Protein 2WVL (pdb70)

Sequence (767 aa):
MRLEIPNHTERFGVVRLHEVQRILELDSGRVRDESPAVGLRRLDDADLRDVLEQTAIVVPTRNERLKLLEGVLSGIPHEALILVASNSSPDRFQMERDLLEEFAHLTERPALIFHQKDPALAEALRAGGYPHPIGEDGLVRSGKAEGMILALVFAALSGRRYVGFIDADNYFPGAVWEYVRAYAAGFLMAKTPFAMVRILWRYKPGVVFRRYGRVSERNNRALNQLIGGVSGFETDVVKTANAGEHAMSLGLALRLPLASGYAVEPQELVSLLELYGGVFPLEDEEVLQHGVEIFQIETRNPHLHENKGDEHIRDMLLACLATVYHSKLATEEVRQSVLEELQAAGALAPGEEPPPPVLYPPLSSLDLQAVRKALRGHFSRFRVPMRLEIPNHTERFGVVRLHEVQRILELDSGRVRDESPAVGLRRLDDADLRDVLEQTAIVVPTRNERLKLLEGVLSGIPHEALILVASNSSPDRFQMERDLLEEFAHLTERPALIFHQKDPALAEALRAGGYPHPIGEDGLVRSGKAEGMILALVFAALSGRRYVGFIDADNYFPGAVWEYVRAYAAGFLMAKTPFAMVRILWRGVVFRRYGRVSERNNRALNQLIGGVSGFETDVVKTANAGEHAMSLGLALRLPLASGYAVEPQELVSLLELYGGVFPLEDEEVLQHGVEIFQIETRNPHLHENKGDEHIRDMLLACLATVYHSKLATEEVRQSVLEELQAAGALAPGEEPPPPVLYPPLSSLDLQAVRKALRGHFSRFRVP

Foldseek 3Di:
DKKFFQPDWDAFFLETFGFAIEHPDLAQEADDPDDDDDGMDRDGPVLLLVLQLLEEEEEEDEPDDLVLQLLQVVLADQNHEYEYLYAYDPVVLVVVLVSVQVVCVVSVGWYFYDHQFDLLVQVLCVLLVQNVQADPVSGGDDFVQSSVVVVLLVSVVVRRFKYWYDYSLFPHSNQSNSLNSQQSVQVVPAQFSWEKEFEDADDDDDDVNPPLNVLLVLLQLLLQVLVCLFVVDGDNGGSCLPGRGMMIGSVNQLQFWAFGHLLGSNLRSLRLNLARRPPPPHDDPRCSVRGYYYHYYHTPDDGDGDDDDDVVSLVNSLSSLLSSLPRPSRDPVSVVVSVCVDCVPDDAPPHDDRDNTDIRGGNNSRNSVSSCVSCVVPSVVRIRD/DKKAAQPDWDCFQLEIEGFAIEDPDLALEACVVNDDDDRIDDDGPVLLLVQQLLEEEEEEDEDDDLVLQLLQVVLAPQSHEYEYEYAYPPVVLVVNLVSVLVVCVVSVHWYFYDHQFDLLVLVLCVLQVFNPQADDVSGGDDAVQSSVLSVLLVSVVVRRFKYWYDYSLFDHSNQSNSLSSQQSVQVVPAPFSWEKEAEDEDVCFCVLVPVLLQLLQLLLQLLVCLFVVDGDNGRNPLDGNTMMTGSVLQLQAKAFGHLLGSNLRSLRLSVARRPPDDHDDVRCSVGPYYYHYYYYPDDRDGDDGDDPVSLVNNLSSLLSSLPRPSADVVSNVVSVVVNVVPDADDPPDRRDNTDIRHGNNSTDSVSSCVSCVVPSVSRISD

Structure (mmCIF, N/CA/C/O backbone):
data_2WVL
#
_entry.id   2WVL
#
_cell.length_a   113.456
_cell.length_b   113.456
_cell.length_c   195.982
_cell.angle_alpha   90.00
_cell.angle_beta   90.00
_cell.angle_gamma   90.00
#
_symmetry.space_group_name_H-M   'P 41 21 2'
#
loop_
_entity.id
_entity.type
_entity.pdbx_description
1 polymer 'MANNOSYL-3-PHOSPHOGLYCERATE SYNTHASE'
2 non-polymer "GUANOSINE-5'-DIPHOSPHATE-ALPHA-D-MANNOSE"
3 non-polymer 'MAGNESIUM ION'
4 non-polymer 'ZINC ION'
5 water water
#
loop_
_atom_site.group_PDB
_atom_site.id
_atom_site.type_symbol
_atom_site.label_atom_id
_atom_site.label_alt_id
_atom_site.label_comp_id
_atom_site.label_asym_id
_atom_site.label_entity_id
_atom_site.label_seq_id
_atom_site.pdbx_PDB_ins_code
_atom_site.Cartn_x
_atom_site.Cartn_y
_atom_site.Cartn_z
_atom_site.occupancy
_atom_site.B_iso_or_equiv
_atom_site.auth_seq_id
_atom_site.auth_comp_id
_atom_site.auth_asym_id
_atom_site.auth_atom_id
_atom_site.pdbx_PDB_model_num
ATOM 1 N N . MET A 1 1 ? 95.448 10.187 32.274 1.00 60.03 1 MET A N 1
ATOM 2 C CA . MET A 1 1 ? 96.729 10.473 32.939 1.00 58.82 1 MET A CA 1
ATOM 3 C C . MET A 1 1 ? 96.452 10.858 34.383 1.00 58.79 1 MET A C 1
ATOM 4 O O . MET A 1 1 ? 95.610 11.733 34.649 1.00 57.57 1 MET A O 1
ATOM 9 N N . ARG A 1 2 ? 97.151 10.198 35.306 1.00 58.90 2 ARG A N 1
ATOM 10 C CA . ARG A 1 2 ? 97.106 10.542 36.722 1.00 59.35 2 ARG A CA 1
ATOM 11 C C . ARG A 1 2 ? 98.432 11.132 37.168 1.00 60.85 2 ARG A C 1
ATOM 12 O O . ARG A 1 2 ? 99.446 10.432 37.156 1.00 61.44 2 ARG A O 1
ATOM 20 N N . LEU A 1 3 ? 98.457 12.393 37.576 1.00 62.28 3 LEU A N 1
ATOM 21 C CA . LEU A 1 3 ? 99.641 12.890 38.297 1.00 63.94 3 LEU A CA 1
ATOM 22 C C . LEU A 1 3 ? 99.469 13.085 39.820 1.00 64.35 3 LEU A C 1
ATOM 23 O O . LEU A 1 3 ? 98.351 13.116 40.283 1.00 63.91 3 LEU A O 1
ATOM 28 N N . GLU A 1 4 ? 100.590 13.211 40.564 1.00 65.05 4 GLU A N 1
ATOM 29 C CA . GLU A 1 4 ? 100.635 13.629 41.978 1.00 65.22 4 GLU A CA 1
ATOM 30 C C . GLU A 1 4 ? 100.257 15.068 41.961 1.00 65.36 4 GLU A C 1
ATOM 31 O O . GLU A 1 4 ? 100.545 15.738 40.973 1.00 65.22 4 GLU A O 1
ATOM 37 N N . ILE A 1 5 ? 99.675 15.583 43.039 1.00 66.00 5 ILE A N 1
ATOM 38 C CA . ILE A 1 5 ? 99.549 17.042 43.147 1.00 67.41 5 ILE A CA 1
ATOM 39 C C . ILE A 1 5 ? 100.876 17.541 43.688 1.00 67.67 5 ILE A C 1
ATOM 40 O O . ILE A 1 5 ? 101.500 16.835 44.460 1.00 69.01 5 ILE A O 1
ATOM 45 N N . PRO A 1 6 ? 101.334 18.740 43.300 1.00 67.20 6 PRO A N 1
ATOM 46 C CA . PRO A 1 6 ? 102.544 19.204 43.935 1.00 67.09 6 PRO A CA 1
ATOM 47 C C . PRO A 1 6 ? 102.350 19.543 45.409 1.00 67.38 6 PRO A C 1
ATOM 48 O O . PRO A 1 6 ? 101.549 20.423 45.773 1.00 68.41 6 PRO A O 1
ATOM 52 N N . ASN A 1 7 ? 103.121 18.876 46.249 1.00 66.46 7 ASN A N 1
ATOM 53 C CA . ASN A 1 7 ? 103.021 19.101 47.641 1.00 65.57 7 ASN A CA 1
ATOM 54 C C . ASN A 1 7 ? 103.243 20.563 48.065 1.00 64.84 7 ASN A C 1
ATOM 55 O O . ASN A 1 7 ? 102.466 21.064 48.858 1.00 64.91 7 ASN A O 1
ATOM 60 N N . HIS A 1 8 ? 104.288 21.223 47.553 1.00 63.89 8 HIS A N 1
ATOM 61 C CA . HIS A 1 8 ? 104.512 22.680 47.728 1.00 63.60 8 HIS A CA 1
ATOM 62 C C . HIS A 1 8 ? 104.605 23.356 46.388 1.00 63.09 8 HIS A C 1
ATOM 63 O O . HIS A 1 8 ? 104.688 22.670 45.382 1.00 63.09 8 HIS A O 1
ATOM 70 N N . THR A 1 9 ? 104.652 24.696 46.404 1.00 62.48 9 THR A N 1
ATOM 71 C CA . THR A 1 9 ? 104.496 25.568 45.230 1.00 62.44 9 THR A CA 1
ATOM 72 C C . THR A 1 9 ? 105.128 26.904 45.542 1.00 62.40 9 THR A C 1
ATOM 73 O O . THR A 1 9 ? 104.648 27.598 46.394 1.00 63.00 9 THR A O 1
ATOM 77 N N . GLU A 1 10 ? 106.185 27.298 44.865 1.00 62.72 10 GLU A N 1
ATOM 78 C CA . GLU A 1 10 ? 106.829 28.547 45.233 1.00 63.60 10 GLU A CA 1
ATOM 79 C C . GLU A 1 10 ? 106.068 29.805 44.770 1.00 63.57 10 GLU A C 1
ATOM 80 O O . GLU A 1 10 ? 105.735 29.924 43.591 1.00 64.18 10 GLU A O 1
ATOM 86 N N . ARG A 1 11 ? 105.791 30.734 45.682 1.00 63.21 11 ARG A N 1
ATOM 87 C CA . ARG A 1 11 ? 105.137 31.979 45.304 1.00 63.53 11 ARG A CA 1
ATOM 88 C C . ARG A 1 11 ? 106.134 33.104 45.172 1.00 63.13 11 ARG A C 1
ATOM 89 O O . ARG A 1 11 ? 107.097 33.215 45.908 1.00 63.71 11 ARG A O 1
ATOM 97 N N . PHE A 1 12 ? 105.902 33.943 44.194 1.00 63.06 12 PHE A N 1
ATOM 98 C CA . PHE A 1 12 ? 106.902 34.864 43.761 1.00 62.80 12 PHE A CA 1
ATOM 99 C C . PHE A 1 12 ? 106.088 35.774 42.896 1.00 62.01 12 PHE A C 1
ATOM 100 O O . PHE A 1 12 ? 105.659 35.380 41.809 1.00 62.12 12 PHE A O 1
ATOM 108 N N . GLY A 1 13 ? 105.817 36.968 43.413 1.00 61.12 13 GLY A N 1
ATOM 109 C CA . GLY A 1 13 ? 104.878 37.914 42.801 1.00 60.32 13 GLY A CA 1
ATOM 110 C C . GLY A 1 13 ? 103.534 37.279 42.520 1.00 59.88 13 GLY A C 1
ATOM 111 O O . GLY A 1 13 ? 102.887 36.743 43.425 1.00 59.82 13 GLY A O 1
ATOM 112 N N . VAL A 1 14 ? 103.108 37.312 41.262 1.00 59.51 14 VAL A N 1
ATOM 113 C CA . VAL A 1 14 ? 101.933 36.526 40.890 1.00 59.12 14 VAL A CA 1
ATOM 114 C C . VAL A 1 14 ? 102.290 35.212 40.200 1.00 58.92 14 VAL A C 1
ATOM 115 O O . VAL A 1 14 ? 101.396 34.514 39.717 1.00 58.71 14 VAL A O 1
ATOM 119 N N . VAL A 1 15 ? 103.581 34.885 40.163 1.00 58.87 15 VAL A N 1
ATOM 120 C CA . VAL A 1 15 ? 104.039 33.638 39.561 1.00 60.05 15 VAL A CA 1
ATOM 121 C C . VAL A 1 15 ? 103.866 32.532 40.574 1.00 61.00 15 VAL A C 1
ATOM 122 O O . VAL A 1 15 ? 104.155 32.734 41.759 1.00 61.94 15 VAL A O 1
ATOM 126 N N . ARG A 1 16 ? 103.362 31.383 40.137 1.00 61.28 16 ARG A N 1
ATOM 127 C CA . ARG A 1 16 ? 103.248 30.236 41.023 1.00 62.61 16 ARG A CA 1
ATOM 128 C C . ARG A 1 16 ? 103.954 29.033 40.425 1.00 61.99 16 ARG A C 1
ATOM 129 O O . ARG A 1 16 ? 103.425 28.321 39.545 1.00 61.85 16 ARG A O 1
ATOM 137 N N . LEU A 1 17 ? 105.132 28.775 40.966 1.00 61.20 17 LEU A N 1
ATOM 138 C CA . LEU A 1 17 ? 106.022 27.764 40.446 1.00 60.62 17 LEU A CA 1
ATOM 139 C C . LEU A 1 17 ? 105.854 26.392 41.168 1.00 59.88 17 LEU A C 1
ATOM 140 O O . LEU A 1 17 ? 106.394 26.212 42.236 1.00 60.98 17 LEU A O 1
ATOM 145 N N . HIS A 1 18 ? 105.108 25.441 40.610 1.00 58.36 18 HIS A N 1
ATOM 146 C CA . HIS A 1 18 ? 104.814 24.202 41.339 1.00 57.99 18 HIS A CA 1
ATOM 147 C C . HIS A 1 18 ? 105.967 23.206 41.475 1.00 57.58 18 HIS A C 1
ATOM 148 O O . HIS A 1 18 ? 106.725 23.037 40.550 1.00 57.91 18 HIS A O 1
ATOM 155 N N . GLU A 1 19 ? 106.091 22.525 42.611 1.00 57.37 19 GLU A N 1
ATOM 156 C CA . GLU A 1 19 ? 107.094 21.460 42.766 1.00 57.35 19 GLU A CA 1
ATOM 157 C C . GLU A 1 19 ? 106.849 20.359 41.701 1.00 56.39 19 GLU A C 1
ATOM 158 O O . GLU A 1 19 ? 105.731 20.203 41.193 1.00 55.97 19 GLU A O 1
ATOM 164 N N . VAL A 1 20 ? 107.893 19.599 41.369 1.00 55.40 20 VAL A N 1
ATOM 165 C CA . VAL A 1 20 ? 107.770 18.490 40.416 1.00 54.38 20 VAL A CA 1
ATOM 166 C C . VAL A 1 20 ? 106.599 17.588 40.711 1.00 54.23 20 VAL A C 1
ATOM 167 O O . VAL A 1 20 ? 106.447 17.168 41.814 1.00 54.34 20 VAL A O 1
ATOM 171 N N . GLN A 1 21 ? 105.817 17.247 39.702 1.00 55.46 21 GLN A N 1
ATOM 172 C CA . GLN A 1 21 ? 104.833 16.146 39.789 1.00 56.58 21 GLN A CA 1
ATOM 173 C C . GLN A 1 21 ? 105.173 14.899 38.955 1.00 56.83 21 GLN A C 1
ATOM 174 O O . GLN A 1 21 ? 105.280 14.970 37.743 1.00 57.23 21 GLN A O 1
ATOM 180 N N . ARG A 1 22 ? 105.297 13.750 39.602 1.00 57.54 22 ARG A N 1
ATOM 181 C CA . ARG A 1 22 ? 105.416 12.483 38.902 1.00 58.06 22 ARG A CA 1
ATOM 182 C C . ARG A 1 22 ? 104.103 12.083 38.193 1.00 57.42 22 ARG A C 1
ATOM 183 O O . ARG A 1 22 ? 103.018 12.277 38.738 1.00 57.51 22 ARG A O 1
ATOM 191 N N . ILE A 1 23 ? 104.187 11.501 36.998 1.00 56.47 23 ILE A N 1
ATOM 192 C CA . ILE A 1 23 ? 102.999 10.886 36.412 1.00 55.95 23 ILE A CA 1
ATOM 193 C C . ILE A 1 23 ? 102.850 9.456 36.985 1.00 56.46 23 ILE A C 1
ATOM 194 O O . ILE A 1 23 ? 103.766 8.642 36.854 1.00 56.01 23 ILE A O 1
ATOM 199 N N . LEU A 1 24 ? 101.722 9.142 37.620 1.00 56.87 24 LEU A N 1
ATOM 200 C CA . LEU A 1 24 ? 101.534 7.772 38.118 1.00 58.60 24 LEU A CA 1
ATOM 201 C C . LEU A 1 24 ? 100.954 6.856 37.078 1.00 58.12 24 LEU A C 1
ATOM 202 O O . LEU A 1 24 ? 101.241 5.669 37.092 1.00 57.95 24 LEU A O 1
ATOM 207 N N . GLU A 1 25 ? 100.127 7.395 36.191 1.00 58.03 25 GLU A N 1
ATOM 208 C CA . GLU A 1 25 ? 99.479 6.582 35.191 1.00 58.37 25 GLU A CA 1
ATOM 209 C C . GLU A 1 25 ? 99.517 7.332 33.894 1.00 59.15 25 GLU A C 1
ATOM 210 O O . GLU A 1 25 ? 99.122 8.491 33.822 1.00 59.68 25 GLU A O 1
ATOM 216 N N . LEU A 1 26 ? 99.996 6.672 32.855 1.00 60.58 26 LEU A N 1
ATOM 217 C CA . LEU A 1 26 ? 100.047 7.269 31.519 1.00 62.19 26 LEU A CA 1
ATOM 218 C C . LEU A 1 26 ? 98.671 7.608 31.004 1.00 62.90 26 LEU A C 1
ATOM 219 O O . LEU A 1 26 ? 98.469 8.689 30.435 1.00 63.79 26 LEU A O 1
ATOM 224 N N . ASP A 1 27 ? 97.737 6.690 31.243 1.00 63.32 27 ASP A N 1
ATOM 225 C CA . ASP A 1 27 ? 96.416 6.755 30.692 1.00 64.10 27 ASP A CA 1
ATOM 226 C C . ASP A 1 27 ? 95.355 6.271 31.673 1.00 64.45 27 ASP A C 1
ATOM 227 O O . ASP A 1 27 ? 95.167 5.072 31.849 1.00 64.43 27 ASP A O 1
ATOM 232 N N . SER A 1 28 ? 94.659 7.252 32.266 1.00 65.47 28 SER A N 1
ATOM 233 C CA . SER A 1 28 ? 93.645 7.136 33.330 1.00 65.41 28 SER A CA 1
ATOM 234 C C . SER A 1 28 ? 92.322 6.643 32.927 1.00 66.17 28 SER A C 1
ATOM 235 O O . SER A 1 28 ? 91.501 6.381 33.788 1.00 66.07 28 SER A O 1
ATOM 238 N N . GLY A 1 29 ? 92.074 6.608 3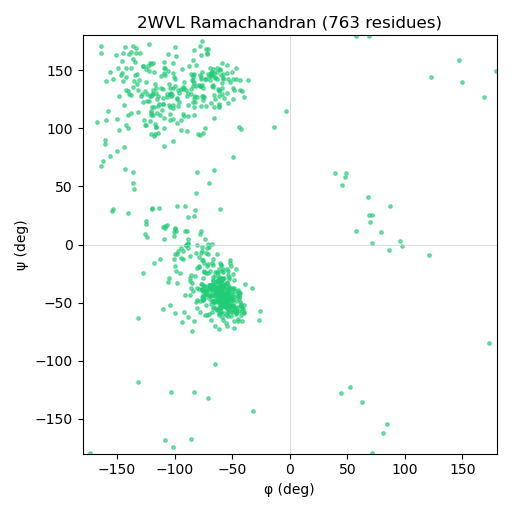1.630 1.00 67.14 29 GLY A N 1
ATOM 239 C CA . GLY A 1 29 ? 90.820 6.118 31.142 1.00 69.12 29 GLY A CA 1
ATOM 240 C C . GLY A 1 29 ? 89.778 7.200 31.156 1.00 70.40 29 GLY A C 1
ATOM 241 O O . GLY A 1 29 ? 90.117 8.388 31.102 1.00 70.11 29 GLY A O 1
ATOM 242 N N . ARG A 1 30 ? 88.525 6.756 31.247 1.00 72.33 30 ARG A N 1
ATOM 243 C CA . ARG A 1 30 ? 87.345 7.589 31.103 1.00 74.58 30 ARG A CA 1
ATOM 244 C C . ARG A 1 30 ? 86.523 7.739 32.386 1.00 76.94 30 ARG A C 1
ATOM 245 O O . ARG A 1 30 ? 85.989 6.768 32.974 1.00 76.30 30 ARG A O 1
ATOM 253 N N . VAL A 1 31 ? 86.399 9.000 32.782 1.00 80.45 31 VAL A N 1
ATOM 254 C CA . VAL A 1 31 ? 85.810 9.380 34.080 1.00 83.61 31 VAL A CA 1
ATOM 255 C C . VAL A 1 31 ? 84.358 8.913 34.174 1.00 85.41 31 VAL A C 1
ATOM 256 O O . VAL A 1 31 ? 83.558 9.169 33.259 1.00 86.00 31 VAL A O 1
ATOM 260 N N . ARG A 1 32 ? 84.034 8.195 35.246 1.00 87.25 32 ARG A N 1
ATOM 261 C CA . ARG A 1 32 ? 82.628 8.036 35.608 1.00 89.36 32 ARG A CA 1
ATOM 262 C C . ARG A 1 32 ? 82.484 8.336 37.110 1.00 89.84 32 ARG A C 1
ATOM 263 O O . ARG A 1 32 ? 82.776 9.456 37.573 1.00 90.02 32 ARG A O 1
ATOM 271 N N . ASP A 1 33 ? 82.046 7.327 37.859 1.00 90.51 33 ASP A N 1
ATOM 272 C CA . ASP A 1 33 ? 81.934 7.405 39.305 1.00 91.18 33 ASP A CA 1
ATOM 273 C C . ASP A 1 33 ? 83.293 7.178 39.988 1.00 91.04 33 ASP A C 1
ATOM 274 O O . ASP A 1 33 ? 83.443 6.204 40.728 1.00 91.67 33 ASP A O 1
ATOM 279 N N . GLU A 1 34 ? 84.292 8.037 39.762 1.00 90.45 34 GLU A N 1
ATOM 280 C CA . GLU A 1 34 ? 85.517 7.869 40.558 1.00 89.73 34 GLU A CA 1
ATOM 281 C C . GLU A 1 34 ? 85.574 8.673 41.858 1.00 89.04 34 GLU A C 1
ATOM 282 O O . GLU A 1 34 ? 85.213 9.869 41.910 1.00 88.65 34 GLU A O 1
ATOM 288 N N . SER A 1 35 ? 86.010 7.948 42.897 1.00 88.10 35 SER A N 1
ATOM 289 C CA . SER A 1 35 ? 86.300 8.419 44.269 1.00 86.84 35 SER A CA 1
ATOM 290 C C . SER A 1 35 ? 87.412 9.475 44.340 1.00 85.63 35 SER A C 1
ATOM 291 O O . SER A 1 35 ? 88.552 9.166 43.991 1.00 85.46 35 SER A O 1
ATOM 294 N N . PRO A 1 36 ? 87.100 10.708 44.825 1.00 84.68 36 PRO A N 1
ATOM 295 C CA . PRO A 1 36 ? 88.099 11.819 44.757 1.00 83.67 36 PRO A CA 1
ATOM 296 C C . PRO A 1 36 ? 89.296 11.581 45.669 1.00 82.09 36 PRO A C 1
ATOM 297 O O . PRO A 1 36 ? 89.149 11.142 46.826 1.00 82.79 36 PRO A O 1
ATOM 301 N N . ALA A 1 37 ? 90.474 11.845 45.148 1.00 79.58 37 ALA A N 1
ATOM 302 C CA . ALA A 1 37 ? 91.663 11.690 45.936 1.00 77.59 37 ALA A CA 1
ATOM 303 C C . ALA A 1 37 ? 92.112 13.092 46.194 1.00 75.76 37 ALA A C 1
ATOM 304 O O . ALA A 1 37 ? 91.821 13.952 45.385 1.00 75.59 37 ALA A O 1
ATOM 306 N N . VAL A 1 38 ? 92.798 13.341 47.305 1.00 73.38 38 VAL A N 1
ATOM 307 C CA . VAL A 1 38 ? 93.243 14.704 47.555 1.00 71.50 38 VAL A CA 1
ATOM 308 C C . VAL A 1 38 ? 94.700 14.907 47.154 1.00 70.16 38 VAL A C 1
ATOM 309 O O . VAL A 1 38 ? 95.112 16.024 46.858 1.00 69.91 38 VAL A O 1
ATOM 313 N N . GLY A 1 39 ? 95.445 13.812 47.099 1.00 68.85 39 GLY A N 1
ATOM 314 C CA . GLY A 1 39 ? 96.862 13.847 46.785 1.00 68.23 39 GLY A CA 1
ATOM 315 C C . GLY A 1 39 ? 97.255 13.633 45.331 1.00 68.03 39 GLY A C 1
ATOM 316 O O . GLY A 1 39 ? 98.418 13.705 44.960 1.00 68.79 39 GLY A O 1
ATOM 317 N N . LEU A 1 40 ? 96.297 13.381 44.472 1.00 67.71 40 LEU A N 1
ATOM 318 C CA . LEU A 1 40 ? 96.623 13.257 43.070 1.00 67.28 40 LEU A CA 1
ATOM 319 C C . LEU A 1 40 ? 95.468 13.672 42.136 1.00 66.57 40 LEU A C 1
ATOM 320 O O . LEU A 1 40 ? 94.353 13.787 42.592 1.00 66.61 40 LEU A O 1
ATOM 325 N N . ARG A 1 41 ? 95.743 13.933 40.856 1.00 66.18 41 ARG A N 1
ATOM 326 C CA . ARG A 1 41 ? 94.699 14.360 39.923 1.00 66.07 41 ARG A CA 1
ATOM 327 C C . ARG A 1 41 ? 94.515 13.413 38.739 1.00 64.28 41 ARG A C 1
ATOM 328 O O . ARG A 1 41 ? 95.489 13.037 38.104 1.00 64.90 41 ARG A O 1
ATOM 336 N N . ARG A 1 42 ? 93.282 12.997 38.468 1.00 62.28 42 ARG A N 1
ATOM 337 C CA . ARG A 1 42 ? 92.975 12.125 37.314 1.00 61.45 42 ARG A CA 1
ATOM 338 C C . ARG A 1 42 ? 92.515 13.055 36.216 1.00 60.94 42 ARG A C 1
ATOM 339 O O . ARG A 1 42 ? 91.742 13.947 36.503 1.00 61.69 42 ARG A O 1
ATOM 347 N N . LEU A 1 43 ? 93.003 12.938 34.982 1.00 60.08 43 LEU A N 1
ATOM 348 C CA . LEU A 1 43 ? 92.563 13.919 33.955 1.00 59.30 43 LEU A CA 1
ATOM 349 C C . LEU A 1 43 ? 91.931 13.149 32.871 1.00 59.73 43 LEU A C 1
ATOM 350 O O . LEU A 1 43 ? 92.534 12.212 32.352 1.00 60.96 43 LEU A O 1
ATOM 355 N N . ASP A 1 44 ? 90.721 13.542 32.525 1.00 59.48 44 ASP A N 1
ATOM 356 C CA . ASP A 1 44 ? 89.898 12.711 31.718 1.00 60.19 44 ASP A CA 1
ATOM 357 C C . ASP A 1 44 ? 90.295 12.721 30.221 1.00 59.77 44 ASP A C 1
ATOM 358 O O . ASP A 1 44 ? 90.596 13.792 29.637 1.00 59.41 44 ASP A O 1
ATOM 363 N N . ASP A 1 45 ? 90.324 11.535 29.604 1.00 58.73 45 ASP A N 1
ATOM 364 C CA . ASP A 1 45 ? 90.712 11.443 28.192 1.00 58.37 45 ASP A CA 1
ATOM 365 C C . ASP A 1 45 ? 90.122 12.570 27.333 1.00 57.61 45 ASP A C 1
ATOM 366 O O . ASP A 1 45 ? 90.875 13.414 26.821 1.00 55.88 45 ASP A O 1
ATOM 371 N N . ALA A 1 46 ? 88.781 12.551 27.211 1.00 57.56 46 ALA A N 1
ATOM 372 C CA . ALA A 1 46 ? 87.965 13.658 26.695 1.00 57.19 46 ALA A CA 1
ATOM 373 C C . ALA A 1 46 ? 88.573 15.027 26.879 1.00 58.08 46 ALA A C 1
ATOM 374 O O . ALA A 1 46 ? 88.889 15.699 25.905 1.00 58.18 46 ALA A O 1
ATOM 376 N N . ASP A 1 47 ? 88.741 15.459 28.122 1.00 58.76 47 ASP A N 1
ATOM 377 C CA . ASP A 1 47 ? 89.264 16.798 28.333 1.00 60.16 47 ASP A CA 1
ATOM 378 C C . ASP A 1 47 ? 90.684 16.924 27.830 1.00 60.10 47 ASP A C 1
ATOM 379 O O . ASP A 1 47 ? 91.102 18.032 27.471 1.00 61.26 47 ASP A O 1
ATOM 384 N N . LEU A 1 48 ? 91.450 15.835 27.803 1.00 58.80 48 LEU A N 1
ATOM 385 C CA . LEU A 1 48 ? 92.812 15.993 27.357 1.00 57.46 48 LEU A CA 1
ATOM 386 C C . LEU A 1 48 ? 92.778 16.306 25.882 1.00 57.58 48 LEU A C 1
ATOM 387 O O . LEU A 1 48 ? 93.427 17.251 25.433 1.00 58.31 48 LEU A O 1
ATOM 392 N N . ARG A 1 49 ? 91.992 15.536 25.133 1.00 56.86 49 ARG A N 1
ATOM 393 C CA . ARG A 1 49 ? 91.856 15.726 23.692 1.00 56.55 49 ARG A CA 1
ATOM 394 C C . ARG A 1 49 ? 91.327 17.142 23.381 1.00 57.36 49 ARG A C 1
ATOM 395 O O . ARG A 1 49 ? 91.963 17.867 22.629 1.00 57.49 49 ARG A O 1
ATOM 403 N N . ASP A 1 50 ? 90.205 17.553 23.987 1.00 57.81 50 ASP A N 1
ATOM 404 C CA . ASP A 1 50 ? 89.695 18.907 23.814 1.00 58.16 50 ASP A CA 1
ATOM 405 C C . ASP A 1 50 ? 90.782 19.945 24.011 1.00 58.30 50 ASP A C 1
ATOM 406 O O . ASP A 1 50 ? 90.838 20.933 23.317 1.00 59.14 50 ASP A O 1
ATOM 411 N N . VAL A 1 51 ? 91.686 19.729 24.935 1.00 59.08 51 VAL A N 1
ATOM 412 C CA . VAL A 1 51 ? 92.744 20.706 25.121 1.00 59.85 51 VAL A CA 1
ATOM 413 C C . VAL A 1 51 ? 93.680 20.589 23.933 1.00 60.57 51 VAL A C 1
ATOM 414 O O . VAL A 1 51 ? 94.102 21.590 23.383 1.00 61.33 51 VAL A O 1
ATOM 418 N N . LEU A 1 52 ? 93.986 19.368 23.517 1.00 60.83 52 LEU A N 1
ATOM 419 C CA . LEU A 1 52 ? 94.919 19.204 22.420 1.00 61.49 52 LEU A CA 1
ATOM 420 C C . LEU A 1 52 ? 94.360 19.739 21.093 1.00 62.33 52 LEU A C 1
ATOM 421 O O . LEU A 1 52 ? 95.107 20.179 20.237 1.00 62.73 52 LEU A O 1
ATOM 426 N N . GLU A 1 53 ? 93.043 19.723 20.942 1.00 62.71 53 GLU A N 1
ATOM 427 C CA . GLU A 1 53 ? 92.430 20.333 19.799 1.00 63.08 53 GLU A CA 1
ATOM 428 C C . GLU A 1 53 ? 92.752 21.795 19.721 1.00 62.76 53 GLU A C 1
ATOM 429 O O . GLU A 1 53 ? 92.598 22.377 18.663 1.00 62.40 53 GLU A O 1
ATOM 435 N N . GLN A 1 54 ? 93.198 22.396 20.815 1.00 62.59 54 GLN A N 1
ATOM 436 C CA . GLN A 1 54 ? 93.590 23.791 20.752 1.00 63.53 54 GLN A CA 1
ATOM 437 C C . GLN A 1 54 ? 95.095 23.950 20.807 1.00 63.42 54 GLN A C 1
ATOM 438 O O . GLN A 1 54 ? 95.598 25.043 21.090 1.00 63.45 54 GLN A O 1
ATOM 444 N N . THR A 1 55 ? 95.819 22.871 20.559 1.00 63.02 55 THR A N 1
ATOM 445 C CA . THR A 1 55 ? 97.229 22.924 20.805 1.00 63.80 55 THR A CA 1
ATOM 446 C C . THR A 1 55 ? 98.038 22.725 19.528 1.00 64.15 55 THR A C 1
ATOM 447 O O . THR A 1 55 ? 97.706 21.885 18.677 1.00 65.14 55 THR A O 1
ATOM 451 N N . ALA A 1 56 ? 99.097 23.524 19.399 1.00 63.16 56 ALA A N 1
ATOM 452 C CA . ALA A 1 56 ? 100.043 23.422 18.321 1.00 61.26 56 ALA A CA 1
ATOM 453 C C . ALA A 1 56 ? 101.293 22.766 18.851 1.00 60.55 56 ALA A C 1
ATOM 454 O O . ALA A 1 56 ? 101.826 23.195 19.868 1.00 60.33 56 ALA A O 1
ATOM 456 N N . ILE A 1 57 ? 101.778 21.742 18.164 1.00 59.64 57 ILE A N 1
ATOM 457 C CA . ILE A 1 57 ? 103.012 21.102 18.560 1.00 59.72 57 ILE A CA 1
ATOM 458 C C . ILE A 1 57 ? 104.092 21.423 17.579 1.00 59.70 57 ILE A C 1
ATOM 459 O O . ILE A 1 57 ? 104.045 20.952 16.457 1.00 60.78 57 ILE A O 1
ATOM 464 N N . VAL A 1 58 ? 105.053 22.247 17.979 1.00 59.23 58 VAL A N 1
ATOM 465 C CA . VAL A 1 58 ? 106.180 22.599 17.120 1.00 58.88 58 VAL A CA 1
ATOM 466 C C . VAL A 1 58 ? 107.243 21.498 17.147 1.00 59.98 58 VAL A C 1
ATOM 467 O O . VAL A 1 58 ? 107.709 21.113 18.224 1.00 60.50 58 VAL A O 1
ATOM 471 N N . VAL A 1 59 ? 107.645 20.995 15.984 1.00 60.18 59 VAL A N 1
ATOM 472 C CA . VAL A 1 59 ? 108.764 20.039 15.926 1.00 60.12 59 VAL A CA 1
ATOM 473 C C . VAL A 1 59 ? 109.890 20.676 15.180 1.00 60.28 59 VAL A C 1
ATOM 474 O O . VAL A 1 59 ? 109.884 20.666 13.951 1.00 60.10 59 VAL A O 1
ATOM 478 N N . PRO A 1 60 ? 110.843 21.265 15.913 1.00 60.69 60 PRO A N 1
ATOM 479 C CA . PRO A 1 60 ? 111.982 21.910 15.228 1.00 61.06 60 PRO A CA 1
ATOM 480 C C . PRO A 1 60 ? 112.983 20.870 14.751 1.00 61.62 60 PRO A C 1
ATOM 481 O O . PRO A 1 60 ? 113.213 19.874 15.440 1.00 62.15 60 PRO A O 1
ATOM 485 N N . THR A 1 61 ? 113.558 21.104 13.575 1.00 62.02 61 THR A N 1
ATOM 486 C CA . THR A 1 61 ? 114.556 20.212 12.982 1.00 62.09 61 THR A CA 1
ATOM 487 C C . THR A 1 61 ? 115.648 20.967 12.182 1.00 62.04 61 THR A C 1
ATOM 488 O O . THR A 1 61 ? 115.372 21.955 11.477 1.00 62.17 61 THR A O 1
ATOM 492 N N . ARG A 1 62 ? 116.881 20.481 12.310 1.00 61.57 62 ARG A N 1
ATOM 493 C CA . ARG A 1 62 ? 117.999 20.924 11.504 1.00 61.13 62 ARG A CA 1
ATOM 494 C C . ARG A 1 62 ? 118.806 19.678 11.191 1.00 60.77 62 ARG A C 1
ATOM 495 O O . ARG A 1 62 ? 119.554 19.181 12.039 1.00 60.17 62 ARG A O 1
ATOM 503 N N . ASN A 1 63 ? 118.607 19.170 9.974 1.00 61.09 63 ASN A N 1
ATOM 504 C CA . ASN A 1 63 ? 119.264 17.951 9.440 1.00 61.62 63 ASN A CA 1
ATOM 505 C C . ASN A 1 63 ? 119.201 16.759 10.384 1.00 62.09 63 ASN A C 1
ATOM 506 O O . ASN A 1 63 ? 120.237 16.245 10.827 1.00 62.63 63 ASN A O 1
ATOM 511 N N . GLU A 1 64 ? 117.989 16.321 10.688 1.00 62.08 64 GLU A N 1
ATOM 512 C CA . GLU A 1 64 ? 117.803 15.226 11.597 1.00 62.27 64 GLU A CA 1
ATOM 513 C C . GLU A 1 64 ? 117.428 14.068 10.713 1.00 62.10 64 GLU A C 1
ATOM 514 O O . GLU A 1 64 ? 116.846 14.303 9.670 1.00 62.68 64 GLU A O 1
ATOM 520 N N . ARG A 1 65 ? 117.773 12.833 11.074 1.00 61.99 65 ARG A N 1
ATOM 521 C CA . ARG A 1 65 ? 117.402 11.670 10.235 1.00 62.13 65 ARG A CA 1
ATOM 522 C C . ARG A 1 65 ? 115.904 11.699 9.928 1.00 61.99 65 ARG A C 1
ATOM 523 O O . ARG A 1 65 ? 115.097 12.013 10.813 1.00 61.53 65 ARG A O 1
ATOM 531 N N . LEU A 1 66 ? 115.516 11.361 8.698 1.00 62.05 66 LEU A N 1
ATOM 532 C CA . LEU A 1 66 ? 114.069 11.294 8.381 1.00 61.94 66 LEU A CA 1
ATOM 533 C C . LEU A 1 66 ? 113.331 10.230 9.187 1.00 61.61 66 LEU A C 1
ATOM 534 O O . LEU A 1 66 ? 112.311 10.539 9.757 1.00 62.10 66 LEU A O 1
ATOM 539 N N . LYS A 1 67 ? 113.845 9.000 9.264 1.00 61.59 67 LYS A N 1
ATOM 540 C CA . LYS A 1 67 ? 113.250 7.969 10.141 1.00 61.28 67 LYS A CA 1
ATOM 541 C C . LYS A 1 67 ? 112.788 8.539 11.484 1.00 60.77 67 LYS A C 1
ATOM 542 O O . LYS A 1 67 ? 111.620 8.370 11.876 1.00 60.66 67 LYS A O 1
ATOM 548 N N . LEU A 1 68 ? 113.696 9.254 12.151 1.00 59.91 68 LEU A N 1
ATOM 549 C CA . LEU A 1 68 ? 113.434 9.836 13.453 1.00 59.29 68 LEU A CA 1
ATOM 550 C C . LEU A 1 68 ? 112.232 10.746 13.424 1.00 59.60 68 LEU A C 1
ATOM 551 O O . LEU A 1 68 ? 111.249 10.554 14.167 1.00 60.41 68 LEU A O 1
ATOM 556 N N . LEU A 1 69 ? 112.324 11.748 12.571 1.00 59.33 69 LEU A N 1
ATOM 557 C CA . LEU A 1 69 ? 111.269 12.708 12.422 1.00 59.15 69 LEU A CA 1
ATOM 558 C C . LEU A 1 69 ? 109.932 12.026 12.136 1.00 59.04 69 LEU A C 1
ATOM 559 O O . LEU A 1 69 ? 108.903 12.455 12.657 1.00 59.23 69 LEU A O 1
ATOM 564 N N . GLU A 1 70 ? 109.926 10.968 11.332 1.00 58.82 70 GLU A N 1
ATOM 565 C CA . GLU A 1 70 ? 108.655 10.311 11.064 1.00 59.58 70 GLU A CA 1
ATOM 566 C C . GLU A 1 70 ? 108.160 9.699 12.354 1.00 58.86 70 GLU A C 1
ATOM 567 O O . GLU A 1 70 ? 107.011 9.887 12.732 1.00 58.81 70 GLU A O 1
ATOM 573 N N . GLY A 1 71 ? 109.052 8.957 13.013 1.00 58.38 71 GLY A N 1
ATOM 574 C CA . GLY A 1 71 ? 108.825 8.444 14.364 1.00 56.45 71 GLY A CA 1
ATOM 575 C C . GLY A 1 71 ? 108.143 9.461 15.253 1.00 54.90 71 GLY A C 1
ATOM 576 O O . GLY A 1 71 ? 107.095 9.175 15.815 1.00 54.43 71 GLY A O 1
ATOM 577 N N . VAL A 1 72 ? 108.730 10.650 15.368 1.00 53.99 72 VAL A N 1
ATOM 578 C CA . VAL A 1 72 ? 108.180 11.701 16.225 1.00 53.05 72 VAL A CA 1
ATOM 579 C C . VAL A 1 72 ? 106.754 12.064 15.811 1.00 53.16 72 VAL A C 1
ATOM 580 O O . VAL A 1 72 ? 105.840 12.217 16.647 1.00 52.44 72 VAL A O 1
ATOM 584 N N . LEU A 1 73 ? 106.555 12.165 14.512 1.00 53.61 73 LEU A N 1
ATOM 585 C CA . LEU A 1 73 ? 105.268 12.564 14.006 1.00 54.33 73 LEU A CA 1
ATOM 586 C C . LEU A 1 73 ? 104.195 11.546 14.372 1.00 54.84 73 LEU A C 1
ATOM 587 O O . LEU A 1 73 ? 103.125 11.932 14.852 1.00 57.13 73 LEU A O 1
ATOM 592 N N . SER A 1 74 ? 104.494 10.265 14.230 1.00 53.81 74 SER A N 1
ATOM 593 C CA . SER A 1 74 ? 103.524 9.231 14.445 1.00 53.62 74 SER A CA 1
ATOM 594 C C . SER A 1 74 ? 103.120 9.168 15.879 1.00 54.35 74 SER A C 1
ATOM 595 O O . SER A 1 74 ? 102.127 8.504 16.244 1.00 54.80 74 SER A O 1
ATOM 598 N N . GLY A 1 75 ? 103.891 9.865 16.700 1.00 55.07 75 GLY A N 1
ATOM 599 C CA . GLY A 1 75 ? 103.699 9.850 18.145 1.00 55.72 75 GLY A CA 1
ATOM 600 C C . GLY A 1 75 ? 102.900 11.011 18.679 1.00 56.21 75 GLY A C 1
ATOM 601 O O . GLY A 1 75 ? 102.604 11.044 19.864 1.00 57.09 75 GLY A O 1
ATOM 602 N N . ILE A 1 76 ? 102.549 11.976 17.840 1.00 56.16 76 ILE A N 1
ATOM 603 C CA . ILE A 1 76 ? 101.881 13.161 18.361 1.00 56.10 76 ILE A CA 1
ATOM 604 C C . ILE A 1 76 ? 100.389 12.879 18.374 1.00 56.93 76 ILE A C 1
ATOM 605 O O . ILE A 1 76 ? 99.851 12.416 17.392 1.00 56.43 76 ILE A O 1
ATOM 610 N N . PRO A 1 77 ? 99.709 13.130 19.507 1.00 58.50 77 PRO A N 1
ATOM 611 C CA . PRO A 1 77 ? 98.283 12.825 19.512 1.00 59.35 77 PRO A CA 1
ATOM 612 C C . PRO A 1 77 ? 97.557 13.478 18.368 1.00 60.30 77 PRO A C 1
ATOM 613 O O . PRO A 1 77 ? 97.871 14.643 17.984 1.00 61.16 77 PRO A O 1
ATOM 617 N N . HIS A 1 78 ? 96.596 12.726 17.833 1.00 59.83 78 HIS A N 1
ATOM 618 C CA . HIS A 1 78 ? 95.833 13.199 16.713 1.00 59.80 78 HIS A CA 1
ATOM 619 C C . HIS A 1 78 ? 95.426 14.669 16.785 1.00 59.42 78 HIS A C 1
ATOM 620 O O . HIS A 1 78 ? 95.729 15.408 15.875 1.00 61.19 78 HIS A O 1
ATOM 627 N N . GLU A 1 79 ? 94.775 15.097 17.852 1.00 57.81 79 GLU A N 1
ATOM 628 C CA . GLU A 1 79 ? 94.201 16.411 17.923 1.00 56.77 79 GLU A CA 1
ATOM 629 C C . GLU A 1 79 ? 95.171 17.586 17.736 1.00 56.89 79 GLU A C 1
ATOM 630 O O . GLU A 1 79 ? 94.728 18.703 17.426 1.00 57.62 79 GLU A O 1
ATOM 636 N N . ALA A 1 80 ? 96.476 17.405 17.934 1.00 55.86 80 ALA A N 1
ATOM 637 C CA . ALA A 1 80 ? 97.339 18.597 17.931 1.00 54.95 80 ALA A CA 1
ATOM 638 C C . ALA A 1 80 ? 97.739 18.982 16.517 1.00 54.85 80 ALA A C 1
ATOM 639 O O . ALA A 1 80 ? 97.889 18.103 15.687 1.00 55.28 80 ALA A O 1
ATOM 641 N N . LEU A 1 81 ? 97.892 20.275 16.221 1.00 54.44 81 LEU A N 1
ATOM 642 C CA . LEU A 1 81 ? 98.436 20.702 14.920 1.00 53.99 81 LEU A CA 1
ATOM 643 C C . LEU A 1 81 ? 99.935 20.502 14.927 1.00 54.84 81 LEU A C 1
ATOM 644 O O . LEU A 1 81 ? 100.588 20.692 15.945 1.00 54.80 81 LEU A O 1
ATOM 649 N N . ILE A 1 82 ? 100.502 20.116 13.794 1.00 55.56 82 ILE A N 1
ATOM 650 C CA . ILE A 1 82 ? 101.929 19.870 13.763 1.00 55.69 82 ILE A CA 1
ATOM 651 C C . ILE A 1 82 ? 102.559 21.013 13.025 1.00 55.78 82 ILE A C 1
ATOM 652 O O . ILE A 1 82 ? 102.091 21.343 11.958 1.00 56.48 82 ILE A O 1
ATOM 657 N N . LEU A 1 83 ? 103.588 21.641 13.584 1.00 55.96 83 LEU A N 1
ATOM 658 C CA . LEU A 1 83 ? 104.412 22.580 12.793 1.00 56.32 83 LEU A CA 1
ATOM 659 C C . LEU A 1 83 ? 105.837 22.102 12.770 1.00 56.24 83 LEU A C 1
ATOM 660 O O . LEU A 1 83 ? 106.518 22.090 13.818 1.00 56.83 83 LEU A O 1
ATOM 665 N N . VAL A 1 84 ? 106.304 21.698 11.604 1.00 55.26 84 VAL A N 1
ATOM 666 C CA . VAL A 1 84 ? 107.704 21.418 11.511 1.00 54.86 84 VAL A CA 1
ATOM 667 C C . VAL A 1 84 ? 108.423 22.748 11.279 1.00 55.96 84 VAL A C 1
ATOM 668 O O . VAL A 1 84 ? 108.188 23.454 10.287 1.00 56.19 84 VAL A O 1
ATOM 672 N N . ALA A 1 85 ? 109.277 23.113 12.216 1.00 56.30 85 ALA A N 1
ATOM 673 C CA . ALA A 1 85 ? 110.097 24.275 12.010 1.00 57.17 85 ALA A CA 1
ATOM 674 C C . ALA A 1 85 ? 111.453 23.783 11.532 1.00 57.83 85 ALA A C 1
ATOM 675 O O . ALA A 1 85 ? 112.234 23.270 12.327 1.00 58.32 85 ALA A O 1
ATOM 677 N N . SER A 1 86 ? 111.727 23.931 10.236 1.00 58.37 86 SER A N 1
ATOM 678 C CA . SER A 1 86 ? 112.959 23.411 9.653 1.00 58.71 86 SER A CA 1
ATOM 679 C C . SER A 1 86 ? 114.045 24.459 9.418 1.00 59.25 86 SER A C 1
ATOM 680 O O . SER A 1 86 ? 113.772 25.660 9.277 1.00 59.74 86 SER A O 1
ATOM 683 N N . ASN A 1 87 ? 115.280 23.980 9.363 1.00 58.90 87 ASN A N 1
ATOM 684 C CA . ASN A 1 87 ? 116.432 24.809 9.092 1.00 58.77 87 ASN A CA 1
ATOM 685 C C . ASN A 1 87 ? 117.455 23.859 8.482 1.00 59.13 87 ASN A C 1
ATOM 686 O O . ASN A 1 87 ? 118.683 24.045 8.601 1.00 59.55 87 ASN A O 1
ATOM 691 N N . SER A 1 88 ? 116.940 22.824 7.820 1.00 58.80 88 SER A N 1
ATOM 692 C CA . SER A 1 88 ? 117.793 21.774 7.274 1.00 58.32 88 SER A CA 1
ATOM 693 C C . SER A 1 88 ? 118.503 22.226 5.987 1.00 58.18 88 SER A C 1
ATOM 694 O O . SER A 1 88 ? 118.254 23.322 5.493 1.00 57.78 88 SER A O 1
ATOM 697 N N . SER A 1 89 ? 119.392 21.391 5.453 1.00 58.40 89 SER A N 1
ATOM 698 C CA . SER A 1 89 ? 120.004 21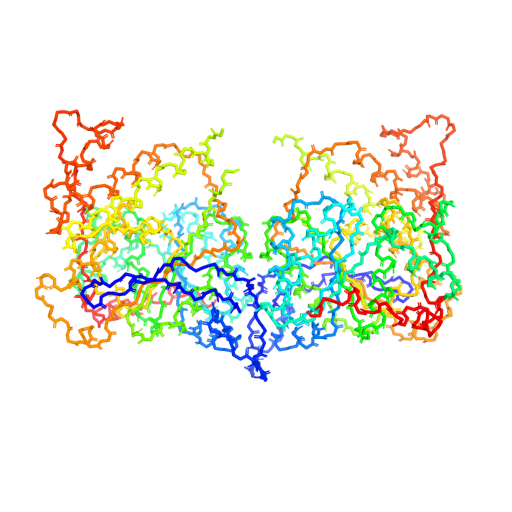.681 4.159 1.00 58.53 89 SER A CA 1
ATOM 699 C C . SER A 1 89 ? 118.895 21.615 3.106 1.00 58.60 89 SER A C 1
ATOM 700 O O . SER A 1 89 ? 117.963 20.818 3.250 1.00 58.06 89 SER A O 1
ATOM 703 N N . PRO A 1 90 ? 118.999 22.445 2.042 1.00 58.91 90 PRO A N 1
ATOM 704 C CA . PRO A 1 90 ? 117.889 22.622 1.098 1.00 59.11 90 PRO A CA 1
ATOM 705 C C . PRO A 1 90 ? 117.350 21.301 0.539 1.00 59.81 90 PRO A C 1
ATOM 706 O O . PRO A 1 90 ? 116.131 21.173 0.365 1.00 59.62 90 PRO A O 1
ATOM 710 N N . ASP A 1 91 ? 118.240 20.334 0.290 1.00 60.82 91 ASP A N 1
ATOM 711 C CA . ASP A 1 91 ? 117.859 18.994 -0.183 1.00 62.23 91 ASP A CA 1
ATOM 712 C C . ASP A 1 91 ? 116.945 18.347 0.841 1.00 62.66 91 ASP A C 1
ATOM 713 O O . ASP A 1 91 ? 115.795 17.984 0.548 1.00 62.93 91 ASP A O 1
ATOM 718 N N . ARG A 1 92 ? 117.481 18.229 2.056 1.00 62.89 92 ARG A N 1
ATOM 719 C CA . ARG A 1 92 ? 116.826 17.556 3.157 1.00 62.61 92 ARG A CA 1
ATOM 720 C C . ARG A 1 92 ? 115.474 18.183 3.438 1.00 62.54 92 ARG A C 1
ATOM 721 O O . ARG A 1 92 ? 114.474 17.480 3.561 1.00 62.77 92 ARG A O 1
ATOM 729 N N . PHE A 1 93 ? 115.443 19.510 3.504 1.00 62.29 93 PHE A N 1
ATOM 730 C CA . PHE A 1 93 ? 114.195 20.223 3.682 1.00 61.97 93 PHE A CA 1
ATOM 731 C C . PHE A 1 93 ? 113.121 19.719 2.716 1.00 62.52 93 PHE A C 1
ATOM 732 O O . PHE A 1 93 ? 111.965 19.573 3.094 1.00 62.29 93 PHE A O 1
ATOM 740 N N . GLN A 1 94 ? 113.495 19.443 1.470 1.00 63.31 94 GLN A N 1
ATOM 741 C CA . GLN A 1 94 ? 112.499 18.984 0.515 1.00 64.06 94 GLN A CA 1
ATOM 742 C C . GLN A 1 94 ? 112.005 17.616 0.925 1.00 64.21 94 GLN A C 1
ATOM 743 O O . GLN A 1 94 ? 110.806 17.346 0.907 1.00 64.23 94 GLN A O 1
ATOM 749 N N . MET A 1 95 ? 112.948 16.765 1.311 1.00 64.42 95 MET A N 1
ATOM 750 C CA . MET A 1 95 ? 112.631 15.439 1.784 1.00 64.47 95 MET A CA 1
ATOM 751 C C . MET A 1 95 ? 111.716 15.511 2.984 1.00 64.25 95 MET A C 1
ATOM 752 O O . MET A 1 95 ? 110.776 14.729 3.069 1.00 64.44 95 MET A O 1
ATOM 757 N N . GLU A 1 96 ? 111.978 16.453 3.892 1.00 64.07 96 GLU A N 1
ATOM 758 C CA . GLU A 1 96 ? 111.098 16.690 5.043 1.00 64.32 96 GLU A CA 1
ATOM 759 C C . GLU A 1 96 ? 109.704 17.112 4.609 1.00 64.30 96 GLU A C 1
ATOM 760 O O . GLU A 1 96 ? 108.730 16.603 5.119 1.00 64.63 96 GLU A O 1
ATOM 766 N N . ARG A 1 97 ? 109.600 18.025 3.656 1.00 64.72 97 ARG A N 1
ATOM 767 C CA . ARG A 1 97 ? 108.291 18.437 3.156 1.00 65.17 97 ARG A CA 1
ATOM 768 C C . ARG A 1 97 ? 107.485 17.253 2.619 1.00 64.70 97 ARG A C 1
ATOM 769 O O . ARG A 1 97 ? 106.315 17.110 2.922 1.00 64.41 97 ARG A O 1
ATOM 777 N N . ASP A 1 98 ? 108.114 16.403 1.813 1.00 64.60 98 ASP A N 1
ATOM 778 C CA . ASP A 1 98 ? 107.429 15.248 1.240 1.00 64.37 98 ASP A CA 1
ATOM 779 C C . ASP A 1 98 ? 106.998 14.271 2.326 1.00 63.55 98 ASP A C 1
ATOM 780 O O . ASP A 1 98 ? 105.910 13.708 2.268 1.00 63.34 98 ASP A O 1
ATOM 785 N N . LEU A 1 99 ? 107.868 14.081 3.311 1.00 62.65 99 LEU A N 1
ATOM 786 C CA . LEU A 1 99 ? 107.587 13.245 4.474 1.00 61.71 99 LEU A CA 1
ATOM 787 C C . LEU A 1 99 ? 106.376 13.725 5.210 1.00 60.74 99 LEU A C 1
ATOM 788 O O . LEU A 1 99 ? 105.495 12.946 5.490 1.00 60.24 99 LEU A O 1
ATOM 793 N N . LEU A 1 100 ? 106.338 15.012 5.532 1.00 60.27 100 LEU A N 1
ATOM 794 C CA . LEU A 1 100 ? 105.178 15.580 6.196 1.00 60.22 100 LEU A CA 1
ATOM 795 C C . LEU A 1 100 ? 103.896 15.382 5.397 1.00 60.83 100 LEU A C 1
ATOM 796 O O . LEU A 1 100 ? 102.859 15.053 5.955 1.00 60.84 100 LEU A O 1
ATOM 801 N N . GLU A 1 101 ? 103.984 15.564 4.088 1.00 61.90 101 GLU A N 1
ATOM 802 C CA . GLU A 1 101 ? 102.825 15.495 3.226 1.00 62.89 101 GLU A CA 1
ATOM 803 C C . GLU A 1 101 ? 102.225 14.095 3.204 1.00 62.30 101 GLU A C 1
ATOM 804 O O . GLU A 1 101 ? 101.007 13.944 3.350 1.00 61.39 101 GLU A O 1
ATOM 810 N N . GLU A 1 102 ? 103.078 13.084 3.027 1.00 62.47 102 GLU A N 1
ATOM 811 C CA . GLU A 1 102 ? 102.640 11.691 3.088 1.00 63.45 102 GLU A CA 1
ATOM 812 C C . GLU A 1 102 ? 101.867 11.517 4.363 1.00 63.19 102 GLU A C 1
ATOM 813 O O . GLU A 1 102 ? 100.716 11.064 4.326 1.00 63.61 102 GLU A O 1
ATOM 819 N N . PHE A 1 103 ? 102.509 11.916 5.478 1.00 62.40 103 PHE A N 1
ATOM 820 C CA . PHE A 1 103 ? 101.975 11.793 6.832 1.00 61.04 103 PHE A CA 1
ATOM 821 C C . PHE A 1 103 ? 100.655 12.516 7.019 1.00 60.50 103 PHE A C 1
ATOM 822 O O . PHE A 1 103 ? 99.652 11.897 7.311 1.00 60.51 103 PHE A O 1
ATOM 830 N N . ALA A 1 104 ? 100.648 13.825 6.857 1.00 60.13 104 ALA A N 1
ATOM 831 C CA . ALA A 1 104 ? 99.414 14.555 6.991 1.00 60.53 104 ALA A CA 1
ATOM 832 C C . ALA A 1 104 ? 98.329 13.960 6.086 1.00 61.49 104 ALA A C 1
ATOM 833 O O . ALA A 1 104 ? 97.160 13.852 6.491 1.00 61.99 104 ALA A O 1
ATOM 835 N N . HIS A 1 105 ? 98.714 13.551 4.878 1.00 61.76 105 HIS A N 1
ATOM 836 C CA . HIS A 1 105 ? 97.755 12.992 3.957 1.00 62.35 105 HIS A CA 1
ATOM 837 C C . HIS A 1 105 ? 97.154 11.730 4.556 1.00 62.00 105 HIS A C 1
ATOM 838 O O . HIS A 1 105 ? 95.964 11.691 4.806 1.00 61.96 105 HIS A O 1
ATOM 845 N N . LEU A 1 106 ? 97.988 10.735 4.829 1.00 62.00 106 LEU A N 1
ATOM 846 C CA . LEU A 1 106 ? 97.548 9.434 5.317 1.00 62.22 106 LEU A CA 1
ATOM 847 C C . LEU A 1 106 ? 96.774 9.488 6.608 1.00 62.70 106 LEU A C 1
ATOM 848 O O . LEU A 1 106 ? 95.958 8.606 6.876 1.00 63.64 106 LEU A O 1
ATOM 853 N N . THR A 1 107 ? 97.036 10.480 7.443 1.00 62.76 107 THR A N 1
ATOM 854 C CA . THR A 1 107 ? 96.385 10.496 8.728 1.00 62.96 107 THR A CA 1
ATOM 855 C C . THR A 1 107 ? 95.344 11.592 8.797 1.00 64.40 107 THR A C 1
ATOM 856 O O . THR A 1 107 ? 94.858 11.927 9.877 1.00 65.53 107 THR A O 1
ATOM 860 N N . GLU A 1 108 ? 94.992 12.149 7.647 1.00 65.09 108 GLU A N 1
ATOM 861 C CA . GLU A 1 108 ? 93.916 13.140 7.550 1.00 65.91 108 GLU A CA 1
ATOM 862 C C . GLU A 1 108 ? 94.021 14.185 8.651 1.00 65.05 108 GLU A C 1
ATOM 863 O O . GLU A 1 108 ? 93.061 14.414 9.363 1.00 65.70 108 GLU A O 1
ATOM 869 N N . ARG A 1 109 ? 95.189 14.794 8.810 1.00 64.28 109 ARG A N 1
ATOM 870 C CA . ARG A 1 109 ? 95.337 15.873 9.789 1.00 64.25 109 ARG A CA 1
ATOM 871 C C . ARG A 1 109 ? 96.119 17.064 9.234 1.00 64.09 109 ARG A C 1
ATOM 872 O O . ARG A 1 109 ? 97.094 16.884 8.515 1.00 65.00 109 ARG A O 1
ATOM 880 N N . PRO A 1 110 ? 95.707 18.290 9.571 1.00 63.49 110 PRO A N 1
ATOM 881 C CA . PRO A 1 110 ? 96.378 19.458 9.033 1.00 63.31 110 PRO A CA 1
ATOM 882 C C . PRO A 1 110 ? 97.783 19.564 9.580 1.00 63.24 110 PRO A C 1
ATOM 883 O O . PRO A 1 110 ? 98.002 19.214 10.724 1.00 63.80 110 PRO A O 1
ATOM 887 N N . ALA A 1 111 ? 98.727 20.053 8.791 1.00 63.12 111 ALA A N 1
ATOM 888 C CA . ALA A 1 111 ? 100.047 20.409 9.336 1.00 62.79 111 ALA A CA 1
ATOM 889 C C . ALA A 1 111 ? 100.603 21.657 8.676 1.00 62.98 111 ALA A C 1
ATOM 890 O O . ALA A 1 111 ? 100.082 22.128 7.659 1.00 63.71 111 ALA A O 1
ATOM 892 N N . LEU A 1 112 ? 101.679 22.184 9.226 1.00 62.67 112 LEU A N 1
ATOM 893 C CA . LEU A 1 112 ? 102.422 23.205 8.516 1.00 63.02 112 LEU A CA 1
ATOM 894 C C . LEU A 1 112 ? 103.923 22.979 8.640 1.00 62.95 112 LEU A C 1
ATOM 895 O O . LEU A 1 112 ? 104.417 22.443 9.642 1.00 63.94 112 LEU A O 1
ATOM 900 N N . ILE A 1 113 ? 104.664 23.424 7.641 1.00 61.90 113 ILE A N 1
ATOM 901 C CA . ILE A 1 113 ? 106.095 23.268 7.660 1.00 60.73 113 ILE A CA 1
ATOM 902 C C . ILE A 1 113 ? 106.645 24.522 7.053 1.00 60.59 113 ILE A C 1
ATOM 903 O O . ILE A 1 113 ? 105.982 25.155 6.255 1.00 60.91 113 ILE A O 1
ATOM 908 N N . PHE A 1 114 ? 107.850 24.897 7.445 1.00 60.23 114 PHE A N 1
ATOM 909 C CA . PHE A 1 114 ? 108.465 26.084 6.928 1.00 59.66 114 PHE A CA 1
ATOM 910 C C . PHE A 1 114 ? 109.942 26.038 7.236 1.00 59.69 114 PHE A C 1
ATOM 911 O O . PHE A 1 114 ? 110.398 25.239 8.079 1.00 59.23 114 PHE A O 1
ATOM 919 N N . HIS A 1 115 ? 110.693 26.901 6.548 1.00 59.86 115 HIS A N 1
ATOM 920 C CA . HIS A 1 115 ? 112.122 26.923 6.708 1.00 59.50 115 HIS A CA 1
ATOM 921 C C . HIS A 1 115 ? 112.607 28.226 7.275 1.00 59.56 115 HIS A C 1
ATOM 922 O O . HIS A 1 115 ? 112.184 29.283 6.838 1.00 59.79 115 HIS A O 1
ATOM 929 N N . GLN A 1 116 ? 113.498 28.134 8.258 1.00 59.80 116 GLN A N 1
ATOM 930 C CA . GLN A 1 116 ? 114.008 29.296 8.984 1.00 59.82 116 GLN A CA 1
ATOM 931 C C . GLN A 1 116 ? 114.509 30.377 8.038 1.00 60.09 116 GLN A C 1
ATOM 932 O O . GLN A 1 116 ? 114.199 31.556 8.218 1.00 61.20 116 GLN A O 1
ATOM 938 N N . LYS A 1 117 ? 115.264 29.974 7.017 1.00 59.82 117 LYS A N 1
ATOM 939 C CA . LYS A 1 117 ? 115.938 30.911 6.109 1.00 59.05 117 LYS A CA 1
ATOM 940 C C . LYS A 1 117 ? 115.072 31.270 4.888 1.00 59.22 117 LYS A C 1
ATOM 941 O O . LYS A 1 117 ? 115.598 31.499 3.813 1.00 59.47 117 LYS A O 1
ATOM 947 N N . ASP A 1 118 ? 113.748 31.319 5.052 1.00 59.28 118 ASP A N 1
ATOM 948 C CA . ASP A 1 118 ? 112.833 31.663 3.955 1.00 58.86 118 ASP A CA 1
ATOM 949 C C . ASP A 1 118 ? 112.618 33.177 3.881 1.00 58.74 118 ASP A C 1
ATOM 950 O O . ASP A 1 118 ? 111.992 33.765 4.762 1.00 59.02 118 ASP A O 1
ATOM 955 N N . PRO A 1 119 ? 113.140 33.817 2.820 1.00 58.76 119 PRO A N 1
ATOM 956 C CA . PRO A 1 119 ? 113.001 35.261 2.638 1.00 58.61 119 PRO A CA 1
ATOM 957 C C . PRO A 1 119 ? 111.576 35.789 2.829 1.00 58.84 119 PRO A C 1
ATOM 958 O O . PRO A 1 119 ? 111.400 36.943 3.239 1.00 58.93 119 PRO A O 1
ATOM 962 N N . ALA A 1 120 ? 110.574 34.967 2.522 1.00 58.85 120 ALA A N 1
ATOM 963 C CA . ALA A 1 120 ? 109.205 35.434 2.582 1.00 59.12 120 ALA A CA 1
ATOM 964 C C . ALA A 1 120 ? 108.944 35.802 4.021 1.00 59.63 120 ALA A C 1
ATOM 965 O O . ALA A 1 120 ? 108.458 36.899 4.316 1.00 59.73 120 ALA A O 1
ATOM 967 N N . LEU A 1 121 ? 109.335 34.884 4.908 1.00 60.07 121 LEU A N 1
ATOM 968 C CA . LEU A 1 121 ? 109.163 35.019 6.347 1.00 60.25 121 LEU A CA 1
ATOM 969 C C . LEU A 1 121 ? 109.940 36.190 6.903 1.00 60.75 121 LEU A C 1
ATOM 970 O O . LEU A 1 121 ? 109.459 36.883 7.818 1.00 60.79 121 LEU A O 1
ATOM 975 N N . ALA A 1 122 ? 111.136 36.407 6.360 1.00 61.03 122 ALA A N 1
ATOM 976 C CA . ALA A 1 122 ? 111.948 37.523 6.798 1.00 61.75 122 ALA A CA 1
ATOM 977 C C . ALA A 1 122 ? 111.226 38.846 6.588 1.00 62.37 122 ALA A C 1
ATOM 978 O O . ALA A 1 122 ? 111.150 39.639 7.527 1.00 62.47 122 ALA A O 1
ATOM 980 N N . GLU A 1 123 ? 110.674 39.077 5.391 1.00 63.48 123 GLU A N 1
ATOM 981 C CA . GLU A 1 123 ? 109.940 40.336 5.117 1.00 64.58 123 GLU A CA 1
ATOM 982 C C . GLU A 1 123 ? 108.670 40.431 5.942 1.00 65.00 123 GLU A C 1
ATOM 983 O O . GLU A 1 123 ? 108.336 41.510 6.451 1.00 64.73 123 GLU A O 1
ATOM 989 N N . ALA A 1 124 ? 107.993 39.282 6.074 1.00 65.63 124 ALA A N 1
ATOM 990 C CA . ALA A 1 124 ? 106.822 39.121 6.923 1.00 65.89 124 ALA A CA 1
ATOM 991 C C . ALA A 1 124 ? 107.128 39.710 8.293 1.00 66.40 124 ALA A C 1
ATOM 992 O O . ALA A 1 124 ? 106.539 40.728 8.666 1.00 66.59 124 ALA A O 1
ATOM 994 N N . LEU A 1 125 ? 108.072 39.101 9.016 1.00 66.83 125 LEU A N 1
ATOM 995 C CA . LEU A 1 125 ? 108.581 39.686 10.261 1.00 67.38 125 LEU A CA 1
ATOM 996 C C . LEU A 1 125 ? 108.746 41.204 10.174 1.00 68.14 125 LEU A C 1
ATOM 997 O O . LEU A 1 125 ? 108.125 41.937 10.943 1.00 68.76 125 LEU A O 1
ATOM 1002 N N . ARG A 1 126 ? 109.558 41.665 9.223 1.00 68.41 126 ARG A N 1
ATOM 1003 C CA . ARG A 1 126 ? 109.965 43.072 9.134 1.00 68.97 126 ARG A CA 1
ATOM 1004 C C . ARG A 1 126 ? 108.799 44.053 8.904 1.00 68.40 126 ARG A C 1
ATOM 1005 O O . ARG A 1 126 ? 108.777 45.143 9.483 1.00 68.25 126 ARG A O 1
ATOM 1013 N N . ALA A 1 127 ? 107.850 43.655 8.053 1.00 67.95 127 ALA A N 1
ATOM 1014 C CA . ALA A 1 127 ? 106.611 44.409 7.811 1.00 67.44 127 ALA A CA 1
ATOM 1015 C C . ALA A 1 127 ? 105.760 44.502 9.072 1.00 67.33 127 ALA A C 1
ATOM 1016 O O . ALA A 1 127 ? 105.137 45.532 9.339 1.00 67.22 127 ALA A O 1
ATOM 1018 N N . GLY A 1 128 ? 105.735 43.411 9.837 1.00 66.93 128 GLY A N 1
ATOM 1019 C CA . GLY A 1 128 ? 105.048 43.374 11.112 1.00 66.42 128 GLY A CA 1
ATOM 1020 C C . GLY A 1 128 ? 105.832 44.076 12.196 1.00 66.11 128 GLY A C 1
ATOM 1021 O O . GLY A 1 128 ? 105.505 43.949 13.359 1.00 66.41 128 GLY A O 1
ATOM 1022 N N . GLY A 1 129 ? 106.874 44.804 11.817 1.00 65.92 129 GLY A N 1
ATOM 1023 C CA . GLY A 1 129 ? 107.655 45.591 12.759 1.00 66.14 129 GLY A CA 1
ATOM 1024 C C . GLY A 1 129 ? 108.442 44.749 13.740 1.00 66.28 129 GLY A C 1
ATOM 1025 O O . GLY A 1 129 ? 108.520 45.074 14.920 1.00 66.38 129 GLY A O 1
ATOM 1026 N N . TYR A 1 130 ? 109.024 43.660 13.253 1.00 66.68 130 TYR A N 1
ATOM 1027 C CA . TYR A 1 130 ? 109.792 42.751 14.107 1.00 67.12 130 TYR A CA 1
ATOM 1028 C C . TYR A 1 130 ? 111.094 42.322 13.453 1.00 67.15 130 TYR A C 1
ATOM 1029 O O . TYR A 1 130 ? 111.301 41.122 13.208 1.00 66.75 130 TYR A O 1
ATOM 1038 N N . PRO A 1 131 ? 111.983 43.302 13.190 1.00 67.47 131 PRO A N 1
ATOM 1039 C CA . PRO A 1 131 ? 113.168 43.082 12.374 1.00 67.64 131 PRO A CA 1
ATOM 1040 C C . PRO A 1 131 ? 114.284 42.347 13.126 1.00 67.82 131 PRO A C 1
ATOM 1041 O O . PRO A 1 131 ? 115.280 41.938 12.525 1.00 67.86 131 PRO A O 1
ATOM 1045 N N . HIS A 1 132 ? 114.087 42.147 14.421 1.00 67.98 132 HIS A N 1
ATOM 1046 C CA . HIS A 1 132 ? 115.156 41.726 15.318 1.00 68.18 132 HIS A CA 1
ATOM 1047 C C . HIS A 1 132 ? 115.844 40.375 15.011 1.00 68.42 132 HIS A C 1
ATOM 1048 O O . HIS A 1 132 ? 117.060 40.272 15.205 1.00 68.20 132 HIS A O 1
ATOM 1055 N N . PRO A 1 133 ? 115.090 39.346 14.540 1.00 68.78 133 PRO A N 1
ATOM 1056 C CA . PRO A 1 133 ? 115.721 38.049 14.181 1.00 69.21 133 PRO A CA 1
ATOM 1057 C C . PRO A 1 133 ? 116.615 38.020 12.900 1.00 69.98 133 PRO A C 1
ATOM 1058 O O . PRO A 1 133 ? 117.422 37.085 12.724 1.00 70.31 133 PRO A O 1
ATOM 1062 N N . ILE A 1 134 ? 116.491 39.028 12.034 1.00 70.27 134 ILE A N 1
ATOM 1063 C CA . ILE A 1 134 ? 117.146 39.018 10.725 1.00 70.47 134 ILE A CA 1
ATOM 1064 C C . ILE A 1 134 ? 118.630 39.360 10.829 1.00 70.81 134 ILE A C 1
ATOM 1065 O O . ILE A 1 134 ? 119.013 40.144 11.685 1.00 70.92 134 ILE A O 1
ATOM 1070 N N . GLY A 1 135 ? 119.458 38.762 9.970 1.00 71.21 135 GLY A N 1
ATOM 1071 C CA . GLY A 1 135 ? 120.909 38.951 10.029 1.00 71.87 135 GLY A CA 1
ATOM 1072 C C . GLY A 1 135 ? 121.464 39.802 8.894 1.00 72.53 135 GLY A C 1
ATOM 1073 O O . GLY A 1 135 ? 120.709 40.437 8.155 1.00 72.77 135 GLY A O 1
ATOM 1074 N N . GLU A 1 136 ? 122.789 39.811 8.754 1.00 72.72 136 GLU A N 1
ATOM 1075 C CA . GLU A 1 136 ? 123.451 40.523 7.662 1.00 72.94 136 GLU A CA 1
ATOM 1076 C C . GLU A 1 136 ? 123.038 40.006 6.297 1.00 72.56 136 GLU A C 1
ATOM 1077 O O . GLU A 1 136 ? 122.908 40.791 5.360 1.00 72.49 136 GLU A O 1
ATOM 1083 N N . ASP A 1 137 ? 122.841 38.691 6.191 1.00 72.06 137 ASP A N 1
ATOM 1084 C CA . ASP A 1 137 ? 122.448 38.071 4.925 1.00 71.96 137 ASP A CA 1
ATOM 1085 C C . ASP A 1 137 ? 121.014 38.432 4.550 1.00 71.34 137 ASP A C 1
ATOM 1086 O O . ASP A 1 137 ? 120.522 38.037 3.495 1.00 71.04 137 ASP A O 1
ATOM 1091 N N . GLY A 1 138 ? 120.358 39.195 5.419 1.00 70.76 138 GLY A N 1
ATOM 1092 C CA . GLY A 1 138 ? 118.976 39.614 5.199 1.00 70.38 138 GLY A CA 1
ATOM 1093 C C . GLY A 1 138 ? 117.955 38.538 5.521 1.00 70.29 138 GLY A C 1
ATOM 1094 O O . GLY A 1 138 ? 116.768 38.679 5.216 1.00 70.31 138 GLY A O 1
ATOM 1095 N N . LEU A 1 139 ? 118.429 37.468 6.154 1.00 70.06 139 LEU A N 1
ATOM 1096 C CA . LEU A 1 139 ? 117.621 36.308 6.504 1.00 69.44 139 LEU A CA 1
ATOM 1097 C C . LEU A 1 139 ? 117.679 36.099 7.999 1.00 69.72 139 LEU A C 1
ATOM 1098 O O . LEU A 1 139 ? 118.640 36.540 8.641 1.00 69.84 139 LEU A O 1
ATOM 1103 N N . VAL A 1 140 ? 116.654 35.421 8.533 1.00 69.76 140 VAL A N 1
ATOM 1104 C CA . VAL A 1 140 ? 116.568 35.058 9.951 1.00 69.52 140 VAL A CA 1
ATOM 1105 C C . VAL A 1 140 ? 117.762 34.211 10.358 1.00 69.54 140 VAL A C 1
ATOM 1106 O O . VAL A 1 140 ? 118.146 33.296 9.642 1.00 69.44 140 VAL A O 1
ATOM 1110 N N . ARG A 1 141 ? 118.349 34.531 11.506 1.00 69.74 141 ARG A N 1
ATOM 1111 C CA . ARG A 1 141 ? 119.495 33.789 12.008 1.00 69.93 141 ARG A CA 1
ATOM 1112 C C . ARG A 1 141 ? 119.173 32.322 12.253 1.00 69.93 141 ARG A C 1
ATOM 1113 O O . ARG A 1 141 ? 118.024 31.959 12.507 1.00 69.44 141 ARG A O 1
ATOM 1121 N N . SER A 1 142 ? 120.198 31.490 12.108 1.00 70.29 142 SER A N 1
ATOM 1122 C CA . SER A 1 142 ? 120.138 30.100 12.509 1.00 70.55 142 SER A CA 1
ATOM 1123 C C . SER A 1 142 ? 120.172 30.055 14.012 1.00 70.98 142 SER A C 1
ATOM 1124 O O . SER A 1 142 ? 120.884 30.835 14.652 1.00 70.83 142 SER A O 1
ATOM 1127 N N . GLY A 1 143 ? 119.409 29.126 14.571 1.00 71.61 143 GLY A N 1
ATOM 1128 C CA . GLY A 1 143 ? 119.288 28.999 16.019 1.00 72.78 143 GLY A CA 1
ATOM 1129 C C . GLY A 1 143 ? 117.917 28.462 16.338 1.00 73.33 143 GLY A C 1
ATOM 1130 O O . GLY A 1 143 ? 116.932 28.854 15.681 1.00 73.58 143 GLY A O 1
ATOM 1131 N N . LYS A 1 144 ? 117.849 27.559 17.323 1.00 73.41 144 LYS A N 1
ATOM 1132 C CA . LYS A 1 144 ? 116.586 26.898 17.650 1.00 73.25 144 LYS A CA 1
ATOM 1133 C C . LYS A 1 144 ? 115.589 27.959 18.088 1.00 73.12 144 LYS A C 1
ATOM 1134 O O . LYS A 1 144 ? 114.400 27.901 17.739 1.00 73.20 144 LYS A O 1
ATOM 1140 N N . ALA A 1 145 ? 116.096 28.951 18.813 1.00 72.68 145 ALA A N 1
ATOM 1141 C CA . ALA A 1 145 ? 115.263 30.044 19.275 1.00 72.45 145 ALA A CA 1
ATOM 1142 C C . ALA A 1 145 ? 114.499 30.710 18.120 1.00 72.32 145 ALA A C 1
ATOM 1143 O O . ALA A 1 145 ? 113.254 30.744 18.121 1.00 72.72 145 ALA A O 1
ATOM 1145 N N . GLU A 1 146 ? 115.245 31.200 17.133 1.00 71.32 146 GLU A N 1
ATOM 1146 C CA . GLU A 1 146 ? 114.687 31.847 15.960 1.00 70.61 146 GLU A CA 1
ATOM 1147 C C . GLU A 1 146 ? 113.675 30.965 15.222 1.00 70.60 146 GLU A C 1
ATOM 1148 O O . GLU A 1 146 ? 112.692 31.461 14.655 1.00 70.51 146 GLU A O 1
ATOM 1154 N N . GLY A 1 147 ? 113.912 29.656 15.247 1.00 70.34 147 GLY A N 1
ATOM 1155 C CA . GLY A 1 147 ? 112.960 28.691 14.708 1.00 70.15 147 GLY A CA 1
ATOM 1156 C C . GLY A 1 147 ? 111.681 28.666 15.519 1.00 70.12 147 GLY A C 1
ATOM 1157 O O . GLY A 1 147 ? 110.587 28.729 14.976 1.00 69.96 147 GLY A O 1
ATOM 1158 N N . MET A 1 148 ? 111.828 28.569 16.832 1.00 70.19 148 MET A N 1
ATOM 1159 C CA . MET A 1 148 ? 110.705 28.665 17.741 1.00 70.31 148 MET A CA 1
ATOM 1160 C C . MET A 1 148 ? 109.946 29.987 17.557 1.00 69.58 148 MET A C 1
ATOM 1161 O O . MET A 1 148 ? 108.701 30.009 17.550 1.00 69.49 148 MET A O 1
ATOM 1166 N N . ILE A 1 149 ? 110.692 31.085 17.414 1.00 68.10 149 ILE A N 1
ATOM 1167 C CA . ILE A 1 149 ? 110.069 32.389 17.270 1.00 67.25 149 ILE A CA 1
ATOM 1168 C C . ILE A 1 149 ? 109.115 32.369 16.086 1.00 66.73 149 ILE A C 1
ATOM 1169 O O . ILE A 1 149 ? 107.953 32.738 16.217 1.00 66.78 149 ILE A O 1
ATOM 1174 N N . LEU A 1 150 ? 109.600 31.907 14.939 1.00 65.70 150 LEU A N 1
ATOM 1175 C CA . LEU A 1 150 ? 108.736 31.739 13.786 1.00 64.95 150 LEU A CA 1
ATOM 1176 C C . LEU A 1 150 ? 107.616 30.735 14.044 1.00 64.60 150 LEU A C 1
ATOM 1177 O O . LEU A 1 150 ? 106.499 30.920 13.548 1.00 65.52 150 LEU A O 1
ATOM 1182 N N . ALA A 1 151 ? 107.895 29.668 14.791 1.00 63.18 151 ALA A N 1
ATOM 1183 C CA . ALA A 1 151 ? 106.848 28.695 15.048 1.00 62.56 151 ALA A CA 1
ATOM 1184 C C . ALA A 1 151 ? 105.773 29.349 15.892 1.00 62.13 151 ALA A C 1
ATOM 1185 O O . ALA A 1 151 ? 104.585 29.057 15.735 1.00 61.54 151 ALA A O 1
ATOM 1187 N N . LEU A 1 152 ? 106.193 30.255 16.771 1.00 61.61 152 LEU A N 1
ATOM 1188 C CA . LEU A 1 152 ? 105.229 30.933 17.596 1.00 61.85 152 LEU A CA 1
ATOM 1189 C C . LEU A 1 152 ? 104.303 31.713 16.703 1.00 61.91 152 LEU A C 1
ATOM 1190 O O . LEU A 1 152 ? 103.082 31.710 16.894 1.00 62.47 152 LEU A O 1
ATOM 1195 N N . VAL A 1 153 ? 104.880 32.328 15.680 1.00 61.42 153 VAL A N 1
ATOM 1196 C CA . VAL A 1 153 ? 104.113 33.141 14.747 1.00 60.57 153 VAL A CA 1
ATOM 1197 C C . VAL A 1 153 ? 103.048 32.340 14.027 1.00 59.88 153 VAL A C 1
ATOM 1198 O O . VAL A 1 153 ? 101.900 32.768 13.926 1.00 59.47 153 VAL A O 1
ATOM 1202 N N . PHE A 1 154 ? 103.420 31.164 13.556 1.00 59.71 154 PHE A N 1
ATOM 1203 C CA . PHE A 1 154 ? 102.437 30.326 12.902 1.00 60.14 154 PHE A CA 1
ATOM 1204 C C . PHE A 1 154 ? 101.352 29.918 13.899 1.00 59.49 154 PHE A C 1
ATOM 1205 O O . PHE A 1 154 ? 100.149 29.993 13.599 1.00 58.87 154 PHE A O 1
ATOM 1213 N N . ALA A 1 155 ? 101.790 29.541 15.100 1.00 59.41 155 ALA A N 1
ATOM 1214 C CA . ALA A 1 155 ? 100.880 29.156 16.182 1.00 59.37 155 ALA A CA 1
ATOM 1215 C C . ALA A 1 155 ? 99.805 30.236 16.339 1.00 59.60 155 ALA A C 1
ATOM 1216 O O . ALA A 1 155 ? 98.598 29.963 16.215 1.00 58.83 155 ALA A O 1
ATOM 1218 N N . ALA A 1 156 ? 100.279 31.462 16.576 1.00 60.15 156 ALA A N 1
ATOM 1219 C CA . ALA A 1 156 ? 99.456 32.649 16.598 1.00 60.79 156 ALA A CA 1
ATOM 1220 C C . ALA A 1 156 ? 98.537 32.681 15.374 1.00 61.82 156 ALA A C 1
ATOM 1221 O O . ALA A 1 156 ? 97.318 32.763 15.528 1.00 62.39 156 ALA A O 1
ATOM 1223 N N . LEU A 1 157 ? 99.087 32.582 14.163 1.00 62.33 157 LEU A N 1
ATOM 1224 C CA . LEU A 1 157 ? 98.234 32.764 12.983 1.00 63.28 157 LEU A CA 1
ATOM 1225 C C . LEU A 1 157 ? 97.154 31.714 12.885 1.00 63.66 157 LEU A C 1
ATOM 1226 O O . LEU A 1 157 ? 96.080 31.987 12.379 1.00 64.04 157 LEU A O 1
ATOM 1231 N N . SER A 1 158 ? 97.440 30.517 13.372 1.00 64.29 158 SER A N 1
ATOM 1232 C CA . SER A 1 158 ? 96.561 29.382 13.145 1.00 65.23 158 SER A CA 1
ATOM 1233 C C . SER A 1 158 ? 95.503 29.307 14.223 1.00 65.25 158 SER A C 1
ATOM 1234 O O . SER A 1 158 ? 94.710 28.388 14.250 1.00 64.89 158 SER A O 1
ATOM 1237 N N . GLY A 1 159 ? 95.535 30.253 15.147 1.00 65.86 159 GLY A N 1
ATOM 1238 C CA . GLY A 1 159 ? 94.512 30.366 16.170 1.00 66.75 159 GLY A CA 1
ATOM 1239 C C . GLY A 1 159 ? 94.543 29.293 17.228 1.00 67.72 159 GLY A C 1
ATOM 1240 O O . GLY A 1 159 ? 93.530 29.013 17.829 1.00 68.24 159 GLY A O 1
ATOM 1241 N N . ARG A 1 160 ? 95.692 28.677 17.472 1.00 68.38 160 ARG A N 1
ATOM 1242 C CA . ARG A 1 160 ? 95.767 27.703 18.532 1.00 68.85 160 ARG A CA 1
ATOM 1243 C C . ARG A 1 160 ? 96.060 28.394 19.880 1.00 69.33 160 ARG A C 1
ATOM 1244 O O . ARG A 1 160 ? 96.761 29.406 19.927 1.00 69.43 160 ARG A O 1
ATOM 1252 N N . ARG A 1 161 ? 95.521 27.845 20.968 1.00 69.57 161 ARG A N 1
ATOM 1253 C CA . ARG A 1 161 ? 95.552 28.501 22.259 1.00 70.11 161 ARG A CA 1
ATOM 1254 C C . ARG A 1 161 ? 96.811 28.186 23.004 1.00 69.13 161 ARG A C 1
ATOM 1255 O O . ARG A 1 161 ? 97.259 28.980 23.801 1.00 69.60 161 ARG A O 1
ATOM 1263 N N . TYR A 1 162 ? 97.368 27.013 22.743 1.00 69.10 162 TYR A N 1
ATOM 1264 C CA . TYR A 1 162 ? 98.557 26.474 23.428 1.00 68.87 162 TYR A CA 1
ATOM 1265 C C . TYR A 1 162 ? 99.658 26.106 22.424 1.00 68.35 162 TYR A C 1
ATOM 1266 O O . TYR A 1 162 ? 99.361 25.544 21.363 1.00 68.31 162 TYR A O 1
ATOM 1275 N N . VAL A 1 163 ? 100.917 26.386 22.745 1.00 66.91 163 VAL A N 1
ATOM 1276 C CA . VAL A 1 163 ? 102.021 25.831 21.951 1.00 66.52 163 VAL A CA 1
ATOM 1277 C C . VAL A 1 163 ? 102.923 24.941 22.786 1.00 65.75 163 VAL A C 1
ATOM 1278 O O . VAL A 1 163 ? 103.344 25.347 23.860 1.00 66.30 163 VAL A O 1
ATOM 1282 N N . GLY A 1 164 ? 103.257 23.756 22.287 1.00 64.50 164 GLY A N 1
ATOM 1283 C CA . GLY A 1 164 ? 104.263 22.938 22.926 1.00 63.40 164 GLY A CA 1
ATOM 1284 C C . GLY A 1 164 ? 105.345 22.580 21.937 1.00 63.63 164 GLY A C 1
ATOM 1285 O O . GLY A 1 164 ? 105.090 22.454 20.745 1.00 64.66 164 GLY A O 1
ATOM 1286 N N . PHE A 1 165 ? 106.553 22.374 22.432 1.00 63.13 165 PHE A N 1
ATOM 1287 C CA . PHE A 1 165 ? 107.686 22.015 21.616 1.00 62.50 165 PHE A CA 1
ATOM 1288 C C . PHE A 1 165 ? 108.154 20.581 21.892 1.00 63.13 165 PHE A C 1
ATOM 1289 O O . PHE A 1 165 ? 108.280 20.185 23.038 1.00 64.39 165 PHE A O 1
ATOM 1297 N N . ILE A 1 166 ? 108.435 19.802 20.861 1.00 62.96 166 ILE A N 1
ATOM 1298 C CA . ILE A 1 166 ? 108.967 18.462 21.027 1.00 62.70 166 ILE A CA 1
ATOM 1299 C C . ILE A 1 166 ? 110.197 18.356 20.155 1.00 64.33 166 ILE A C 1
ATOM 1300 O O . ILE A 1 166 ? 110.154 18.662 18.976 1.00 64.88 166 ILE A O 1
ATOM 1305 N N . ASP A 1 167 ? 111.307 17.901 20.706 1.00 66.34 167 ASP A N 1
ATOM 1306 C CA . ASP A 1 167 ? 112.520 17.774 19.915 1.00 67.71 167 ASP A CA 1
ATOM 1307 C C . ASP A 1 167 ? 112.427 16.552 19.028 1.00 68.07 167 ASP A C 1
ATOM 1308 O O . ASP A 1 167 ? 111.815 15.558 19.426 1.00 68.69 167 ASP A O 1
ATOM 1313 N N . ALA A 1 168 ? 113.056 16.622 17.853 1.00 68.12 168 ALA A N 1
ATOM 1314 C CA . ALA A 1 168 ? 112.900 15.618 16.822 1.00 68.24 168 ALA A CA 1
ATOM 1315 C C . ALA A 1 168 ? 113.961 14.552 16.908 1.00 69.23 168 ALA A C 1
ATOM 1316 O O . ALA A 1 168 ? 113.850 13.518 16.244 1.00 69.88 168 ALA A O 1
ATOM 1318 N N . ASP A 1 169 ? 115.001 14.777 17.704 1.00 69.65 169 ASP A N 1
ATOM 1319 C CA . ASP A 1 169 ? 115.957 13.694 17.940 1.00 70.26 169 ASP A CA 1
ATOM 1320 C C . ASP A 1 169 ? 115.449 12.708 19.021 1.00 69.96 169 ASP A C 1
ATOM 1321 O O . ASP A 1 169 ? 116.203 12.281 19.879 1.00 71.38 169 ASP A O 1
ATOM 1326 N N . ASN A 1 170 ? 114.177 12.331 18.947 1.00 68.87 170 ASN A N 1
ATOM 1327 C CA . ASN A 1 170 ? 113.558 11.376 19.871 1.00 67.90 170 ASN A CA 1
ATOM 1328 C C . ASN A 1 170 ? 113.340 9.970 19.295 1.00 67.33 170 ASN A C 1
ATOM 1329 O O . ASN A 1 170 ? 112.451 9.756 18.466 1.00 67.29 170 ASN A O 1
ATOM 1334 N N . TYR A 1 171 ? 114.131 9.005 19.739 1.00 66.46 171 TYR A N 1
ATOM 1335 C CA . TYR A 1 171 ? 113.925 7.633 19.319 1.00 65.60 171 TYR A CA 1
ATOM 1336 C C . TYR A 1 171 ? 112.527 7.043 19.656 1.00 64.17 171 TYR A C 1
ATOM 1337 O O . TYR A 1 171 ? 112.110 6.085 19.022 1.00 64.60 171 TYR A O 1
ATOM 1346 N N . PHE A 1 172 ? 111.807 7.566 20.640 1.00 61.89 172 PHE A N 1
ATOM 1347 C CA . PHE A 1 172 ? 110.652 6.812 21.116 1.00 60.46 172 PHE A CA 1
ATOM 1348 C C . PHE A 1 172 ? 109.280 7.498 20.902 1.00 60.02 172 PHE A C 1
ATOM 1349 O O . PHE A 1 172 ? 108.914 8.411 21.634 1.00 60.08 172 PHE A O 1
ATOM 1357 N N . PRO A 1 173 ? 108.517 7.087 19.872 1.00 59.36 173 PRO A N 1
ATOM 1358 C CA . PRO A 1 173 ? 107.301 7.863 19.608 1.00 59.13 173 PRO A CA 1
ATOM 1359 C C . PRO A 1 173 ? 106.325 7.850 20.798 1.00 59.32 173 PRO A C 1
ATOM 1360 O O . PRO A 1 173 ? 105.628 8.849 21.056 1.00 59.55 173 PRO A O 1
ATOM 1364 N N . GLY A 1 174 ? 106.309 6.724 21.522 1.00 59.04 174 GLY A N 1
ATOM 1365 C CA . GLY A 1 174 ? 105.501 6.555 22.735 1.00 58.16 174 GLY A CA 1
ATOM 1366 C C . GLY A 1 174 ? 105.817 7.581 23.779 1.00 57.70 174 GLY A C 1
ATOM 1367 O O . GLY A 1 174 ? 104.942 8.019 24.490 1.00 58.72 174 GLY A O 1
ATOM 1368 N N . ALA A 1 175 ? 107.087 7.966 23.859 1.00 57.64 175 ALA A N 1
ATOM 1369 C CA . ALA A 1 175 ? 107.559 9.025 24.747 1.00 57.19 175 ALA A CA 1
ATOM 1370 C C . ALA A 1 175 ? 106.894 10.325 24.374 1.00 57.58 175 ALA A C 1
ATOM 1371 O O . ALA A 1 175 ? 106.354 11.045 25.224 1.00 57.82 175 ALA A O 1
ATOM 1373 N N . VAL A 1 176 ? 106.902 10.584 23.075 1.00 57.89 176 VAL A N 1
ATOM 1374 C CA . VAL A 1 176 ? 106.407 11.817 22.547 1.00 58.39 176 VAL A CA 1
ATOM 1375 C C . VAL A 1 176 ? 104.937 11.946 22.852 1.00 58.43 176 VAL A C 1
ATOM 1376 O O . VAL A 1 176 ? 104.485 13.028 23.198 1.00 57.82 176 VAL A O 1
ATOM 1380 N N . TRP A 1 177 ? 104.213 10.832 22.737 1.00 59.22 177 TRP A N 1
ATOM 1381 C CA . TRP A 1 177 ? 102.793 10.820 23.021 1.00 60.09 177 TRP A CA 1
ATOM 1382 C C . TRP A 1 177 ? 102.644 11.261 24.466 1.00 60.78 177 TRP A C 1
ATOM 1383 O O . TRP A 1 177 ? 101.934 12.246 24.730 1.00 61.39 177 TRP A O 1
ATOM 1394 N N . GLU A 1 178 ? 103.339 10.592 25.394 1.00 60.38 178 GLU A N 1
ATOM 1395 C CA . GLU A 1 178 ? 103.334 11.059 26.786 1.00 60.16 178 GLU A CA 1
ATOM 1396 C C . GLU A 1 178 ? 103.636 12.587 26.993 1.00 59.74 178 GLU A C 1
ATOM 1397 O O . GLU A 1 178 ? 102.865 13.288 27.650 1.00 58.52 178 GLU A O 1
ATOM 1403 N N . TYR A 1 179 ? 104.737 13.097 26.442 1.00 59.47 179 TYR A N 1
ATOM 1404 C CA . TYR A 1 179 ? 105.084 14.484 26.662 1.00 60.35 179 TYR A CA 1
ATOM 1405 C C . TYR A 1 179 ? 103.948 15.406 26.194 1.00 61.12 179 TYR A C 1
ATOM 1406 O O . TYR A 1 179 ? 103.694 16.497 26.741 1.00 61.05 179 TYR A O 1
ATOM 1415 N N . VAL A 1 180 ? 103.295 15.004 25.123 1.00 61.70 180 VAL A N 1
ATOM 1416 C CA . VAL A 1 180 ? 102.321 15.886 24.571 1.00 62.39 180 VAL A CA 1
ATOM 1417 C C . VAL A 1 180 ? 101.088 15.816 25.461 1.00 62.85 180 VAL A C 1
ATOM 1418 O O . VAL A 1 180 ? 100.578 16.867 25.824 1.00 63.82 180 VAL A O 1
ATOM 1422 N N . ARG A 1 181 ? 100.655 14.612 25.850 1.00 61.94 181 ARG A N 1
ATOM 1423 C CA . ARG A 1 181 ? 99.536 14.458 26.752 1.00 62.10 181 ARG A CA 1
ATOM 1424 C C . ARG A 1 181 ? 99.807 15.188 28.078 1.00 62.79 181 ARG A C 1
ATOM 1425 O O . ARG A 1 181 ? 98.920 15.922 28.594 1.00 63.23 181 ARG A O 1
ATOM 1433 N N . ALA A 1 182 ? 101.026 15.009 28.628 1.00 62.62 182 ALA A N 1
ATOM 1434 C CA . ALA A 1 182 ? 101.480 15.767 29.825 1.00 61.59 182 ALA A CA 1
ATOM 1435 C C . ALA A 1 182 ? 101.353 17.282 29.641 1.00 61.41 182 ALA A C 1
ATOM 1436 O O . ALA A 1 182 ? 100.960 17.971 30.570 1.00 62.09 182 ALA A O 1
ATOM 1438 N N . TYR A 1 183 ? 101.662 17.816 28.466 1.00 60.83 183 TYR A N 1
ATOM 1439 C CA . TYR A 1 183 ? 101.344 19.216 28.237 1.00 60.75 183 TYR A CA 1
ATOM 1440 C C . TYR A 1 183 ? 99.861 19.476 28.432 1.00 60.42 183 TYR A C 1
ATOM 1441 O O . TYR A 1 183 ? 99.474 20.470 29.059 1.00 59.98 183 TYR A O 1
ATOM 1450 N N . ALA A 1 184 ? 99.022 18.589 27.912 1.00 59.74 184 ALA A N 1
ATOM 1451 C CA . ALA A 1 184 ? 97.629 18.917 27.975 1.00 60.03 184 ALA A CA 1
ATOM 1452 C C . ALA A 1 184 ? 97.222 18.825 29.434 1.00 60.63 184 ALA A C 1
ATOM 1453 O O . ALA A 1 184 ? 96.416 19.664 29.922 1.00 61.39 184 ALA A O 1
ATOM 1455 N N . ALA A 1 185 ? 97.823 17.855 30.143 1.00 60.57 185 ALA A N 1
ATOM 1456 C CA . ALA A 1 185 ? 97.536 17.627 31.584 1.00 59.41 185 ALA A CA 1
ATOM 1457 C C . ALA A 1 185 ? 97.858 18.876 32.347 1.00 59.31 185 ALA A C 1
ATOM 1458 O O . ALA A 1 185 ? 97.033 19.327 33.140 1.00 59.09 185 ALA A O 1
ATOM 1460 N N . GLY A 1 186 ? 99.028 19.465 32.077 1.00 59.26 186 GLY A N 1
ATOM 1461 C CA . GLY A 1 186 ? 99.395 20.724 32.706 1.00 59.76 186 GLY A CA 1
ATOM 1462 C C . GLY A 1 186 ? 98.315 21.779 32.491 1.00 60.38 186 GLY A C 1
ATOM 1463 O O . GLY A 1 186 ? 97.744 22.347 33.418 1.00 60.05 186 GLY A O 1
ATOM 1464 N N . PHE A 1 187 ? 97.991 22.021 31.244 1.00 61.20 187 PHE A N 1
ATOM 1465 C CA . PHE A 1 187 ? 97.057 23.070 30.971 1.00 61.98 187 PHE A CA 1
ATOM 1466 C C . PHE A 1 187 ? 95.689 22.819 31.599 1.00 62.27 187 PHE A C 1
ATOM 1467 O O . PHE A 1 187 ? 94.980 23.772 31.940 1.00 62.68 187 PHE A O 1
ATOM 1475 N N . LEU A 1 188 ? 95.316 21.558 31.780 1.00 61.90 188 LEU A N 1
ATOM 1476 C CA . LEU A 1 188 ? 94.086 21.284 32.499 1.00 61.89 188 LEU A CA 1
ATOM 1477 C C . LEU A 1 188 ? 94.174 21.701 33.957 1.00 63.14 188 LEU A C 1
ATOM 1478 O O . LEU A 1 188 ? 93.347 22.469 34.412 1.00 64.66 188 LEU A O 1
ATOM 1483 N N . MET A 1 189 ? 95.183 21.232 34.685 1.00 63.55 189 MET A N 1
ATOM 1484 C CA . MET A 1 189 ? 95.359 21.598 36.086 1.00 63.42 189 MET A CA 1
ATOM 1485 C C . MET A 1 189 ? 95.510 23.086 36.249 1.00 64.26 189 MET A C 1
ATOM 1486 O O . MET A 1 189 ? 95.119 23.636 37.280 1.00 66.37 189 MET A O 1
ATOM 1491 N N . ALA A 1 190 ? 96.059 23.769 35.258 1.00 63.67 190 ALA A N 1
ATOM 1492 C CA . ALA A 1 190 ? 96.163 25.198 35.370 1.00 63.18 190 ALA A CA 1
ATOM 1493 C C . ALA A 1 190 ? 94.810 25.843 35.569 1.00 63.18 190 ALA A C 1
ATOM 1494 O O . ALA A 1 190 ? 93.814 25.406 35.013 1.00 62.97 190 ALA A O 1
ATOM 1496 N N . LYS A 1 191 ? 94.801 26.879 36.394 1.00 63.93 191 LYS A N 1
ATOM 1497 C CA . LYS A 1 191 ? 93.646 27.730 36.601 1.00 65.25 191 LYS A CA 1
ATOM 1498 C C . LYS A 1 191 ? 93.995 29.174 36.210 1.00 65.43 191 LYS A C 1
ATOM 1499 O O . LYS A 1 191 ? 93.461 30.141 36.791 1.00 65.97 191 LYS A O 1
ATOM 1505 N N . THR A 1 192 ? 94.890 29.312 35.219 1.00 64.74 192 THR A N 1
ATOM 1506 C CA . THR A 1 192 ? 95.213 30.603 34.654 1.00 63.94 192 THR A CA 1
ATOM 1507 C C . THR A 1 192 ? 95.432 30.571 33.139 1.00 64.66 192 THR A C 1
ATOM 1508 O O . THR A 1 192 ? 95.949 29.590 32.598 1.00 64.82 192 THR A O 1
ATOM 1512 N N . PRO A 1 193 ? 95.003 31.642 32.439 1.00 65.22 193 PRO A N 1
ATOM 1513 C CA . PRO A 1 193 ? 95.265 31.755 31.015 1.00 65.49 193 PRO A CA 1
ATOM 1514 C C . PRO A 1 193 ? 96.743 31.708 30.726 1.00 65.90 193 PRO A C 1
ATOM 1515 O O . PRO A 1 193 ? 97.105 31.370 29.608 1.00 66.97 193 PRO A O 1
ATOM 1519 N N . PHE A 1 194 ? 97.570 32.056 31.715 1.00 65.24 194 PHE A N 1
ATOM 1520 C CA . PHE A 1 194 ? 98.996 32.210 31.527 1.00 65.18 194 PHE A CA 1
ATOM 1521 C C . PHE A 1 194 ? 99.734 31.098 32.208 1.00 65.12 194 PHE A C 1
ATOM 1522 O O . PHE A 1 194 ? 100.172 31.243 33.346 1.00 66.52 194 PHE A O 1
ATOM 1530 N N . ALA A 1 195 ? 99.867 29.976 31.513 1.00 64.49 195 ALA A N 1
ATOM 1531 C CA . ALA A 1 195 ? 100.494 28.779 32.062 1.00 63.73 195 ALA A CA 1
ATOM 1532 C C . ALA A 1 195 ? 101.690 28.291 31.216 1.00 63.39 195 ALA A C 1
ATOM 1533 O O . ALA A 1 195 ? 101.751 28.556 30.014 1.00 63.16 195 ALA A O 1
ATOM 1535 N N . MET A 1 196 ? 102.634 27.600 31.863 1.00 62.58 196 MET A N 1
ATOM 1536 C CA . MET A 1 196 ? 103.788 26.985 31.211 1.00 61.76 196 MET A CA 1
ATOM 1537 C C . MET A 1 196 ? 103.905 25.561 31.738 1.00 61.67 196 MET A C 1
ATOM 1538 O O . MET A 1 196 ? 103.567 25.310 32.894 1.00 62.63 196 MET A O 1
ATOM 1543 N N . VAL A 1 197 ? 104.355 24.612 30.926 1.00 60.65 197 VAL A N 1
ATOM 1544 C CA . VAL A 1 197 ? 104.529 23.219 31.422 1.00 59.66 197 VAL A CA 1
ATOM 1545 C C . VAL A 1 197 ? 105.925 22.806 30.976 1.00 59.69 197 VAL A C 1
ATOM 1546 O O . VAL A 1 197 ? 106.250 23.087 29.834 1.00 60.67 197 VAL A O 1
ATOM 1550 N N . ARG A 1 198 ? 106.749 22.214 31.849 1.00 58.59 198 ARG A N 1
ATOM 1551 C CA . ARG A 1 198 ? 108.129 21.869 31.525 1.00 58.55 198 ARG A CA 1
ATOM 1552 C C . ARG A 1 198 ? 108.343 20.432 31.899 1.00 60.22 198 ARG A C 1
ATOM 1553 O O . ARG A 1 198 ? 108.020 20.034 33.011 1.00 60.82 198 ARG A O 1
ATOM 1561 N N . ILE A 1 199 ? 108.851 19.629 30.971 1.00 62.02 199 ILE A N 1
ATOM 1562 C CA . ILE A 1 199 ? 109.023 18.215 31.226 1.00 64.48 199 ILE A CA 1
ATOM 1563 C C . ILE A 1 199 ? 110.417 18.043 31.759 1.00 67.34 199 ILE A C 1
ATOM 1564 O O . ILE A 1 199 ? 111.326 18.700 31.267 1.00 68.52 199 ILE A O 1
ATOM 1569 N N . LEU A 1 200 ? 110.607 17.187 32.758 1.00 70.28 200 LEU A N 1
ATOM 1570 C CA . LEU A 1 200 ? 111.936 16.700 33.073 1.00 73.48 200 LEU A CA 1
ATOM 1571 C C . LEU A 1 200 ? 111.908 15.197 33.187 1.00 76.96 200 LEU A C 1
ATOM 1572 O O . LEU A 1 200 ? 110.846 14.581 33.301 1.00 76.19 200 LEU A O 1
ATOM 1577 N N . TRP A 1 201 ? 113.094 14.613 33.167 1.00 81.86 201 TRP A N 1
ATOM 1578 C CA . TRP A 1 201 ? 113.262 13.229 33.557 1.00 87.41 201 TRP A CA 1
ATOM 1579 C C . TRP A 1 201 ? 114.518 13.180 34.390 1.00 90.31 201 TRP A C 1
ATOM 1580 O O . TRP A 1 201 ? 115.613 13.423 33.874 1.00 90.90 201 TRP A O 1
ATOM 1591 N N . ARG A 1 202 ? 114.363 12.883 35.677 1.00 94.24 202 ARG A N 1
ATOM 1592 C CA . ARG A 1 202 ? 115.517 12.763 36.587 1.00 98.20 202 ARG A CA 1
ATOM 1593 C C . ARG A 1 202 ? 116.147 11.347 36.492 1.00 100.25 202 ARG A C 1
ATOM 1594 O O . ARG A 1 202 ? 115.423 10.350 36.286 1.00 100.79 202 ARG A O 1
ATOM 1602 N N . TYR A 1 203 ? 117.479 11.265 36.609 1.00 102.34 203 TYR A N 1
ATOM 1603 C CA . TYR A 1 203 ? 118.167 9.971 36.733 1.00 104.30 203 TYR A CA 1
ATOM 1604 C C . TYR A 1 203 ? 118.740 9.824 38.158 1.00 105.29 203 TYR A C 1
ATOM 1605 O O . TYR A 1 203 ? 119.477 10.696 38.650 1.00 105.69 203 TYR A O 1
ATOM 1614 N N . LYS A 1 204 ? 118.383 8.728 38.822 1.00 106.20 204 LYS A N 1
ATOM 1615 C CA . LYS A 1 204 ? 118.837 8.489 40.188 1.00 106.94 204 LYS A CA 1
ATOM 1616 C C . LYS A 1 204 ? 119.856 7.334 40.271 1.00 107.24 204 LYS A C 1
ATOM 1617 O O . LYS A 1 204 ? 119.543 6.211 39.850 1.00 107.25 204 LYS A O 1
ATOM 1623 N N . PRO A 1 205 ? 121.087 7.619 40.786 1.00 107.57 205 PRO A N 1
ATOM 1624 C CA . PRO A 1 205 ? 122.165 6.641 41.070 1.00 107.56 205 PRO A CA 1
ATOM 1625 C C . PRO A 1 205 ? 121.678 5.279 41.582 1.00 107.55 205 PRO A C 1
ATOM 1626 O O . PRO A 1 205 ? 121.959 4.247 40.969 1.00 107.44 205 PRO A O 1
ATOM 1630 N N . GLY A 1 212 ? 130.631 6.243 34.277 1.00 123.23 212 GLY A N 1
ATOM 1631 C CA . GLY A 1 212 ? 129.689 6.907 33.375 1.00 123.59 212 GLY A CA 1
ATOM 1632 C C . GLY A 1 212 ? 130.330 7.984 32.516 1.00 123.60 212 GLY A C 1
ATOM 1633 O O . GLY A 1 212 ? 131.402 8.492 32.859 1.00 123.74 212 GLY A O 1
ATOM 1634 N N . VAL A 1 213 ? 129.689 8.327 31.394 1.00 123.33 213 VAL A N 1
ATOM 1635 C CA . VAL A 1 213 ? 130.216 9.367 30.497 1.00 122.96 213 VAL A CA 1
ATOM 1636 C C . VAL A 1 213 ? 129.120 10.376 30.118 1.00 122.87 213 VAL A C 1
ATOM 1637 O O . VAL A 1 213 ? 129.226 11.550 30.459 1.00 122.59 213 VAL A O 1
ATOM 1641 N N . VAL A 1 214 ? 128.074 9.922 29.429 1.00 122.85 214 VAL A N 1
ATOM 1642 C CA . VAL A 1 214 ? 126.920 10.797 29.123 1.00 123.03 214 VAL A CA 1
ATOM 1643 C C . VAL A 1 214 ? 125.961 10.916 30.328 1.00 123.00 214 VAL A C 1
ATOM 1644 O O . VAL A 1 214 ? 125.664 12.033 30.786 1.00 123.02 214 VAL A O 1
ATOM 1648 N N . PHE A 1 215 ? 125.505 9.762 30.835 1.00 122.66 215 PHE A N 1
ATOM 1649 C CA . PHE A 1 215 ? 124.542 9.696 31.952 1.00 121.94 215 PHE A CA 1
ATOM 1650 C C . PHE A 1 215 ? 125.040 10.284 33.291 1.00 121.02 215 PHE A C 1
ATOM 1651 O O . PHE A 1 215 ? 124.223 10.693 34.131 1.00 121.02 215 PHE A O 1
ATOM 1659 N N . ARG A 1 216 ? 126.364 10.340 33.467 1.00 119.50 216 ARG A N 1
ATOM 1660 C CA . ARG A 1 216 ? 126.978 10.832 34.705 1.00 117.85 216 ARG A CA 1
ATOM 1661 C C . ARG A 1 216 ? 127.215 12.338 34.727 1.00 116.42 216 ARG A C 1
ATOM 1662 O O . ARG A 1 216 ? 126.645 13.049 35.557 1.00 116.31 216 ARG A O 1
ATOM 1670 N N . ARG A 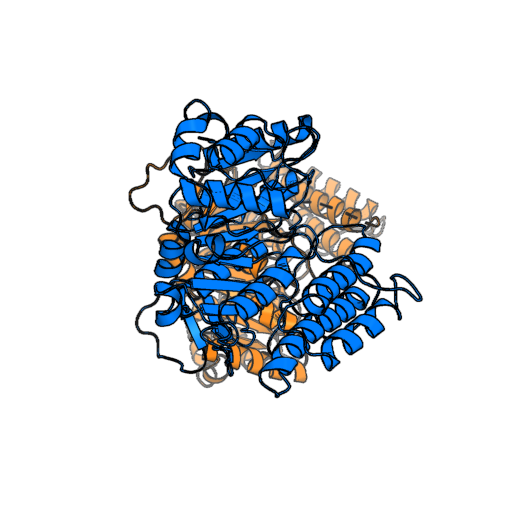1 217 ? 128.042 12.831 33.813 1.00 114.53 217 ARG A N 1
ATOM 1671 C CA . ARG A 1 217 ? 128.555 14.193 33.939 1.00 112.52 217 ARG A CA 1
ATOM 1672 C C . ARG A 1 217 ? 127.688 15.289 33.311 1.00 110.68 217 ARG A C 1
ATOM 1673 O O . ARG A 1 217 ? 128.017 16.466 33.422 1.00 110.32 217 ARG A O 1
ATOM 1681 N N . TYR A 1 218 ? 126.586 14.899 32.669 1.00 108.44 218 TYR A N 1
ATOM 1682 C CA . TYR A 1 218 ? 125.537 15.850 32.268 1.00 106.28 218 TYR A CA 1
ATOM 1683 C C . TYR A 1 218 ? 124.585 16.078 33.441 1.00 104.04 218 TYR A C 1
ATOM 1684 O O . TYR A 1 218 ? 124.022 17.170 33.614 1.00 103.51 218 TYR A O 1
ATOM 1693 N N . GLY A 1 219 ? 124.403 15.015 34.223 1.00 101.49 219 GLY A N 1
ATOM 1694 C CA . GLY A 1 219 ? 123.720 15.075 35.501 1.00 98.07 219 GLY A CA 1
ATOM 1695 C C . GLY A 1 219 ? 124.197 16.261 36.310 1.00 95.81 219 GLY A C 1
ATOM 1696 O O . GLY A 1 219 ? 123.432 17.198 36.517 1.00 95.87 219 GLY A O 1
ATOM 1697 N N . ARG A 1 220 ? 125.465 16.254 36.727 1.00 93.12 220 ARG A N 1
ATOM 1698 C CA . ARG A 1 220 ? 125.960 17.314 37.609 1.00 90.63 220 ARG A CA 1
ATOM 1699 C C . ARG A 1 220 ? 125.888 18.740 37.030 1.00 88.50 220 ARG A C 1
ATOM 1700 O O . ARG A 1 220 ? 125.960 19.710 37.777 1.00 88.18 220 ARG A O 1
ATOM 1708 N N . VAL A 1 221 ? 125.706 18.874 35.719 1.00 86.26 221 VAL A N 1
ATOM 1709 C CA . VAL A 1 221 ? 125.540 20.212 35.116 1.00 84.23 221 VAL A CA 1
ATOM 1710 C C . VAL A 1 221 ? 124.106 20.751 35.182 1.00 82.80 221 VAL A C 1
ATOM 1711 O O . VAL A 1 221 ? 123.902 21.942 35.416 1.00 82.63 221 VAL A O 1
ATOM 1715 N N . SER A 1 222 ? 123.112 19.896 34.959 1.00 81.11 222 SER A N 1
ATOM 1716 C CA . SER A 1 222 ? 121.724 20.335 35.130 1.00 79.53 222 SER A CA 1
ATOM 1717 C C . SER A 1 222 ? 121.484 20.634 36.601 1.00 78.38 222 SER A C 1
ATOM 1718 O O . SER A 1 222 ? 120.696 21.508 36.946 1.00 78.12 222 SER A O 1
ATOM 1721 N N . GLU A 1 223 ? 122.183 19.906 37.460 1.00 77.08 223 GLU A N 1
ATOM 1722 C CA . GLU A 1 223 ? 122.082 20.132 38.871 1.00 76.32 223 GLU A CA 1
ATOM 1723 C C . GLU A 1 223 ? 122.585 21.505 39.180 1.00 74.51 223 GLU A C 1
ATOM 1724 O O . GLU A 1 223 ? 121.907 22.278 39.844 1.00 74.67 223 GLU A O 1
ATOM 1730 N N . ARG A 1 224 ? 123.761 21.831 38.674 1.00 72.52 224 ARG A N 1
ATOM 1731 C CA . ARG A 1 224 ? 124.281 23.172 38.871 1.00 70.66 224 ARG A CA 1
ATOM 1732 C C . ARG A 1 224 ? 123.341 24.209 38.258 1.00 68.85 224 ARG A C 1
ATOM 1733 O O . ARG A 1 224 ? 123.015 25.202 38.902 1.00 68.67 224 ARG A O 1
ATOM 1741 N N . ASN A 1 225 ? 122.887 23.963 37.034 1.00 66.85 225 ASN A N 1
ATOM 1742 C CA . ASN A 1 225 ? 122.017 24.909 36.357 1.00 65.50 225 ASN A CA 1
ATOM 1743 C C . ASN A 1 225 ? 120.768 25.201 37.144 1.00 64.34 225 ASN A C 1
ATOM 1744 O O . ASN A 1 225 ? 120.452 26.363 37.378 1.00 64.31 225 ASN A O 1
ATOM 1749 N N . ASN A 1 226 ? 120.077 24.136 37.551 1.00 62.97 226 ASN A N 1
ATOM 1750 C CA . ASN A 1 226 ? 118.939 24.222 38.449 1.00 61.55 226 ASN A CA 1
ATOM 1751 C C . ASN A 1 226 ? 119.254 25.036 39.695 1.00 61.61 226 ASN A C 1
ATOM 1752 O O . ASN A 1 226 ? 118.495 25.933 40.042 1.00 61.84 226 ASN A O 1
ATOM 1757 N N . ARG A 1 227 ? 120.378 24.760 40.355 1.00 61.44 227 ARG A N 1
ATOM 1758 C CA . ARG A 1 227 ? 120.725 25.533 41.546 1.00 61.55 227 ARG A CA 1
ATOM 1759 C C . ARG A 1 227 ? 120.702 27.018 41.272 1.00 61.25 227 ARG A C 1
ATOM 1760 O O . ARG A 1 227 ? 120.018 27.760 41.978 1.00 61.60 227 ARG A O 1
ATOM 1768 N N . ALA A 1 228 ? 121.434 27.444 40.242 1.00 60.85 228 ALA A N 1
ATOM 1769 C CA . ALA A 1 228 ? 121.592 28.871 39.930 1.00 59.99 228 ALA A CA 1
ATOM 1770 C C . ALA A 1 228 ? 120.242 29.592 39.769 1.00 59.12 228 ALA A C 1
ATOM 1771 O O . ALA A 1 228 ? 120.102 30.768 40.140 1.00 58.96 228 ALA A O 1
ATOM 1773 N N . LEU A 1 229 ? 119.237 28.883 39.265 1.00 57.89 229 LEU A N 1
ATOM 1774 C CA . LEU A 1 229 ? 117.884 29.453 39.270 1.00 56.84 229 LEU A CA 1
ATOM 1775 C C . LEU A 1 229 ? 117.260 29.578 40.669 1.00 56.56 229 LEU A C 1
ATOM 1776 O O . LEU A 1 229 ? 116.694 30.620 41.028 1.00 56.24 229 LEU A O 1
ATOM 1781 N N . ASN A 1 230 ? 117.410 28.531 41.466 1.00 55.97 230 ASN A N 1
ATOM 1782 C CA . ASN A 1 230 ? 116.912 28.551 42.799 1.00 55.56 230 ASN A CA 1
ATOM 1783 C C . ASN A 1 230 ? 117.627 29.622 43.593 1.00 56.21 230 ASN A C 1
ATOM 1784 O O . ASN A 1 230 ? 117.003 30.309 44.408 1.00 57.07 230 ASN A O 1
ATOM 1789 N N . GLN A 1 231 ? 118.926 29.794 43.349 1.00 56.10 231 GLN A N 1
ATOM 1790 C CA . GLN A 1 231 ? 119.683 30.818 44.048 1.00 56.06 231 GLN A CA 1
ATOM 1791 C C . GLN A 1 231 ? 119.189 32.190 43.645 1.00 56.10 231 GLN A C 1
ATOM 1792 O O . GLN A 1 231 ? 119.099 33.095 44.479 1.00 56.28 231 GLN A O 1
ATOM 1798 N N . LEU A 1 232 ? 118.858 32.342 42.368 1.00 56.09 232 LEU A N 1
ATOM 1799 C CA . LEU A 1 232 ? 118.324 33.606 41.903 1.00 56.53 232 LEU A CA 1
ATOM 1800 C C . LEU A 1 232 ? 117.025 33.935 42.635 1.00 56.84 232 LEU A C 1
ATOM 1801 O O . LEU A 1 232 ? 116.878 35.026 43.178 1.00 57.61 232 LEU A O 1
ATOM 1806 N N . ILE A 1 233 ? 116.095 32.995 42.666 1.00 56.60 233 ILE A N 1
ATOM 1807 C CA . ILE A 1 233 ? 114.894 33.176 43.444 1.00 56.68 233 ILE A CA 1
ATOM 1808 C C . ILE A 1 233 ? 115.249 33.526 44.893 1.00 57.72 233 ILE A C 1
ATOM 1809 O O . ILE A 1 233 ? 114.773 34.538 45.439 1.00 58.32 233 ILE A O 1
ATOM 1814 N N . GLY A 1 234 ? 116.095 32.704 45.508 1.00 57.91 234 GLY A N 1
ATOM 1815 C CA . GLY A 1 234 ? 116.500 32.922 46.893 1.00 58.41 234 GLY A CA 1
ATOM 1816 C C . GLY A 1 234 ? 116.966 34.342 47.156 1.00 58.77 234 GLY A C 1
ATOM 1817 O O . GLY A 1 234 ? 116.581 34.958 48.150 1.00 58.64 234 GLY A O 1
ATOM 1818 N N . GLY A 1 235 ? 117.781 34.864 46.247 1.00 59.05 235 GLY A N 1
ATOM 1819 C CA . GLY A 1 235 ? 118.299 36.215 46.369 1.00 60.49 235 GLY A CA 1
ATOM 1820 C C . GLY A 1 235 ? 117.253 37.291 46.615 1.00 61.36 235 GLY A C 1
ATOM 1821 O O . GLY A 1 235 ? 117.580 38.388 47.078 1.00 61.64 235 GLY A O 1
ATOM 1822 N N . VAL A 1 236 ? 115.993 36.977 46.323 1.00 62.08 236 VAL A N 1
ATOM 1823 C CA . VAL A 1 236 ? 114.927 37.978 46.322 1.00 62.75 236 VAL A CA 1
ATOM 1824 C C . VAL A 1 236 ? 113.966 37.750 47.478 1.00 63.19 236 VAL A C 1
ATOM 1825 O O . VAL A 1 236 ? 113.725 38.651 48.275 1.00 63.32 236 VAL A O 1
ATOM 1829 N N . SER A 1 237 ? 113.415 36.540 47.548 1.00 63.53 237 SER A N 1
ATOM 1830 C CA . SER A 1 237 ? 112.561 36.123 48.648 1.00 63.58 237 SER A CA 1
ATOM 1831 C C . SER A 1 237 ? 113.254 36.137 50.006 1.00 63.85 237 SER A C 1
ATOM 1832 O O . SER A 1 237 ? 112.567 36.149 51.028 1.00 64.03 237 SER A O 1
ATOM 1835 N N . GLY A 1 238 ? 114.595 36.083 50.012 1.00 63.96 238 GLY A N 1
ATOM 1836 C CA . GLY A 1 238 ? 115.396 35.930 51.241 1.00 64.20 238 GLY A CA 1
ATOM 1837 C C . GLY A 1 238 ? 115.304 34.565 51.931 1.00 64.55 238 GLY A C 1
ATOM 1838 O O . GLY A 1 238 ? 115.615 34.427 53.130 1.00 64.09 238 GLY A O 1
ATOM 1839 N N . PHE A 1 239 ? 114.859 33.562 51.171 1.00 65.10 239 PHE A N 1
ATOM 1840 C CA . PHE A 1 239 ? 114.788 32.165 51.625 1.00 65.77 239 PHE A CA 1
ATOM 1841 C C . PHE A 1 239 ? 115.392 31.277 50.564 1.00 65.57 239 PHE A C 1
ATOM 1842 O O . PHE A 1 239 ? 115.104 31.474 49.370 1.00 66.25 239 PHE A O 1
ATOM 1850 N N . GLU A 1 240 ? 116.187 30.288 50.984 1.00 64.67 240 GLU A N 1
ATOM 1851 C CA . GLU A 1 240 ? 116.568 29.195 50.098 1.00 63.81 240 GLU A CA 1
ATOM 1852 C C . GLU A 1 240 ? 115.367 28.423 49.599 1.00 63.06 240 GLU A C 1
ATOM 1853 O O . GLU A 1 240 ? 114.345 28.336 50.272 1.00 63.13 240 GLU A O 1
ATOM 1859 N N . THR A 1 241 ? 115.498 27.857 48.408 1.00 62.30 241 THR A N 1
ATOM 1860 C CA . THR A 1 241 ? 114.437 27.069 47.812 1.00 61.20 241 THR A CA 1
ATOM 1861 C C . THR A 1 241 ? 115.045 26.004 46.948 1.00 61.22 241 THR A C 1
ATOM 1862 O O . THR A 1 241 ? 116.150 26.180 46.448 1.00 61.52 241 THR A O 1
ATOM 1866 N N . ASP A 1 242 ? 114.353 24.888 46.779 1.00 61.51 242 ASP A N 1
ATOM 1867 C CA . ASP A 1 242 ? 114.835 23.889 45.835 1.00 62.36 242 ASP A CA 1
ATOM 1868 C C . ASP A 1 242 ? 113.844 23.615 44.712 1.00 61.86 242 ASP A C 1
ATOM 1869 O O . ASP A 1 242 ? 113.801 22.508 44.195 1.00 62.76 242 ASP A O 1
ATOM 1874 N N . VAL A 1 243 ? 113.061 24.615 44.323 1.00 61.07 243 VAL A N 1
ATOM 1875 C CA . VAL A 1 243 ? 111.835 24.384 43.556 1.00 60.53 243 VAL A CA 1
ATOM 1876 C C . VAL A 1 243 ? 112.071 24.033 42.079 1.00 60.87 243 VAL A C 1
ATOM 1877 O O . VAL A 1 243 ? 111.481 23.055 41.544 1.00 60.93 243 VAL A O 1
ATOM 1881 N N . VAL A 1 244 ? 112.931 24.831 41.449 1.00 60.60 244 VAL A N 1
ATOM 1882 C CA . VAL A 1 244 ? 113.216 24.730 40.036 1.00 61.10 244 VAL A CA 1
ATOM 1883 C C . VAL A 1 244 ? 114.060 23.481 39.737 1.00 61.54 244 VAL A C 1
ATOM 1884 O O . VAL A 1 244 ? 115.198 23.331 40.248 1.00 62.06 244 VAL A O 1
ATOM 1888 N N . LYS A 1 245 ? 113.504 22.594 38.912 1.00 60.68 245 LYS A N 1
ATOM 1889 C CA . LYS A 1 245 ? 114.206 21.410 38.520 1.00 60.18 245 LYS A CA 1
ATOM 1890 C C . LYS A 1 245 ? 114.268 21.291 37.009 1.00 60.47 245 LYS A C 1
ATOM 1891 O O . LYS A 1 245 ? 114.690 20.266 36.474 1.00 60.53 245 LYS A O 1
ATOM 1897 N N . THR A 1 246 ? 113.859 22.344 36.313 1.00 60.40 246 THR A N 1
ATOM 1898 C CA . THR A 1 246 ? 113.719 22.274 34.875 1.00 60.86 246 THR A CA 1
ATOM 1899 C C . THR A 1 246 ? 114.313 23.498 34.213 1.00 61.52 246 THR A C 1
ATOM 1900 O O . THR A 1 246 ? 113.678 24.113 33.337 1.00 60.94 246 THR A O 1
ATOM 1904 N N . ALA A 1 247 ? 115.533 23.863 34.626 1.00 62.46 247 ALA A N 1
ATOM 1905 C CA . ALA A 1 247 ? 116.163 25.063 34.096 1.00 62.88 247 ALA A CA 1
ATOM 1906 C C . ALA A 1 247 ? 116.349 24.929 32.575 1.00 63.85 247 ALA A C 1
ATOM 1907 O O . ALA A 1 247 ? 115.978 25.832 31.822 1.00 64.25 247 ALA A O 1
ATOM 1909 N N . ASN A 1 248 ? 116.890 23.798 32.126 1.00 64.44 248 ASN A N 1
ATOM 1910 C CA . ASN A 1 248 ? 116.829 23.429 30.719 1.00 65.62 248 ASN A CA 1
ATOM 1911 C C . ASN A 1 248 ? 115.721 22.393 30.550 1.00 66.24 248 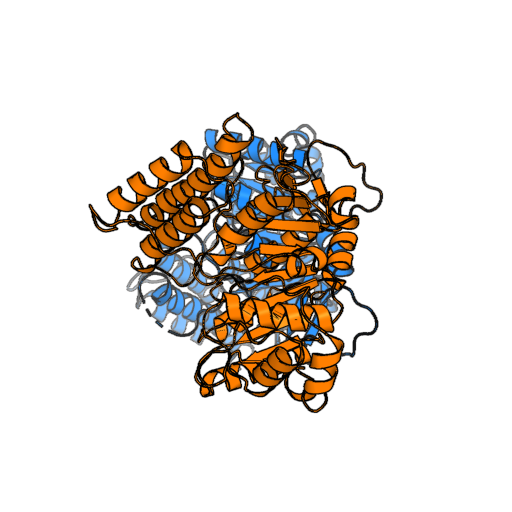ASN A C 1
ATOM 1912 O O . ASN A 1 248 ? 115.759 21.325 31.131 1.00 67.03 248 ASN A O 1
ATOM 1917 N N . ALA A 1 249 ? 114.722 22.685 29.751 1.00 66.91 249 ALA A N 1
ATOM 1918 C CA . ALA A 1 249 ? 113.707 21.692 29.512 1.00 67.57 249 ALA A CA 1
ATOM 1919 C C . ALA A 1 249 ? 113.296 21.851 28.074 1.00 68.74 249 ALA A C 1
ATOM 1920 O O . ALA A 1 249 ? 112.319 22.563 27.770 1.00 69.49 249 ALA A O 1
ATOM 1922 N N . GLY A 1 250 ? 114.071 21.216 27.190 1.00 69.00 250 GLY A N 1
ATOM 1923 C CA . GLY A 1 250 ? 113.802 21.208 25.758 1.00 69.21 250 GLY A CA 1
ATOM 1924 C C . GLY A 1 250 ? 112.329 21.012 25.432 1.00 69.27 250 GLY A C 1
ATOM 1925 O O . GLY A 1 250 ? 111.715 21.855 24.801 1.00 70.25 250 GLY A O 1
ATOM 1926 N N . GLU A 1 251 ? 111.774 19.890 25.859 1.00 68.73 251 GLU A N 1
ATOM 1927 C CA . GLU A 1 251 ? 110.374 19.608 25.735 1.00 68.36 251 GLU A CA 1
ATOM 1928 C C . GLU A 1 251 ? 109.659 20.485 26.784 1.00 68.00 251 GLU A C 1
ATOM 1929 O O . GLU A 1 251 ? 109.653 20.163 27.961 1.00 68.02 251 GLU A O 1
ATOM 1935 N N . HIS A 1 252 ? 109.087 21.613 26.373 1.00 68.12 252 HIS A N 1
ATOM 1936 C CA . HIS A 1 252 ? 108.222 22.401 27.252 1.00 67.69 252 HIS A CA 1
ATOM 1937 C C . HIS A 1 252 ? 107.120 23.018 26.469 1.00 67.59 252 HIS A C 1
ATOM 1938 O O . HIS A 1 252 ? 107.213 23.067 25.277 1.00 68.51 252 HIS A O 1
ATOM 1945 N N . ALA A 1 253 ? 106.085 23.494 27.133 1.00 67.17 253 ALA A N 1
ATOM 1946 C CA . ALA A 1 253 ? 104.918 24.051 26.452 1.00 67.63 253 ALA A CA 1
ATOM 1947 C C . ALA A 1 253 ? 104.482 25.339 27.140 1.00 67.82 253 ALA A C 1
ATOM 1948 O O . ALA A 1 253 ? 104.866 25.578 28.291 1.00 70.01 253 ALA A O 1
ATOM 1950 N N . MET A 1 254 ? 103.727 26.189 26.456 1.00 66.32 254 MET A N 1
ATOM 1951 C CA . MET A 1 254 ? 103.069 27.297 27.131 1.00 65.47 254 MET A CA 1
ATOM 1952 C C . MET A 1 254 ? 101.871 27.750 26.373 1.00 64.94 254 MET A C 1
ATOM 1953 O O . MET A 1 254 ? 101.810 27.622 25.163 1.00 65.43 254 MET A O 1
ATOM 1958 N N . SER A 1 255 ? 100.878 28.224 27.103 1.00 64.46 255 SER A N 1
ATOM 1959 C CA . SER A 1 255 ? 99.757 28.870 26.487 1.00 64.04 255 SER A CA 1
ATOM 1960 C C . SER A 1 255 ? 100.312 30.047 25.684 1.00 64.00 255 SER A C 1
ATOM 1961 O O . SER A 1 255 ? 101.286 30.712 26.074 1.00 63.61 255 SER A O 1
ATOM 1964 N N . LEU A 1 256 ? 99.696 30.288 24.541 1.00 64.10 256 LEU A N 1
ATOM 1965 C CA . LEU A 1 256 ? 100.207 31.272 23.634 1.00 64.26 256 LEU A CA 1
ATOM 1966 C C . LEU A 1 256 ? 100.153 32.670 24.264 1.00 64.18 256 LEU A C 1
ATOM 1967 O O . LEU A 1 256 ? 101.069 33.468 24.071 1.00 63.85 256 LEU A O 1
ATOM 1972 N N . GLY A 1 257 ? 99.104 32.943 25.043 1.00 63.81 257 GLY A N 1
ATOM 1973 C CA . GLY A 1 257 ? 98.976 34.229 25.728 1.00 63.64 257 GLY A CA 1
ATOM 1974 C C . GLY A 1 257 ? 100.204 34.619 26.557 1.00 64.15 257 GLY A C 1
ATOM 1975 O O . GLY A 1 257 ? 100.501 35.833 26.758 1.00 64.23 257 GLY A O 1
ATOM 1976 N N . LEU A 1 258 ? 100.912 33.606 27.064 1.00 63.20 258 LEU A N 1
ATOM 1977 C CA . LEU A 1 258 ? 102.104 33.860 27.882 1.00 62.52 258 LEU A CA 1
ATOM 1978 C C . LEU A 1 258 ? 103.337 33.893 26.992 1.00 62.58 258 LEU A C 1
ATOM 1979 O O . LEU A 1 258 ? 104.193 34.771 27.140 1.00 62.39 258 LEU A O 1
ATOM 1984 N N . ALA A 1 259 ? 103.396 32.932 26.061 1.00 62.39 259 ALA A N 1
ATOM 1985 C CA . ALA A 1 259 ? 104.426 32.863 25.015 1.00 61.65 259 ALA A CA 1
ATOM 1986 C C . ALA A 1 259 ? 104.712 34.230 24.336 1.00 61.42 259 ALA A C 1
ATOM 1987 O O . ALA A 1 259 ? 105.878 34.615 24.179 1.00 61.08 259 ALA A O 1
ATOM 1989 N N . LEU A 1 260 ? 103.658 34.971 23.981 1.00 61.11 260 LEU A N 1
ATOM 1990 C CA . LEU A 1 260 ? 103.828 36.244 23.285 1.00 61.54 260 LEU A CA 1
ATOM 1991 C C . LEU A 1 260 ? 104.281 37.363 24.208 1.00 62.20 260 LEU A C 1
ATOM 1992 O O . LEU A 1 260 ? 104.567 38.492 23.753 1.00 61.72 260 LEU A O 1
ATOM 1997 N N . ARG A 1 261 ? 104.333 37.049 25.502 1.00 62.90 261 ARG A N 1
ATOM 1998 C CA . ARG A 1 261 ? 104.596 38.056 26.520 1.00 63.68 261 ARG A CA 1
ATOM 1999 C C . ARG A 1 261 ? 106.040 38.034 26.964 1.00 64.16 261 ARG A C 1
ATOM 2000 O O . ARG A 1 261 ? 106.556 39.014 27.474 1.00 64.60 261 ARG A O 1
ATOM 2008 N N . LEU A 1 262 ? 106.699 36.929 26.684 1.00 65.01 262 LEU A N 1
ATOM 2009 C CA . LEU A 1 262 ? 108.009 36.636 27.187 1.00 66.09 262 LEU A CA 1
ATOM 2010 C C . LEU A 1 262 ? 109.068 36.979 26.164 1.00 66.95 262 LEU A C 1
ATOM 2011 O O . LEU A 1 262 ? 108.998 36.474 25.040 1.00 67.98 262 LEU A O 1
ATOM 2016 N N . PRO A 1 263 ? 110.081 37.796 26.523 1.00 67.45 263 PRO A N 1
ATOM 2017 C CA . PRO A 1 263 ? 111.182 37.890 25.544 1.00 67.76 263 PRO A CA 1
ATOM 2018 C C . PRO A 1 263 ? 111.915 36.546 25.453 1.00 68.56 263 PRO A C 1
ATOM 2019 O O . PRO A 1 263 ? 111.957 35.800 26.454 1.00 69.41 263 PRO A O 1
ATOM 2023 N N . LEU A 1 264 ? 112.451 36.216 24.280 1.00 68.90 264 LEU A N 1
ATOM 2024 C CA . LEU A 1 264 ? 113.265 35.000 24.141 1.00 69.60 264 LEU A CA 1
ATOM 2025 C C . LEU A 1 264 ? 114.760 35.236 23.929 1.00 69.86 264 LEU A C 1
ATOM 2026 O O . LEU A 1 264 ? 115.169 36.223 23.314 1.00 70.03 264 LEU A O 1
ATOM 2031 N N . ALA A 1 265 ? 115.578 34.326 24.443 1.00 70.00 265 ALA A N 1
ATOM 2032 C CA . ALA A 1 265 ? 117.018 34.442 24.276 1.00 70.26 265 ALA A CA 1
ATOM 2033 C C . ALA A 1 265 ? 117.495 33.545 23.152 1.00 70.63 265 ALA A C 1
ATOM 2034 O O . ALA A 1 265 ? 116.743 32.695 22.673 1.00 70.49 265 ALA A O 1
ATOM 2036 N N . SER A 1 266 ? 118.757 33.716 22.766 1.00 71.32 266 SER A N 1
ATOM 2037 C CA . SER A 1 266 ? 119.269 33.177 21.520 1.00 72.33 266 SER A CA 1
ATOM 2038 C C . SER A 1 266 ? 119.801 31.746 21.521 1.00 72.76 266 SER A C 1
ATOM 2039 O O . SER A 1 266 ? 119.550 31.008 20.569 1.00 73.61 266 SER A O 1
ATOM 2042 N N . GLY A 1 267 ? 120.567 31.357 22.534 1.00 73.21 267 GLY A N 1
ATOM 2043 C CA . GLY A 1 267 ? 121.300 30.098 22.449 1.00 73.92 267 GLY A CA 1
ATOM 2044 C C . GLY A 1 267 ? 120.699 28.952 23.230 1.00 74.75 267 GLY A C 1
ATOM 2045 O O . GLY A 1 267 ? 119.528 28.601 23.077 1.00 75.05 267 GLY A O 1
ATOM 2046 N N . TYR A 1 268 ? 121.540 28.353 24.062 1.00 75.42 268 TYR A N 1
ATOM 2047 C CA . TYR A 1 268 ? 121.119 27.394 25.055 1.00 75.58 268 TYR A CA 1
ATOM 2048 C C . TYR A 1 268 ? 120.400 28.148 26.148 1.00 75.01 268 TYR A C 1
ATOM 2049 O O . TYR A 1 268 ? 119.535 27.589 26.854 1.00 76.24 268 TYR A O 1
ATOM 2058 N N . ALA A 1 269 ? 120.739 29.426 26.256 1.00 73.37 269 ALA A N 1
ATOM 2059 C CA . ALA A 1 269 ? 120.061 30.350 27.147 1.00 72.65 269 ALA A CA 1
ATOM 2060 C C . ALA A 1 269 ? 118.517 30.414 27.043 1.00 71.91 269 ALA A C 1
ATOM 2061 O O . ALA A 1 269 ? 117.870 30.959 27.928 1.00 71.94 269 ALA A O 1
ATOM 2063 N N . VAL A 1 270 ? 117.920 29.854 26.000 1.00 71.12 270 VAL A N 1
ATOM 2064 C CA . VAL A 1 270 ? 116.478 30.059 25.802 1.00 70.68 270 VAL A CA 1
ATOM 2065 C C . VAL A 1 270 ? 115.602 29.569 26.963 1.00 70.89 270 VAL A C 1
ATOM 2066 O O . VAL A 1 270 ? 114.811 30.356 27.508 1.00 70.75 270 VAL A O 1
ATOM 2070 N N . GLU A 1 271 ? 115.759 28.301 27.355 1.00 70.64 271 GLU A N 1
ATOM 2071 C CA . GLU A 1 271 ? 114.908 27.746 28.410 1.00 70.52 271 GLU A CA 1
ATOM 2072 C C . GLU A 1 271 ? 115.062 28.503 29.714 1.00 69.20 271 GLU A C 1
ATOM 2073 O O . GLU A 1 271 ? 114.071 29.002 30.229 1.00 69.32 271 GLU A O 1
ATOM 2079 N N . PRO A 1 272 ? 116.302 28.606 30.239 1.00 67.75 272 PRO A N 1
ATOM 2080 C CA . PRO A 1 272 ? 116.552 29.306 31.481 1.00 66.70 272 PRO A CA 1
ATOM 2081 C C . PRO A 1 272 ? 116.035 30.741 31.480 1.00 66.03 272 PRO A C 1
ATOM 2082 O O . PRO A 1 272 ? 115.376 31.169 32.439 1.00 66.04 272 PRO A O 1
ATOM 2086 N N . GLN A 1 273 ? 116.315 31.479 30.418 1.00 65.36 273 GLN A N 1
ATOM 2087 C CA . GLN A 1 273 ? 115.824 32.846 30.312 1.00 65.03 273 GLN A CA 1
ATOM 2088 C C . GLN A 1 273 ? 114.313 32.927 30.616 1.00 64.85 273 GLN A C 1
ATOM 2089 O O . GLN A 1 273 ? 113.928 33.700 31.475 1.00 64.87 273 GLN A O 1
ATOM 2095 N N . GLU A 1 274 ? 113.486 32.107 29.948 1.00 64.48 274 GLU A N 1
ATOM 2096 C CA . GLU A 1 274 ? 112.036 32.113 30.124 1.00 64.22 274 GLU A CA 1
ATOM 2097 C C . GLU A 1 274 ? 111.687 32.212 31.584 1.00 64.09 274 GLU A C 1
ATOM 2098 O O . GLU A 1 274 ? 110.864 33.040 31.953 1.00 64.43 274 GLU A O 1
ATOM 2104 N N . LEU A 1 275 ? 112.305 31.371 32.424 1.00 63.83 275 LEU A N 1
ATOM 2105 C CA . LEU A 1 275 ? 112.057 31.419 33.866 1.00 63.37 275 LEU A CA 1
ATOM 2106 C C . LEU A 1 275 ? 112.524 32.728 34.418 1.00 63.49 275 LEU A C 1
ATOM 2107 O O . LEU A 1 275 ? 111.772 33.385 35.143 1.00 63.94 275 LEU A O 1
ATOM 2112 N N . VAL A 1 276 ? 113.752 33.127 34.080 1.00 63.29 276 VAL A N 1
ATOM 2113 C CA . VAL A 1 276 ? 114.261 34.381 34.615 1.00 63.08 276 VAL A CA 1
ATOM 2114 C C . VAL A 1 276 ? 113.272 35.493 34.234 1.00 64.24 276 VAL A C 1
ATOM 2115 O O . VAL A 1 276 ? 112.770 36.186 35.107 1.00 64.85 276 VAL A O 1
ATOM 2119 N N . SER A 1 277 ? 112.952 35.607 32.946 1.00 64.95 277 SER A N 1
ATOM 2120 C CA . SER A 1 277 ? 111.972 36.569 32.437 1.00 65.66 277 SER A CA 1
ATOM 2121 C C . SER A 1 277 ? 110.701 36.586 33.268 1.00 65.67 277 SER A C 1
ATOM 2122 O O . SER A 1 277 ? 110.278 37.642 33.735 1.00 65.70 277 SER A O 1
ATOM 2125 N N . LEU A 1 278 ? 110.098 35.414 33.452 1.00 65.70 278 LEU A N 1
ATOM 2126 C CA . LEU A 1 278 ? 108.856 35.306 34.208 1.00 65.91 278 LEU A CA 1
ATOM 2127 C C . LEU A 1 278 ? 108.970 35.986 35.559 1.00 66.09 278 LEU A C 1
ATOM 2128 O O . LEU A 1 278 ? 108.091 36.731 35.965 1.00 66.09 278 LEU A O 1
ATOM 2133 N N . LEU A 1 279 ? 110.072 35.725 36.239 1.00 66.34 279 LEU A N 1
ATOM 2134 C CA . LEU A 1 279 ? 110.295 36.279 37.544 1.00 67.13 279 LEU A CA 1
ATOM 2135 C C . LEU A 1 279 ? 110.479 37.788 37.491 1.00 66.90 279 LEU A C 1
ATOM 2136 O O . LEU A 1 279 ? 109.862 38.503 38.279 1.00 67.46 279 LEU A O 1
ATOM 2141 N N . GLU A 1 280 ? 111.340 38.259 36.585 1.00 66.17 280 GLU A N 1
ATOM 2142 C CA . GLU A 1 280 ? 111.649 39.674 36.434 1.00 65.28 280 GLU A CA 1
ATOM 2143 C C . GLU A 1 280 ? 110.391 40.428 36.138 1.00 64.96 280 GLU A C 1
ATOM 2144 O O . GLU A 1 280 ? 110.136 41.468 36.742 1.00 65.10 280 GLU A O 1
ATOM 2150 N N . 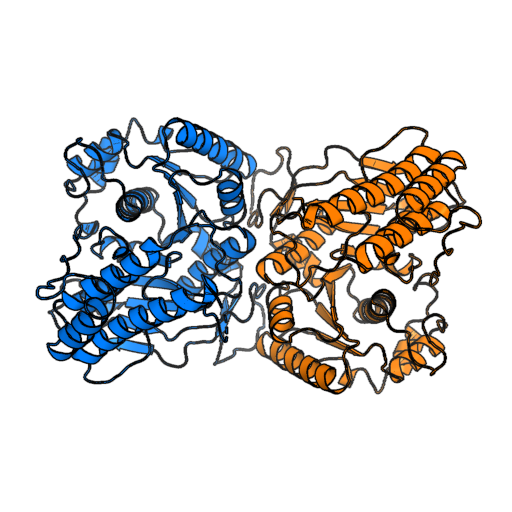LEU A 1 281 ? 109.595 39.877 35.228 1.00 64.73 281 LEU A N 1
ATOM 2151 C CA . LEU A 1 281 ? 108.330 40.476 34.812 1.00 64.60 281 LEU A CA 1
ATOM 2152 C C . LEU A 1 281 ? 107.208 40.388 35.840 1.00 64.70 281 LEU A C 1
ATOM 2153 O O . LEU A 1 281 ? 106.472 41.337 36.019 1.00 65.28 281 LEU A O 1
ATOM 2158 N N . TYR A 1 282 ? 107.053 39.252 36.501 1.00 64.98 282 TYR A N 1
ATOM 2159 C CA . TYR A 1 282 ? 105.852 39.029 37.315 1.00 65.33 282 TYR A CA 1
ATOM 2160 C C . TYR A 1 282 ? 106.107 38.667 38.779 1.00 66.00 282 TYR A C 1
ATOM 2161 O O . TYR A 1 282 ? 105.192 38.173 39.463 1.00 66.11 282 TYR A O 1
ATOM 2170 N N . GLY A 1 283 ? 107.327 38.933 39.256 1.00 66.42 283 GLY A N 1
ATOM 2171 C CA . GLY A 1 283 ? 107.729 38.602 40.617 1.00 66.84 283 GLY A CA 1
ATOM 2172 C C . GLY A 1 283 ? 107.435 39.697 41.618 1.00 67.60 283 GLY A C 1
ATOM 2173 O O . GLY A 1 283 ? 107.921 39.648 42.735 1.00 68.42 283 GLY A O 1
ATOM 2174 N N . GLY A 1 284 ? 106.653 40.701 41.237 1.00 67.94 284 GLY A N 1
ATOM 2175 C CA . GLY A 1 284 ? 106.286 41.765 42.168 1.00 67.96 284 GLY A CA 1
ATOM 2176 C C . GLY A 1 284 ? 107.378 42.746 42.571 1.00 68.20 284 GLY A C 1
ATOM 2177 O O . GLY A 1 284 ? 107.113 43.642 43.357 1.00 68.30 284 GLY A O 1
ATOM 2178 N N . VAL A 1 285 ? 108.594 42.608 42.041 1.00 68.51 285 VAL A N 1
ATOM 2179 C CA . VAL A 1 285 ? 109.690 43.536 42.406 1.00 69.05 285 VAL A CA 1
ATOM 2180 C C . VAL A 1 285 ? 109.648 44.828 41.595 1.00 70.06 285 VAL A C 1
ATOM 2181 O O . VAL A 1 285 ? 109.448 45.897 42.148 1.00 70.22 285 VAL A O 1
ATOM 2185 N N . PHE A 1 286 ? 109.864 44.717 40.287 1.00 71.42 286 PHE A N 1
ATOM 2186 C CA . PHE A 1 286 ? 109.497 45.757 39.336 1.00 72.72 286 PHE A CA 1
ATOM 2187 C C . PHE A 1 286 ? 107.979 45.873 39.231 1.00 73.76 286 PHE A C 1
ATOM 2188 O O . PHE A 1 286 ? 107.265 44.844 39.300 1.00 73.43 286 PHE A O 1
ATOM 2196 N N . PRO A 1 287 ? 107.469 47.119 39.042 1.00 74.84 287 PRO A N 1
ATOM 2197 C CA . PRO A 1 287 ? 106.005 47.256 39.102 1.00 75.30 287 PRO A CA 1
ATOM 2198 C C . PRO A 1 287 ? 105.406 46.544 37.877 1.00 75.63 287 PRO A C 1
ATOM 2199 O O . PRO A 1 287 ? 106.056 46.494 36.823 1.00 75.96 287 PRO A O 1
ATOM 2203 N N . LEU A 1 288 ? 104.214 45.972 38.002 1.00 75.74 288 LEU A N 1
ATOM 2204 C CA . LEU A 1 288 ? 103.681 45.176 36.900 1.00 76.05 288 LEU A CA 1
ATOM 2205 C C . LEU A 1 288 ? 102.590 45.890 36.102 1.00 76.52 288 LEU A C 1
ATOM 2206 O O . LEU A 1 288 ? 101.525 46.204 36.635 1.00 76.38 288 LEU A O 1
ATOM 2211 N N . GLU A 1 289 ? 102.870 46.100 34.812 1.00 77.12 289 GLU A N 1
ATOM 2212 C CA . GLU A 1 289 ? 101.966 46.798 33.887 1.00 77.50 289 GLU A CA 1
ATOM 2213 C C . GLU A 1 289 ? 100.753 45.923 33.501 1.00 76.83 289 GLU A C 1
ATOM 2214 O O . GLU A 1 289 ? 99.608 46.274 33.779 1.00 76.77 289 GLU A O 1
ATOM 2220 N N . ASP A 1 290 ? 101.026 44.783 32.878 1.00 75.95 290 ASP A N 1
ATOM 2221 C CA . ASP A 1 290 ? 100.001 43.854 32.372 1.00 75.53 290 ASP A CA 1
ATOM 2222 C C . ASP A 1 290 ? 98.767 43.571 33.268 1.00 75.06 290 ASP A C 1
ATOM 2223 O O . ASP A 1 290 ? 98.811 42.735 34.159 1.00 74.91 290 ASP A O 1
ATOM 2228 N N . GLU A 1 291 ? 97.650 44.225 32.996 1.00 74.44 291 GLU A N 1
ATOM 2229 C CA . GLU A 1 291 ? 96.467 44.089 33.854 1.00 74.13 291 GLU A CA 1
ATOM 2230 C C . GLU A 1 291 ? 95.831 42.698 33.877 1.00 72.92 291 GLU A C 1
ATOM 2231 O O . GLU A 1 291 ? 95.306 42.265 34.888 1.00 73.21 291 GLU A O 1
ATOM 2237 N N . GLU A 1 292 ? 95.866 41.982 32.775 1.00 71.58 292 GLU A N 1
ATOM 2238 C CA . GLU A 1 292 ? 95.243 40.659 32.781 1.00 70.36 292 GLU A CA 1
ATOM 2239 C C . GLU A 1 292 ? 96.088 39.551 33.433 1.00 70.04 292 GLU A C 1
ATOM 2240 O O . GLU A 1 292 ? 95.574 38.507 33.796 1.00 71.90 292 GLU A O 1
ATOM 2246 N N . VAL A 1 293 ? 97.382 39.776 33.571 1.00 68.70 293 VAL A N 1
ATOM 2247 C CA . VAL A 1 293 ? 98.268 38.816 34.213 1.00 58.35 293 VAL A CA 1
ATOM 2248 C C . VAL A 1 293 ? 98.227 39.085 35.719 1.00 52.24 293 VAL A C 1
ATOM 2249 O O . VAL A 1 293 ? 98.239 38.166 36.533 1.00 59.97 293 VAL A O 1
ATOM 2253 N N . LEU A 1 294 ? 98.154 40.361 36.076 1.00 67.98 294 LEU A N 1
ATOM 2254 C CA . LEU A 1 294 ? 98.102 40.760 37.469 1.00 55.23 294 LEU A CA 1
ATOM 2255 C C . LEU A 1 294 ? 96.873 40.176 38.149 1.00 60.04 294 LEU A C 1
ATOM 2256 O O . LEU A 1 294 ? 96.936 39.861 39.329 1.00 77.05 294 LEU A O 1
ATOM 2261 N N . GLN A 1 295 ? 95.766 39.991 37.435 1.00 47.29 295 GLN A N 1
ATOM 2262 C CA . GLN A 1 295 ? 94.690 39.279 38.105 1.00 81.46 295 GLN A CA 1
ATOM 2263 C C . GLN A 1 295 ? 94.554 37.774 37.919 1.00 35.67 295 GLN A C 1
ATOM 2264 O O . GLN A 1 295 ? 93.835 37.139 38.683 1.00 73.10 295 GLN A O 1
ATOM 2270 N N . HIS A 1 296 ? 95.268 37.193 36.970 1.00 49.15 296 HIS A N 1
ATOM 2271 C CA . HIS A 1 296 ? 95.147 35.760 36.713 1.00 58.70 296 HIS A CA 1
ATOM 2272 C C . HIS A 1 296 ? 96.366 35.049 37.241 1.00 57.88 296 HIS A C 1
ATOM 2273 O O . HIS A 1 296 ? 96.277 33.899 37.669 1.00 50.97 296 HIS A O 1
ATOM 2280 N N . GLY A 1 297 ? 97.499 35.749 37.196 1.00 50.57 297 GLY A N 1
ATOM 2281 C CA . GLY A 1 297 ? 98.789 35.207 37.610 1.00 53.43 297 GLY A CA 1
ATOM 2282 C C . GLY A 1 297 ? 99.365 34.176 36.665 1.00 47.68 297 GLY A C 1
ATOM 2283 O O . GLY A 1 297 ? 98.773 33.850 35.634 1.00 60.24 297 GLY A O 1
ATOM 2284 N N . VAL A 1 298 ? 100.534 33.657 37.016 1.00 58.18 298 VAL A N 1
ATOM 2285 C CA . VAL A 1 298 ? 101.162 32.650 36.181 1.00 41.59 298 VAL A CA 1
ATOM 2286 C C . VAL A 1 298 ? 101.435 31.412 36.968 1.00 62.24 298 VAL A C 1
ATOM 2287 O O . VAL A 1 298 ? 102.025 31.472 38.053 1.00 48.49 298 VAL A O 1
ATOM 2291 N N . GLU A 1 299 ? 101.005 30.291 36.409 1.00 52.12 299 GLU A N 1
ATOM 2292 C CA . GLU A 1 299 ? 101.384 28.996 36.917 1.00 56.35 299 GLU A CA 1
ATOM 2293 C C . GLU A 1 299 ? 102.506 28.358 36.071 1.00 67.11 299 GLU A C 1
ATOM 2294 O O . GLU A 1 299 ? 102.453 28.351 34.852 1.00 69.02 299 GLU A O 1
ATOM 2300 N N . ILE A 1 300 ? 103.508 27.810 36.744 1.00 58.63 300 ILE A N 1
ATOM 2301 C CA . ILE A 1 300 ? 104.530 27.018 36.088 1.00 68.16 300 ILE A CA 1
ATOM 2302 C C . ILE A 1 300 ? 104.537 25.574 36.594 1.00 56.99 300 ILE A C 1
ATOM 2303 O O . ILE A 1 300 ? 104.764 25.340 37.774 1.00 59.87 300 ILE A O 1
ATOM 2308 N N . PHE A 1 301 ? 104.287 24.619 35.701 1.00 62.06 301 PHE A N 1
ATOM 2309 C CA . PHE A 1 301 ? 104.270 23.196 36.039 1.00 66.06 301 PHE A CA 1
ATOM 2310 C C . PHE A 1 301 ? 105.561 22.491 35.645 1.00 49.75 301 PHE A C 1
ATOM 2311 O O . PHE A 1 301 ? 106.130 22.775 34.621 1.00 69.19 301 PHE A O 1
ATOM 2319 N N . GLN A 1 302 ? 105.990 21.537 36.443 1.00 54.63 302 GLN A N 1
ATOM 2320 C CA . GLN A 1 302 ? 107.159 20.753 36.115 1.00 42.81 302 GLN A CA 1
ATOM 2321 C C . GLN A 1 302 ? 106.729 19.306 36.193 1.00 72.66 302 GLN A C 1
ATOM 2322 O O . GLN A 1 302 ? 106.460 18.772 37.276 1.00 66.58 302 GLN A O 1
ATOM 2328 N N . ILE A 1 303 ? 106.597 18.666 35.046 1.00 47.19 303 ILE A N 1
ATOM 2329 C CA . ILE A 1 303 ? 106.106 17.283 35.075 1.00 57.43 303 ILE A CA 1
ATOM 2330 C C . ILE A 1 303 ? 107.222 16.284 34.778 1.00 38.23 303 ILE A C 1
ATOM 2331 O O . ILE A 1 303 ? 107.932 16.446 33.794 1.00 66.43 303 ILE A O 1
ATOM 2336 N N . GLU A 1 304 ? 107.380 15.299 35.670 1.00 49.49 304 GLU A N 1
ATOM 2337 C CA . GLU A 1 304 ? 108.354 14.206 35.553 1.00 34.38 304 GLU A CA 1
ATOM 2338 C C . GLU A 1 304 ? 107.755 13.032 34.786 1.00 69.15 304 GLU A C 1
ATOM 2339 O O . GLU A 1 304 ? 106.781 12.389 35.207 1.00 59.80 304 GLU A O 1
ATOM 2345 N N . THR A 1 305 ? 108.409 12.728 33.684 1.00 63.99 305 THR A N 1
ATOM 2346 C CA . THR A 1 305 ? 107.859 11.851 32.700 1.00 76.25 305 THR A CA 1
ATOM 2347 C C . THR A 1 305 ? 108.234 10.435 33.099 1.00 70.31 305 THR A C 1
ATOM 2348 O O . THR A 1 305 ? 109.214 10.230 33.817 1.00 68.68 305 THR A O 1
ATOM 2352 N N . ARG A 1 306 ? 107.422 9.472 32.679 1.00 58.92 306 ARG A N 1
ATOM 2353 C CA . ARG A 1 306 ? 107.702 8.061 32.934 1.00 37.57 306 ARG A CA 1
ATOM 2354 C C . ARG A 1 306 ? 108.673 7.495 31.928 1.00 74.01 306 ARG A C 1
ATOM 2355 O O . ARG A 1 306 ? 109.349 6.517 32.231 1.00 44.00 306 ARG A O 1
ATOM 2363 N N . ASN A 1 307 ? 108.701 8.078 30.728 1.00 60.48 307 ASN A N 1
ATOM 2364 C CA . ASN A 1 307 ? 109.625 7.644 29.674 1.00 76.36 307 ASN A CA 1
ATOM 2365 C C . ASN A 1 307 ? 110.889 8.475 29.623 1.00 83.55 307 ASN A C 1
ATOM 2366 O O . ASN A 1 307 ? 110.810 9.684 29.396 1.00 105.16 307 ASN A O 1
ATOM 2371 N N . PRO A 1 308 ? 112.059 7.823 29.751 1.00 83.54 308 PRO A N 1
ATOM 2372 C CA . PRO A 1 308 ? 113.400 8.451 29.626 1.00 39.15 308 PRO A CA 1
ATOM 2373 C C . PRO A 1 308 ? 113.561 9.364 28.405 1.00 131.60 308 PRO A C 1
ATOM 2374 O O . PRO A 1 308 ? 112.883 9.172 27.392 1.00 87.28 308 PRO A O 1
ATOM 2378 N N . HIS A 1 309 ? 114.442 10.357 28.534 1.00 90.47 309 HIS A N 1
ATOM 2379 C CA . HIS A 1 309 ? 114.849 11.233 27.430 1.00 100.57 309 HIS A CA 1
ATOM 2380 C C . HIS A 1 309 ? 116.040 10.573 26.747 1.00 128.87 309 HIS A C 1
ATOM 2381 O O . HIS A 1 309 ? 117.169 10.696 27.222 1.00 161.14 309 HIS A O 1
ATOM 2388 N N . LEU A 1 310 ? 115.815 9.855 25.657 1.00 110.86 310 LEU A N 1
ATOM 2389 C CA . LEU A 1 310 ? 116.943 9.288 24.919 1.00 70.68 310 LEU A CA 1
ATOM 2390 C C . LEU A 1 310 ? 117.106 10.012 23.595 1.00 186.69 310 LEU A C 1
ATOM 2391 O O . LEU A 1 310 ? 116.372 9.761 22.633 1.00 83.97 310 LEU A O 1
ATOM 2396 N N . HIS A 1 311 ? 118.065 10.930 23.570 1.00 96.19 311 HIS A N 1
ATOM 2397 C CA . HIS A 1 311 ? 118.302 11.773 22.408 1.00 122.93 311 HIS A CA 1
ATOM 2398 C C . HIS A 1 311 ? 119.684 11.452 21.848 1.00 160.64 311 HIS A C 1
ATOM 2399 O O . HIS A 1 311 ? 120.672 11.481 22.586 1.00 164.27 311 HIS A O 1
ATOM 2406 N N . GLU A 1 312 ? 119.756 11.113 20.559 1.00 119.19 312 GLU A N 1
ATOM 2407 C CA . GLU A 1 312 ? 121.056 10.819 19.932 1.00 186.82 312 GLU A CA 1
ATOM 2408 C C . GLU A 1 312 ? 121.922 12.072 19.879 1.00 181.08 312 GLU A C 1
ATOM 2409 O O . GLU A 1 312 ? 121.394 13.190 19.834 1.00 99.84 312 GLU A O 1
ATOM 2415 N N . ASN A 1 313 ? 123.240 11.871 19.909 1.00 103.32 313 ASN A N 1
ATOM 2416 C CA . ASN A 1 313 ? 124.218 12.956 19.817 1.00 114.80 313 ASN A CA 1
ATOM 2417 C C . ASN A 1 313 ? 125.625 12.404 19.727 1.00 117.54 313 ASN A C 1
ATOM 2418 O O . ASN A 1 313 ? 125.819 11.192 19.704 1.00 93.15 313 ASN A O 1
ATOM 2423 N N . LYS A 1 314 ? 126.596 13.309 19.654 1.00 171.13 314 LYS A N 1
ATOM 2424 C CA . LYS A 1 314 ? 128.011 12.990 19.811 1.00 167.49 314 LYS A CA 1
ATOM 2425 C C . LYS A 1 314 ? 128.729 14.233 20.330 1.00 194.79 314 LYS A C 1
ATOM 2426 O O . LYS A 1 314 ? 129.912 14.448 20.048 1.00 146.46 314 LYS A O 1
ATOM 2432 N N . GLY A 1 315 ? 128.002 15.040 21.101 1.00 132.19 315 GLY A N 1
ATOM 2433 C CA . GLY A 1 315 ? 128.487 16.345 21.535 1.00 86.69 315 GLY A CA 1
ATOM 2434 C C . GLY A 1 315 ? 128.992 16.412 22.964 1.00 113.31 315 GLY A C 1
ATOM 2435 O O . GLY A 1 315 ? 128.310 15.999 23.899 1.00 84.41 315 GLY A O 1
ATOM 2436 N N . ASP A 1 316 ? 130.201 16.942 23.121 1.00 146.55 316 ASP A N 1
ATOM 2437 C CA . ASP A 1 316 ? 130.795 17.169 24.434 1.00 91.09 316 ASP A CA 1
ATOM 2438 C C . ASP A 1 316 ? 130.732 18.645 24.778 1.00 200.58 316 ASP A C 1
ATOM 2439 O O . ASP A 1 316 ? 130.252 19.015 25.847 1.00 108.79 316 ASP A O 1
ATOM 2444 N N . GLU A 1 317 ? 131.223 19.478 23.865 1.00 242.37 317 GLU A N 1
ATOM 2445 C CA . GLU A 1 317 ? 131.316 20.910 24.106 1.00 190.47 317 GLU A CA 1
ATOM 2446 C C . GLU A 1 317 ? 129.951 21.605 24.111 1.00 146.35 317 GLU A C 1
ATOM 2447 O O . GLU A 1 317 ? 129.879 22.822 24.292 1.00 76.31 317 GLU A O 1
ATOM 2453 N N . HIS A 1 318 ? 128.879 20.833 23.906 1.00 101.05 318 HIS A N 1
ATOM 2454 C CA . HIS A 1 318 ? 127.513 21.311 24.156 1.00 112.11 318 HIS A CA 1
ATOM 2455 C C . HIS A 1 318 ? 127.291 21.372 25.666 1.00 78.16 318 HIS A C 1
ATOM 2456 O O . HIS A 1 318 ? 126.612 22.265 26.170 1.00 104.79 318 HIS A O 1
ATOM 2463 N N . ILE A 1 319 ? 127.888 20.418 26.378 1.00 101.92 319 ILE A N 1
ATOM 2464 C CA . ILE A 1 319 ? 127.794 20.345 27.833 1.00 67.20 319 ILE A CA 1
ATOM 2465 C C . ILE A 1 319 ? 128.314 21.622 28.490 1.00 62.18 319 ILE A C 1
ATOM 2466 O O . ILE A 1 319 ? 127.529 22.340 29.111 1.00 60.90 319 ILE A O 1
ATOM 2471 N N . ARG A 1 320 ? 129.614 21.910 28.339 1.00 65.77 320 ARG A N 1
ATOM 2472 C CA . ARG A 1 320 ? 130.209 23.171 28.821 1.00 71.35 320 ARG A CA 1
ATOM 2473 C C . ARG A 1 320 ? 129.258 24.348 28.569 1.00 81.13 320 ARG A C 1
ATOM 2474 O O . ARG A 1 320 ? 128.828 25.039 29.503 1.00 45.46 320 ARG A O 1
ATOM 2482 N N . ASP A 1 321 ? 128.912 24.532 27.296 1.00 41.83 321 ASP A N 1
ATOM 2483 C CA . ASP A 1 321 ? 128.135 25.676 26.826 1.00 47.09 321 ASP A CA 1
ATOM 2484 C C . ASP A 1 321 ? 126.847 25.800 27.598 1.00 37.94 321 ASP A C 1
ATOM 2485 O O . ASP A 1 321 ? 126.557 26.852 28.171 1.00 72.09 321 ASP A O 1
ATOM 2490 N N . MET A 1 322 ? 126.101 24.701 27.633 1.00 24.17 322 MET A N 1
ATOM 2491 C CA . MET A 1 322 ? 124.820 24.645 28.315 1.00 81.84 322 MET A CA 1
ATOM 2492 C C . MET A 1 322 ? 124.927 25.316 29.678 1.00 51.67 322 MET A C 1
ATOM 2493 O O . MET A 1 322 ? 124.196 26.270 29.966 1.00 66.19 322 MET A O 1
ATOM 2498 N N . LEU A 1 323 ? 125.851 24.818 30.498 1.00 35.13 323 LEU A N 1
ATOM 2499 C CA . LEU A 1 323 ? 126.143 25.418 31.794 1.00 59.51 323 LEU A CA 1
ATOM 2500 C C . LEU A 1 323 ? 126.386 26.919 31.634 1.00 90.91 323 LEU A C 1
ATOM 2501 O O . LEU A 1 323 ? 125.627 27.729 32.177 1.00 56.49 323 LEU A O 1
ATOM 2506 N N . LEU A 1 324 ? 127.420 27.271 30.862 1.00 48.16 324 LEU A N 1
ATOM 2507 C CA . LEU A 1 324 ? 127.817 28.662 30.639 1.00 51.14 324 LEU A CA 1
ATOM 2508 C C . LEU A 1 324 ? 126.622 29.596 30.381 1.00 64.32 324 LEU A C 1
ATOM 2509 O O . LEU A 1 324 ? 126.464 30.620 31.048 1.00 67.57 324 LEU A O 1
ATOM 2514 N N . ALA A 1 325 ? 125.783 29.218 29.420 1.00 49.68 325 ALA A N 1
ATOM 2515 C CA . ALA A 1 325 ? 124.589 29.981 29.038 1.00 48.39 325 ALA A CA 1
ATOM 2516 C C . ALA A 1 325 ? 123.591 30.201 30.179 1.00 51.73 325 ALA A C 1
ATOM 2517 O O . ALA A 1 325 ? 123.044 31.293 30.343 1.00 60.85 325 ALA A O 1
ATOM 2519 N N . CYS A 1 326 ? 123.342 29.147 30.950 1.00 86.60 326 CYS A N 1
ATOM 2520 C CA . CYS A 1 326 ? 122.408 29.217 32.058 1.00 75.13 326 CYS A CA 1
ATOM 2521 C C . CYS A 1 326 ? 122.893 30.186 33.114 1.00 55.55 326 CYS A C 1
ATOM 2522 O O . CYS A 1 326 ? 122.109 30.950 33.675 1.00 65.02 326 CYS A O 1
ATOM 2525 N N . LEU A 1 327 ? 124.195 30.154 33.377 1.00 51.39 327 LEU A N 1
ATOM 2526 C CA . LEU A 1 327 ? 124.751 30.960 34.441 1.00 27.00 327 LEU A CA 1
ATOM 2527 C C . LEU A 1 327 ? 124.834 32.411 34.015 1.00 62.31 327 LEU A C 1
ATOM 2528 O O . LEU A 1 327 ? 124.705 33.323 34.841 1.00 73.51 327 LEU A O 1
ATOM 2533 N N . ALA A 1 328 ? 124.984 32.606 32.708 1.00 69.34 328 ALA A N 1
ATOM 2534 C CA . ALA A 1 328 ? 124.979 33.928 32.092 1.00 48.12 328 ALA A CA 1
ATOM 2535 C C . ALA A 1 328 ? 123.656 34.668 32.330 1.00 76.83 328 ALA A C 1
ATOM 2536 O O . ALA A 1 328 ? 123.661 35.823 32.780 1.00 64.22 328 ALA A O 1
ATOM 2538 N N . THR A 1 329 ? 122.538 33.988 32.048 1.00 34.40 329 THR A N 1
ATOM 2539 C CA . THR A 1 329 ? 121.196 34.575 32.150 1.00 72.93 329 THR A CA 1
ATOM 2540 C C . THR A 1 329 ? 120.866 34.980 33.574 1.00 71.53 329 THR A C 1
ATOM 2541 O O . THR A 1 329 ? 120.111 35.931 33.807 1.00 80.58 329 THR A O 1
ATOM 2545 N N . VAL A 1 330 ? 121.426 34.225 34.515 1.00 62.40 330 VAL A N 1
ATOM 2546 C CA . VAL A 1 330 ? 121.268 34.498 35.932 1.00 65.06 330 VAL A CA 1
ATOM 2547 C C . VAL A 1 330 ? 122.201 35.640 36.319 1.00 61.35 330 VAL A C 1
ATOM 2548 O O . VAL A 1 330 ? 121.778 36.606 36.953 1.00 62.61 330 VAL A O 1
ATOM 2552 N N . TYR A 1 331 ? 123.465 35.550 35.923 1.00 54.58 331 TYR A N 1
ATOM 2553 C CA . TYR A 1 331 ? 124.413 36.594 36.287 1.00 56.23 331 TYR A CA 1
ATOM 2554 C C . TYR A 1 331 ? 123.906 37.973 35.887 1.00 44.29 331 TYR A C 1
ATOM 2555 O O . TYR A 1 331 ? 124.080 38.942 36.630 1.00 83.55 331 TYR A O 1
ATOM 2564 N N . HIS A 1 332 ? 123.255 38.039 34.728 1.00 78.66 332 HIS A N 1
ATOM 2565 C CA . HIS A 1 332 ? 122.798 39.299 34.156 1.00 50.31 332 HIS A CA 1
ATOM 2566 C C . HIS A 1 332 ? 121.334 39.635 34.388 1.00 33.66 332 HIS A C 1
ATOM 2567 O O . HIS A 1 332 ? 120.795 40.539 33.751 1.00 91.75 332 HIS A O 1
ATOM 2574 N N . SER A 1 333 ? 120.684 38.894 35.274 1.00 66.39 333 SER A N 1
ATOM 2575 C CA . SER A 1 333 ? 119.311 39.191 35.640 1.00 41.09 333 SER A CA 1
ATOM 2576 C C . SER A 1 333 ? 119.304 40.463 36.450 1.00 30.39 333 SER A C 1
ATOM 2577 O O . SER A 1 333 ? 120.229 40.722 37.218 1.00 60.16 333 SER A O 1
ATOM 2580 N N . LYS A 1 334 ? 118.255 41.257 36.271 1.00 66.17 334 LYS A N 1
ATOM 2581 C CA . LYS A 1 334 ? 118.041 42.462 37.072 1.00 54.11 334 LYS A CA 1
ATOM 2582 C C . LYS A 1 334 ? 117.646 42.092 38.518 1.00 50.58 334 LYS A C 1
ATOM 2583 O O . LYS A 1 334 ? 117.573 42.948 39.380 1.00 60.83 334 LYS A O 1
ATOM 2589 N N . LEU A 1 335 ? 117.403 40.811 38.779 1.00 59.44 335 LEU A N 1
ATOM 2590 C CA . LEU A 1 335 ? 117.033 40.350 40.119 1.00 67.72 335 LEU A CA 1
ATOM 2591 C C . LEU A 1 335 ? 118.196 39.736 40.906 1.00 36.26 335 LEU A C 1
ATOM 2592 O O . LEU A 1 335 ? 118.061 39.404 42.098 1.00 52.02 335 LEU A O 1
ATOM 2597 N N . ALA A 1 336 ? 119.321 39.555 40.222 1.00 84.40 336 ALA A N 1
ATOM 2598 C CA . ALA A 1 336 ? 120.491 38.919 40.799 1.00 56.54 336 ALA A CA 1
ATOM 2599 C C . ALA A 1 336 ? 121.059 39.776 41.912 1.00 53.36 336 ALA A C 1
ATOM 2600 O O . ALA A 1 336 ? 121.445 40.917 41.676 1.00 87.39 336 ALA A O 1
ATOM 2602 N N . THR A 1 337 ? 121.080 39.244 43.131 1.00 62.78 337 THR A N 1
ATOM 2603 C CA . THR A 1 337 ? 121.769 39.938 44.212 1.00 21.74 337 THR A CA 1
ATOM 2604 C C . THR A 1 337 ? 123.266 39.728 44.051 1.00 73.20 337 THR A C 1
ATOM 2605 O O . THR A 1 337 ? 123.721 38.844 43.315 1.00 65.21 337 THR A O 1
ATOM 2609 N N . GLU A 1 338 ? 124.028 40.565 44.732 1.00 14.71 338 GLU A N 1
ATOM 2610 C CA . GLU A 1 338 ? 125.471 40.544 44.613 1.00 102.14 338 GLU A CA 1
ATOM 2611 C C . GLU A 1 338 ? 126.042 39.162 44.954 1.00 82.05 338 GLU A C 1
ATOM 2612 O O . GLU A 1 338 ? 126.979 38.686 44.309 1.00 52.34 338 GLU A O 1
ATOM 2618 N N . GLU A 1 339 ? 125.445 38.534 45.964 1.00 85.13 339 GLU A N 1
ATOM 2619 C CA . GLU A 1 339 ? 125.802 37.196 46.444 1.00 74.90 339 GLU A CA 1
ATOM 2620 C C . GLU A 1 339 ? 125.738 36.152 45.330 1.00 64.46 339 GLU A C 1
ATOM 2621 O O . GLU A 1 339 ? 126.696 35.421 45.089 1.00 72.97 339 GLU A O 1
ATOM 2627 N N . VAL A 1 340 ? 124.592 36.101 44.661 1.00 28.89 340 VAL A N 1
ATOM 2628 C CA . VAL A 1 340 ? 124.341 35.156 43.576 1.00 69.17 340 VAL A CA 1
ATOM 2629 C C . VAL A 1 340 ? 125.334 35.352 42.438 1.00 60.60 340 VAL A C 1
ATOM 2630 O O . VAL A 1 340 ? 126.016 34.405 42.027 1.00 60.07 340 VAL A O 1
ATOM 2634 N N . ARG A 1 341 ? 125.406 36.587 41.940 1.00 74.82 341 ARG A N 1
ATOM 2635 C CA . ARG A 1 341 ? 126.293 36.937 40.840 1.00 84.22 341 ARG A CA 1
ATOM 2636 C C . ARG A 1 341 ? 127.691 36.321 41.028 1.00 62.53 341 ARG A C 1
ATOM 2637 O O . ARG A 1 341 ? 128.262 35.747 40.094 1.00 64.51 341 ARG A O 1
ATOM 2645 N N . GLN A 1 342 ? 128.221 36.411 42.245 1.00 34.34 342 GLN A N 1
ATOM 2646 C CA . GLN A 1 342 ? 129.543 35.848 42.541 1.00 70.01 342 GLN A CA 1
ATOM 2647 C C . GLN A 1 342 ? 129.594 34.314 42.685 1.00 61.20 342 GLN A C 1
ATOM 2648 O O . GLN A 1 342 ? 130.526 33.694 42.159 1.00 49.17 342 GLN A O 1
ATOM 2654 N N . SER A 1 343 ? 128.619 33.712 43.385 1.00 56.25 343 SER A N 1
ATOM 2655 C CA . SER A 1 343 ? 128.468 32.236 43.426 1.00 11.11 343 SER A CA 1
ATOM 2656 C C . SER A 1 343 ? 128.688 31.726 42.007 1.00 71.90 343 SER A C 1
ATOM 2657 O O . SER A 1 343 ? 129.550 30.860 41.762 1.00 45.68 343 SER A O 1
ATOM 2660 N N . VAL A 1 344 ? 127.945 32.350 41.087 1.00 39.36 344 VAL A N 1
ATOM 2661 C CA . VAL A 1 344 ? 127.818 31.953 39.685 1.00 72.47 344 VAL A CA 1
ATOM 2662 C C . VAL A 1 344 ? 129.114 32.094 38.889 1.00 70.76 344 VAL A C 1
ATOM 2663 O O . VAL A 1 344 ? 129.532 31.181 38.160 1.00 43.73 344 VAL A O 1
ATOM 2667 N N . LEU A 1 345 ? 129.740 33.251 39.042 1.00 48.27 345 LEU A N 1
ATOM 2668 C CA . LEU A 1 345 ? 130.996 33.559 38.391 1.00 6.03 345 LEU A CA 1
ATOM 2669 C C . LEU A 1 345 ? 132.112 32.585 38.785 1.00 50.80 345 LEU A C 1
ATOM 2670 O O . LEU A 1 345 ? 133.023 32.320 37.997 1.00 91.26 345 LEU A O 1
ATOM 2675 N N . GLU A 1 346 ? 132.041 32.073 40.013 1.00 56.76 346 GLU A N 1
ATOM 2676 C CA . GLU A 1 346 ? 133.015 31.107 40.523 1.00 49.66 346 GLU A CA 1
ATOM 2677 C C . GLU A 1 346 ? 132.829 29.709 39.931 1.00 60.86 346 GLU A C 1
ATOM 2678 O O . GLU A 1 346 ? 133.812 29.022 39.638 1.00 49.41 346 GLU A O 1
ATOM 2684 N N . GLU A 1 347 ? 131.577 29.279 39.766 1.00 65.08 347 GLU A N 1
ATOM 2685 C CA . GLU A 1 347 ? 131.310 28.042 39.033 1.00 28.82 347 GLU A CA 1
ATOM 2686 C C . GLU A 1 347 ? 131.896 28.097 37.624 1.00 75.07 347 GLU A C 1
ATOM 2687 O O . GLU A 1 347 ? 132.627 27.191 37.209 1.00 75.96 347 GLU A O 1
ATOM 2693 N N . LEU A 1 348 ? 131.600 29.183 36.916 1.00 61.03 348 LEU A N 1
ATOM 2694 C CA . LEU A 1 348 ? 132.116 29.403 35.557 1.00 53.06 348 LEU A CA 1
ATOM 2695 C C . LEU A 1 348 ? 133.650 29.340 35.439 1.00 25.25 348 LEU A C 1
ATOM 2696 O O . LEU A 1 348 ? 134.185 28.422 34.802 1.00 94.23 348 LEU A O 1
ATOM 2701 N N . GLN A 1 349 ? 134.345 30.315 36.031 1.00 25.09 349 GLN A N 1
ATOM 2702 C CA . GLN A 1 349 ? 135.805 30.305 36.016 1.00 48.79 349 GLN A CA 1
ATOM 2703 C C . GLN A 1 349 ? 136.293 28.913 36.390 1.00 97.53 349 GLN A C 1
ATOM 2704 O O . GLN A 1 349 ? 136.944 28.266 35.570 1.00 70.11 349 GLN A O 1
ATOM 2710 N N . ALA A 1 350 ? 135.929 28.435 37.597 1.00 74.57 350 ALA A N 1
ATOM 2711 C CA . ALA A 1 350 ? 136.263 27.074 38.034 1.00 55.52 350 ALA A CA 1
ATOM 2712 C C . ALA A 1 350 ? 135.543 26.016 37.194 1.00 74.14 350 ALA A C 1
ATOM 2713 O O . ALA A 1 350 ? 134.689 25.268 37.686 1.00 63.12 350 ALA A O 1
ATOM 2715 N N . ALA A 1 351 ? 135.898 26.003 35.911 1.00 58.57 351 ALA A N 1
ATOM 2716 C CA . ALA A 1 351 ? 135.472 25.006 34.928 1.00 62.48 351 ALA A CA 1
ATOM 2717 C C . ALA A 1 351 ? 135.970 25.457 33.550 1.00 55.65 351 ALA A C 1
ATOM 2718 O O . ALA A 1 351 ? 137.053 25.040 33.115 1.00 70.30 351 ALA A O 1
ATOM 2720 N N . GLY A 1 352 ? 135.203 26.329 32.875 1.00 112.44 352 GLY A N 1
ATOM 2721 C CA . GLY A 1 352 ? 135.581 26.760 31.533 1.00 70.40 352 GLY A CA 1
ATOM 2722 C C . GLY A 1 352 ? 134.943 28.053 31.060 1.00 138.69 352 GLY A C 1
ATOM 2723 O O . GLY A 1 352 ? 133.879 28.044 30.422 1.00 49.59 352 GLY A O 1
ATOM 2724 N N . ALA A 1 353 ? 135.593 29.168 31.398 1.00 57.30 353 ALA A N 1
ATOM 2725 C CA . ALA A 1 353 ? 135.341 30.469 30.764 1.00 81.10 353 ALA A CA 1
ATOM 2726 C C . ALA A 1 353 ? 136.218 31.587 31.360 1.00 51.84 353 ALA A C 1
ATOM 2727 O O . ALA A 1 353 ? 136.581 31.538 32.541 1.00 68.80 353 ALA A O 1
ATOM 2729 N N . LEU A 1 354 ? 136.553 32.566 30.508 1.00 83.05 354 LEU A N 1
ATOM 2730 C CA . LEU A 1 354 ? 137.493 33.689 30.773 1.00 103.49 354 LEU A CA 1
ATOM 2731 C C . LEU A 1 354 ? 138.103 33.814 32.187 1.00 71.92 354 LEU A C 1
ATOM 2732 O O . LEU A 1 354 ? 137.403 34.075 33.170 1.00 75.06 354 LEU A O 1
ATOM 2737 N N . ALA A 1 355 ? 139.421 33.643 32.258 1.00 61.58 355 ALA A N 1
ATOM 2738 C CA . ALA A 1 355 ? 140.152 33.581 33.531 1.00 72.97 355 ALA A CA 1
ATOM 2739 C C . ALA A 1 355 ? 139.938 34.779 34.473 1.00 68.43 355 ALA A C 1
ATOM 2740 O O . ALA A 1 355 ? 139.274 34.610 35.501 1.00 85.90 355 ALA A O 1
ATOM 2742 N N . PRO A 1 356 ? 140.461 35.984 34.120 1.00 197.27 356 PRO A N 1
ATOM 2743 C CA . PRO A 1 356 ? 140.493 37.090 35.119 1.00 162.26 356 PRO A CA 1
ATOM 2744 C C . PRO A 1 356 ? 139.118 37.581 35.667 1.00 141.19 356 PRO A C 1
ATOM 2745 O O . PRO A 1 356 ? 138.849 37.271 36.849 1.00 62.40 356 PRO A O 1
ATOM 2749 N N . GLY A 1 357 ? 138.310 38.312 34.866 1.00 19.77 357 GLY A N 1
ATOM 2750 C CA . GLY A 1 357 ? 138.549 38.583 33.388 1.00 141.31 357 GLY A CA 1
ATOM 2751 C C . GLY A 1 357 ? 137.311 38.005 32.724 1.00 51.13 357 GLY A C 1
ATOM 2752 O O . GLY A 1 357 ? 137.055 38.180 31.526 1.00 92.18 357 GLY A O 1
ATOM 2753 N N . GLU A 1 358 ? 136.547 37.300 33.549 1.00 38.81 358 GLU A N 1
ATOM 2754 C CA . GLU A 1 358 ? 135.233 36.852 33.185 1.00 67.10 358 GLU A CA 1
ATOM 2755 C C . GLU A 1 358 ? 134.253 38.009 33.313 1.00 94.62 358 GLU A C 1
ATOM 2756 O O . GLU A 1 358 ? 134.315 38.784 34.271 1.00 200.74 358 GLU A O 1
ATOM 2762 N N . GLU A 1 359 ? 133.375 38.123 32.317 1.00 117.39 359 GLU A N 1
ATOM 2763 C CA . GLU A 1 359 ? 132.168 38.947 32.376 1.00 16.50 359 GLU A CA 1
ATOM 2764 C C . GLU A 1 359 ? 131.231 38.331 31.350 1.00 66.47 359 GLU A C 1
ATOM 2765 O O . GLU A 1 359 ? 131.058 38.876 30.251 1.00 99.78 359 GLU A O 1
ATOM 2771 N N . PRO A 1 360 ? 130.625 37.183 31.713 1.00 33.88 360 PRO A N 1
ATOM 2772 C CA . PRO A 1 360 ? 130.068 36.244 30.744 1.00 69.25 360 PRO A CA 1
ATOM 2773 C C . PRO A 1 360 ? 129.086 36.951 29.834 1.00 91.29 360 PRO A C 1
ATOM 2774 O O . PRO A 1 360 ? 128.225 37.678 30.329 1.00 93.38 360 PRO A O 1
ATOM 2778 N N . PRO A 1 361 ? 129.235 36.773 28.510 1.00 62.57 361 PRO A N 1
ATOM 2779 C CA . PRO A 1 361 ? 128.419 37.509 27.551 1.00 42.60 361 PRO A CA 1
ATOM 2780 C C . PRO A 1 361 ? 126.967 37.635 28.007 1.00 110.88 361 PRO A C 1
ATOM 2781 O O . PRO A 1 361 ? 126.363 36.628 28.378 1.00 49.01 361 PRO A O 1
ATOM 2785 N N . PRO A 1 362 ? 126.425 38.871 28.042 1.00 95.51 362 PRO A N 1
ATOM 2786 C CA . PRO A 1 362 ? 124.984 38.951 28.272 1.00 49.32 362 PRO A CA 1
ATOM 2787 C C . PRO A 1 362 ? 124.295 38.243 27.121 1.00 62.64 362 PRO A C 1
ATOM 2788 O O . PRO A 1 362 ? 124.651 38.457 25.960 1.00 81.74 362 PRO A O 1
ATOM 2792 N N . PRO A 1 363 ? 123.336 37.374 27.437 1.00 48.82 363 PRO A N 1
ATOM 2793 C CA . PRO A 1 363 ? 122.649 36.667 26.366 1.00 106.35 363 PRO A CA 1
ATOM 2794 C C . PRO A 1 363 ? 121.823 37.683 25.596 1.00 105.35 363 PRO A C 1
ATOM 2795 O O . PRO A 1 363 ? 121.375 38.665 26.187 1.00 94.46 363 PRO A O 1
ATOM 2799 N N . VAL A 1 364 ? 121.649 37.488 24.294 1.00 57.70 364 VAL A N 1
ATOM 2800 C CA . VAL A 1 364 ? 120.937 38.496 23.502 1.00 61.52 364 VAL A CA 1
ATOM 2801 C C . VAL A 1 364 ? 119.449 38.151 23.375 1.00 125.74 364 VAL A C 1
ATOM 2802 O O . VAL A 1 364 ? 119.087 36.996 23.102 1.00 70.22 364 VAL A O 1
ATOM 2806 N N . LEU A 1 365 ? 118.602 39.159 23.598 1.00 46.23 365 LEU A N 1
ATOM 2807 C CA . LEU A 1 365 ? 117.155 38.953 23.766 1.00 63.98 365 LEU A CA 1
ATOM 2808 C C . LEU A 1 365 ? 116.238 39.636 22.749 1.00 46.99 365 LEU A C 1
ATOM 2809 O O . LEU A 1 365 ? 116.083 40.856 22.747 1.00 88.92 365 LEU A O 1
ATOM 2814 N N . TYR A 1 366 ? 115.599 38.829 21.916 1.00 88.01 366 TYR A N 1
ATOM 2815 C CA . TYR A 1 366 ? 114.435 39.259 21.162 1.00 58.10 366 TYR A CA 1
ATOM 2816 C C . TYR A 1 366 ? 113.348 39.649 22.156 1.00 50.71 366 TYR A C 1
ATOM 2817 O O . TYR A 1 366 ? 113.124 38.940 23.122 1.00 78.19 366 TYR A O 1
ATOM 2826 N N . PRO A 1 367 ? 112.713 40.813 21.957 1.00 66.57 367 PRO A N 1
ATOM 2827 C CA . PRO A 1 367 ? 111.675 41.299 22.857 1.00 71.70 367 PRO A CA 1
ATOM 2828 C C . PRO A 1 367 ? 110.384 40.554 22.549 1.00 59.52 367 PRO A C 1
ATOM 2829 O O . PRO A 1 367 ? 110.341 39.853 21.548 1.00 64.04 367 PRO A O 1
ATOM 2833 N N . PRO A 1 368 ? 109.336 40.702 23.392 1.00 104.51 368 PRO A N 1
ATOM 2834 C CA . PRO A 1 368 ? 108.190 39.803 23.224 1.00 61.37 368 PRO A CA 1
ATOM 2835 C C . PRO A 1 368 ? 107.523 39.997 21.875 1.00 76.04 368 PRO A C 1
ATOM 2836 O O . PRO A 1 368 ? 107.531 41.118 21.330 1.00 71.93 368 PRO A O 1
ATOM 2840 N N . LEU A 1 369 ? 106.962 38.907 21.352 1.00 53.51 369 LEU A N 1
ATOM 2841 C CA . LEU A 1 369 ? 106.213 38.928 20.096 1.00 76.54 369 LEU A CA 1
ATOM 2842 C C . LEU A 1 369 ? 104.903 39.727 20.161 1.00 56.89 369 LEU A C 1
ATOM 2843 O O . LEU A 1 369 ? 104.340 40.101 19.134 1.00 74.68 369 LEU A O 1
ATOM 2848 N N . SER A 1 370 ? 104.426 39.988 21.371 1.00 54.13 370 SER A N 1
ATOM 2849 C CA . SER A 1 370 ? 103.270 40.842 21.559 1.00 83.87 370 SER A CA 1
ATOM 2850 C C . SER A 1 370 ? 103.384 42.117 20.723 1.00 47.30 370 SER A C 1
ATOM 2851 O O . SER A 1 370 ? 102.373 42.762 20.434 1.00 99.96 370 SER A O 1
ATOM 2854 N N . SER A 1 371 ? 104.613 42.470 20.339 1.00 80.42 371 SER A N 1
ATOM 2855 C CA . SER A 1 371 ? 104.887 43.674 19.539 1.00 55.99 371 SER A CA 1
ATOM 2856 C C . SER A 1 371 ? 104.782 43.471 18.018 1.00 46.25 371 SER A C 1
ATOM 2857 O O . SER A 1 371 ? 104.807 44.438 17.259 1.00 78.03 371 SER A O 1
ATOM 2860 N N . LEU A 1 372 ? 104.657 42.221 17.575 1.00 89.07 372 LEU A N 1
ATOM 2861 C CA . LEU A 1 372 ? 104.565 41.918 16.141 1.00 45.86 372 LEU A CA 1
ATOM 2862 C C . LEU A 1 372 ? 103.147 42.081 15.599 1.00 71.48 372 LEU A C 1
ATOM 2863 O O . LEU A 1 372 ? 102.242 41.307 15.931 1.00 81.55 372 LEU A O 1
ATOM 2868 N N . ASP A 1 373 ? 102.952 43.086 14.756 1.00 52.71 373 ASP A N 1
ATOM 2869 C CA . ASP A 1 373 ? 101.631 43.306 14.198 1.00 108.23 373 ASP A CA 1
ATOM 2870 C C . ASP A 1 373 ? 101.293 42.117 13.309 1.00 91.61 373 ASP A C 1
ATOM 2871 O O . ASP A 1 373 ? 101.885 41.915 12.245 1.00 53.77 373 ASP A O 1
ATOM 2876 N N . LEU A 1 374 ? 100.350 41.325 13.806 1.00 65.27 374 LEU A N 1
ATOM 2877 C CA . LEU A 1 374 ? 99.886 40.106 13.167 1.00 53.70 374 LEU A CA 1
ATOM 2878 C C . LEU A 1 374 ? 99.086 40.356 11.875 1.00 55.91 374 LEU A C 1
ATOM 2879 O O . LEU A 1 374 ? 98.974 39.473 11.024 1.00 61.76 374 LEU A O 1
ATOM 2884 N N . GLN A 1 375 ? 98.516 41.552 11.745 1.00 48.23 375 GLN A N 1
ATOM 2885 C CA . GLN A 1 375 ? 97.746 41.922 10.563 1.00 68.70 375 GLN A CA 1
ATOM 2886 C C . GLN A 1 375 ? 98.668 42.049 9.375 1.00 41.77 375 GLN A C 1
ATOM 2887 O O . GLN A 1 375 ? 98.429 41.464 8.319 1.00 109.98 375 GLN A O 1
ATOM 2893 N N . ALA A 1 376 ? 99.727 42.821 9.568 1.00 61.75 376 ALA A N 1
ATOM 2894 C CA . ALA A 1 376 ? 100.792 42.944 8.598 1.00 99.71 376 ALA A CA 1
ATOM 2895 C C . ALA A 1 376 ? 101.289 41.569 8.110 1.00 78.87 376 ALA A C 1
ATOM 2896 O O . ALA A 1 376 ? 101.390 41.344 6.912 1.00 55.91 376 ALA A O 1
ATOM 2898 N N . VAL A 1 377 ? 101.558 40.644 9.032 1.00 35.36 377 VAL A N 1
ATOM 2899 C CA . VAL A 1 377 ? 102.056 39.312 8.665 1.00 57.81 377 VAL A CA 1
ATOM 2900 C C . VAL A 1 377 ? 101.050 38.589 7.766 1.00 65.87 377 VAL A C 1
ATOM 2901 O O . VAL A 1 377 ? 101.422 38.008 6.743 1.00 66.39 377 VAL A O 1
ATOM 2905 N N . ARG A 1 378 ? 99.778 38.642 8.159 1.00 78.42 378 ARG A N 1
ATOM 2906 C CA . ARG A 1 378 ? 98.677 38.061 7.387 1.00 81.54 378 ARG A CA 1
ATOM 2907 C C . ARG A 1 378 ? 98.615 38.713 5.999 1.00 99.40 378 ARG A C 1
ATOM 2908 O O . ARG A 1 378 ? 98.557 38.022 4.976 1.00 82.31 378 ARG A O 1
ATOM 2916 N N . LYS A 1 379 ? 98.641 40.045 5.978 1.00 58.28 379 LYS A N 1
ATOM 2917 C CA . LYS A 1 379 ? 98.740 40.804 4.743 1.00 51.36 379 LYS A CA 1
ATOM 2918 C C . LYS A 1 379 ? 99.918 40.312 3.895 1.00 72.09 379 LYS A C 1
ATOM 2919 O O . LYS A 1 379 ? 99.758 40.084 2.698 1.00 100.76 379 LYS A O 1
ATOM 2925 N N . ALA A 1 380 ? 101.074 40.103 4.531 1.00 81.93 380 ALA A N 1
ATOM 2926 C CA . ALA A 1 380 ? 102.345 39.852 3.822 1.00 32.40 380 ALA A CA 1
ATOM 2927 C C . ALA A 1 380 ? 102.604 38.430 3.299 1.00 74.11 380 ALA A C 1
ATOM 2928 O O . ALA A 1 380 ? 103.445 38.236 2.415 1.00 52.14 380 ALA A O 1
ATOM 2930 N N . LEU A 1 381 ? 101.910 37.432 3.829 1.00 46.65 381 LEU A N 1
ATOM 2931 C CA . LEU A 1 381 ? 102.132 36.079 3.319 1.00 83.89 381 LEU A CA 1
ATOM 2932 C C . LEU A 1 381 ? 100.962 35.519 2.533 1.00 77.57 381 LEU A C 1
ATOM 2933 O O . LEU A 1 381 ? 100.916 34.319 2.269 1.00 92.85 381 LEU A O 1
ATOM 2938 N N . ARG A 1 382 ? 100.034 36.387 2.141 1.00 84.61 382 ARG A N 1
ATOM 2939 C CA . ARG A 1 382 ? 98.787 35.952 1.527 1.00 84.64 382 ARG A CA 1
ATOM 2940 C C . ARG A 1 382 ? 99.043 35.010 0.347 1.00 139.30 382 ARG A C 1
ATOM 2941 O O . ARG A 1 382 ? 98.455 33.928 0.269 1.00 86.25 382 ARG A O 1
ATOM 2949 N N . GLY A 1 383 ? 99.957 35.395 -0.539 1.00 39.55 383 GLY A N 1
ATOM 2950 C CA . GLY A 1 383 ? 100.244 34.587 -1.725 1.00 88.72 383 GLY A CA 1
ATOM 2951 C C . GLY A 1 383 ? 101.121 33.373 -1.480 1.00 122.57 383 GLY A C 1
ATOM 2952 O O . GLY A 1 383 ? 101.552 32.712 -2.421 1.00 90.25 383 GLY A O 1
ATOM 2953 N N . HIS A 1 384 ? 101.378 33.069 -0.214 1.00 85.34 384 HIS A N 1
ATOM 2954 C CA . HIS A 1 384 ? 102.350 32.040 0.142 1.00 101.47 384 HIS A CA 1
ATOM 2955 C C . HIS A 1 384 ? 101.811 30.982 1.100 1.00 81.18 384 HIS A C 1
ATOM 2956 O O . HIS A 1 384 ? 102.342 29.873 1.125 1.00 80.72 384 HIS A O 1
ATOM 2963 N N . PHE A 1 385 ? 100.784 31.322 1.892 1.00 64.17 385 PHE A N 1
ATOM 2964 C CA . PHE A 1 385 ? 100.356 30.475 3.030 1.00 102.09 385 PHE A CA 1
ATOM 2965 C C . PHE A 1 385 ? 100.091 29.031 2.552 1.00 97.37 385 PHE A C 1
ATOM 2966 O O . PHE A 1 385 ? 100.259 28.088 3.322 1.00 87.78 385 PHE A O 1
ATOM 2974 N N . SER A 1 386 ? 99.744 28.855 1.273 1.00 63.48 386 SER A N 1
ATOM 2975 C CA . SER A 1 386 ? 99.513 27.510 0.725 1.00 72.41 386 SER A CA 1
ATOM 2976 C C . SER A 1 386 ? 100.789 26.666 0.543 1.00 73.52 386 SER A C 1
ATOM 2977 O O . SER A 1 386 ? 100.706 25.435 0.437 1.00 89.51 386 SER A O 1
ATOM 2980 N N . ARG A 1 387 ? 101.951 27.327 0.528 1.00 60.84 387 ARG A N 1
ATOM 2981 C CA . ARG A 1 387 ? 103.269 26.657 0.527 1.00 52.40 387 ARG A CA 1
ATOM 2982 C C . ARG A 1 387 ? 103.593 26.009 1.875 1.00 74.40 387 ARG A C 1
ATOM 2983 O O . ARG A 1 387 ? 103.786 24.793 1.956 1.00 70.35 387 ARG A O 1
ATOM 2991 N N . PHE A 1 388 ? 103.661 26.827 2.925 1.00 56.33 388 PHE A N 1
ATOM 2992 C CA . PHE A 1 388 ? 103.823 26.319 4.291 1.00 82.76 388 PHE A CA 1
ATOM 2993 C C . PHE A 1 388 ? 102.773 25.272 4.632 1.00 43.54 388 PHE A C 1
ATOM 2994 O O . PHE A 1 388 ? 102.998 24.422 5.495 1.00 105.90 388 PHE A O 1
ATOM 3002 N N . ARG A 1 389 ? 101.610 25.360 3.994 1.00 85.82 389 ARG A N 1
ATOM 3003 C CA . ARG A 1 389 ? 100.533 24.459 4.354 1.00 73.71 389 ARG A CA 1
ATOM 3004 C C . ARG A 1 389 ? 100.711 23.157 3.618 1.00 86.75 389 ARG A C 1
ATOM 3005 O O . ARG A 1 389 ? 101.067 23.118 2.432 1.00 110.29 389 ARG A O 1
ATOM 3013 N N . VAL A 1 390 ? 100.516 22.086 4.365 1.00 82.64 390 VAL A N 1
ATOM 3014 C CA . VAL A 1 390 ? 100.562 20.779 3.788 1.00 144.84 390 VAL A CA 1
ATOM 3015 C C . VAL A 1 390 ? 99.181 20.222 3.972 1.00 120.44 390 VAL A C 1
ATOM 3016 O O . VAL A 1 390 ? 98.780 19.881 5.096 1.00 60.81 390 VAL A O 1
ATOM 3020 N N . PRO A 1 391 ? 98.419 20.224 2.867 1.00 216.12 391 PRO A N 1
ATOM 3021 C CA . PRO A 1 391 ? 97.199 19.462 2.767 1.00 136.37 391 PRO A CA 1
ATOM 3022 C C . PRO A 1 391 ? 97.578 18.007 3.035 1.00 198.95 391 PRO A C 1
ATOM 3023 O O . PRO A 1 391 ? 98.378 17.407 2.307 1.00 96.77 391 PRO A O 1
ATOM 3028 N N . MET B 1 1 ? 94.291 4.978 16.750 1.00 67.35 1 MET B N 1
ATOM 3029 C CA . MET B 1 1 ? 95.093 4.392 16.248 1.00 37.24 1 MET B CA 1
ATOM 3030 C C . MET B 1 1 ? 95.039 3.974 14.751 1.00 90.75 1 MET B C 1
ATOM 3031 O O . MET B 1 1 ? 94.211 3.138 14.400 1.00 58.65 1 MET B O 1
ATOM 3036 N N . ARG B 1 2 ? 95.933 4.504 13.898 1.00 58.21 2 ARG B N 1
ATOM 3037 C CA . ARG B 1 2 ? 96.028 4.068 12.489 1.00 60.29 2 ARG B CA 1
ATOM 3038 C C . ARG B 1 2 ? 97.084 3.019 12.154 1.00 61.52 2 ARG B C 1
ATOM 3039 O O . ARG B 1 2 ? 98.259 3.207 12.451 1.00 67.93 2 ARG B O 1
ATOM 3047 N N . LEU B 1 3 ? 96.654 1.975 11.443 1.00 55.48 3 LEU B N 1
ATOM 3048 C CA . LEU B 1 3 ? 97.532 0.951 10.869 1.00 58.53 3 LEU B CA 1
ATOM 3049 C C . LEU B 1 3 ? 97.475 0.768 9.316 1.00 61.58 3 LEU B C 1
ATOM 3050 O O . LEU B 1 3 ? 96.458 1.044 8.695 1.00 64.92 3 LEU B O 1
ATOM 3055 N N . GLU B 1 4 ? 98.553 0.260 8.706 1.00 66.94 4 GLU B N 1
ATOM 3056 C CA . GLU B 1 4 ? 98.539 -0.226 7.301 1.00 46.34 4 GLU B CA 1
ATOM 3057 C C . GLU B 1 4 ? 97.610 -1.402 7.168 1.00 62.04 4 GLU B C 1
ATOM 3058 O O . GLU B 1 4 ? 97.445 -2.175 8.131 1.00 64.94 4 GLU B O 1
ATOM 3064 N N . ILE B 1 5 ? 97.043 -1.578 5.975 1.00 59.45 5 ILE B N 1
ATOM 3065 C CA . ILE B 1 5 ? 96.253 -2.788 5.734 1.00 69.51 5 ILE B CA 1
ATOM 3066 C C . ILE B 1 5 ? 97.158 -3.909 5.299 1.00 60.99 5 ILE B C 1
ATOM 3067 O O . ILE B 1 5 ? 97.991 -3.731 4.420 1.00 75.93 5 ILE B O 1
ATOM 3072 N N . PRO B 1 6 ? 96.977 -5.091 5.879 1.00 53.44 6 PRO B N 1
ATOM 3073 C CA . PRO B 1 6 ? 97.929 -6.115 5.475 1.00 87.45 6 PRO B CA 1
ATOM 3074 C C . PRO B 1 6 ? 97.896 -6.323 3.946 1.00 65.62 6 PRO B C 1
ATOM 3075 O O . PRO B 1 6 ? 96.832 -6.518 3.367 1.00 78.31 6 PRO B O 1
ATOM 3079 N N . ASN B 1 7 ? 99.045 -6.224 3.290 1.00 60.36 7 ASN B N 1
ATOM 3080 C CA . ASN B 1 7 ? 99.037 -6.349 1.830 1.00 65.56 7 ASN B CA 1
ATOM 3081 C C . ASN B 1 7 ? 98.893 -7.806 1.317 1.00 40.10 7 ASN B C 1
ATOM 3082 O O . ASN B 1 7 ? 98.771 -8.046 0.117 1.00 69.08 7 ASN B O 1
ATOM 3087 N N . HIS B 1 8 ? 98.840 -8.768 2.233 1.00 64.39 8 HIS B N 1
ATOM 3088 C CA . HIS B 1 8 ? 98.304 -10.084 1.885 1.00 34.62 8 HIS B CA 1
ATOM 3089 C C . HIS B 1 8 ? 97.956 -10.915 3.093 1.00 62.57 8 HIS B C 1
ATOM 3090 O O . HIS B 1 8 ? 98.253 -10.524 4.233 1.00 50.77 8 HIS B O 1
ATOM 3097 N N . THR B 1 9 ? 97.298 -12.045 2.843 1.00 52.36 9 THR B N 1
ATOM 3098 C CA . THR B 1 9 ? 96.678 -12.824 3.922 1.00 54.11 9 THR B CA 1
ATOM 3099 C C . THR B 1 9 ? 96.674 -14.302 3.538 1.00 42.60 9 THR B C 1
ATOM 3100 O O . THR B 1 9 ? 95.926 -14.689 2.633 1.00 73.08 9 THR B O 1
ATOM 3104 N N . GLU B 1 10 ? 97.517 -15.108 4.194 1.00 54.04 10 GLU B N 1
ATOM 3105 C CA . GLU B 1 10 ? 97.611 -16.550 3.902 1.00 70.42 10 GLU B CA 1
ATOM 3106 C C . GLU B 1 10 ? 96.420 -17.213 4.484 1.00 46.24 10 GLU B C 1
ATOM 3107 O O . GLU B 1 10 ? 96.115 -17.006 5.660 1.00 65.80 10 GLU B O 1
ATOM 3113 N N . ARG B 1 11 ? 95.730 -17.990 3.660 1.00 56.58 11 ARG B N 1
ATOM 3114 C CA . ARG B 1 11 ? 94.638 -18.795 4.167 1.00 71.07 11 ARG B CA 1
ATOM 3115 C C . ARG B 1 11 ? 95.167 -20.193 4.262 1.00 45.71 11 ARG B C 1
ATOM 3116 O O . ARG B 1 11 ? 95.758 -20.717 3.321 1.00 92.22 11 ARG B O 1
ATOM 3124 N N . PHE B 1 12 ? 94.998 -20.756 5.447 1.00 66.13 12 PHE B N 1
ATOM 3125 C CA . PHE B 1 12 ? 95.437 -22.091 5.753 1.00 49.57 12 PHE B CA 1
ATOM 3126 C C . PHE B 1 12 ? 94.363 -22.739 6.623 1.00 67.47 12 PHE B C 1
ATOM 3127 O O . PHE B 1 12 ? 94.155 -22.338 7.777 1.00 54.55 12 PHE B O 1
ATOM 3135 N N . GLY B 1 13 ? 93.678 -23.731 6.049 1.00 52.22 13 GLY B N 1
ATOM 3136 C CA . GLY B 1 13 ? 92.361 -24.185 6.531 1.00 45.64 13 GLY B CA 1
ATOM 3137 C C . GLY B 1 13 ? 91.487 -22.982 6.844 1.00 57.33 13 GLY B C 1
ATOM 3138 O O . GLY B 1 13 ? 91.378 -22.067 6.042 1.00 59.43 13 GLY B O 1
ATOM 3139 N N . VAL B 1 14 ? 90.916 -22.938 8.040 1.00 83.20 14 VAL B N 1
ATOM 3140 C CA . VAL B 1 14 ? 90.253 -21.706 8.462 1.00 78.85 14 VAL B CA 1
ATOM 3141 C C . VAL B 1 14 ? 91.169 -20.702 9.158 1.00 74.03 14 VAL B C 1
ATOM 3142 O O . VAL B 1 14 ? 90.682 -19.675 9.639 1.00 86.84 14 VAL B O 1
ATOM 3146 N N . VAL B 1 15 ? 92.475 -20.972 9.227 1.00 49.47 15 VAL B N 1
ATOM 3147 C CA . VAL B 1 15 ? 93.381 -19.967 9.799 1.00 61.92 15 VAL B CA 1
ATOM 3148 C C . VAL B 1 15 ? 93.633 -18.886 8.743 1.00 55.04 15 VAL B C 1
ATOM 3149 O O . VAL B 1 15 ? 93.818 -19.205 7.574 1.00 60.70 15 VAL B O 1
ATOM 3153 N N . ARG B 1 16 ? 93.606 -17.619 9.143 1.00 55.58 16 ARG B N 1
ATOM 3154 C CA . ARG B 1 16 ? 94.103 -16.550 8.283 1.00 52.22 16 ARG B CA 1
ATOM 3155 C C . ARG B 1 16 ? 95.220 -15.788 8.957 1.00 63.35 16 ARG B C 1
ATOM 3156 O O . ARG B 1 16 ? 94.959 -15.012 9.876 1.00 88.27 16 ARG B O 1
ATOM 3164 N N . LEU B 1 17 ? 96.461 -16.009 8.514 1.00 42.04 17 LEU B N 1
ATOM 3165 C CA . LEU B 1 17 ? 97.580 -15.151 8.948 1.00 65.10 17 LEU B CA 1
ATOM 3166 C C . LEU B 1 17 ? 97.652 -13.876 8.130 1.00 49.47 17 LEU B C 1
ATOM 3167 O O . LEU B 1 17 ? 97.776 -13.931 6.906 1.00 67.68 17 LEU B O 1
ATOM 3172 N N . HIS B 1 18 ? 97.593 -12.725 8.782 1.00 45.53 18 HIS B N 1
ATOM 3173 C CA . HIS B 1 18 ? 97.877 -11.487 8.065 1.00 56.88 18 HIS B CA 1
ATOM 3174 C C . HIS B 1 18 ? 99.370 -11.148 7.946 1.00 52.93 18 HIS B C 1
ATOM 3175 O O . HIS B 1 18 ? 100.138 -11.345 8.871 1.00 70.46 18 HIS B O 1
ATOM 3182 N N . GLU B 1 19 ? 99.784 -10.667 6.785 1.00 55.80 19 GLU B N 1
ATOM 3183 C CA . GLU B 1 19 ? 101.086 -10.014 6.674 1.00 84.56 19 GLU B CA 1
ATOM 3184 C C . GLU B 1 19 ? 101.200 -8.868 7.702 1.00 65.38 19 GLU B C 1
ATOM 3185 O O . GLU B 1 19 ? 100.182 -8.302 8.140 1.00 65.09 19 GLU B O 1
ATOM 3191 N N . VAL B 1 20 ? 102.436 -8.548 8.085 1.00 53.95 20 VAL B N 1
ATOM 3192 C CA . VAL B 1 20 ? 102.755 -7.445 8.999 1.00 57.29 20 VAL B CA 1
ATOM 3193 C C . VAL B 1 20 ? 102.029 -6.160 8.636 1.00 44.92 20 VAL B C 1
ATOM 3194 O O . VAL B 1 20 ? 101.892 -5.863 7.464 1.00 72.32 20 VAL B O 1
ATOM 3198 N N . GLN B 1 21 ? 101.601 -5.409 9.655 1.00 84.87 21 GLN B N 1
ATOM 3199 C CA . GLN B 1 21 ? 101.004 -4.079 9.509 1.00 51.90 21 GLN B CA 1
ATOM 3200 C C . GLN B 1 21 ? 101.771 -3.090 10.338 1.00 63.46 21 GLN B C 1
ATOM 3201 O O . GLN B 1 21 ? 101.894 -3.276 11.545 1.00 62.78 21 GLN B O 1
ATOM 3207 N N . ARG B 1 22 ? 102.278 -2.032 9.716 1.00 44.67 22 ARG B N 1
ATOM 3208 C CA . ARG B 1 22 ? 102.832 -0.939 10.498 1.00 37.62 22 ARG B CA 1
ATOM 3209 C C . ARG B 1 22 ? 101.749 -0.048 11.149 1.00 52.87 22 ARG B C 1
ATOM 3210 O O . ARG B 1 22 ? 100.773 0.355 10.524 1.00 56.73 22 ARG B O 1
ATOM 3218 N N . ILE B 1 23 ? 101.939 0.268 12.415 1.00 49.80 23 ILE B N 1
ATOM 3219 C CA . ILE B 1 23 ? 101.263 1.400 12.994 1.00 45.78 23 ILE B CA 1
ATOM 3220 C C . ILE B 1 23 ? 101.740 2.698 12.322 1.00 64.35 23 ILE B C 1
ATOM 3221 O O . ILE B 1 23 ? 102.945 2.968 12.264 1.00 53.81 23 ILE B O 1
ATOM 3226 N N . LEU B 1 24 ? 100.809 3.493 11.800 1.00 53.28 24 LEU B N 1
ATOM 3227 C CA . LEU B 1 24 ? 101.226 4.720 11.118 1.00 78.23 24 LEU B CA 1
ATOM 3228 C C . LEU B 1 24 ? 101.093 5.845 12.064 1.00 49.99 24 LEU B C 1
ATOM 3229 O O . LEU B 1 24 ? 101.879 6.771 11.980 1.00 70.34 24 LEU B O 1
ATOM 3234 N N . GLU B 1 25 ? 100.092 5.764 12.949 1.00 57.22 25 GLU B N 1
ATOM 3235 C CA . GLU B 1 25 ? 99.807 6.806 13.963 1.00 35.14 25 GLU B CA 1
ATOM 3236 C C . GLU B 1 25 ? 99.427 6.156 15.283 1.00 39.37 25 GLU B C 1
ATOM 3237 O O . GLU B 1 25 ? 98.573 5.257 15.323 1.00 59.58 25 GLU B O 1
ATOM 3243 N N . LEU B 1 26 ? 100.066 6.585 16.366 1.00 50.51 26 LEU B N 1
ATOM 3244 C CA . LEU B 1 26 ? 99.867 5.887 17.647 1.00 65.87 26 LEU B CA 1
ATOM 3245 C C . LEU B 1 26 ? 98.460 6.050 18.165 1.00 37.86 26 LEU B C 1
ATOM 3246 O O . LEU B 1 26 ? 97.921 5.140 18.795 1.00 75.70 26 LEU B O 1
ATOM 3251 N N . ASP B 1 27 ? 97.875 7.197 17.828 1.00 61.41 27 ASP B N 1
ATOM 3252 C CA . ASP B 1 27 ? 96.638 7.694 18.382 1.00 54.02 27 ASP B CA 1
ATOM 3253 C C . ASP B 1 27 ? 95.884 8.508 17.347 1.00 67.49 27 ASP B C 1
ATOM 3254 O O . ASP B 1 27 ? 96.166 9.702 17.153 1.00 54.18 27 ASP B O 1
ATOM 3259 N N . SER B 1 28 ? 94.910 7.849 16.721 1.00 62.75 28 SER B N 1
ATOM 3260 C CA . SER B 1 28 ? 94.143 8.387 15.589 1.00 50.39 28 SER B CA 1
ATOM 3261 C C . SER B 1 28 ? 93.032 9.326 16.016 1.00 68.08 28 SER B C 1
ATOM 3262 O O . SER B 1 28 ? 92.276 9.837 15.188 1.00 62.03 28 SER B O 1
ATOM 3265 N N . GLY B 1 29 ? 92.909 9.524 17.315 1.00 59.66 29 GLY B N 1
ATOM 3266 C CA . GLY B 1 29 ? 91.853 10.356 17.833 1.00 57.32 29 GLY B CA 1
ATOM 3267 C C . GLY B 1 29 ? 90.500 9.683 17.946 1.00 63.24 29 GLY B C 1
ATOM 3268 O O . GLY B 1 29 ? 90.369 8.412 17.970 1.00 57.24 29 GLY B O 1
ATOM 3269 N N . ARG B 1 30 ? 89.518 10.584 18.048 1.00 57.84 30 ARG B N 1
ATOM 3270 C CA . ARG B 1 30 ? 88.085 10.307 18.066 1.00 45.77 30 ARG B CA 1
ATOM 3271 C C . ARG B 1 30 ? 87.462 10.477 16.681 1.00 51.43 30 ARG B C 1
ATOM 3272 O O . ARG B 1 30 ? 87.473 11.585 16.125 1.00 85.05 30 ARG B O 1
ATOM 3280 N N . VAL B 1 31 ? 86.895 9.385 16.153 1.00 59.60 31 VAL B N 1
ATOM 3281 C CA . VAL B 1 31 ? 86.308 9.357 14.809 1.00 77.80 31 VAL B CA 1
ATOM 3282 C C . VAL B 1 31 ? 84.983 10.134 14.654 1.00 60.64 31 VAL B C 1
ATOM 3283 O O . VAL B 1 31 ? 84.457 10.211 13.561 1.00 80.48 31 VAL B O 1
ATOM 3287 N N . ARG B 1 32 ? 84.461 10.696 15.744 1.00 86.32 32 ARG B N 1
ATOM 3288 C CA . ARG B 1 32 ? 83.315 11.628 15.713 1.00 104.98 32 ARG B CA 1
ATOM 3289 C C . ARG B 1 32 ? 82.927 12.194 14.316 1.00 83.43 32 ARG B C 1
ATOM 3290 O O . ARG B 1 32 ? 83.575 13.121 13.819 1.00 141.70 32 ARG B O 1
ATOM 3298 N N . ASP B 1 33 ? 81.877 11.630 13.701 1.00 85.79 33 ASP B N 1
ATOM 3299 C CA . ASP B 1 33 ? 81.343 12.041 12.359 1.00 117.11 33 ASP B CA 1
ATOM 3300 C C . ASP B 1 33 ? 82.314 11.999 11.145 1.00 115.05 33 ASP B C 1
ATOM 3301 O O . ASP B 1 33 ? 81.989 12.513 10.065 1.00 106.79 33 ASP B O 1
ATOM 3306 N N . GLU B 1 34 ? 83.485 11.385 11.313 1.00 140.83 34 GLU B N 1
ATOM 3307 C CA . GLU B 1 34 ? 84.568 11.538 10.332 1.00 78.42 34 GLU B CA 1
ATOM 3308 C C . GLU B 1 34 ? 84.444 10.624 9.119 1.00 120.63 34 GLU B C 1
ATOM 3309 O O . GLU B 1 34 ? 84.246 9.402 9.246 1.00 100.77 34 GLU B O 1
ATOM 3315 N N . SER B 1 35 ? 84.527 11.279 7.957 1.00 139.69 35 SER B N 1
ATOM 3316 C CA . SER B 1 35 ? 84.724 10.693 6.633 1.00 100.43 35 SER B CA 1
ATOM 3317 C C . SER B 1 35 ? 85.813 9.600 6.693 1.00 114.17 35 SER B C 1
ATOM 3318 O O . SER B 1 35 ? 87.007 9.932 6.737 1.00 106.77 35 SER B O 1
ATOM 3321 N N . PRO B 1 36 ? 85.403 8.298 6.727 1.00 146.02 36 PRO B N 1
ATOM 3322 C CA . PRO B 1 36 ? 86.287 7.094 6.915 1.00 140.76 36 PRO B CA 1
ATOM 3323 C C . PRO B 1 36 ? 87.225 6.699 5.734 1.00 127.69 36 PRO B C 1
ATOM 3324 O O . PRO B 1 36 ? 87.948 7.557 5.195 1.00 117.74 36 PRO B O 1
ATOM 3328 N N . ALA B 1 37 ? 87.226 5.406 5.375 1.00 101.67 37 ALA B N 1
ATOM 3329 C CA . ALA B 1 37 ? 87.881 4.875 4.138 1.00 135.43 37 ALA B CA 1
ATOM 3330 C C . ALA B 1 37 ? 89.400 5.051 4.056 1.00 113.58 37 ALA B C 1
ATOM 3331 O O . ALA B 1 37 ? 90.091 4.814 5.043 1.00 101.55 37 ALA B O 1
ATOM 3333 N N . VAL B 1 38 ? 89.900 5.480 2.888 1.00 124.72 38 VAL B N 1
ATOM 3334 C CA . VAL B 1 38 ? 91.348 5.495 2.564 1.00 113.01 38 VAL B CA 1
ATOM 3335 C C . VAL B 1 38 ? 91.940 4.051 2.691 1.00 80.23 38 VAL B C 1
ATOM 3336 O O . VAL B 1 38 ? 91.196 3.102 2.991 1.00 81.55 38 VAL B O 1
ATOM 3340 N N . GLY B 1 39 ? 93.237 3.866 2.415 1.00 123.11 39 GLY B N 1
ATOM 3341 C CA . GLY B 1 39 ? 93.857 2.508 2.357 1.00 60.86 39 GLY B CA 1
ATOM 3342 C C . GLY B 1 39 ? 94.578 2.105 3.631 1.00 95.40 39 GLY B C 1
ATOM 3343 O O . GLY B 1 39 ? 95.596 1.389 3.592 1.00 86.63 39 GLY B O 1
ATOM 3344 N N . LEU B 1 40 ? 94.043 2.584 4.758 1.00 53.20 40 LEU B N 1
ATOM 3345 C CA . LEU B 1 40 ? 94.529 2.257 6.082 1.00 70.64 40 LEU B CA 1
ATOM 3346 C C . LEU B 1 40 ? 93.389 1.914 6.997 1.00 76.90 40 LEU B C 1
ATOM 3347 O O . LEU B 1 40 ? 92.235 2.114 6.621 1.00 48.27 40 LEU B O 1
ATOM 3352 N N . ARG B 1 41 ? 93.726 1.373 8.173 1.00 65.30 41 ARG B N 1
ATOM 3353 C CA . ARG B 1 41 ? 92.763 1.034 9.228 1.00 56.14 41 ARG B CA 1
ATOM 3354 C C . ARG B 1 41 ? 92.790 2.103 10.304 1.00 50.70 41 ARG B C 1
ATOM 3355 O O . ARG B 1 41 ? 93.828 2.315 10.920 1.00 74.59 41 ARG B O 1
ATOM 3363 N N . ARG B 1 42 ? 91.675 2.795 10.517 1.00 62.40 42 ARG B N 1
ATOM 3364 C CA . ARG B 1 42 ? 91.596 3.762 11.619 1.00 55.07 42 ARG B CA 1
ATOM 3365 C C . ARG B 1 42 ? 90.788 3.159 12.777 1.00 47.59 42 ARG B C 1
ATOM 3366 O O . ARG B 1 42 ? 89.693 2.647 12.568 1.00 81.22 42 ARG B O 1
ATOM 3374 N N . LEU B 1 43 ? 91.321 3.212 13.995 1.00 70.22 43 LEU B N 1
ATOM 3375 C CA . LEU B 1 43 ? 90.565 2.708 15.144 1.00 57.31 43 LEU B CA 1
ATOM 3376 C C . LEU B 1 43 ? 90.282 3.742 16.189 1.00 53.38 43 LEU B C 1
ATOM 3377 O O . LEU B 1 43 ? 91.203 4.330 16.760 1.00 87.86 43 LEU B O 1
ATOM 3382 N N . ASP B 1 44 ? 88.975 3.977 16.388 1.00 57.33 44 ASP B N 1
ATOM 3383 C CA . ASP B 1 44 ? 88.426 4.956 17.346 1.00 39.59 44 ASP B CA 1
ATOM 3384 C C . ASP B 1 44 ? 88.843 4.717 18.827 1.00 75.71 44 ASP B C 1
ATOM 3385 O O . ASP B 1 44 ? 88.743 3.593 19.378 1.00 52.24 44 ASP B O 1
ATOM 3390 N N . ASP B 1 45 ? 89.333 5.771 19.470 1.00 52.42 45 ASP B N 1
ATOM 3391 C CA . ASP B 1 45 ? 89.616 5.664 20.897 1.00 51.43 45 ASP B CA 1
ATOM 3392 C C . ASP B 1 45 ? 88.533 4.934 21.698 1.00 46.38 45 ASP B C 1
ATOM 3393 O O . ASP B 1 45 ? 88.841 3.968 22.408 1.00 47.77 45 ASP B O 1
ATOM 3398 N N . ALA B 1 46 ? 87.271 5.365 21.567 1.00 77.52 46 ALA B N 1
ATOM 3399 C CA . ALA B 1 46 ? 86.163 4.716 22.299 1.00 34.63 46 ALA B CA 1
ATOM 3400 C C . ALA B 1 46 ? 86.110 3.194 22.081 1.00 58.89 46 ALA B C 1
ATOM 3401 O O . ALA B 1 46 ? 86.094 2.439 23.044 1.00 64.02 46 ALA B O 1
ATOM 3403 N N . ASP B 1 47 ? 86.127 2.738 20.829 1.00 57.74 47 ASP B N 1
ATOM 3404 C CA . ASP B 1 47 ? 86.160 1.289 20.551 1.00 57.30 47 ASP B CA 1
ATOM 3405 C C . ASP B 1 47 ? 87.354 0.577 21.151 1.00 58.78 47 ASP B C 1
ATOM 3406 O O . ASP B 1 47 ? 87.251 -0.579 21.587 1.00 74.68 47 ASP B O 1
ATOM 3411 N N . LEU B 1 48 ? 88.490 1.255 21.156 1.00 54.66 48 LEU B N 1
ATOM 3412 C CA . LEU B 1 48 ? 89.714 0.644 21.663 1.00 56.59 48 LEU B CA 1
ATOM 3413 C C . LEU B 1 48 ? 89.595 0.356 23.147 1.00 79.99 48 LEU B C 1
ATOM 3414 O O . LEU B 1 48 ? 89.965 -0.735 23.623 1.00 68.82 48 LEU B O 1
ATOM 3419 N N . ARG B 1 49 ? 89.042 1.332 23.863 1.00 56.86 49 ARG B N 1
ATOM 3420 C CA . ARG B 1 49 ? 88.885 1.224 25.307 1.00 57.83 49 ARG B CA 1
ATOM 3421 C C . ARG B 1 49 ? 87.799 0.236 25.659 1.00 58.82 49 ARG B C 1
ATOM 3422 O O . ARG B 1 49 ? 87.976 -0.532 26.602 1.00 67.53 49 ARG B O 1
ATOM 3430 N N . ASP B 1 50 ? 86.701 0.214 24.890 1.00 51.30 50 ASP B N 1
ATOM 3431 C CA . ASP B 1 50 ? 85.633 -0.761 25.149 1.00 62.49 50 ASP B CA 1
ATOM 3432 C C . ASP B 1 50 ? 86.185 -2.181 25.017 1.00 60.29 50 ASP B C 1
ATOM 3433 O O . ASP B 1 50 ? 85.708 -3.119 25.663 1.00 80.32 50 ASP B O 1
ATOM 3438 N N . VAL B 1 51 ? 87.202 -2.335 24.184 1.00 53.61 51 VAL B N 1
ATOM 3439 C CA . VAL B 1 51 ? 87.828 -3.635 24.055 1.00 79.90 51 VAL B CA 1
ATOM 3440 C C . VAL B 1 51 ? 88.730 -3.927 25.237 1.00 58.47 51 VAL B C 1
ATOM 3441 O O . VAL B 1 51 ? 88.784 -5.057 25.716 1.00 64.64 51 VAL B O 1
ATOM 3445 N N . LEU B 1 52 ? 89.448 -2.914 25.696 1.00 63.80 52 LEU B N 1
ATOM 3446 C CA . LEU B 1 52 ? 90.349 -3.115 26.803 1.00 52.86 52 LEU B CA 1
ATOM 3447 C C . LEU B 1 52 ? 89.556 -3.400 28.086 1.00 76.45 52 LEU B C 1
ATOM 3448 O O . LEU B 1 52 ? 89.969 -4.207 28.919 1.00 67.26 52 LEU B O 1
ATOM 3453 N N . GLU B 1 53 ? 88.388 -2.780 28.231 1.00 61.17 53 GLU B N 1
ATOM 3454 C CA . GLU B 1 53 ? 87.534 -3.120 29.354 1.00 65.10 53 GLU B CA 1
ATOM 3455 C C . GLU B 1 53 ? 87.248 -4.620 29.418 1.00 66.57 53 GLU B C 1
ATOM 3456 O O . GLU B 1 53 ? 86.902 -5.127 30.463 1.00 58.42 53 GLU B O 1
ATOM 3462 N N . GLN B 1 54 ? 87.404 -5.332 28.307 1.00 57.03 54 GLN B N 1
ATOM 3463 C CA . GLN B 1 54 ? 87.306 -6.785 28.314 1.00 35.90 54 GLN B CA 1
ATOM 3464 C C . GLN B 1 54 ? 88.649 -7.558 28.330 1.00 61.60 54 GLN B C 1
ATOM 3465 O O . GLN B 1 54 ? 88.675 -8.781 28.109 1.00 57.92 54 GLN B O 1
ATOM 3471 N N . THR B 1 55 ? 89.748 -6.861 28.615 1.00 64.42 55 THR B N 1
ATOM 3472 C CA . THR B 1 55 ? 91.091 -7.422 28.408 1.00 41.46 55 THR B CA 1
ATOM 3473 C C . THR B 1 55 ? 91.868 -7.571 29.714 1.00 58.70 55 THR B C 1
ATOM 3474 O O . THR B 1 55 ? 91.946 -6.635 30.524 1.00 72.30 55 THR B O 1
ATOM 3478 N N . ALA B 1 56 ? 92.417 -8.765 29.908 1.00 54.08 56 ALA B N 1
ATOM 3479 C CA . ALA B 1 56 ? 93.419 -9.050 30.936 1.00 51.83 56 ALA B CA 1
ATOM 3480 C C . ALA B 1 56 ? 94.837 -8.900 30.364 1.00 55.81 56 ALA B C 1
ATOM 3481 O O . ALA B 1 56 ? 95.128 -9.355 29.265 1.00 75.65 56 ALA B O 1
ATOM 3483 N N . ILE B 1 57 ? 95.711 -8.245 31.112 1.00 63.82 57 ILE B N 1
ATOM 3484 C CA . ILE B 1 57 ? 97.087 -8.055 30.689 1.00 60.56 57 ILE B CA 1
ATOM 3485 C C . ILE B 1 57 ? 98.000 -8.690 31.738 1.00 40.78 57 ILE B C 1
ATOM 3486 O O . ILE B 1 57 ? 98.089 -8.259 32.885 1.00 55.35 57 ILE B O 1
ATOM 3491 N N . VAL B 1 58 ? 98.640 -9.766 31.334 1.00 67.70 58 VAL B N 1
ATOM 3492 C CA . VAL B 1 58 ? 99.482 -10.533 32.206 1.00 42.97 58 VAL B CA 1
ATOM 3493 C C . VAL B 1 58 ? 100.920 -10.000 32.179 1.00 58.14 58 VAL B C 1
ATOM 3494 O O . VAL B 1 58 ? 101.510 -9.846 31.122 1.00 51.09 58 VAL B O 1
ATOM 3498 N N . VAL B 1 59 ? 101.483 -9.727 33.346 1.00 44.65 59 VAL B N 1
ATOM 3499 C CA . VAL B 1 59 ? 102.859 -9.279 33.440 1.00 47.21 59 VAL B CA 1
ATOM 3500 C C . VAL B 1 59 ? 103.685 -10.297 34.227 1.00 58.54 59 VAL B C 1
ATOM 3501 O O . VAL B 1 59 ? 103.684 -10.283 35.446 1.00 63.97 59 VAL B O 1
ATOM 3505 N N . PRO B 1 60 ? 104.363 -11.214 33.525 1.00 90.41 60 PRO B N 1
ATOM 3506 C CA . PRO B 1 60 ? 105.197 -12.237 34.166 1.00 70.40 60 PRO B CA 1
ATOM 3507 C C . PRO B 1 60 ? 106.498 -11.666 34.642 1.00 55.75 60 PRO B C 1
ATOM 3508 O O . PRO B 1 60 ? 107.121 -10.883 33.919 1.00 81.75 60 PRO B O 1
ATOM 3512 N N . THR B 1 61 ? 106.904 -12.062 35.844 1.00 78.67 61 THR B N 1
ATOM 3513 C CA . THR B 1 61 ? 108.192 -11.646 36.388 1.00 62.32 61 THR B CA 1
ATOM 3514 C C . THR B 1 61 ? 108.849 -12.657 37.310 1.00 72.99 61 THR B C 1
ATOM 3515 O O . THR B 1 61 ? 108.250 -13.155 38.267 1.00 80.09 61 THR B O 1
ATOM 3519 N N . ARG B 1 62 ? 110.096 -12.947 36.979 1.00 52.24 62 ARG B N 1
ATOM 3520 C CA . ARG B 1 62 ? 110.998 -13.636 37.846 1.00 36.33 62 ARG B CA 1
ATOM 3521 C C . ARG B 1 62 ? 112.103 -12.638 38.241 1.00 47.13 62 ARG B C 1
ATOM 3522 O O . ARG B 1 62 ? 112.901 -12.224 37.406 1.00 50.38 62 ARG B O 1
ATOM 3530 N N . ASN B 1 63 ? 112.132 -12.228 39.502 1.00 54.31 63 ASN B N 1
ATOM 3531 C CA . ASN B 1 63 ? 113.248 -11.431 40.033 1.00 59.69 63 ASN B CA 1
ATOM 3532 C C . ASN B 1 63 ? 113.680 -10.233 39.166 1.00 43.41 63 ASN B C 1
ATOM 3533 O O . ASN B 1 63 ? 114.839 -10.142 38.762 1.00 70.78 63 ASN B O 1
ATOM 3538 N N . GLU B 1 64 ? 112.756 -9.310 38.898 1.00 90.91 64 GLU B N 1
ATOM 3539 C CA . GLU B 1 64 ? 113.053 -8.138 38.061 1.00 36.70 64 GLU B CA 1
ATOM 3540 C C . GLU B 1 64 ? 113.044 -6.846 38.863 1.00 51.17 64 GLU B C 1
ATOM 3541 O O . GLU B 1 64 ? 112.255 -6.713 39.796 1.00 82.03 64 GLU B O 1
ATOM 3547 N N . ARG B 1 65 ? 113.914 -5.896 38.512 1.00 49.38 65 ARG B N 1
ATOM 3548 C CA . ARG B 1 65 ? 113.945 -4.599 39.214 1.00 45.96 65 ARG B CA 1
ATOM 3549 C C . ARG B 1 65 ? 112.523 -4.093 39.447 1.00 70.26 65 ARG B C 1
ATOM 3550 O O . ARG B 1 65 ? 111.686 -4.094 38.536 1.00 57.36 65 ARG B O 1
ATOM 3558 N N . LEU B 1 66 ? 112.240 -3.659 40.665 1.00 71.11 66 LEU B N 1
ATOM 3559 C CA . LEU B 1 66 ? 110.893 -3.189 40.977 1.00 43.14 66 LEU B CA 1
ATOM 3560 C C . LEU B 1 66 ? 110.550 -1.962 40.145 1.00 56.48 66 LEU B C 1
ATOM 3561 O O . LEU B 1 66 ? 109.426 -1.833 39.643 1.00 54.53 66 LEU B O 1
ATOM 3566 N N . LYS B 1 67 ? 111.549 -1.094 39.979 1.00 57.94 67 LYS B N 1
ATOM 3567 C CA . LYS B 1 67 ? 111.434 0.146 39.218 1.00 34.20 67 LYS B CA 1
ATOM 3568 C C . LYS B 1 67 ? 111.017 -0.135 37.773 1.00 61.54 67 LYS B C 1
ATOM 3569 O O . LYS B 1 67 ? 110.197 0.601 37.199 1.00 58.25 67 LYS B O 1
ATOM 3575 N N . LEU B 1 68 ? 111.527 -1.226 37.205 1.00 36.78 68 LEU B N 1
ATOM 3576 C CA . LEU B 1 68 ? 111.040 -1.677 35.887 1.00 47.50 68 LEU B CA 1
ATOM 3577 C C . LEU B 1 68 ? 109.574 -2.007 35.878 1.00 53.45 68 LEU B C 1
ATOM 3578 O O . LEU B 1 68 ? 108.871 -1.694 34.914 1.00 71.45 68 LEU B O 1
ATOM 3583 N N . LEU B 1 69 ? 109.134 -2.666 36.947 1.00 53.16 69 LEU B N 1
ATOM 3584 C CA . LEU B 1 69 ? 107.785 -3.205 37.022 1.00 59.54 69 LEU B CA 1
ATOM 3585 C C . LEU B 1 69 ? 106.778 -2.102 37.293 1.00 74.05 69 LEU B C 1
ATOM 3586 O O . LEU B 1 69 ? 105.677 -2.106 36.714 1.00 54.59 69 LEU B O 1
ATOM 3591 N N . GLU B 1 70 ? 107.158 -1.148 38.144 1.00 50.44 70 GLU B N 1
ATOM 3592 C CA . GLU B 1 70 ? 106.319 0.014 38.324 1.00 63.23 70 GLU B CA 1
ATOM 3593 C C . GLU B 1 70 ? 106.120 0.630 36.960 1.00 55.84 70 GLU B C 1
ATOM 3594 O O . GLU B 1 70 ? 104.985 0.862 36.553 1.00 79.27 70 GLU B O 1
ATOM 3600 N N . GLY B 1 71 ? 107.218 0.857 36.244 1.00 52.92 71 GLY B N 1
ATOM 3601 C CA . GLY B 1 71 ? 107.144 1.395 34.875 1.00 69.19 71 GLY B CA 1
ATOM 3602 C C . GLY B 1 71 ? 106.101 0.712 34.005 1.00 43.75 71 GLY B C 1
ATOM 3603 O O . GLY B 1 71 ? 105.179 1.352 33.475 1.00 52.40 71 GLY B O 1
ATOM 3604 N N . VAL B 1 72 ? 106.239 -0.605 33.875 1.00 71.11 72 VAL B N 1
ATOM 3605 C CA . VAL B 1 72 ? 105.360 -1.387 33.029 1.00 36.45 72 VAL B CA 1
ATOM 3606 C C . VAL B 1 72 ? 103.917 -1.182 33.443 1.00 57.54 72 VAL B C 1
ATOM 3607 O O . VAL B 1 72 ? 103.059 -0.903 32.598 1.00 65.08 72 VAL B O 1
ATOM 3611 N N . LEU B 1 73 ? 103.653 -1.319 34.740 1.00 55.91 73 LEU B N 1
ATOM 3612 C CA . LEU B 1 73 ? 102.305 -1.098 35.256 1.00 59.54 73 LEU B CA 1
ATOM 3613 C C . LEU B 1 73 ? 101.758 0.276 34.846 1.00 47.48 73 LEU B C 1
ATOM 3614 O O . LEU B 1 73 ? 100.652 0.370 34.330 1.00 59.33 73 LEU B O 1
ATOM 3619 N N . SER B 1 74 ? 102.569 1.318 35.026 1.00 45.57 74 SER B N 1
ATOM 3620 C CA . SER B 1 74 ? 102.183 2.685 34.703 1.00 34.19 74 SER B CA 1
ATOM 3621 C C . SER B 1 74 ? 101.832 2.890 33.240 1.00 40.62 74 SER B C 1
ATOM 3622 O O . SER B 1 74 ? 101.181 3.866 32.904 1.00 75.30 74 SER B O 1
ATOM 3625 N N . GLY B 1 75 ? 102.231 1.975 32.370 1.00 60.32 75 GLY B N 1
ATOM 3626 C CA . GLY B 1 75 ? 101.921 2.137 30.942 1.00 51.85 75 GLY B CA 1
ATOM 3627 C C . GLY B 1 75 ? 100.703 1.354 30.501 1.00 60.17 75 GLY B C 1
ATOM 3628 O O . GLY B 1 75 ? 100.244 1.493 29.374 1.00 67.68 75 GLY B O 1
ATOM 3629 N N . ILE B 1 76 ? 100.172 0.507 31.367 1.00 46.37 76 ILE B N 1
ATOM 3630 C CA . ILE B 1 76 ? 99.037 -0.263 30.945 1.00 54.02 76 ILE B CA 1
ATOM 3631 C C . ILE B 1 76 ? 97.784 0.614 30.917 1.00 59.04 76 ILE B C 1
ATOM 3632 O O . ILE B 1 76 ? 97.438 1.263 31.914 1.00 51.51 76 ILE B O 1
ATOM 3637 N N . PRO B 1 77 ? 97.115 0.664 29.758 1.00 52.98 77 PRO B N 1
ATOM 3638 C CA . PRO B 1 77 ? 95.873 1.422 29.673 1.00 80.38 77 PRO B CA 1
ATOM 3639 C C . PRO B 1 77 ? 94.946 1.065 30.822 1.00 76.75 77 PRO B C 1
ATOM 3640 O O . PRO B 1 77 ? 94.781 -0.126 31.181 1.00 48.65 77 PRO B O 1
ATOM 3644 N N . HIS B 1 78 ? 94.384 2.112 31.412 1.00 62.12 78 HIS B N 1
ATOM 3645 C CA . HIS B 1 78 ? 93.506 1.987 32.578 1.00 72.61 78 HIS B CA 1
ATOM 3646 C C . HIS B 1 78 ? 92.486 0.866 32.522 1.00 59.32 78 HIS B C 1
ATOM 3647 O O . HIS B 1 78 ? 92.250 0.222 33.533 1.00 61.84 78 HIS B O 1
ATOM 3654 N N . GLU B 1 79 ? 91.854 0.661 31.365 1.00 37.09 79 GLU B N 1
ATOM 3655 C CA . GLU B 1 79 ? 90.704 -0.228 31.307 1.00 37.80 79 GLU B CA 1
ATOM 3656 C C . GLU B 1 79 ? 91.097 -1.678 31.562 1.00 49.97 79 GLU B C 1
ATOM 3657 O O . GLU B 1 79 ? 90.242 -2.521 31.792 1.00 65.47 79 GLU B O 1
ATOM 3663 N N . ALA B 1 80 ? 92.381 -1.983 31.476 1.00 52.60 80 ALA B N 1
ATOM 3664 C CA . ALA B 1 80 ? 92.775 -3.368 31.413 1.00 50.32 80 ALA B CA 1
ATOM 3665 C C . ALA B 1 80 ? 93.059 -3.878 32.785 1.00 80.73 80 ALA B C 1
ATOM 3666 O O . ALA B 1 80 ? 93.761 -3.196 33.554 1.00 46.73 80 ALA B O 1
ATOM 3668 N N . LEU B 1 81 ? 92.514 -5.070 33.070 1.00 46.48 81 LEU B N 1
ATOM 3669 C CA . LEU B 1 81 ? 92.823 -5.816 34.292 1.00 51.31 81 LEU B CA 1
ATOM 3670 C C . LEU B 1 81 ? 94.281 -6.281 34.347 1.00 62.77 81 LEU B C 1
ATOM 3671 O O . LEU B 1 81 ? 94.767 -6.925 33.416 1.00 57.17 81 LEU B O 1
ATOM 3676 N N . ILE B 1 82 ? 94.964 -5.983 35.446 1.00 53.37 82 ILE B N 1
ATOM 3677 C CA . ILE B 1 82 ? 96.378 -6.321 35.548 1.00 61.41 82 ILE B CA 1
ATOM 3678 C C . ILE B 1 82 ? 96.594 -7.619 36.307 1.00 56.44 82 ILE B C 1
ATOM 3679 O O . ILE B 1 82 ? 96.142 -7.761 37.442 1.00 56.11 82 ILE B O 1
ATOM 3684 N N . LEU B 1 83 ? 97.290 -8.565 35.690 1.00 47.41 83 LEU B N 1
ATOM 3685 C CA . LEU B 1 83 ? 97.654 -9.800 36.402 1.00 73.54 83 LEU B CA 1
ATOM 3686 C C . LEU B 1 83 ? 99.126 -9.902 36.410 1.00 56.69 83 LEU B C 1
ATOM 3687 O O . LEU B 1 83 ? 99.734 -10.044 35.342 1.00 61.12 83 LEU B O 1
ATOM 3692 N N . VAL B 1 84 ? 99.704 -9.827 37.601 1.00 40.00 84 VAL B N 1
ATOM 3693 C CA . VAL B 1 84 ? 101.123 -10.108 37.748 1.00 57.20 84 VAL B CA 1
ATOM 3694 C C . VAL B 1 84 ? 101.322 -11.557 38.103 1.00 64.65 84 VAL B C 1
ATOM 3695 O O . VAL B 1 84 ? 100.937 -11.983 39.190 1.00 60.96 84 VAL B O 1
ATOM 3699 N N . ALA B 1 85 ? 101.908 -12.308 37.175 1.00 55.41 85 ALA B N 1
ATOM 3700 C CA . ALA B 1 85 ? 102.296 -13.677 37.446 1.00 67.05 85 ALA B CA 1
ATOM 3701 C C . ALA B 1 85 ? 103.761 -13.688 37.890 1.00 61.29 85 ALA B C 1
ATOM 3702 O O . ALA B 1 85 ? 104.668 -13.467 37.085 1.00 63.80 85 ALA B O 1
ATOM 3704 N N . SER B 1 86 ? 103.988 -13.924 39.179 1.00 65.34 86 SER B N 1
ATOM 3705 C CA . SER B 1 86 ? 105.352 -13.949 39.739 1.00 47.42 86 SER B CA 1
ATOM 3706 C C . SER B 1 86 ? 105.960 -15.327 39.979 1.00 66.82 86 SER B C 1
ATOM 3707 O O . SER B 1 86 ? 105.290 -16.296 40.336 1.00 56.94 86 SER B O 1
ATOM 3710 N N . ASN B 1 87 ? 107.267 -15.389 39.818 1.00 55.45 87 ASN B N 1
ATOM 3711 C CA . ASN B 1 87 ? 107.996 -16.566 40.220 1.00 67.17 87 ASN B CA 1
ATOM 3712 C C . ASN B 1 87 ? 109.309 -16.147 40.852 1.00 56.92 87 ASN B C 1
ATOM 3713 O O . ASN B 1 87 ? 110.296 -16.890 40.842 1.00 70.42 87 ASN B O 1
ATOM 3718 N N . SER B 1 88 ? 109.290 -14.940 41.413 1.00 45.62 88 SER B N 1
ATOM 3719 C CA . SER B 1 88 ? 110.451 -14.340 42.045 1.00 51.56 88 SER B CA 1
ATOM 3720 C C . SER B 1 88 ? 110.757 -15.020 43.383 1.00 42.66 88 SER B C 1
ATOM 3721 O O . SER B 1 88 ? 109.960 -15.805 43.892 1.00 47.16 88 SER B O 1
ATOM 3724 N N . SER B 1 89 ? 111.924 -14.726 43.941 1.00 49.13 89 SER B N 1
ATOM 3725 C CA . SER B 1 89 ? 112.274 -15.245 45.243 1.00 45.39 89 SER B CA 1
ATOM 3726 C C . SER B 1 89 ? 111.327 -14.676 46.292 1.00 62.76 89 SER B C 1
ATOM 3727 O O . SER B 1 89 ? 110.894 -13.525 46.186 1.00 48.59 89 SER B O 1
ATOM 3730 N N . PRO B 1 90 ? 110.969 -15.507 47.281 1.00 52.38 90 PRO B N 1
ATOM 3731 C CA . PRO B 1 90 ? 110.146 -15.229 48.421 1.00 37.72 90 PRO B CA 1
ATOM 3732 C C . PRO B 1 90 ? 110.134 -13.773 48.833 1.00 53.21 90 PRO B C 1
ATOM 3733 O O . PRO B 1 90 ? 109.067 -13.158 48.896 1.00 41.10 90 PRO B O 1
ATOM 3737 N N . ASP B 1 91 ? 111.322 -13.248 49.118 1.00 54.34 91 ASP B N 1
ATOM 3738 C CA . ASP B 1 91 ? 111.511 -11.862 49.518 1.00 58.37 91 ASP B CA 1
ATOM 3739 C C . ASP B 1 91 ? 110.895 -10.871 48.519 1.00 59.52 91 ASP B C 1
ATOM 3740 O O . ASP B 1 91 ? 109.980 -10.112 48.854 1.00 55.84 91 ASP B O 1
ATOM 3745 N N . ARG B 1 92 ? 111.403 -10.906 47.291 1.00 66.27 92 ARG B N 1
ATOM 3746 C CA . ARG B 1 92 ? 110.956 -10.044 46.202 1.00 54.78 92 ARG B CA 1
ATOM 3747 C C . ARG B 1 92 ? 109.452 -10.119 45.985 1.00 63.56 92 ARG B C 1
ATOM 3748 O O . ARG B 1 92 ? 108.789 -9.090 45.855 1.00 66.21 92 ARG B O 1
ATOM 3756 N N . PHE B 1 93 ? 108.910 -11.334 45.958 1.00 57.17 93 PHE B N 1
ATOM 3757 C CA . PHE B 1 93 ? 107.482 -11.500 45.733 1.00 53.10 93 PHE B CA 1
ATOM 3758 C C . PHE B 1 93 ? 106.702 -10.590 46.655 1.00 58.13 93 PHE B C 1
ATOM 3759 O O . PHE B 1 93 ? 105.735 -9.961 46.239 1.00 61.13 93 PHE B O 1
ATOM 3767 N N . GLN B 1 94 ? 107.136 -10.531 47.913 1.00 68.75 94 GLN B N 1
ATOM 3768 C CA . GLN B 1 94 ? 106.526 -9.650 48.887 1.00 51.51 94 GLN B CA 1
ATOM 3769 C C . GLN B 1 94 ? 106.562 -8.228 48.325 1.00 69.30 94 GLN B C 1
ATOM 3770 O O . GLN B 1 94 ? 105.512 -7.635 48.066 1.00 66.35 94 GLN B O 1
ATOM 3776 N N . MET B 1 95 ? 107.759 -7.715 48.058 1.00 45.47 95 MET B N 1
ATOM 3777 C CA . MET B 1 95 ? 107.889 -6.375 47.498 1.00 50.64 95 MET B CA 1
ATOM 3778 C C . MET B 1 95 ? 106.996 -6.110 46.281 1.00 50.89 95 MET B C 1
ATOM 3779 O O . MET B 1 95 ? 106.437 -5.016 46.139 1.00 53.27 95 MET B O 1
ATOM 3784 N N . GLU B 1 96 ? 106.852 -7.119 45.422 1.00 36.97 96 GLU B N 1
ATOM 3785 C CA . GLU B 1 96 ? 106.017 -7.012 44.225 1.00 51.81 96 GLU B CA 1
ATOM 3786 C C . GLU B 1 96 ? 104.562 -6.849 44.634 1.00 45.48 96 GLU B C 1
ATOM 3787 O O . GLU B 1 96 ? 103.862 -5.994 44.090 1.00 63.35 96 GLU B O 1
ATOM 3793 N N . ARG B 1 97 ? 104.126 -7.637 45.624 1.00 55.72 97 ARG B N 1
ATOM 3794 C CA . ARG B 1 97 ? 102.733 -7.599 46.111 1.00 53.28 97 ARG B CA 1
ATOM 3795 C C . ARG B 1 97 ? 102.400 -6.212 46.624 1.00 51.19 97 ARG B C 1
ATOM 3796 O O . ARG B 1 97 ? 101.362 -5.657 46.282 1.00 50.56 97 ARG B O 1
ATOM 3804 N N . ASP B 1 98 ? 103.305 -5.664 47.436 1.00 37.73 98 ASP B N 1
ATOM 3805 C CA . ASP B 1 98 ? 103.212 -4.303 47.936 1.00 61.06 98 ASP B CA 1
ATOM 3806 C C . ASP B 1 98 ? 103.152 -3.254 46.831 1.00 84.81 98 ASP B C 1
ATOM 3807 O O . ASP B 1 98 ? 102.241 -2.400 46.818 1.00 56.06 98 ASP B O 1
ATOM 3812 N N . LEU B 1 99 ? 104.123 -3.328 45.919 1.00 54.46 99 LEU B N 1
ATOM 3813 C CA . LEU B 1 99 ? 104.202 -2.430 44.760 1.00 65.93 99 LEU B CA 1
ATOM 3814 C C . LEU B 1 99 ? 102.872 -2.309 44.056 1.00 56.33 99 LEU B C 1
ATOM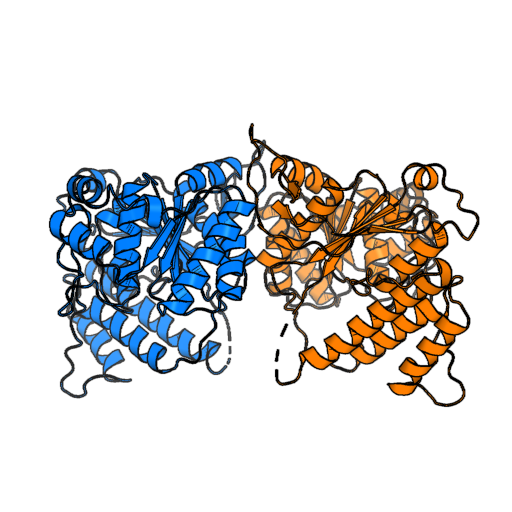 3815 O O . LEU B 1 99 ? 102.360 -1.198 43.858 1.00 39.63 99 LEU B O 1
ATOM 3820 N N . LEU B 1 100 ? 102.337 -3.468 43.674 1.00 52.31 100 LEU B N 1
ATOM 3821 C CA . LEU B 1 100 ? 101.064 -3.568 42.966 1.00 48.79 100 LEU B CA 1
ATOM 3822 C C . LEU B 1 100 ? 99.905 -3.038 43.797 1.00 57.72 100 LEU B C 1
ATOM 3823 O O . LEU B 1 100 ? 99.059 -2.291 43.290 1.00 59.68 100 LEU B O 1
ATOM 3828 N N . GLU B 1 101 ? 99.873 -3.422 45.071 1.00 62.76 101 GLU B N 1
ATOM 3829 C CA . GLU B 1 101 ? 98.800 -3.000 45.955 1.00 57.22 101 GLU B CA 1
ATOM 3830 C C . GLU B 1 101 ? 98.707 -1.469 45.953 1.00 61.08 101 GLU B C 1
ATOM 3831 O O . GLU B 1 101 ? 97.637 -0.912 45.674 1.00 54.45 101 GLU B O 1
ATOM 3837 N N . GLU B 1 102 ? 99.836 -0.820 46.245 1.00 49.09 102 GLU B N 1
ATOM 3838 C CA . GLU B 1 102 ? 100.014 0.633 46.120 1.00 35.42 102 GLU B CA 1
ATOM 3839 C C . GLU B 1 102 ? 99.497 1.193 44.773 1.00 68.27 102 GLU B C 1
ATOM 3840 O O . GLU B 1 102 ? 98.653 2.099 44.715 1.00 52.43 102 GLU B O 1
ATOM 3846 N N . PHE B 1 103 ? 100.016 0.647 43.683 1.00 64.50 103 PHE B N 1
ATOM 3847 C CA . PHE B 1 103 ? 99.647 1.114 42.363 1.00 54.96 103 PHE B CA 1
ATOM 3848 C C . PHE B 1 103 ? 98.127 1.010 42.138 1.00 55.51 103 PHE B C 1
ATOM 3849 O O . PHE B 1 103 ? 97.473 1.990 41.766 1.00 49.04 103 PHE B O 1
ATOM 3857 N N . ALA B 1 104 ? 97.556 -0.161 42.394 1.00 51.79 104 ALA B N 1
ATOM 3858 C CA . ALA B 1 104 ? 96.136 -0.334 42.122 1.00 40.88 104 ALA B CA 1
ATOM 3859 C C . ALA B 1 104 ? 95.212 0.522 42.971 1.00 63.62 104 ALA B C 1
ATOM 3860 O O . ALA B 1 104 ? 94.187 1.010 42.468 1.00 60.97 104 ALA B O 1
ATOM 3862 N N . HIS B 1 105 ? 95.576 0.690 44.244 1.00 48.25 105 HIS B N 1
ATOM 3863 C CA . HIS B 1 105 ? 94.846 1.571 45.149 1.00 86.93 105 HIS B CA 1
ATOM 3864 C C . HIS B 1 105 ? 94.896 2.977 44.610 1.00 65.38 105 HIS B C 1
ATOM 3865 O O . HIS B 1 105 ? 93.867 3.558 44.318 1.00 67.26 105 HIS B O 1
ATOM 3872 N N . LEU B 1 106 ? 96.109 3.494 44.453 1.00 57.73 106 LEU B N 1
ATOM 3873 C CA . LEU B 1 106 ? 96.332 4.855 44.003 1.00 53.51 106 LEU B CA 1
ATOM 3874 C C . LEU B 1 106 ? 95.619 5.247 42.716 1.00 59.85 106 LEU B C 1
ATOM 3875 O O . LEU B 1 106 ? 95.187 6.400 42.583 1.00 74.72 106 LEU B O 1
ATOM 3880 N N . THR B 1 107 ? 95.507 4.288 41.795 1.00 50.33 107 THR B N 1
ATOM 3881 C CA . THR B 1 107 ? 94.966 4.493 40.441 1.00 54.84 107 THR B CA 1
ATOM 3882 C C . THR B 1 107 ? 93.587 3.832 40.295 1.00 67.93 107 THR B C 1
ATOM 3883 O O . THR B 1 107 ? 93.107 3.608 39.193 1.00 59.71 107 THR B O 1
ATOM 3887 N N . GLU B 1 108 ? 92.979 3.492 41.421 1.00 39.51 108 GLU B N 1
ATOM 3888 C CA . GLU B 1 108 ? 91.642 2.875 41.480 1.00 57.02 108 GLU B CA 1
ATOM 3889 C C . GLU B 1 108 ? 91.288 1.842 40.437 1.00 44.10 108 GLU B C 1
ATOM 3890 O O . GLU B 1 108 ? 90.334 2.026 39.680 1.00 83.28 108 GLU B O 1
ATOM 3896 N N . ARG B 1 109 ? 92.037 0.745 40.400 1.00 62.09 109 ARG B N 1
ATOM 3897 C CA . ARG B 1 109 ? 91.789 -0.298 39.382 1.00 65.03 109 ARG B CA 1
ATOM 3898 C C . ARG B 1 109 ? 92.072 -1.716 39.888 1.00 54.31 109 ARG B C 1
ATOM 3899 O O . ARG B 1 109 ? 92.994 -1.936 40.691 1.00 80.24 109 ARG B O 1
ATOM 3907 N N . PRO B 1 110 ? 91.288 -2.689 39.422 1.00 49.91 110 PRO B N 1
ATOM 3908 C CA . PRO B 1 110 ? 91.522 -4.064 39.888 1.00 78.10 110 PRO B CA 1
ATOM 3909 C C . PRO B 1 110 ? 92.863 -4.637 39.417 1.00 53.93 110 PRO B C 1
ATOM 3910 O O . PRO B 1 110 ? 93.234 -4.458 38.265 1.00 77.38 110 PRO B O 1
ATOM 3914 N N . ALA B 1 111 ? 93.575 -5.319 40.302 1.00 69.37 111 ALA B N 1
ATOM 3915 C CA . ALA B 1 111 ? 94.710 -6.147 39.892 1.00 60.01 111 ALA B CA 1
ATOM 3916 C C . ALA B 1 111 ? 94.639 -7.504 40.578 1.00 44.71 111 ALA B C 1
ATOM 3917 O O . ALA B 1 111 ? 93.870 -7.693 41.532 1.00 71.05 111 ALA B O 1
ATOM 3919 N N . LEU B 1 112 ? 95.419 -8.451 40.063 1.00 53.39 112 LEU B N 1
ATOM 3920 C CA . LEU B 1 112 ? 95.607 -9.758 40.692 1.00 56.48 112 LEU B CA 1
ATOM 3921 C C . LEU B 1 112 ? 97.081 -10.072 40.669 1.00 48.52 112 LEU B C 1
ATOM 3922 O O . LEU B 1 112 ? 97.827 -9.545 39.841 1.00 66.90 112 LEU B O 1
ATOM 3927 N N . ILE B 1 113 ? 97.501 -10.939 41.575 1.00 62.66 113 ILE B N 1
ATOM 3928 C CA . ILE B 1 113 ? 98.886 -11.383 41.601 1.00 75.32 113 ILE B CA 1
ATOM 3929 C C . ILE B 1 113 ? 98.968 -12.755 42.230 1.00 39.64 113 ILE B C 1
ATOM 3930 O O . ILE B 1 113 ? 98.243 -13.074 43.173 1.00 66.28 113 ILE B O 1
ATOM 3935 N N . PHE B 1 114 ? 99.846 -13.573 41.693 1.00 48.23 114 PHE B N 1
ATOM 3936 C CA . PHE B 1 114 ? 100.071 -14.882 42.249 1.00 53.23 114 PHE B CA 1
ATOM 3937 C C . PHE B 1 114 ? 101.519 -15.274 42.101 1.00 50.46 114 PHE B C 1
ATOM 3938 O O . PHE B 1 114 ? 102.230 -14.730 41.254 1.00 54.44 114 PHE B O 1
ATOM 3946 N N . HIS B 1 115 ? 101.959 -16.212 42.931 1.00 79.27 115 HIS B N 1
ATOM 3947 C CA . HIS B 1 115 ? 103.265 -16.802 42.731 1.00 48.85 115 HIS B CA 1
ATOM 3948 C C . HIS B 1 115 ? 103.137 -18.197 42.138 1.00 46.68 115 HIS B C 1
ATOM 3949 O O . HIS B 1 115 ? 102.330 -19.017 42.570 1.00 50.31 115 HIS B O 1
ATOM 3956 N N . GLN B 1 116 ? 103.958 -18.444 41.132 1.00 80.57 116 GLN B N 1
ATOM 3957 C CA . GLN B 1 116 ? 103.950 -19.683 40.370 1.00 71.78 116 GLN B CA 1
ATOM 3958 C C . GLN B 1 116 ? 104.148 -20.908 41.245 1.00 44.16 116 GLN B C 1
ATOM 3959 O O . GLN B 1 116 ? 103.676 -21.994 40.914 1.00 88.32 116 GLN B O 1
ATOM 3965 N N . LYS B 1 117 ? 104.857 -20.726 42.358 1.00 67.72 117 LYS B N 1
ATOM 3966 C CA . LYS B 1 117 ? 105.186 -21.830 43.250 1.00 64.97 117 LYS B CA 1
ATOM 3967 C C . LYS B 1 117 ? 104.258 -21.866 44.468 1.00 71.56 117 LYS B C 1
ATOM 3968 O O . LYS B 1 117 ? 104.527 -22.592 45.424 1.00 77.18 117 LYS B O 1
ATOM 3974 N N . ASP B 1 118 ? 103.181 -21.075 44.432 1.00 80.16 118 ASP B N 1
ATOM 3975 C CA . ASP B 1 118 ? 102.113 -21.112 45.454 1.00 65.94 118 ASP B CA 1
ATOM 3976 C C . ASP B 1 118 ? 101.445 -22.495 45.496 1.00 40.61 118 ASP B C 1
ATOM 3977 O O . ASP B 1 118 ? 100.862 -22.924 44.487 1.00 71.83 118 ASP B O 1
ATOM 3982 N N . PRO B 1 119 ? 101.521 -23.194 46.656 1.00 68.21 119 PRO B N 1
ATOM 3983 C CA . PRO B 1 119 ? 100.911 -24.533 46.806 1.00 41.47 119 PRO B CA 1
ATOM 3984 C C . PRO B 1 119 ? 99.392 -24.578 46.571 1.00 70.53 119 PRO B C 1
ATOM 3985 O O . PRO B 1 119 ? 98.894 -25.561 46.014 1.00 43.11 119 PRO B O 1
ATOM 3989 N N . ALA B 1 120 ? 98.679 -23.519 46.967 1.00 49.59 120 ALA B N 1
ATOM 3990 C CA . ALA B 1 120 ? 97.213 -23.438 46.820 1.00 51.51 120 ALA B CA 1
ATOM 3991 C C . ALA B 1 120 ? 96.708 -23.605 45.384 1.00 73.85 120 ALA B C 1
ATOM 3992 O O . ALA B 1 120 ? 95.641 -24.195 45.168 1.00 58.04 120 ALA B O 1
ATOM 3994 N N . LEU B 1 121 ? 97.474 -23.068 44.428 1.00 67.26 121 LEU B N 1
ATOM 3995 C CA . LEU B 1 121 ? 97.180 -23.186 42.995 1.00 51.65 121 LEU B CA 1
ATOM 3996 C C . LEU B 1 121 ? 97.444 -24.603 42.478 1.00 83.86 121 LEU B C 1
ATOM 3997 O O . LEU B 1 121 ? 96.630 -25.172 41.746 1.00 71.67 121 LEU B O 1
ATOM 4002 N N . ALA B 1 122 ? 98.580 -25.176 42.861 1.00 65.58 122 ALA B N 1
ATOM 4003 C CA . ALA B 1 122 ? 98.875 -26.559 42.517 1.00 51.27 122 ALA B CA 1
ATOM 4004 C C . ALA B 1 122 ? 97.734 -27.500 42.953 1.00 79.29 122 ALA B C 1
ATOM 4005 O O . ALA B 1 122 ? 97.346 -28.405 42.208 1.00 77.68 122 ALA B O 1
ATOM 4007 N N . GLU B 1 123 ? 97.185 -27.275 44.148 1.00 81.34 123 GLU B N 1
ATOM 4008 C CA . GLU B 1 123 ? 96.019 -28.034 44.599 1.00 63.55 123 GLU B CA 1
ATOM 4009 C C . GLU B 1 123 ? 94.830 -27.775 43.682 1.00 68.47 123 GLU B C 1
ATOM 4010 O O . GLU B 1 123 ? 94.149 -28.707 43.254 1.00 62.64 123 GLU B O 1
ATOM 4016 N N . ALA B 1 124 ? 94.612 -26.508 43.349 1.00 38.86 124 ALA B N 1
ATOM 4017 C CA . ALA B 1 124 ? 93.493 -26.134 42.501 1.00 57.25 124 ALA B CA 1
ATOM 4018 C C . ALA B 1 124 ? 93.577 -26.794 41.125 1.00 55.61 124 ALA B C 1
ATOM 4019 O O . ALA B 1 124 ? 92.610 -27.402 40.664 1.00 70.30 124 ALA B O 1
ATOM 4021 N N . LEU B 1 125 ? 94.732 -26.675 40.477 1.00 74.37 125 LEU B N 1
ATOM 4022 C CA . LEU B 1 125 ? 94.935 -27.294 39.176 1.00 50.22 125 LEU B CA 1
ATOM 4023 C C . LEU B 1 125 ? 94.670 -28.800 39.263 1.00 90.45 125 LEU B C 1
ATOM 4024 O O . LEU B 1 125 ? 93.994 -29.364 38.394 1.00 94.19 125 LEU B O 1
ATOM 4029 N N . ARG B 1 126 ? 95.173 -29.444 40.319 1.00 59.80 126 ARG B N 1
ATOM 4030 C CA . ARG B 1 126 ? 95.014 -30.887 40.434 1.00 73.37 126 ARG B CA 1
ATOM 4031 C C . ARG B 1 126 ? 93.534 -31.246 40.542 1.00 58.53 126 ARG B C 1
ATOM 4032 O O . ARG B 1 126 ? 93.096 -32.234 39.953 1.00 70.35 126 ARG B O 1
ATOM 4040 N N . ALA B 1 127 ? 92.775 -30.412 41.254 1.00 46.11 127 ALA B N 1
ATOM 4041 C CA . ALA B 1 127 ? 91.321 -30.553 41.365 1.00 56.49 127 ALA B CA 1
ATOM 4042 C C . ALA B 1 127 ? 90.636 -30.348 40.017 1.00 80.30 127 ALA B C 1
ATOM 4043 O O . ALA B 1 127 ? 89.718 -31.098 39.648 1.00 55.73 127 ALA B O 1
ATOM 4045 N N . GLY B 1 128 ? 91.101 -29.332 39.289 1.00 41.33 128 GLY B N 1
ATOM 4046 C CA . GLY B 1 128 ? 90.539 -28.964 37.989 1.00 87.29 128 GLY B CA 1
ATOM 4047 C C . GLY B 1 128 ? 90.669 -30.028 36.917 1.00 81.51 128 GLY B C 1
ATOM 4048 O O . GLY B 1 128 ? 90.100 -29.900 35.833 1.00 96.97 128 GLY B O 1
ATOM 4049 N N . GLY B 1 129 ? 91.411 -31.086 37.227 1.00 48.69 129 GLY B N 1
ATOM 4050 C CA . GLY B 1 129 ? 91.643 -32.161 36.280 1.00 48.89 129 GLY B CA 1
ATOM 4051 C C . GLY B 1 129 ? 92.839 -31.866 35.405 1.00 65.63 129 GLY B C 1
ATOM 4052 O O . GLY B 1 129 ? 92.873 -32.275 34.241 1.00 59.26 129 GLY B O 1
ATOM 4053 N N . TYR B 1 130 ? 93.827 -31.170 35.976 1.00 73.15 130 TYR B N 1
ATOM 4054 C CA . TYR B 1 130 ? 94.964 -30.649 35.208 1.00 82.15 130 TYR B CA 1
ATOM 4055 C C . TYR B 1 130 ? 96.298 -30.715 35.969 1.00 52.48 130 TYR B C 1
ATOM 4056 O O . TYR B 1 130 ? 96.898 -29.679 36.268 1.00 94.23 130 TYR B O 1
ATOM 4065 N N . PRO B 1 131 ? 96.784 -31.935 36.265 1.00 82.64 131 PRO B N 1
ATOM 4066 C CA . PRO B 1 131 ? 97.977 -32.027 37.097 1.00 59.58 131 PRO B CA 1
ATOM 4067 C C . PRO B 1 131 ? 99.233 -31.654 36.327 1.00 71.13 131 PRO B C 1
ATOM 4068 O O . PRO B 1 131 ? 100.259 -31.351 36.929 1.00 56.20 131 PRO B O 1
ATOM 4072 N N . HIS B 1 132 ? 99.109 -31.642 35.002 1.00 59.92 132 HIS B N 1
ATOM 4073 C CA . HIS B 1 132 ? 100.226 -31.619 34.060 1.00 52.72 132 HIS B CA 1
ATOM 4074 C C . HIS B 1 132 ? 101.391 -30.642 34.329 1.00 66.33 132 HIS B C 1
ATOM 4075 O O . HIS B 1 132 ? 102.544 -31.011 34.108 1.00 60.16 132 HIS B O 1
ATOM 4082 N N . PRO B 1 133 ? 101.110 -29.406 34.804 1.00 72.54 133 PRO B N 1
ATOM 4083 C CA . PRO B 1 133 ? 102.227 -28.475 35.027 1.00 55.90 133 PRO B CA 1
ATOM 4084 C C . PRO B 1 133 ? 102.839 -28.518 36.436 1.00 70.44 133 PRO B C 1
ATOM 4085 O O . PRO B 1 133 ? 103.639 -27.648 36.796 1.00 76.96 133 PRO B O 1
ATOM 4089 N N . ILE B 1 134 ? 102.477 -29.534 37.210 1.00 72.94 134 ILE B N 1
ATOM 4090 C CA . ILE B 1 134 ? 103.017 -29.729 38.555 1.00 86.37 134 ILE B CA 1
ATOM 4091 C C . ILE B 1 134 ? 104.279 -30.595 38.500 1.00 84.16 134 ILE B C 1
ATOM 4092 O O . ILE B 1 134 ? 104.300 -31.630 37.831 1.00 80.27 134 ILE B O 1
ATOM 4097 N N . GLY B 1 135 ? 105.328 -30.165 39.200 1.00 101.58 135 GLY B N 1
ATOM 4098 C CA . GLY B 1 135 ? 106.568 -30.943 39.298 1.00 77.22 135 GLY B CA 1
ATOM 4099 C C . GLY B 1 135 ? 106.560 -31.979 40.411 1.00 81.21 135 GLY B C 1
ATOM 4100 O O . GLY B 1 135 ? 105.516 -32.272 40.999 1.00 100.16 135 GLY B O 1
ATOM 4101 N N . GLU B 1 136 ? 107.736 -32.528 40.705 1.00 68.88 136 GLU B N 1
ATOM 4102 C CA . GLU B 1 136 ? 107.887 -33.535 41.750 1.00 76.10 136 GLU B CA 1
ATOM 4103 C C . GLU B 1 136 ? 107.616 -33.023 43.156 1.00 76.82 136 GLU B C 1
ATOM 4104 O O . GLU B 1 136 ? 106.873 -33.651 43.920 1.00 73.18 136 GLU B O 1
ATOM 4110 N N . ASP B 1 137 ? 108.236 -31.893 43.493 1.00 70.39 137 ASP B N 1
ATOM 4111 C CA . ASP B 1 137 ? 108.062 -31.256 44.799 1.00 92.25 137 ASP B CA 1
ATOM 4112 C C . ASP B 1 137 ? 106.577 -31.046 45.139 1.00 91.75 137 ASP B C 1
ATOM 4113 O O . ASP B 1 137 ? 106.226 -30.810 46.300 1.00 47.11 137 ASP B O 1
ATOM 4118 N N . GLY B 1 138 ? 105.723 -31.154 44.117 1.00 55.88 138 GLY B N 1
ATOM 4119 C CA . GLY B 1 138 ? 104.283 -30.976 44.267 1.00 34.66 138 GLY B CA 1
ATOM 4120 C C . GLY B 1 138 ? 103.859 -29.559 43.929 1.00 74.60 138 GLY B C 1
ATOM 4121 O O . GLY B 1 138 ? 102.685 -29.213 44.042 1.00 56.69 138 GLY B O 1
ATOM 4122 N N . LEU B 1 139 ? 104.825 -28.742 43.508 1.00 61.86 139 LEU B N 1
ATOM 4123 C CA . LEU B 1 139 ? 104.573 -27.368 43.071 1.00 81.05 139 LEU B CA 1
ATOM 4124 C C . LEU B 1 139 ? 104.746 -27.189 41.547 1.00 98.71 139 LEU B C 1
ATOM 4125 O O . LEU B 1 139 ? 105.439 -27.959 40.877 1.00 45.16 139 LEU B O 1
ATOM 4130 N N . VAL B 1 140 ? 104.114 -26.156 41.006 1.00 94.14 140 VAL B N 1
ATOM 4131 C CA . VAL B 1 140 ? 104.161 -25.917 39.576 1.00 71.72 140 VAL B CA 1
ATOM 4132 C C . VAL B 1 140 ? 105.596 -25.664 39.148 1.00 61.28 140 VAL B C 1
ATOM 4133 O O . VAL B 1 140 ? 106.317 -24.915 39.799 1.00 76.25 140 VAL B O 1
ATOM 4137 N N . ARG B 1 141 ? 106.006 -26.310 38.064 1.00 62.39 141 ARG B N 1
ATOM 4138 C CA . ARG B 1 141 ? 107.320 -26.084 37.467 1.00 56.37 141 ARG B CA 1
ATOM 4139 C C . ARG B 1 141 ? 107.564 -24.617 37.157 1.00 77.96 141 ARG B C 1
ATOM 4140 O O . ARG B 1 141 ? 106.625 -23.896 36.811 1.00 53.84 141 ARG B O 1
ATOM 4148 N N . SER B 1 142 ? 108.828 -24.196 37.264 1.00 90.96 142 SER B N 1
ATOM 4149 C CA . SER B 1 142 ? 109.288 -22.880 36.790 1.00 49.89 142 SER B CA 1
ATOM 4150 C C . SER B 1 142 ? 109.335 -22.846 35.260 1.00 48.99 142 SER B C 1
ATOM 4151 O O . SER B 1 142 ? 109.311 -23.896 34.613 1.00 81.27 142 SER B O 1
ATOM 4154 N N . GLY B 1 143 ? 109.435 -21.641 34.697 1.00 46.34 143 GLY B N 1
ATOM 4155 C CA . GLY B 1 143 ? 109.380 -21.425 33.246 1.00 88.88 143 GLY B CA 1
ATOM 4156 C C . GLY B 1 143 ? 108.241 -20.469 32.957 1.00 86.57 143 GLY B C 1
ATOM 4157 O O . GLY B 1 143 ? 107.209 -20.512 33.632 1.00 65.92 143 GLY B O 1
ATOM 4158 N N . LYS B 1 144 ? 108.416 -19.598 31.969 1.00 104.48 144 LYS B N 1
ATOM 4159 C CA . LYS B 1 144 ? 107.408 -18.565 31.688 1.00 67.71 144 LYS B CA 1
ATOM 4160 C C . LYS B 1 144 ? 106.069 -19.185 31.288 1.00 72.32 144 LYS B C 1
ATOM 4161 O O . LYS B 1 144 ? 105.013 -18.717 31.723 1.00 71.85 144 LYS B O 1
ATOM 4167 N N . ALA B 1 145 ? 106.127 -20.248 30.482 1.00 80.62 145 ALA B N 1
ATOM 4168 C CA . ALA B 1 145 ? 104.925 -20.877 29.922 1.00 69.46 145 ALA B CA 1
ATOM 4169 C C . ALA B 1 145 ? 103.939 -21.266 30.999 1.00 94.54 145 ALA B C 1
ATOM 4170 O O . ALA B 1 145 ? 102.730 -20.961 30.905 1.00 48.94 145 ALA B O 1
ATOM 4172 N N . GLU B 1 146 ? 104.491 -21.952 32.003 1.00 55.49 146 GLU B N 1
ATOM 4173 C CA . GLU B 1 146 ? 103.781 -22.404 33.186 1.00 59.63 146 GLU B CA 1
ATOM 4174 C C . GLU B 1 146 ? 103.121 -21.242 33.917 1.00 74.60 146 GLU B C 1
ATOM 4175 O O . GLU B 1 146 ? 101.981 -21.359 34.365 1.00 77.62 146 GLU B O 1
ATOM 4181 N N . GLY B 1 147 ? 103.832 -20.121 34.019 1.00 60.12 147 GLY B N 1
ATOM 4182 C CA . GLY B 1 147 ? 103.241 -18.894 34.544 1.00 44.16 147 GLY B CA 1
ATOM 4183 C C . GLY B 1 147 ? 102.032 -18.440 33.733 1.00 67.01 147 GLY B C 1
ATOM 4184 O O . GLY B 1 147 ? 100.962 -18.121 34.286 1.00 53.99 147 GLY B O 1
ATOM 4185 N N . MET B 1 148 ? 102.188 -18.414 32.412 1.00 59.22 148 MET B N 1
ATOM 4186 C CA . MET B 1 148 ? 101.071 -18.012 31.570 1.00 36.68 148 MET B CA 1
ATOM 4187 C C . MET B 1 148 ? 99.865 -18.955 31.772 1.00 61.13 148 MET B C 1
ATOM 4188 O O . MET B 1 148 ? 98.723 -18.512 31.915 1.00 58.36 148 MET B O 1
ATOM 4193 N N . ILE B 1 149 ? 100.115 -20.257 31.813 1.00 61.98 149 ILE B N 1
ATOM 4194 C CA . ILE B 1 149 ? 99.017 -21.184 32.017 1.00 57.19 149 ILE B CA 1
ATOM 4195 C C . ILE B 1 149 ? 98.173 -20.732 33.207 1.00 68.43 149 ILE B C 1
ATOM 4196 O O . ILE B 1 149 ? 96.965 -20.497 33.072 1.00 74.35 149 ILE B O 1
ATOM 4201 N N . LEU B 1 150 ? 98.826 -20.569 34.353 1.00 55.11 150 LEU B N 1
ATOM 4202 C CA . LEU B 1 150 ? 98.163 -20.085 35.558 1.00 69.98 150 LEU B CA 1
ATOM 4203 C C . LEU B 1 150 ? 97.439 -18.764 35.334 1.00 61.71 150 LEU B C 1
ATOM 4204 O O . LEU B 1 150 ? 96.300 -18.603 35.780 1.00 62.75 150 LEU B O 1
ATOM 4209 N N . ALA B 1 151 ? 98.087 -17.834 34.629 1.00 49.27 151 ALA B N 1
ATOM 4210 C CA . ALA B 1 151 ? 97.484 -16.520 34.383 1.00 59.62 151 ALA B CA 1
ATOM 4211 C C . ALA B 1 151 ? 96.221 -16.634 33.542 1.00 59.83 151 ALA B C 1
ATOM 4212 O O . ALA B 1 151 ? 95.267 -15.895 33.757 1.00 78.48 151 ALA B O 1
ATOM 4214 N N . LEU B 1 152 ? 96.222 -17.570 32.594 1.00 49.13 152 LEU B N 1
ATOM 4215 C CA . LEU B 1 152 ? 95.030 -17.872 31.800 1.00 50.99 152 LEU B CA 1
ATOM 4216 C C . LEU B 1 152 ? 93.888 -18.362 32.707 1.00 80.85 152 LEU B C 1
ATOM 4217 O O . LEU B 1 152 ? 92.724 -17.957 32.551 1.00 63.40 152 LEU B O 1
ATOM 4222 N N . VAL B 1 153 ? 94.212 -19.209 33.679 1.00 42.35 153 VAL B N 1
ATOM 4223 C CA . VAL B 1 153 ? 93.177 -19.615 34.618 1.00 78.41 153 VAL B CA 1
ATOM 4224 C C . VAL B 1 153 ? 92.578 -18.381 35.297 1.00 51.19 153 VAL B C 1
ATOM 4225 O O . VAL B 1 153 ? 91.360 -18.223 35.369 1.00 60.38 153 VAL B O 1
ATOM 4229 N N . PHE B 1 154 ? 93.428 -17.473 35.745 1.00 57.11 154 PHE B N 1
ATOM 4230 C CA . PHE B 1 154 ? 92.897 -16.286 36.378 1.00 76.45 154 PHE B CA 1
ATOM 4231 C C . PHE B 1 154 ? 92.075 -15.464 35.423 1.00 60.77 154 PHE B C 1
ATOM 4232 O O . PHE B 1 154 ? 91.117 -14.807 35.840 1.00 52.75 154 PHE B O 1
ATOM 4240 N N . ALA B 1 155 ? 92.459 -15.521 34.147 1.00 72.10 155 ALA B N 1
ATOM 4241 C CA . ALA B 1 155 ? 91.858 -14.712 33.099 1.00 56.19 155 ALA B CA 1
ATOM 4242 C C . ALA B 1 155 ? 90.441 -15.197 32.926 1.00 57.64 155 ALA B C 1
ATOM 4243 O O . ALA B 1 155 ? 89.490 -14.428 33.101 1.00 57.42 155 ALA B O 1
ATOM 4245 N N . ALA B 1 156 ? 90.314 -16.491 32.623 1.00 57.22 156 ALA B N 1
ATOM 4246 C CA . ALA B 1 156 ? 89.025 -17.163 32.531 1.00 29.30 156 ALA B CA 1
ATOM 4247 C C . ALA B 1 156 ? 88.114 -16.809 33.719 1.00 63.96 156 ALA B C 1
ATOM 4248 O O . ALA B 1 156 ? 86.934 -16.516 33.529 1.00 82.16 156 ALA B O 1
ATOM 4250 N N . LEU B 1 157 ? 88.682 -16.810 34.929 1.00 29.87 157 LEU B N 1
ATOM 4251 C CA . LEU B 1 157 ? 87.922 -16.633 36.173 1.00 48.66 157 LEU B CA 1
ATOM 4252 C C . LEU B 1 157 ? 87.383 -15.242 36.337 1.00 56.51 157 LEU B C 1
ATOM 4253 O O . LEU B 1 157 ? 86.287 -15.036 36.871 1.00 69.29 157 LEU B O 1
ATOM 4258 N N . SER B 1 158 ? 88.165 -14.288 35.858 1.00 52.18 158 SER B N 1
ATOM 4259 C CA . SER B 1 158 ? 87.857 -12.892 36.022 1.00 52.96 158 SER B CA 1
ATOM 4260 C C . SER B 1 158 ? 86.847 -12.485 34.967 1.00 64.65 158 SER B C 1
ATOM 4261 O O . SER B 1 158 ? 86.347 -11.354 34.971 1.00 75.18 158 SER B O 1
ATOM 4264 N N . GLY B 1 159 ? 86.588 -13.411 34.045 1.00 47.06 159 GLY B N 1
ATOM 4265 C CA . GLY B 1 159 ? 85.553 -13.251 33.023 1.00 95.13 159 GLY B CA 1
ATOM 4266 C C . GLY B 1 159 ? 85.856 -12.196 31.978 1.00 65.46 159 GLY B C 1
ATOM 4267 O O . GLY B 1 159 ? 84.957 -11.621 31.380 1.00 59.85 159 GLY B O 1
ATOM 4268 N N . ARG B 1 160 ? 87.135 -11.933 31.772 1.00 61.73 160 ARG B N 1
ATOM 4269 C CA . ARG B 1 160 ? 87.575 -11.106 30.675 1.00 51.16 160 ARG B CA 1
ATOM 4270 C C . ARG B 1 160 ? 87.630 -11.962 29.400 1.00 89.52 160 ARG B C 1
ATOM 4271 O O . ARG B 1 160 ? 87.786 -13.193 29.471 1.00 65.30 160 ARG B O 1
ATOM 4279 N N . ARG B 1 161 ? 87.501 -11.303 28.246 1.00 79.31 161 ARG B N 1
ATOM 4280 C CA . ARG B 1 161 ? 87.345 -11.973 26.944 1.00 70.17 161 ARG B CA 1
ATOM 4281 C C . ARG B 1 161 ? 88.669 -12.148 26.197 1.00 61.36 161 ARG B C 1
ATOM 4282 O O . ARG B 1 161 ? 88.798 -13.047 25.378 1.00 72.39 161 ARG B O 1
ATOM 4290 N N . TYR B 1 162 ? 89.634 -11.287 26.517 1.00 57.94 162 TYR B N 1
ATOM 4291 C CA . TYR B 1 162 ? 90.878 -11.125 25.790 1.00 58.20 162 TYR B CA 1
ATOM 4292 C C . TYR B 1 162 ? 92.024 -11.014 26.762 1.00 90.75 162 TYR B C 1
ATOM 4293 O O . TYR B 1 162 ? 91.946 -10.255 27.728 1.00 68.17 162 TYR B O 1
ATOM 4302 N N . VAL B 1 163 ? 93.099 -11.731 26.457 1.00 53.27 163 VAL B N 1
ATOM 4303 C CA . VAL B 1 163 ? 94.276 -11.822 27.301 1.00 59.92 163 VAL B CA 1
ATOM 4304 C C . VAL B 1 163 ? 95.511 -11.372 26.537 1.00 59.35 163 VAL B C 1
ATOM 4305 O O . VAL B 1 163 ? 95.840 -11.928 25.498 1.00 62.56 163 VAL B O 1
ATOM 4309 N N . GLY B 1 164 ? 96.218 -10.393 27.068 1.00 78.26 164 GLY B N 1
ATOM 4310 C CA . GLY B 1 164 ? 97.483 -9.978 26.478 1.00 53.62 164 GLY B CA 1
ATOM 4311 C C . GLY B 1 164 ? 98.629 -10.190 27.429 1.00 46.03 164 GLY B C 1
ATOM 4312 O O . GLY B 1 164 ? 98.465 -10.090 28.640 1.00 75.38 164 GLY B O 1
ATOM 4313 N N . PHE B 1 165 ? 99.795 -10.475 26.870 1.00 62.74 165 PHE B N 1
ATOM 4314 C CA . PHE B 1 165 ? 101.013 -10.567 27.647 1.00 47.62 165 PHE B CA 1
ATOM 4315 C C . PHE B 1 165 ? 101.961 -9.397 27.392 1.00 62.14 165 PHE B C 1
ATOM 4316 O O . PHE B 1 165 ? 102.038 -8.866 26.285 1.00 66.45 165 PHE B O 1
ATOM 4324 N N . ILE B 1 166 ? 102.676 -9.000 28.431 1.00 56.06 166 ILE B N 1
ATOM 4325 C CA . ILE B 1 166 ? 103.657 -7.931 28.349 1.00 63.43 166 ILE B CA 1
ATOM 4326 C C . ILE B 1 166 ? 104.805 -8.304 29.263 1.00 44.32 166 ILE B C 1
ATOM 4327 O O . ILE B 1 166 ? 104.599 -8.480 30.456 1.00 58.94 166 ILE B O 1
ATOM 4332 N N . ASP B 1 167 ? 106.008 -8.432 28.723 1.00 67.37 167 ASP B N 1
ATOM 4333 C CA . ASP B 1 167 ? 107.182 -8.697 29.564 1.00 52.70 167 ASP B CA 1
ATOM 4334 C C . ASP B 1 167 ? 107.557 -7.466 30.407 1.00 81.27 167 ASP B C 1
ATOM 4335 O O . ASP B 1 167 ? 107.396 -6.320 29.970 1.00 66.14 167 ASP B O 1
ATOM 4340 N N . ALA B 1 168 ? 108.067 -7.717 31.608 1.00 70.26 168 ALA B N 1
ATOM 4341 C CA . ALA B 1 168 ? 108.404 -6.647 32.537 1.00 52.58 168 ALA B CA 1
ATOM 4342 C C . ALA B 1 168 ? 109.841 -6.141 32.382 1.00 69.45 168 ALA B C 1
ATOM 4343 O O . ALA B 1 168 ? 110.257 -5.232 33.117 1.00 68.60 168 ALA B O 1
ATOM 4345 N N . ASP B 1 169 ? 110.618 -6.706 31.454 1.00 57.78 169 ASP B N 1
ATOM 4346 C CA . ASP B 1 169 ? 112.008 -6.209 31.308 1.00 89.89 169 ASP B CA 1
ATOM 4347 C C . ASP B 1 169 ? 112.085 -4.941 30.455 1.00 83.20 169 ASP B C 1
ATOM 4348 O O . ASP B 1 169 ? 113.120 -4.640 29.852 1.00 91.59 169 ASP B O 1
ATOM 4353 N N . ASN B 1 170 ? 110.995 -4.172 30.508 1.00 49.28 170 ASN B N 1
ATOM 4354 C CA . ASN B 1 170 ? 110.658 -3.128 29.538 1.00 62.91 170 ASN B CA 1
ATOM 4355 C C . ASN B 1 170 ? 110.898 -1.702 29.989 1.00 63.17 170 ASN B C 1
ATOM 4356 O O . ASN B 1 170 ? 110.204 -1.205 30.876 1.00 76.57 170 ASN B O 1
ATOM 4361 N N . TYR B 1 171 ? 111.857 -1.031 29.368 1.00 51.35 171 TYR B N 1
ATOM 4362 C CA . TYR B 1 171 ? 112.285 0.261 29.889 1.00 56.64 171 TYR B CA 1
ATOM 4363 C C . TYR B 1 171 ? 111.359 1.460 29.625 1.00 63.07 171 TYR B C 1
ATOM 4364 O O . TYR B 1 171 ? 111.543 2.516 30.224 1.00 63.36 171 TYR B O 1
ATOM 4373 N N . PHE B 1 172 ? 110.391 1.308 28.726 1.00 67.18 172 PHE B N 1
ATOM 4374 C CA . PHE B 1 172 ? 109.556 2.433 28.286 1.00 56.27 172 PHE B CA 1
ATOM 4375 C C . PHE B 1 172 ? 108.072 2.132 28.465 1.00 63.34 172 PHE B C 1
ATOM 4376 O O . PHE B 1 172 ? 107.472 1.396 27.685 1.00 75.31 172 PHE B O 1
ATOM 4384 N N . PRO B 1 173 ? 107.465 2.697 29.500 1.00 73.64 173 PRO B N 1
ATOM 4385 C CA . PRO B 1 173 ? 106.009 2.528 29.679 1.00 53.69 173 PRO B CA 1
ATOM 4386 C C . PRO B 1 173 ? 105.245 2.937 28.420 1.00 49.14 173 PRO B C 1
ATOM 4387 O O . PRO B 1 173 ? 104.243 2.298 28.064 1.00 62.68 173 PRO B O 1
ATOM 4391 N N . GLY B 1 174 ? 105.722 3.997 27.756 1.00 53.77 174 GLY B N 1
ATOM 4392 C CA . GLY B 1 174 ? 105.163 4.456 26.474 1.00 54.30 174 GLY B CA 1
ATOM 4393 C C . GLY B 1 174 ? 105.037 3.310 25.467 1.00 57.64 174 GLY B C 1
ATOM 4394 O O . GLY B 1 174 ? 103.996 3.138 24.812 1.00 68.55 174 GLY B O 1
ATOM 4395 N N . ALA B 1 175 ? 106.111 2.530 25.344 1.00 56.53 175 ALA B N 1
ATOM 4396 C CA . ALA B 1 175 ? 106.109 1.333 24.514 1.00 42.04 175 ALA B CA 1
ATOM 4397 C C . ALA B 1 175 ? 105.014 0.370 24.962 1.00 40.77 175 ALA B C 1
ATOM 4398 O O . ALA B 1 175 ? 104.218 -0.126 24.151 1.00 61.88 175 ALA B O 1
ATOM 4400 N N . VAL B 1 176 ? 104.956 0.145 26.268 1.00 54.00 176 VAL B N 1
ATOM 4401 C CA . VAL B 1 176 ? 103.973 -0.745 26.842 1.00 69.94 176 VAL B CA 1
ATOM 4402 C C . VAL B 1 176 ? 102.563 -0.346 26.439 1.00 58.28 176 VAL B C 1
ATOM 4403 O O . VAL B 1 176 ? 101.789 -1.177 25.960 1.00 58.99 176 VAL B O 1
ATOM 4407 N N . TRP B 1 177 ? 102.257 0.939 26.582 1.00 65.52 177 TRP B N 1
ATOM 4408 C CA . TRP B 1 177 ? 100.959 1.453 26.184 1.00 62.43 177 TRP B CA 1
ATOM 4409 C C . TRP B 1 177 ? 100.632 1.136 24.732 1.00 77.83 177 TRP B C 1
ATOM 4410 O O . TRP B 1 177 ? 99.562 0.590 24.433 1.00 60.04 177 TRP B O 1
ATOM 4421 N N . GLU B 1 178 ? 101.565 1.470 23.842 1.00 76.29 178 GLU B N 1
ATOM 4422 C CA . GLU B 1 178 ? 101.417 1.139 22.437 1.00 58.83 178 GLU B CA 1
ATOM 4423 C C . GLU B 1 178 ? 101.101 -0.329 22.217 1.00 63.65 178 GLU B C 1
ATOM 4424 O O . GLU B 1 178 ? 100.117 -0.612 21.574 1.00 56.97 178 GLU B O 1
ATOM 4430 N N . TYR B 1 179 ? 101.895 -1.249 22.781 1.00 43.76 179 TYR B N 1
ATOM 4431 C CA . TYR B 1 179 ? 101.560 -2.701 22.763 1.00 56.69 179 TYR B CA 1
ATOM 4432 C C . TYR B 1 179 ? 100.102 -3.042 23.155 1.00 67.06 179 TYR B C 1
ATOM 4433 O O . TYR B 1 179 ? 99.405 -3.801 22.487 1.00 62.37 179 TYR B O 1
ATOM 4442 N N . VAL B 1 180 ? 99.637 -2.488 24.256 1.00 48.58 180 VAL B N 1
ATOM 4443 C CA . VAL B 1 180 ? 98.331 -2.869 24.708 1.00 58.50 180 VAL B CA 1
ATOM 4444 C C . VAL B 1 180 ? 97.249 -2.268 23.815 1.00 83.07 180 VAL B C 1
ATOM 4445 O O . VAL B 1 180 ? 96.266 -2.949 23.521 1.00 68.36 180 VAL B O 1
ATOM 4449 N N . ARG B 1 181 ? 97.431 -1.018 23.370 1.00 50.38 181 ARG B N 1
ATOM 4450 C CA . ARG B 1 181 ? 96.541 -0.432 22.335 1.00 56.61 181 ARG B CA 1
ATOM 4451 C C . ARG B 1 181 ? 96.541 -1.248 21.026 1.00 68.36 181 ARG B C 1
ATOM 4452 O O . ARG B 1 181 ? 95.527 -1.362 20.358 1.00 70.20 181 ARG B O 1
ATOM 4460 N N . ALA B 1 182 ? 97.679 -1.853 20.708 1.00 72.39 182 ALA B N 1
ATOM 4461 C CA . ALA B 1 182 ? 97.822 -2.718 19.542 1.00 62.49 182 ALA B CA 1
ATOM 4462 C C . ALA B 1 182 ? 97.053 -4.011 19.670 1.00 57.53 182 ALA B C 1
ATOM 4463 O O . ALA B 1 182 ? 96.515 -4.520 18.703 1.00 73.24 182 ALA B O 1
ATOM 4465 N N . TYR B 1 183 ? 97.075 -4.583 20.857 1.00 69.22 183 TYR B N 1
ATOM 4466 C CA . TYR B 1 183 ? 96.325 -5.788 21.101 1.00 62.28 183 TYR B CA 1
ATOM 4467 C C . TYR B 1 183 ? 94.872 -5.461 20.834 1.00 71.99 183 TYR B C 1
ATOM 4468 O O . TYR B 1 183 ? 94.191 -6.220 20.158 1.00 66.18 183 TYR B O 1
ATOM 4477 N N . ALA B 1 184 ? 94.397 -4.315 21.320 1.00 75.27 184 ALA B N 1
ATOM 4478 C CA . ALA B 1 184 ? 92.993 -3.995 21.117 1.00 74.04 184 ALA B CA 1
ATOM 4479 C C . ALA B 1 184 ? 92.764 -3.716 19.643 1.00 66.42 184 ALA B C 1
ATOM 4480 O O . ALA B 1 184 ? 91.796 -4.188 19.040 1.00 68.28 184 ALA B O 1
ATOM 4482 N N . ALA B 1 185 ? 93.682 -2.968 19.062 1.00 69.10 185 ALA B N 1
ATOM 4483 C CA . ALA B 1 185 ? 93.654 -2.701 17.634 1.00 74.69 185 ALA B CA 1
ATOM 4484 C C . ALA B 1 185 ? 93.433 -4.014 16.852 1.00 59.04 185 ALA B C 1
ATOM 4485 O O . ALA B 1 185 ? 92.496 -4.122 16.058 1.00 58.30 185 ALA B O 1
ATOM 4487 N N . GLY B 1 186 ? 94.279 -5.012 17.097 1.00 67.38 186 GLY B N 1
ATOM 4488 C CA . GLY B 1 186 ? 94.053 -6.353 16.574 1.00 57.26 186 GLY B CA 1
ATOM 4489 C C . GLY B 1 186 ? 92.608 -6.860 16.727 1.00 58.22 186 GLY B C 1
ATOM 4490 O O . GLY B 1 186 ? 91.910 -7.072 15.737 1.00 69.14 186 GLY B O 1
ATOM 4491 N N . PHE B 1 187 ? 92.149 -7.033 17.962 1.00 60.11 187 PHE B N 1
ATOM 4492 C CA . PHE B 1 187 ? 90.808 -7.589 18.222 1.00 71.94 187 PHE B CA 1
ATOM 4493 C C . PHE B 1 187 ? 89.695 -6.798 17.583 1.00 57.36 187 PHE B C 1
ATOM 4494 O O . PHE B 1 187 ? 88.663 -7.362 17.258 1.00 68.01 187 PHE B O 1
ATOM 4502 N N . LEU B 1 188 ? 89.905 -5.493 17.418 1.00 49.33 188 LEU B N 1
ATOM 4503 C CA . LEU B 1 188 ? 88.924 -4.660 16.751 1.00 63.15 188 LEU B CA 1
ATOM 4504 C C . LEU B 1 188 ? 88.826 -4.956 15.272 1.00 72.31 188 LEU B C 1
ATOM 4505 O O . LEU B 1 188 ? 87.737 -4.904 14.717 1.00 74.46 188 LEU B O 1
ATOM 4510 N N . MET B 1 189 ? 89.958 -5.245 14.632 1.00 62.75 189 MET B N 1
ATOM 4511 C CA . MET B 1 189 ? 89.959 -5.528 13.193 1.00 54.90 189 MET B CA 1
ATOM 4512 C C . MET B 1 189 ? 89.483 -6.957 12.903 1.00 53.62 189 MET B C 1
ATOM 4513 O O . MET B 1 189 ? 89.055 -7.270 11.791 1.00 73.70 189 MET B O 1
ATOM 4518 N N . ALA B 1 190 ? 89.533 -7.822 13.908 1.00 59.00 190 ALA B N 1
ATOM 4519 C CA . ALA B 1 190 ? 89.083 -9.182 13.705 1.00 58.66 190 ALA B CA 1
ATOM 4520 C C . ALA B 1 190 ? 87.603 -9.197 13.420 1.00 57.55 190 ALA B C 1
ATOM 4521 O O . ALA B 1 190 ? 86.833 -8.398 13.959 1.00 81.09 190 ALA B O 1
ATOM 4523 N N . LYS B 1 191 ? 87.224 -10.111 12.547 1.00 74.97 191 LYS B N 1
ATOM 4524 C CA . LYS B 1 191 ? 85.826 -10.400 12.290 1.00 72.46 191 LYS B CA 1
ATOM 4525 C C . LYS B 1 191 ? 85.566 -11.829 12.795 1.00 73.58 191 LYS B C 1
ATOM 4526 O O . LYS B 1 191 ? 84.743 -12.558 12.253 1.00 85.67 191 LYS B O 1
ATOM 4532 N N . THR B 1 192 ? 86.289 -12.226 13.843 1.00 66.14 192 THR B N 1
ATOM 4533 C CA . THR B 1 192 ? 86.057 -13.513 14.487 1.00 61.69 192 THR B CA 1
ATOM 4534 C C . THR B 1 192 ? 86.301 -13.449 15.999 1.00 69.27 192 THR B C 1
ATOM 4535 O O . THR B 1 192 ? 87.146 -12.678 16.461 1.00 74.16 192 THR B O 1
ATOM 4539 N N . PRO B 1 193 ? 85.547 -14.253 16.775 1.00 65.75 193 PRO B N 1
ATOM 4540 C CA . PRO B 1 193 ? 85.863 -14.490 18.169 1.00 60.26 193 PRO B CA 1
ATOM 4541 C C . PRO B 1 193 ? 87.290 -14.987 18.394 1.00 90.10 193 PRO B C 1
ATOM 4542 O O . PRO B 1 193 ? 87.893 -14.612 19.409 1.00 86.87 193 PRO B O 1
ATOM 4546 N N . PHE B 1 194 ? 87.828 -15.769 17.447 1.00 59.10 194 PHE B N 1
ATOM 4547 C CA . PHE B 1 194 ? 89.161 -16.397 17.609 1.00 98.82 194 PHE B CA 1
ATOM 4548 C C . PHE B 1 194 ? 90.318 -15.717 16.876 1.00 44.19 194 PHE B C 1
ATOM 4549 O O . PHE B 1 194 ? 90.666 -16.062 15.756 1.00 86.33 194 PHE B O 1
ATOM 4557 N N . ALA B 1 195 ? 90.930 -14.778 17.577 1.00 66.00 195 ALA B N 1
ATOM 4558 C CA . ALA B 1 195 ? 91.898 -13.864 17.028 1.00 64.76 195 ALA B CA 1
ATOM 4559 C C . ALA B 1 195 ? 93.171 -13.885 17.857 1.00 60.62 195 ALA B C 1
ATOM 4560 O O . ALA B 1 195 ? 93.135 -14.186 19.048 1.00 75.82 195 ALA B O 1
ATOM 4562 N N . MET B 1 196 ? 94.287 -13.547 17.224 1.00 51.25 196 MET B N 1
ATOM 4563 C CA . MET B 1 196 ? 95.588 -13.536 17.879 1.00 57.65 196 MET B CA 1
ATOM 4564 C C . MET B 1 196 ? 96.383 -12.363 17.368 1.00 56.52 196 MET B C 1
ATOM 4565 O O . MET B 1 196 ? 96.466 -12.155 16.160 1.00 70.43 196 MET B O 1
ATOM 4570 N N . VAL B 1 197 ? 96.998 -11.606 18.264 1.00 41.82 197 VAL B N 1
ATOM 4571 C CA . VAL B 1 197 ? 97.788 -10.465 17.805 1.00 63.57 197 VAL B CA 1
ATOM 4572 C C . VAL B 1 197 ? 99.218 -10.648 18.219 1.00 55.62 197 VAL B C 1
ATOM 4573 O O . VAL B 1 197 ? 99.476 -10.931 19.385 1.00 57.28 197 VAL B O 1
ATOM 4577 N N . ARG B 1 198 ? 100.148 -10.497 17.280 1.00 42.34 198 ARG B N 1
ATOM 4578 C CA . ARG B 1 198 ? 101.577 -10.616 17.629 1.00 58.57 198 ARG B CA 1
ATOM 4579 C C . ARG B 1 198 ? 102.389 -9.436 17.175 1.00 50.73 198 ARG B C 1
ATOM 4580 O O . ARG B 1 198 ? 102.396 -9.057 16.009 1.00 77.60 198 ARG B O 1
ATOM 4588 N N . ILE B 1 199 ? 103.030 -8.831 18.148 1.00 63.72 199 ILE B N 1
ATOM 4589 C CA . ILE B 1 199 ? 103.864 -7.664 17.972 1.00 55.73 199 ILE B CA 1
ATOM 4590 C C . ILE B 1 199 ? 105.270 -8.081 17.569 1.00 72.09 199 ILE B C 1
ATOM 4591 O O . ILE B 1 199 ? 105.774 -9.099 18.063 1.00 77.23 199 ILE B O 1
ATOM 4596 N N . LEU B 1 200 ? 105.886 -7.310 16.662 1.00 57.19 200 LEU B N 1
ATOM 4597 C CA . LEU B 1 200 ? 107.341 -7.401 16.387 1.00 76.99 200 LEU B CA 1
ATOM 4598 C C . LEU B 1 200 ? 107.991 -6.028 16.188 1.00 95.65 200 LEU B C 1
ATOM 4599 O O . LEU B 1 200 ? 107.273 -5.020 15.955 1.00 57.84 200 LEU B O 1
ATOM 4604 N N . TRP B 1 201 ? 109.334 -6.005 16.279 1.00 93.69 201 TRP B N 1
ATOM 4605 C CA . TRP B 1 201 ? 110.174 -4.829 15.909 1.00 104.22 201 TRP B CA 1
ATOM 4606 C C . TRP B 1 201 ? 111.178 -5.102 14.766 1.00 102.54 201 TRP B C 1
ATOM 4607 O O . TRP B 1 201 ? 111.555 -6.247 14.528 1.00 122.31 201 TRP B O 1
ATOM 4618 N N . ARG B 1 202 ? 111.597 -4.044 14.064 1.00 106.74 202 ARG B N 1
ATOM 4619 C CA . ARG B 1 202 ? 112.654 -4.131 13.045 1.00 96.91 202 ARG B CA 1
ATOM 4620 C C . ARG B 1 202 ? 113.853 -3.229 13.349 1.00 119.98 202 ARG B C 1
ATOM 4621 O O . ARG B 1 202 ? 114.880 -3.274 12.660 1.00 120.05 202 ARG B O 1
ATOM 4629 N N . GLY B 1 212 ? 127.601 -2.440 19.508 1.00 94.52 212 GLY B N 1
ATOM 4630 C CA . GLY B 1 212 ? 128.501 -2.922 18.456 1.00 138.33 212 GLY B CA 1
ATOM 4631 C C . GLY B 1 212 ? 127.830 -3.964 17.575 1.00 155.04 212 GLY B C 1
ATOM 4632 O O . GLY B 1 212 ? 126.627 -3.871 17.290 1.00 137.20 212 GLY B O 1
ATOM 4633 N N . VAL B 1 213 ? 128.605 -4.960 17.145 1.00 140.73 213 VAL B N 1
ATOM 4634 C CA . VAL B 1 213 ? 128.072 -6.085 16.361 1.00 130.28 213 VAL B CA 1
ATOM 4635 C C . VAL B 1 213 ? 127.169 -7.028 17.206 1.00 133.69 213 VAL B C 1
ATOM 4636 O O . VAL B 1 213 ? 127.354 -8.251 17.228 1.00 86.50 213 VAL B O 1
ATOM 4640 N N . VAL B 1 214 ? 126.173 -6.444 17.879 1.00 122.41 214 VAL B N 1
ATOM 4641 C CA . VAL B 1 214 ? 125.360 -7.169 18.873 1.00 138.89 214 VAL B CA 1
ATOM 4642 C C . VAL B 1 214 ? 124.061 -7.787 18.325 1.00 146.66 214 VAL B C 1
ATOM 4643 O O . VAL B 1 214 ? 123.946 -9.018 18.276 1.00 138.24 214 VAL B O 1
ATOM 4647 N N . PHE B 1 215 ? 123.103 -6.949 17.912 1.00 166.72 215 PHE B N 1
ATOM 4648 C CA . PHE B 1 215 ? 121.772 -7.433 17.479 1.00 160.39 215 PHE B CA 1
ATOM 4649 C C . PHE B 1 215 ? 121.751 -8.134 16.096 1.00 161.39 215 PHE B C 1
ATOM 4650 O O . PHE B 1 215 ? 120.678 -8.523 15.612 1.00 132.74 215 PHE B O 1
ATOM 4658 N N . ARG B 1 216 ? 122.937 -8.308 15.493 1.00 126.50 216 ARG B N 1
ATOM 4659 C CA . ARG B 1 216 ? 123.100 -9.091 14.257 1.00 111.17 216 ARG B CA 1
ATOM 4660 C C . ARG B 1 216 ? 122.840 -10.566 14.554 1.00 139.14 216 ARG B C 1
ATOM 4661 O O . ARG B 1 216 ? 122.273 -11.287 13.728 1.00 137.30 216 ARG B O 1
ATOM 4669 N N . ARG B 1 217 ? 123.273 -10.994 15.742 1.00 132.84 217 ARG B N 1
ATOM 4670 C CA . ARG B 1 217 ? 123.092 -12.364 16.219 1.00 112.16 217 ARG B CA 1
ATOM 4671 C C . ARG B 1 217 ? 121.608 -12.709 16.366 1.00 113.97 217 ARG B C 1
ATOM 4672 O O . ARG B 1 217 ? 121.135 -13.676 15.765 1.00 90.36 217 ARG B O 1
ATOM 4680 N N . TYR B 1 218 ? 120.883 -11.899 17.142 1.00 107.82 218 TYR B N 1
ATOM 4681 C CA . TYR B 1 218 ? 119.441 -12.086 17.374 1.00 131.51 218 TYR B CA 1
ATOM 4682 C C . TYR B 1 218 ? 118.612 -12.003 16.086 1.00 113.59 218 TYR B C 1
ATOM 4683 O O . TYR B 1 218 ? 117.571 -12.651 15.974 1.00 100.30 218 TYR B O 1
ATOM 4692 N N . GLY B 1 219 ? 119.075 -11.206 15.126 1.00 99.66 219 GLY B N 1
ATOM 4693 C CA . GLY B 1 219 ? 118.397 -11.068 13.841 1.00 93.29 219 GLY B CA 1
ATOM 4694 C C . GLY B 1 219 ? 118.389 -12.348 13.021 1.00 118.75 219 GLY B C 1
ATOM 4695 O O . GLY B 1 219 ? 117.335 -12.983 12.870 1.00 101.05 219 GLY B O 1
ATOM 4696 N N . ARG B 1 220 ? 119.560 -12.740 12.508 1.00 73.09 220 ARG B N 1
ATOM 4697 C CA . ARG B 1 220 ? 119.660 -13.911 11.626 1.00 107.95 220 ARG B CA 1
ATOM 4698 C C . ARG B 1 220 ? 118.951 -15.147 12.188 1.00 73.44 220 ARG B C 1
ATOM 4699 O O . ARG B 1 220 ? 118.523 -16.015 11.422 1.00 109.27 220 ARG B O 1
ATOM 4707 N N . VAL B 1 221 ? 118.814 -15.220 13.513 1.00 77.75 221 VAL B N 1
ATOM 4708 C CA . VAL B 1 221 ? 118.176 -16.385 14.142 1.00 106.70 221 VAL B CA 1
ATOM 4709 C C . VAL B 1 221 ? 116.648 -16.334 14.091 1.00 48.99 221 VAL B C 1
ATOM 4710 O O . VAL B 1 221 ? 116.000 -17.362 13.897 1.00 72.08 221 VAL B O 1
ATOM 4714 N N . SER B 1 222 ? 116.072 -15.146 14.245 1.00 69.26 222 SER B N 1
ATOM 4715 C CA . SER B 1 222 ? 114.616 -15.024 14.205 1.00 89.19 222 SER B CA 1
ATOM 4716 C C . SER B 1 222 ? 114.120 -15.110 12.759 1.00 84.55 222 SER B C 1
ATOM 4717 O O . SER B 1 222 ? 113.091 -15.728 12.476 1.00 71.24 222 SER B O 1
ATOM 4720 N N . GLU B 1 223 ? 114.871 -14.514 11.842 1.00 57.76 223 GLU B N 1
ATOM 4721 C CA . GLU B 1 223 ? 114.626 -14.720 10.421 1.00 90.96 223 GLU B CA 1
ATOM 4722 C C . GLU B 1 223 ? 114.737 -16.204 10.043 1.00 72.86 223 GLU B C 1
ATOM 4723 O O . GLU B 1 223 ? 114.067 -16.673 9.117 1.00 63.28 223 GLU B O 1
ATOM 4729 N N . ARG B 1 224 ? 115.572 -16.938 10.773 1.00 40.34 224 ARG B N 1
ATOM 4730 C CA . ARG B 1 224 ? 115.672 -18.374 10.594 1.00 52.27 224 ARG B CA 1
ATOM 4731 C C . ARG B 1 224 ? 114.459 -19.076 11.227 1.00 51.40 224 ARG B C 1
ATOM 4732 O O . ARG B 1 224 ? 113.840 -19.954 10.614 1.00 65.78 224 ARG B O 1
ATOM 4740 N N . ASN B 1 225 ? 114.103 -18.668 12.438 1.00 42.11 225 ASN B N 1
ATOM 4741 C CA . ASN B 1 225 ? 112.878 -19.156 13.069 1.00 57.09 225 ASN B CA 1
ATOM 4742 C C . ASN B 1 225 ? 111.618 -18.891 12.249 1.00 60.29 225 ASN B C 1
ATOM 4743 O O . ASN B 1 225 ? 110.826 -19.805 12.027 1.00 57.95 225 ASN B O 1
ATOM 4748 N N . ASN B 1 226 ? 111.446 -17.650 11.795 1.00 64.61 226 ASN B N 1
ATOM 4749 C CA . ASN B 1 226 ? 110.395 -17.324 10.827 1.00 71.27 226 ASN B CA 1
ATOM 4750 C C . ASN B 1 226 ? 110.453 -18.223 9.574 1.00 42.31 226 ASN B C 1
ATOM 4751 O O . ASN B 1 226 ? 109.464 -18.871 9.231 1.00 66.58 226 ASN B O 1
ATOM 4756 N N . ARG B 1 227 ? 111.612 -18.298 8.920 1.00 56.01 227 ARG B N 1
ATOM 4757 C CA . ARG B 1 227 ? 111.739 -19.125 7.722 1.00 54.29 227 ARG B CA 1
ATOM 4758 C C . ARG B 1 227 ? 111.278 -20.546 7.969 1.00 50.99 227 ARG B C 1
ATOM 4759 O O . ARG B 1 227 ? 110.628 -21.152 7.123 1.00 62.08 227 ARG B O 1
ATOM 4767 N N . ALA B 1 228 ? 111.622 -21.079 9.132 1.00 59.65 228 ALA B N 1
ATOM 4768 C CA . ALA B 1 228 ? 111.224 -22.425 9.468 1.00 64.11 228 ALA B CA 1
ATOM 4769 C C . ALA B 1 228 ? 109.690 -22.560 9.416 1.00 53.70 228 ALA B C 1
ATOM 4770 O O . ALA B 1 228 ? 109.145 -23.484 8.798 1.00 47.18 228 ALA B O 1
ATOM 4772 N N . LEU B 1 229 ? 108.999 -21.619 10.038 1.00 24.40 229 LEU B N 1
ATOM 4773 C CA . LEU B 1 229 ? 107.534 -21.657 10.070 1.00 73.98 229 LEU B CA 1
ATOM 4774 C C . LEU B 1 229 ? 106.890 -21.512 8.699 1.00 70.76 229 LEU B C 1
ATOM 4775 O O . LEU B 1 229 ? 105.889 -22.162 8.383 1.00 55.60 229 LEU B O 1
ATOM 4780 N N . ASN B 1 230 ? 107.484 -20.667 7.879 1.00 51.05 230 ASN B N 1
ATOM 4781 C CA . ASN B 1 230 ? 107.010 -20.500 6.539 1.00 43.75 230 ASN B CA 1
ATOM 4782 C C . ASN B 1 230 ? 107.222 -21.775 5.719 1.00 33.97 230 ASN B C 1
ATOM 4783 O O . ASN B 1 230 ? 106.414 -22.129 4.842 1.00 48.88 230 ASN B O 1
ATOM 4788 N N . GLN B 1 231 ? 108.315 -22.468 6.004 1.00 41.54 231 GLN B N 1
ATOM 4789 C CA . GLN B 1 231 ? 108.574 -23.698 5.288 1.00 20.93 231 GLN B CA 1
ATOM 4790 C C . GLN B 1 231 ? 107.535 -24.707 5.735 1.00 56.86 231 GLN B C 1
ATOM 4791 O O . GLN B 1 231 ? 107.067 -25.524 4.940 1.00 44.48 231 GLN B O 1
ATOM 4797 N N . LEU B 1 232 ? 107.161 -24.644 7.011 1.00 40.20 232 LEU B N 1
ATOM 4798 C CA . LEU B 1 232 ? 106.146 -25.557 7.504 1.00 72.15 232 LEU B CA 1
ATOM 4799 C C . LEU B 1 232 ? 104.920 -25.345 6.649 1.00 77.76 232 LEU B C 1
ATOM 4800 O O . LEU B 1 232 ? 104.377 -26.301 6.080 1.00 63.87 232 LEU B O 1
ATOM 4805 N N . ILE B 1 233 ? 104.523 -24.081 6.513 1.00 33.28 233 ILE B N 1
ATOM 4806 C CA . ILE B 1 233 ? 103.325 -23.810 5.773 1.00 58.13 233 ILE B CA 1
ATOM 4807 C C . ILE B 1 233 ? 103.437 -24.280 4.323 1.00 76.12 233 ILE B C 1
ATOM 4808 O O . ILE B 1 233 ? 102.654 -25.123 3.898 1.00 60.43 233 ILE B O 1
ATOM 4813 N N . GLY B 1 234 ? 104.415 -23.766 3.579 1.00 48.16 234 GLY B N 1
ATOM 4814 C CA . GLY B 1 234 ? 104.558 -24.127 2.157 1.00 41.21 234 GLY B CA 1
ATOM 4815 C C . GLY B 1 234 ? 104.568 -25.633 1.869 1.00 69.10 234 GLY B C 1
ATOM 4816 O O . GLY B 1 234 ? 103.960 -26.106 0.910 1.00 65.63 234 GLY B O 1
ATOM 4817 N N . GLY B 1 235 ? 105.252 -26.397 2.708 1.00 35.34 235 GLY B N 1
ATOM 4818 C CA . GLY B 1 235 ? 105.312 -27.845 2.550 1.00 87.97 235 GLY B CA 1
ATOM 4819 C C . GLY B 1 235 ? 103.932 -28.457 2.457 1.00 63.38 235 GLY B C 1
ATOM 4820 O O . GLY B 1 235 ? 103.765 -29.541 1.914 1.00 61.16 235 GLY B O 1
ATOM 4821 N N . VAL B 1 236 ? 102.946 -27.743 2.985 1.00 53.12 236 VAL B N 1
ATOM 4822 C CA . VAL B 1 236 ? 101.562 -28.210 3.016 1.00 31.48 236 VAL B CA 1
ATOM 4823 C C . VAL B 1 236 ? 100.759 -27.578 1.881 1.00 81.56 236 VAL B C 1
ATOM 4824 O O . VAL B 1 236 ? 100.220 -28.298 1.045 1.00 63.19 236 VAL B O 1
ATOM 4828 N N . SER B 1 237 ? 100.685 -26.243 1.858 1.00 82.16 237 SER B N 1
ATOM 4829 C CA . SER B 1 237 ? 99.928 -25.506 0.841 1.00 35.29 237 SER B CA 1
ATOM 4830 C C . SER B 1 237 ? 100.374 -25.843 -0.590 1.00 56.07 237 SER B C 1
ATOM 4831 O O . SER B 1 237 ? 99.547 -25.890 -1.508 1.00 61.93 237 SER B O 1
ATOM 4834 N N . GLY B 1 238 ? 101.675 -26.090 -0.762 1.00 45.28 238 GLY B N 1
ATOM 4835 C CA . GLY B 1 238 ? 102.293 -26.325 -2.088 1.00 29.07 238 GLY B CA 1
ATOM 4836 C C . GLY B 1 238 ? 102.966 -25.123 -2.747 1.00 45.61 238 GLY B C 1
ATOM 4837 O O . GLY B 1 238 ? 103.522 -25.242 -3.838 1.00 58.37 238 GLY B O 1
ATOM 4838 N N . PHE B 1 239 ? 102.907 -23.974 -2.070 1.00 61.15 239 PHE B N 1
ATOM 4839 C CA . PHE B 1 239 ? 103.447 -22.712 -2.551 1.00 47.85 239 PHE B CA 1
ATOM 4840 C C . PHE B 1 239 ? 104.123 -21.917 -1.428 1.00 60.82 239 PHE B C 1
ATOM 4841 O O . PHE B 1 239 ? 103.544 -21.714 -0.362 1.00 67.84 239 PHE B O 1
ATOM 4849 N N . GLU B 1 240 ? 105.330 -21.431 -1.697 1.00 58.10 240 GLU B N 1
ATOM 4850 C CA . GLU B 1 240 ? 106.149 -20.774 -0.678 1.00 62.92 240 GLU B CA 1
ATOM 4851 C C . GLU B 1 240 ? 105.469 -19.514 -0.168 1.00 32.75 240 GLU B C 1
ATOM 4852 O O . GLU B 1 240 ? 104.805 -18.808 -0.925 1.00 77.29 240 GLU B O 1
ATOM 4858 N N . THR B 1 241 ? 105.608 -19.260 1.131 1.00 56.60 241 THR B N 1
ATOM 4859 C CA . THR B 1 241 ? 105.084 -18.025 1.733 1.00 42.12 241 THR B CA 1
ATOM 4860 C C . THR B 1 241 ? 106.130 -17.241 2.551 1.00 31.52 241 THR B C 1
ATOM 4861 O O . THR B 1 241 ? 107.087 -17.829 3.062 1.00 84.18 241 THR B O 1
ATOM 4865 N N . ASP B 1 242 ? 105.925 -15.922 2.658 1.00 59.08 242 ASP B N 1
ATOM 4866 C CA . ASP B 1 242 ? 106.821 -15.032 3.385 1.00 36.42 242 ASP B CA 1
ATOM 4867 C C . ASP B 1 242 ? 106.190 -14.518 4.705 1.00 57.94 242 ASP B C 1
ATOM 4868 O O . ASP B 1 242 ? 106.795 -13.743 5.435 1.00 93.18 242 ASP B O 1
ATOM 4873 N N . VAL B 1 243 ? 105.009 -15.025 5.028 1.00 42.61 243 VAL B N 1
ATOM 4874 C CA . VAL B 1 243 ? 104.087 -14.365 5.924 1.00 47.49 243 VAL B CA 1
ATOM 4875 C C . VAL B 1 243 ? 104.392 -14.364 7.415 1.00 50.07 243 VAL B C 1
ATOM 4876 O O . VAL B 1 243 ? 104.082 -13.389 8.102 1.00 63.75 243 VAL B O 1
ATOM 4880 N N . VAL B 1 244 ? 104.964 -15.438 7.937 1.00 71.32 244 VAL B N 1
ATOM 4881 C CA . VAL B 1 244 ? 105.205 -15.473 9.376 1.00 67.69 244 VAL B CA 1
ATOM 4882 C C . VAL B 1 244 ? 106.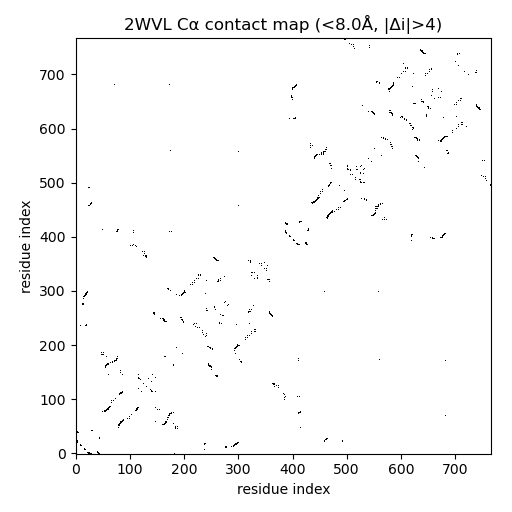411 -14.617 9.675 1.00 60.30 244 VAL B C 1
ATOM 4883 O O . VAL B 1 244 ? 107.494 -14.872 9.174 1.00 51.27 244 VAL B O 1
ATOM 4887 N N . LYS B 1 245 ? 106.224 -13.583 10.478 1.00 59.01 245 LYS B N 1
ATOM 4888 C CA . LYS B 1 245 ? 107.356 -12.757 10.850 1.00 75.79 245 LYS B CA 1
ATOM 4889 C C . LYS B 1 245 ? 107.502 -12.688 12.357 1.00 93.36 245 LYS B C 1
ATOM 4890 O O . LYS B 1 245 ? 108.353 -11.957 12.888 1.00 45.38 245 LYS B O 1
ATOM 4896 N N . THR B 1 246 ? 106.681 -13.489 13.036 1.00 54.83 246 THR B N 1
ATOM 4897 C CA . THR B 1 246 ? 106.571 -13.432 14.475 1.00 34.09 246 THR B CA 1
ATOM 4898 C C . THR B 1 246 ? 106.542 -14.821 15.096 1.00 56.13 246 THR B C 1
ATOM 4899 O O . THR B 1 246 ? 105.661 -15.161 15.896 1.00 63.98 246 THR B O 1
ATOM 4903 N N . ALA B 1 247 ? 107.549 -15.609 14.732 1.00 60.49 247 ALA B N 1
ATOM 4904 C CA . ALA B 1 247 ? 107.744 -16.936 15.279 1.00 44.11 247 ALA B CA 1
ATOM 4905 C C . ALA B 1 247 ? 107.919 -16.802 16.786 1.00 83.91 247 ALA B C 1
ATOM 4906 O O . ALA B 1 247 ? 107.348 -17.572 17.576 1.00 73.58 247 ALA B O 1
ATOM 4908 N N . ASN B 1 248 ? 108.723 -15.811 17.163 1.00 63.91 248 ASN B N 1
ATOM 4909 C CA . ASN B 1 248 ? 108.858 -15.373 18.546 1.00 52.96 248 ASN B CA 1
ATOM 4910 C C . ASN B 1 248 ? 108.110 -14.057 18.688 1.00 69.61 248 ASN B C 1
ATOM 4911 O O . ASN B 1 248 ? 108.174 -13.165 17.821 1.00 120.65 248 ASN B O 1
ATOM 4916 N N . ALA B 1 249 ? 107.395 -13.953 19.792 1.00 65.08 249 ALA B N 1
ATOM 4917 C CA . ALA B 1 249 ? 106.429 -12.900 20.000 1.00 40.81 249 ALA B CA 1
ATOM 4918 C C . ALA B 1 249 ? 106.169 -12.853 21.484 1.00 92.76 249 ALA B C 1
ATOM 4919 O O . ALA B 1 249 ? 105.111 -13.305 21.937 1.00 62.21 249 ALA B O 1
ATOM 4921 N N . GLY B 1 250 ? 107.155 -12.356 22.237 1.00 64.17 250 GLY B N 1
ATOM 4922 C CA . GLY B 1 250 ? 107.024 -12.185 23.679 1.00 72.43 250 GLY B CA 1
ATOM 4923 C C . GLY B 1 250 ? 105.738 -11.441 23.987 1.00 73.66 250 GLY B C 1
ATOM 4924 O O . GLY B 1 250 ? 104.870 -11.937 24.701 1.00 71.96 250 GLY B O 1
ATOM 4925 N N . GLU B 1 251 ? 105.634 -10.246 23.421 1.00 57.99 251 GLU B N 1
ATOM 4926 C CA . GLU B 1 251 ? 104.437 -9.451 23.451 1.00 52.24 251 GLU B CA 1
ATOM 4927 C C . GLU B 1 251 ? 103.450 -9.984 22.434 1.00 49.14 251 GLU B C 1
ATOM 4928 O O . GLU B 1 251 ? 103.513 -9.635 21.262 1.00 84.70 251 GLU B O 1
ATOM 4934 N N . HIS B 1 252 ? 102.549 -10.846 22.881 1.00 76.24 252 HIS B N 1
ATOM 4935 C CA . HIS B 1 252 ? 101.366 -11.177 22.099 1.00 56.48 252 HIS B CA 1
ATOM 4936 C C . HIS B 1 252 ? 100.084 -11.231 22.915 1.00 77.22 252 HIS B C 1
ATOM 4937 O O . HIS B 1 252 ? 100.072 -11.209 24.150 1.00 77.56 252 HIS B O 1
ATOM 4944 N N . ALA B 1 253 ? 98.993 -11.336 22.193 1.00 51.95 253 ALA B N 1
ATOM 4945 C CA . ALA B 1 253 ? 97.701 -11.400 22.813 1.00 90.14 253 ALA B CA 1
ATOM 4946 C C . ALA B 1 253 ? 96.872 -12.447 22.095 1.00 61.82 253 ALA B C 1
ATOM 4947 O O . ALA B 1 253 ? 97.222 -12.908 21.012 1.00 87.47 253 ALA B O 1
ATOM 4949 N N . MET B 1 254 ? 95.779 -12.830 22.726 1.00 42.30 254 MET B N 1
ATOM 4950 C CA . MET B 1 254 ? 94.743 -13.665 22.102 1.00 87.42 254 MET B CA 1
ATOM 4951 C C . MET B 1 254 ? 93.441 -13.534 22.836 1.00 53.49 254 MET B C 1
ATOM 4952 O O . MET B 1 254 ? 93.419 -13.452 24.060 1.00 76.65 254 MET B O 1
ATOM 4957 N N . SER B 1 255 ? 92.352 -13.496 22.082 1.00 69.45 255 SER B N 1
ATOM 4958 C CA . SER B 1 255 ? 91.058 -13.754 22.661 1.00 69.67 255 SER B CA 1
ATOM 4959 C C . SER B 1 255 ? 91.181 -15.069 23.457 1.00 80.18 255 SER B C 1
ATOM 4960 O O . SER B 1 255 ? 91.977 -15.954 23.090 1.00 56.34 255 SER B O 1
ATOM 4963 N N . LEU B 1 256 ? 90.408 -15.166 24.545 1.00 51.46 256 LEU B N 1
ATOM 4964 C CA . LEU B 1 256 ? 90.578 -16.199 25.540 1.00 59.23 256 LEU B CA 1
ATOM 4965 C C . LEU B 1 256 ? 90.033 -17.517 25.006 1.00 98.22 256 LEU B C 1
ATOM 4966 O O . LEU B 1 256 ? 90.646 -18.581 25.201 1.00 59.52 256 LEU B O 1
ATOM 4971 N N . GLY B 1 257 ? 88.894 -17.436 24.314 1.00 69.67 257 GLY B N 1
ATOM 4972 C CA . GLY B 1 257 ? 88.351 -18.592 23.604 1.00 53.49 257 GLY B CA 1
ATOM 4973 C C . GLY B 1 257 ? 89.426 -19.359 22.844 1.00 96.13 257 GLY B C 1
ATOM 4974 O O . GLY B 1 257 ? 89.436 -20.611 22.830 1.00 54.48 257 GLY B O 1
ATOM 4975 N N . LEU B 1 258 ? 90.338 -18.609 22.217 1.00 39.88 258 LEU B N 1
ATOM 4976 C CA . LEU B 1 258 ? 91.421 -19.221 21.453 1.00 64.96 258 LEU B CA 1
ATOM 4977 C C . LEU B 1 258 ? 92.417 -19.900 22.406 1.00 78.79 258 LEU B C 1
ATOM 4978 O O . LEU B 1 258 ? 92.606 -21.127 22.362 1.00 56.13 258 LEU B O 1
ATOM 4983 N N . ALA B 1 259 ? 92.996 -19.112 23.306 1.00 57.01 259 ALA B N 1
ATOM 4984 C CA . ALA B 1 259 ? 93.970 -19.616 24.277 1.00 79.11 259 ALA B CA 1
ATOM 4985 C C . ALA B 1 259 ? 93.651 -20.957 24.988 1.00 65.98 259 ALA B C 1
ATOM 4986 O O . ALA B 1 259 ? 94.538 -21.790 25.185 1.00 48.63 259 ALA B O 1
ATOM 4988 N N . LEU B 1 260 ? 92.402 -21.141 25.398 1.00 47.67 260 LEU B N 1
ATOM 4989 C CA . LEU B 1 260 ? 91.993 -22.368 26.071 1.00 71.73 260 LEU B CA 1
ATOM 4990 C C . LEU B 1 260 ? 91.878 -23.552 25.094 1.00 78.95 260 LEU B C 1
ATOM 4991 O O . LEU B 1 260 ? 91.965 -24.708 25.505 1.00 59.18 260 LEU B O 1
ATOM 4996 N N . ARG B 1 261 ? 91.697 -23.274 23.805 1.00 60.13 261 ARG B N 1
ATOM 4997 C CA . ARG B 1 261 ? 91.686 -24.348 22.809 1.00 66.64 261 ARG B CA 1
ATOM 4998 C C . ARG B 1 261 ? 93.101 -24.797 22.468 1.00 51.99 261 ARG B C 1
ATOM 4999 O O . ARG B 1 261 ? 93.288 -25.839 21.843 1.00 86.15 261 ARG B O 1
ATOM 5007 N N . LEU B 1 262 ? 94.086 -24.033 22.926 1.00 55.23 262 LEU B N 1
ATOM 5008 C CA . LEU B 1 262 ? 95.444 -24.161 22.431 1.00 74.95 262 LEU B CA 1
ATOM 5009 C C . LEU B 1 262 ? 96.390 -24.870 23.388 1.00 58.98 262 LEU B C 1
ATOM 5010 O O . LEU B 1 262 ? 96.600 -24.408 24.499 1.00 84.16 262 LEU B O 1
ATOM 5015 N N . PRO B 1 263 ? 96.974 -25.994 22.948 1.00 77.58 263 PRO B N 1
ATOM 5016 C CA . PRO B 1 263 ? 98.021 -26.678 23.712 1.00 47.10 263 PRO B CA 1
ATOM 5017 C C . PRO B 1 263 ? 99.282 -25.822 23.775 1.00 100.84 263 PRO B C 1
ATOM 5018 O O . PRO B 1 263 ? 99.701 -25.256 22.753 1.00 103.34 263 PRO B O 1
ATOM 5022 N N . LEU B 1 264 ? 99.878 -25.731 24.961 1.00 66.21 264 LEU B N 1
ATOM 5023 C CA . LEU B 1 264 ? 101.051 -24.888 25.147 1.00 58.08 264 LEU B CA 1
ATOM 5024 C C . LEU B 1 264 ? 102.353 -25.654 25.372 1.00 106.20 264 LEU B C 1
ATOM 5025 O O . LEU B 1 264 ? 102.414 -26.619 26.146 1.00 57.59 264 LEU B O 1
ATOM 5030 N N . ALA B 1 265 ? 103.382 -25.209 24.656 1.00 80.48 265 ALA B N 1
ATOM 5031 C CA . ALA B 1 265 ? 104.714 -25.775 24.737 1.00 68.37 265 ALA B CA 1
ATOM 5032 C C . ALA B 1 265 ? 105.448 -25.162 25.912 1.00 44.56 265 ALA B C 1
ATOM 5033 O O . ALA B 1 265 ? 105.025 -24.132 26.433 1.00 68.14 265 ALA B O 1
ATOM 5035 N N . SER B 1 266 ? 106.575 -25.764 26.278 1.00 82.03 266 SER B N 1
ATOM 5036 C CA . SER B 1 266 ? 107.275 -25.440 27.515 1.00 75.98 266 SER B CA 1
ATOM 5037 C C . SER B 1 266 ? 108.364 -24.350 27.436 1.00 32.71 266 SER B C 1
ATOM 5038 O O . SER B 1 266 ? 108.292 -23.376 28.180 1.00 134.47 266 SER B O 1
ATOM 5041 N N . GLY B 1 267 ? 109.380 -24.528 26.589 1.00 90.44 267 GLY B N 1
ATOM 5042 C CA . GLY B 1 267 ? 110.631 -23.748 26.697 1.00 65.31 267 GLY B CA 1
ATOM 5043 C C . GLY B 1 267 ? 110.566 -22.391 26.032 1.00 87.26 267 GLY B C 1
ATOM 5044 O O . GLY B 1 267 ? 109.680 -21.582 26.317 1.00 67.82 267 GLY B O 1
ATOM 5045 N N . TYR B 1 268 ? 111.522 -22.126 25.150 1.00 100.05 268 TYR B N 1
ATOM 5046 C CA . TYR B 1 268 ? 111.353 -21.039 24.191 1.00 86.33 268 TYR B CA 1
ATOM 5047 C C . TYR B 1 268 ? 110.535 -21.571 23.007 1.00 82.67 268 TYR B C 1
ATOM 5048 O O . TYR B 1 268 ? 110.643 -21.080 21.886 1.00 117.06 268 TYR B O 1
ATOM 5057 N N . ALA B 1 269 ? 109.745 -22.606 23.273 1.00 52.01 269 ALA B N 1
ATOM 5058 C CA . ALA B 1 269 ? 108.852 -23.205 22.305 1.00 50.18 269 ALA B CA 1
ATOM 5059 C C . ALA B 1 269 ? 107.440 -22.594 22.356 1.00 72.36 269 ALA B C 1
ATOM 5060 O O . ALA B 1 269 ? 106.587 -22.906 21.526 1.00 63.32 269 ALA B O 1
ATOM 5062 N N . VAL B 1 270 ? 107.203 -21.711 23.319 1.00 50.93 270 VAL B N 1
ATOM 5063 C CA . VAL B 1 270 ? 105.849 -21.272 23.607 1.00 61.34 270 VAL B CA 1
ATOM 5064 C C . VAL B 1 270 ? 105.298 -20.529 22.408 1.00 101.06 270 VAL B C 1
ATOM 5065 O O . VAL B 1 270 ? 104.241 -20.885 21.856 1.00 53.36 270 VAL B O 1
ATOM 5069 N N . GLU B 1 271 ? 106.026 -19.500 21.997 1.00 58.33 271 GLU B N 1
ATOM 5070 C CA . GLU B 1 271 ? 105.535 -18.698 20.906 1.00 66.64 271 GLU B CA 1
ATOM 5071 C C . GLU B 1 271 ? 105.407 -19.493 19.585 1.00 77.72 271 GLU B C 1
ATOM 5072 O O . GLU B 1 271 ? 104.306 -19.584 19.039 1.00 60.89 271 GLU B O 1
ATOM 5078 N N . PRO B 1 272 ? 106.505 -20.119 19.106 1.00 52.40 272 PRO B N 1
ATOM 5079 C CA . PRO B 1 272 ? 106.435 -20.858 17.852 1.00 58.91 272 PRO B CA 1
ATOM 5080 C C . PRO B 1 272 ? 105.328 -21.896 17.869 1.00 67.93 272 PRO B C 1
ATOM 5081 O O . PRO B 1 272 ? 104.544 -21.988 16.927 1.00 58.63 272 PRO B O 1
ATOM 5085 N N . GLN B 1 273 ? 105.249 -22.661 18.947 1.00 61.45 273 GLN B N 1
ATOM 5086 C CA . GLN B 1 273 ? 104.278 -23.741 19.014 1.00 52.65 273 GLN B CA 1
ATOM 5087 C C . GLN B 1 273 ? 102.822 -23.268 18.926 1.00 54.45 273 GLN B C 1
ATOM 5088 O O . GLN B 1 273 ? 101.951 -24.011 18.474 1.00 70.18 273 GLN B O 1
ATOM 5094 N N . GLU B 1 274 ? 102.563 -22.039 19.363 1.00 55.18 274 GLU B N 1
ATOM 5095 C CA . GLU B 1 274 ? 101.215 -21.511 19.317 1.00 61.64 274 GLU B CA 1
ATOM 5096 C C . GLU B 1 274 ? 100.753 -21.530 17.874 1.00 81.35 274 GLU B C 1
ATOM 5097 O O . GLU B 1 274 ? 99.638 -21.971 17.576 1.00 84.34 274 GLU B O 1
ATOM 5103 N N . LEU B 1 275 ? 101.637 -21.060 16.990 1.00 51.16 275 LEU B N 1
ATOM 5104 C CA . LEU B 1 275 ? 101.386 -21.015 15.544 1.00 57.65 275 LEU B CA 1
ATOM 5105 C C . LEU B 1 275 ? 101.265 -22.407 14.938 1.00 72.60 275 LEU B C 1
ATOM 5106 O O . LEU B 1 275 ? 100.375 -22.669 14.126 1.00 74.12 275 LEU B O 1
ATOM 5111 N N . VAL B 1 276 ? 102.156 -23.304 15.342 1.00 55.34 276 VAL B N 1
ATOM 5112 C CA . VAL B 1 276 ? 102.126 -24.660 14.823 1.00 52.50 276 VAL B CA 1
ATOM 5113 C C . VAL B 1 276 ? 100.819 -25.363 15.195 1.00 69.64 276 VAL B C 1
ATOM 5114 O O . VAL B 1 276 ? 100.227 -26.037 14.351 1.00 67.10 276 VAL B O 1
ATOM 5118 N N . SER B 1 277 ? 100.359 -25.188 16.438 1.00 57.91 277 SER B N 1
ATOM 5119 C CA . SER B 1 277 ? 99.140 -25.874 16.900 1.00 74.63 277 SER B CA 1
ATOM 5120 C C . SER B 1 277 ? 97.908 -25.307 16.194 1.00 94.89 277 SER B C 1
ATOM 5121 O O . SER B 1 277 ? 96.971 -26.039 15.876 1.00 46.01 277 SER B O 1
ATOM 5124 N N . LEU B 1 278 ? 97.925 -24.001 15.938 1.00 50.85 278 LEU B N 1
ATOM 5125 C CA . LEU B 1 278 ? 96.902 -23.377 15.129 1.00 41.42 278 LEU B CA 1
ATOM 5126 C C . LEU B 1 278 ? 96.754 -24.057 13.805 1.00 57.46 278 LEU B C 1
ATOM 5127 O O . LEU B 1 278 ? 95.670 -24.524 13.457 1.00 63.57 278 LEU B O 1
ATOM 5132 N N . LEU B 1 279 ? 97.865 -24.088 13.074 1.00 65.47 279 LEU B N 1
ATOM 5133 C CA . LEU B 1 279 ? 97.950 -24.757 11.782 1.00 76.53 279 LEU B CA 1
ATOM 5134 C C . LEU B 1 279 ? 97.537 -26.226 11.819 1.00 66.66 279 LEU B C 1
ATOM 5135 O O . LEU B 1 279 ? 96.845 -26.673 10.905 1.00 66.76 279 LEU B O 1
ATOM 5140 N N . GLU B 1 280 ? 97.937 -26.963 12.864 1.00 48.44 280 GLU B N 1
ATOM 5141 C CA . GLU B 1 280 ? 97.613 -28.399 12.957 1.00 76.34 280 GLU B CA 1
ATOM 5142 C C . GLU B 1 280 ? 96.126 -28.590 13.256 1.00 72.53 280 GLU B C 1
ATOM 5143 O O . GLU B 1 280 ? 95.472 -29.462 12.684 1.00 63.25 280 GLU B O 1
ATOM 5149 N N . LEU B 1 281 ? 95.585 -27.752 14.131 1.00 77.79 281 LEU B N 1
ATOM 5150 C CA . LEU B 1 281 ? 94.208 -27.938 14.569 1.00 75.71 281 LEU B CA 1
ATOM 5151 C C . LEU B 1 281 ? 93.207 -27.443 13.555 1.00 48.45 281 LEU B C 1
ATOM 5152 O O . LEU B 1 281 ? 92.181 -28.087 13.326 1.00 106.56 281 LEU B O 1
ATOM 5157 N N . TYR B 1 282 ? 93.523 -26.326 12.914 1.00 74.09 282 TYR B N 1
ATOM 5158 C CA . TYR B 1 282 ? 92.545 -25.656 12.071 1.00 45.72 282 TYR B CA 1
ATOM 5159 C C . TYR B 1 282 ? 92.997 -25.422 10.644 1.00 63.44 282 TYR B C 1
ATOM 5160 O O . TYR B 1 282 ? 92.420 -24.574 9.956 1.00 60.53 282 TYR B O 1
ATOM 5169 N N . GLY B 1 283 ? 94.001 -26.179 10.196 1.00 78.58 283 GLY B N 1
ATOM 5170 C CA . GLY B 1 283 ? 94.549 -26.017 8.847 1.00 44.77 283 GLY B CA 1
ATOM 5171 C C . GLY B 1 283 ? 93.891 -26.863 7.778 1.00 63.98 283 GLY B C 1
ATOM 5172 O O . GLY B 1 283 ? 94.278 -26.815 6.629 1.00 63.30 283 GLY B O 1
ATOM 5173 N N . GLY B 1 284 ? 92.902 -27.662 8.145 1.00 91.51 284 GLY B N 1
ATOM 5174 C CA . GLY B 1 284 ? 92.125 -28.342 7.129 1.00 71.54 284 GLY B CA 1
ATOM 5175 C C . GLY B 1 284 ? 92.721 -29.659 6.681 1.00 88.08 284 GLY B C 1
ATOM 5176 O O . GLY B 1 284 ? 92.105 -30.375 5.892 1.00 89.78 284 GLY B O 1
ATOM 5177 N N . VAL B 1 285 ? 93.909 -29.994 7.181 1.00 48.44 285 VAL B N 1
ATOM 5178 C CA . VAL B 1 285 ? 94.549 -31.261 6.804 1.00 40.81 285 VAL B CA 1
ATOM 5179 C C . VAL B 1 285 ? 93.911 -32.431 7.566 1.00 58.96 285 VAL B C 1
ATOM 5180 O O . VAL B 1 285 ? 93.413 -33.378 6.966 1.00 79.67 285 VAL B O 1
ATOM 5184 N N . PHE B 1 286 ? 93.961 -32.338 8.893 1.00 38.41 286 PHE B N 1
ATOM 5185 C CA . PHE B 1 286 ? 93.352 -33.274 9.822 1.00 74.70 286 PHE B CA 1
ATOM 5186 C C . PHE B 1 286 ? 91.872 -32.982 10.092 1.00 110.76 286 PHE B C 1
ATOM 5187 O O . PHE B 1 286 ? 91.413 -31.854 9.901 1.00 59.86 286 PHE B O 1
ATOM 5195 N N . PRO B 1 287 ? 91.117 -33.996 10.567 1.00 130.09 287 PRO B N 1
ATOM 5196 C CA . PRO B 1 287 ? 89.738 -33.691 10.934 1.00 75.26 287 PRO B CA 1
ATOM 5197 C C . PRO B 1 287 ? 89.724 -32.532 11.911 1.00 51.92 287 PRO B C 1
ATOM 5198 O O . PRO B 1 287 ? 90.358 -32.622 12.968 1.00 84.39 287 PRO B O 1
ATOM 5202 N N . LEU B 1 288 ? 89.037 -31.449 11.544 1.00 75.82 288 LEU B N 1
ATOM 5203 C CA . LEU B 1 288 ? 88.775 -30.325 12.449 1.00 63.76 288 LEU B CA 1
ATOM 5204 C C . LEU B 1 288 ? 87.341 -30.415 12.989 1.00 78.55 288 LEU B C 1
ATOM 5205 O O . LEU B 1 288 ? 86.384 -30.197 12.245 1.00 78.48 288 LEU B O 1
ATOM 5210 N N . GLU B 1 289 ? 87.188 -30.755 14.267 1.00 54.65 289 GLU B N 1
ATOM 5211 C CA . GLU B 1 289 ? 85.877 -30.665 14.925 1.00 82.43 289 GLU B CA 1
ATOM 5212 C C . GLU B 1 289 ? 85.870 -29.643 16.072 1.00 109.56 289 GLU B C 1
ATOM 5213 O O . GLU B 1 289 ? 86.383 -29.893 17.167 1.00 78.32 289 GLU B O 1
ATOM 5219 N N . ASP B 1 290 ? 85.323 -28.471 15.767 1.00 97.52 290 ASP B N 1
ATOM 5220 C CA . ASP B 1 290 ? 84.953 -27.454 16.742 1.00 49.83 290 ASP B CA 1
ATOM 5221 C C . ASP B 1 290 ? 83.967 -26.579 15.992 1.00 67.70 290 ASP B C 1
ATOM 5222 O O . ASP B 1 290 ? 84.362 -25.610 15.333 1.00 61.80 290 ASP B O 1
ATOM 5227 N N . GLU B 1 291 ? 82.686 -26.932 16.088 1.00 64.49 291 GLU B N 1
ATOM 5228 C CA . GLU B 1 291 ? 81.618 -26.228 15.375 1.00 66.85 291 GLU B CA 1
ATOM 5229 C C . GLU B 1 291 ? 81.824 -24.716 15.336 1.00 86.64 291 GLU B C 1
ATOM 5230 O O . GLU B 1 291 ? 81.464 -24.063 14.359 1.00 69.01 291 GLU B O 1
ATOM 5236 N N . GLU B 1 292 ? 82.405 -24.162 16.393 1.00 62.10 292 GLU B N 1
ATOM 5237 C CA . GLU B 1 292 ? 82.596 -22.721 16.460 1.00 85.47 292 GLU B CA 1
ATOM 5238 C C . GLU B 1 292 ? 83.820 -22.237 15.670 1.00 55.74 292 GLU B C 1
ATOM 5239 O O . GLU B 1 292 ? 83.710 -21.308 14.867 1.00 73.91 292 GLU B O 1
ATOM 5245 N N . VAL B 1 293 ? 84.967 -22.882 15.831 1.00 73.69 293 VAL B N 1
ATOM 5246 C CA . VAL B 1 293 ? 86.142 -22.464 15.057 1.00 63.23 293 VAL B CA 1
ATOM 5247 C C . VAL B 1 293 ? 85.979 -22.773 13.562 1.00 69.16 293 VAL B C 1
ATOM 5248 O O . VAL B 1 293 ? 86.385 -21.955 12.721 1.00 52.67 293 VAL B O 1
ATOM 5252 N N . LEU B 1 294 ? 85.378 -23.930 13.241 1.00 47.54 294 LEU B N 1
ATOM 5253 C CA . LEU B 1 294 ? 85.073 -24.308 11.837 1.00 43.00 294 LEU B CA 1
ATOM 5254 C C . LEU B 1 294 ? 84.302 -23.212 11.152 1.00 57.36 294 LEU B C 1
ATOM 5255 O O . LEU B 1 294 ? 84.611 -22.842 10.024 1.00 86.97 294 LEU B O 1
ATOM 5260 N N . GLN B 1 295 ? 83.323 -22.679 11.869 1.00 64.69 295 GLN B N 1
ATOM 5261 C CA . GLN B 1 295 ? 82.428 -21.653 11.360 1.00 87.71 295 GLN B CA 1
ATOM 5262 C C . GLN B 1 295 ? 82.919 -20.189 11.482 1.00 38.70 295 GLN B C 1
ATOM 5263 O O . GLN B 1 295 ? 82.520 -19.337 10.691 1.00 58.70 295 GLN B O 1
ATOM 5269 N N . HIS B 1 296 ? 83.778 -19.880 12.451 1.00 84.96 296 HIS B N 1
ATOM 5270 C CA . HIS B 1 296 ? 84.291 -18.501 12.571 1.00 50.34 296 HIS B CA 1
ATOM 5271 C C . HIS B 1 296 ? 85.730 -18.328 12.100 1.00 48.90 296 HIS B C 1
ATOM 5272 O O . HIS B 1 296 ? 86.124 -17.240 11.696 1.00 71.95 296 HIS B O 1
ATOM 5279 N N . GLY B 1 297 ? 86.523 -19.390 12.204 1.00 65.77 297 GLY B N 1
ATOM 5280 C CA . GLY B 1 297 ? 87.942 -19.335 11.862 1.00 49.31 297 GLY B CA 1
ATOM 5281 C C . GLY B 1 297 ? 88.840 -18.520 12.770 1.00 47.94 297 GLY B C 1
ATOM 5282 O O . GLY B 1 297 ? 88.392 -17.914 13.745 1.00 68.84 297 GLY B O 1
ATOM 5283 N N . VAL B 1 298 ? 90.125 -18.498 12.436 1.00 81.60 298 VAL B N 1
ATOM 5284 C CA . VAL B 1 298 ? 91.106 -17.792 13.238 1.00 45.01 298 VAL B CA 1
ATOM 5285 C C . VAL B 1 298 ? 91.828 -16.744 12.432 1.00 70.52 298 VAL B C 1
ATOM 5286 O O . VAL B 1 298 ? 92.364 -17.046 11.366 1.00 67.45 298 VAL B O 1
ATOM 5290 N N . GLU B 1 299 ? 91.852 -15.522 12.954 1.00 56.61 299 GLU B N 1
ATOM 5291 C CA . GLU B 1 299 ? 92.680 -14.468 12.384 1.00 51.65 299 GLU B CA 1
ATOM 5292 C C . GLU B 1 299 ? 93.894 -14.265 13.256 1.00 48.96 299 GLU B C 1
ATOM 5293 O O . GLU B 1 299 ? 93.785 -14.154 14.455 1.00 73.80 299 GLU B O 1
ATOM 5299 N N . ILE B 1 300 ? 95.062 -14.258 12.643 1.00 75.23 300 ILE B N 1
ATOM 5300 C CA . ILE B 1 300 ? 96.279 -13.898 13.334 1.00 47.05 300 ILE B CA 1
ATOM 5301 C C . ILE B 1 300 ? 96.799 -12.613 12.712 1.00 72.92 300 ILE B C 1
ATOM 5302 O O . ILE B 1 300 ? 96.960 -12.538 11.491 1.00 62.76 300 ILE B O 1
ATOM 5307 N N . PHE B 1 301 ? 97.065 -11.619 13.556 1.00 52.66 301 PHE B N 1
ATOM 5308 C CA . PHE B 1 301 ? 97.613 -10.346 13.124 1.00 57.87 301 PHE B CA 1
ATOM 5309 C C . PHE B 1 301 ? 99.062 -10.208 13.579 1.00 51.45 301 PHE B C 1
ATOM 5310 O O . PHE B 1 301 ? 99.466 -10.739 14.618 1.00 67.11 301 PHE B O 1
ATOM 5318 N N . GLN B 1 302 ? 99.832 -9.446 12.826 1.00 45.38 302 GLN B N 1
ATOM 5319 C CA . GLN B 1 302 ? 101.227 -9.174 13.183 1.00 66.65 302 GLN B CA 1
ATOM 5320 C C . GLN B 1 302 ? 101.414 -7.686 13.045 1.00 67.85 302 GLN B C 1
ATOM 5321 O O . GLN B 1 302 ? 101.293 -7.141 11.944 1.00 58.04 302 GLN B O 1
ATOM 5327 N N . ILE B 1 303 ? 101.650 -7.021 14.170 1.00 58.27 303 ILE B N 1
ATOM 5328 C CA . ILE B 1 303 ? 101.682 -5.559 14.191 1.00 55.29 303 ILE B CA 1
ATOM 5329 C C . ILE B 1 303 ? 103.072 -5.055 14.521 1.00 41.83 303 ILE B C 1
ATOM 5330 O O . ILE B 1 303 ? 103.618 -5.378 15.569 1.00 72.50 303 ILE B O 1
ATOM 5335 N N . GLU B 1 304 ? 103.659 -4.305 13.598 1.00 44.74 304 GLU B N 1
ATOM 5336 C CA . GLU B 1 304 ? 104.997 -3.767 13.798 1.00 53.78 304 GLU B CA 1
ATOM 5337 C C . GLU B 1 304 ? 104.886 -2.523 14.592 1.00 69.76 304 GLU B C 1
ATOM 5338 O O . GLU B 1 304 ? 104.180 -1.587 14.218 1.00 66.94 304 GLU B O 1
ATOM 5344 N N . THR B 1 305 ? 105.625 -2.490 15.677 1.00 67.93 305 THR B N 1
ATOM 5345 C CA . THR B 1 305 ? 105.447 -1.403 16.578 1.00 78.89 305 THR B CA 1
ATOM 5346 C C . THR B 1 305 ? 106.441 -0.297 16.266 1.00 57.98 305 THR B C 1
ATOM 5347 O O . THR B 1 305 ? 107.528 -0.565 15.741 1.00 79.50 305 THR B O 1
ATOM 5351 N N . ARG B 1 306 ? 106.033 0.936 16.565 1.00 51.12 306 ARG B N 1
ATOM 5352 C CA . ARG B 1 306 ? 106.849 2.150 16.389 1.00 43.94 306 ARG B CA 1
ATOM 5353 C C . ARG B 1 306 ? 107.896 2.291 17.453 1.00 70.19 306 ARG B C 1
ATOM 5354 O O . ARG B 1 306 ? 108.945 2.861 17.212 1.00 50.42 306 ARG B O 1
ATOM 5362 N N . ASN B 1 307 ? 107.569 1.840 18.655 1.00 70.07 307 ASN B N 1
ATOM 5363 C CA . ASN B 1 307 ? 108.503 1.879 19.757 1.00 73.62 307 ASN B CA 1
ATOM 5364 C C . ASN B 1 307 ? 109.394 0.638 19.739 1.00 74.67 307 ASN B C 1
ATOM 5365 O O . ASN B 1 307 ? 108.911 -0.506 19.647 1.00 84.66 307 ASN B O 1
ATOM 5370 N N . PRO B 1 308 ? 110.708 0.858 19.818 1.00 84.92 308 PRO B N 1
ATOM 5371 C CA . PRO B 1 308 ? 111.630 -0.278 19.914 1.00 52.90 308 PRO B CA 1
ATOM 5372 C C . PRO B 1 308 ? 111.348 -1.181 21.140 1.00 143.33 308 PRO B C 1
ATOM 5373 O O . PRO B 1 308 ? 110.878 -0.702 22.196 1.00 77.71 308 PRO B O 1
ATOM 5377 N N . HIS B 1 309 ? 111.597 -2.479 20.953 1.00 85.50 309 HIS B N 1
ATOM 5378 C CA . HIS B 1 309 ? 111.722 -3.476 22.023 1.00 68.34 309 HIS B CA 1
ATOM 5379 C C . HIS B 1 309 ? 113.089 -3.232 22.641 1.00 114.80 309 HIS B C 1
ATOM 5380 O O . HIS B 1 309 ? 114.099 -3.717 22.129 1.00 139.05 309 HIS B O 1
ATOM 5387 N N . LEU B 1 310 ? 113.155 -2.474 23.720 1.00 123.57 310 LEU B N 1
ATOM 5388 C CA . LEU B 1 310 ? 114.454 -2.236 24.331 1.00 80.31 310 LEU B CA 1
ATOM 5389 C C . LEU B 1 310 ? 114.475 -2.791 25.742 1.00 191.93 310 LEU B C 1
ATOM 5390 O O . LEU B 1 310 ? 114.096 -2.105 26.708 1.00 101.01 310 LEU B O 1
ATOM 5395 N N . HIS B 1 311 ? 114.946 -4.032 25.835 1.00 90.19 311 HIS B N 1
ATOM 5396 C CA . HIS B 1 311 ? 114.824 -4.841 27.042 1.00 118.84 311 HIS B CA 1
ATOM 5397 C C . HIS B 1 311 ? 116.163 -4.858 27.826 1.00 157.10 311 HIS B C 1
ATOM 5398 O O . HIS B 1 311 ? 117.086 -4.134 27.456 1.00 159.56 311 HIS B O 1
ATOM 5405 N N . GLU B 1 312 ? 116.269 -5.647 28.901 1.00 121.62 312 GLU B N 1
ATOM 5406 C CA . GLU B 1 312 ? 117.425 -5.573 29.827 1.00 177.41 312 GLU B CA 1
ATOM 5407 C C . GLU B 1 312 ? 118.645 -6.464 29.470 1.00 170.20 312 GLU B C 1
ATOM 5408 O O . GLU B 1 312 ? 119.483 -6.771 30.328 1.00 90.78 312 GLU B O 1
ATOM 5414 N N . ASN B 1 313 ? 118.771 -6.819 28.193 1.00 118.47 313 ASN B N 1
ATOM 5415 C CA . ASN B 1 313 ? 119.606 -7.959 27.768 1.00 126.75 313 ASN B CA 1
ATOM 5416 C C . ASN B 1 313 ? 120.765 -7.743 26.750 1.00 132.85 313 ASN B C 1
ATOM 5417 O O . ASN B 1 313 ? 120.727 -6.853 25.883 1.00 64.13 313 ASN B O 1
ATOM 5422 N N . LYS B 1 314 ? 121.797 -8.577 26.904 1.00 184.63 314 LYS B N 1
ATOM 5423 C CA . LYS B 1 314 ? 122.900 -8.763 25.945 1.00 171.70 314 LYS B CA 1
ATOM 5424 C C . LYS B 1 314 ? 123.634 -10.075 26.303 1.00 197.67 314 LYS B C 1
ATOM 5425 O O . LYS B 1 314 ? 124.785 -10.050 26.756 1.00 135.23 314 LYS B O 1
ATOM 5431 N N . GLY B 1 315 ? 122.950 -11.211 26.121 1.00 139.89 315 GLY B N 1
ATOM 5432 C CA . GLY B 1 315 ? 123.499 -12.550 26.431 1.00 87.34 315 GLY B CA 1
ATOM 5433 C C . GLY B 1 315 ? 123.234 -13.547 25.310 1.00 118.45 315 GLY B C 1
ATOM 5434 O O . GLY B 1 315 ? 122.188 -13.480 24.665 1.00 89.38 315 GLY B O 1
ATOM 5435 N N . ASP B 1 316 ? 124.165 -14.482 25.087 1.00 135.67 316 ASP B N 1
ATOM 5436 C CA . ASP B 1 316 ? 124.169 -15.306 23.856 1.00 62.38 316 ASP B CA 1
ATOM 5437 C C . ASP B 1 316 ? 123.887 -16.817 24.009 1.00 208.66 316 ASP B C 1
ATOM 5438 O O . ASP B 1 316 ? 123.672 -17.510 23.005 1.00 127.87 316 ASP B O 1
ATOM 5443 N N . GLU B 1 317 ? 123.906 -17.328 25.241 1.00 248.79 317 GLU B N 1
ATOM 5444 C CA . GLU B 1 317 ? 123.633 -18.752 25.498 1.00 198.61 317 GLU B CA 1
ATOM 5445 C C . GLU B 1 317 ? 122.198 -19.115 25.109 1.00 156.01 317 GLU B C 1
ATOM 5446 O O . GLU B 1 317 ? 121.963 -20.169 24.501 1.00 104.72 317 GLU B O 1
ATOM 5452 N N . HIS B 1 318 ? 121.267 -18.220 25.456 1.00 88.85 318 HIS B N 1
ATOM 5453 C CA . HIS B 1 318 ? 119.834 -18.361 25.184 1.00 95.80 318 HIS B CA 1
ATOM 5454 C C . HIS B 1 318 ? 119.524 -18.391 23.686 1.00 72.69 318 HIS B C 1
ATOM 5455 O O . HIS B 1 318 ? 118.641 -19.123 23.236 1.00 112.37 318 HIS B O 1
ATOM 5462 N N . ILE B 1 319 ? 120.246 -17.576 22.926 1.00 78.58 319 ILE B N 1
ATOM 5463 C CA . ILE B 1 319 ? 119.966 -17.361 21.504 1.00 97.23 319 ILE B CA 1
ATOM 5464 C C . ILE B 1 319 ? 119.971 -18.667 20.690 1.00 81.61 319 ILE B C 1
ATOM 5465 O O . ILE B 1 319 ? 119.019 -18.935 19.933 1.00 40.26 319 ILE B O 1
ATOM 5470 N N . ARG B 1 320 ? 121.021 -19.472 20.874 1.00 75.50 320 ARG B N 1
ATOM 5471 C CA . ARG B 1 320 ? 121.102 -20.809 20.290 1.00 59.69 320 ARG B CA 1
ATOM 5472 C C . ARG B 1 320 ? 119.874 -21.608 20.692 1.00 73.75 320 ARG B C 1
ATOM 5473 O O . ARG B 1 320 ? 119.208 -22.220 19.856 1.00 32.86 320 ARG B O 1
ATOM 5481 N N . ASP B 1 321 ? 119.582 -21.583 21.988 1.00 52.63 321 ASP B N 1
ATOM 5482 C CA . ASP B 1 321 ? 118.490 -22.354 22.551 1.00 55.29 321 ASP B CA 1
ATOM 5483 C C . ASP B 1 321 ? 117.166 -21.950 21.893 1.00 50.73 321 ASP B C 1
ATOM 5484 O O . ASP B 1 321 ? 116.369 -22.809 21.517 1.00 71.60 321 ASP B O 1
ATOM 5489 N N . MET B 1 322 ? 116.969 -20.646 21.715 1.00 40.00 322 MET B N 1
ATOM 5490 C CA . MET B 1 322 ? 115.804 -20.123 21.021 1.00 64.94 322 MET B CA 1
ATOM 5491 C C . MET B 1 322 ? 115.635 -20.738 19.624 1.00 46.44 322 MET B C 1
ATOM 5492 O O . MET B 1 322 ? 114.525 -21.090 19.218 1.00 87.85 322 MET B O 1
ATOM 5497 N N . LEU B 1 323 ? 116.740 -20.864 18.903 1.00 30.11 323 LEU B N 1
ATOM 5498 C CA . LEU B 1 323 ? 116.741 -21.427 17.553 1.00 70.96 323 LEU B CA 1
ATOM 5499 C C . LEU B 1 323 ? 116.374 -22.897 17.578 1.00 70.65 323 LEU B C 1
ATOM 5500 O O . LEU B 1 323 ? 115.461 -23.320 16.874 1.00 62.23 323 LEU B O 1
ATOM 5505 N N . LEU B 1 324 ? 117.115 -23.656 18.383 1.00 41.27 324 LEU B N 1
ATOM 5506 C CA . LEU B 1 324 ? 116.863 -25.076 18.654 1.00 53.24 324 LEU B CA 1
ATOM 5507 C C . LEU B 1 324 ? 115.407 -25.350 19.032 1.00 54.75 324 LEU B C 1
ATOM 5508 O O . LEU B 1 324 ? 114.759 -26.226 18.458 1.00 43.78 324 LEU B O 1
ATOM 5513 N N . ALA B 1 325 ? 114.910 -24.598 20.008 1.00 57.01 325 ALA B N 1
ATOM 5514 C CA . ALA B 1 325 ? 113.523 -24.687 20.434 1.00 52.15 325 ALA B CA 1
ATOM 5515 C C . ALA B 1 325 ? 112.608 -24.686 19.237 1.00 44.29 325 ALA B C 1
ATOM 5516 O O . ALA B 1 325 ? 111.835 -25.611 19.012 1.00 57.81 325 ALA B O 1
ATOM 5518 N N . CYS B 1 326 ? 112.716 -23.617 18.469 1.00 65.01 326 CYS B N 1
ATOM 5519 C CA . CYS B 1 326 ? 111.744 -23.321 17.445 1.00 96.10 326 CYS B CA 1
ATOM 5520 C C . CYS B 1 326 ? 111.823 -24.314 16.306 1.00 55.29 326 CYS B C 1
ATOM 5521 O O . CYS B 1 326 ? 110.815 -24.815 15.829 1.00 55.35 326 CYS B O 1
ATOM 5524 N N . LEU B 1 327 ? 113.042 -24.605 15.888 1.00 68.06 327 LEU B N 1
ATOM 5525 C CA . LEU B 1 327 ? 113.250 -25.569 14.835 1.00 60.91 327 LEU B CA 1
ATOM 5526 C C . LEU B 1 327 ? 112.769 -26.954 15.229 1.00 70.30 327 LEU B C 1
ATOM 5527 O O . LEU B 1 327 ? 112.419 -27.765 14.357 1.00 66.79 327 LEU B O 1
ATOM 5532 N N . ALA B 1 328 ? 112.723 -27.211 16.536 1.00 52.47 328 ALA B N 1
ATOM 5533 C CA . ALA B 1 328 ? 112.273 -28.514 17.024 1.00 39.35 328 ALA B CA 1
ATOM 5534 C C . ALA B 1 328 ? 110.769 -28.632 16.864 1.00 74.66 328 ALA B C 1
ATOM 5535 O O . ALA B 1 328 ? 110.271 -29.674 16.421 1.00 60.09 328 ALA B O 1
ATOM 5537 N N . THR B 1 329 ? 110.062 -27.545 17.186 1.00 43.73 329 THR B N 1
ATOM 5538 C CA . THR B 1 329 ? 108.603 -27.537 17.171 1.00 71.71 329 THR B CA 1
ATOM 5539 C C . THR B 1 329 ? 108.085 -27.845 15.771 1.00 56.11 329 THR B C 1
ATOM 5540 O O . THR B 1 329 ? 107.025 -28.455 15.602 1.00 89.31 329 THR B O 1
ATOM 5544 N N . VAL B 1 330 ? 108.864 -27.435 14.777 1.00 62.95 330 VAL B N 1
ATOM 5545 C CA . VAL B 1 330 ? 108.509 -27.620 13.381 1.00 79.91 330 VAL B CA 1
ATOM 5546 C C . VAL B 1 330 ? 108.873 -29.033 12.999 1.00 62.38 330 VAL B C 1
ATOM 5547 O O . VAL B 1 330 ? 108.050 -29.763 12.440 1.00 64.12 330 VAL B O 1
ATOM 5551 N N . TYR B 1 331 ? 110.103 -29.418 13.325 1.00 56.68 331 TYR B N 1
ATOM 5552 C CA . TYR B 1 331 ? 110.579 -30.760 13.042 1.00 49.50 331 TYR B CA 1
ATOM 5553 C C . TYR B 1 331 ? 109.541 -31.777 13.521 1.00 38.19 331 TYR B C 1
ATOM 5554 O O . TYR B 1 331 ? 109.173 -32.717 12.804 1.00 58.94 331 TYR B O 1
ATOM 5563 N N . HIS B 1 332 ? 109.041 -31.563 14.725 1.00 70.70 332 HIS B N 1
ATOM 5564 C CA . HIS B 1 332 ? 108.141 -32.530 15.292 1.00 58.90 332 HIS B CA 1
ATOM 5565 C C . HIS B 1 332 ? 106.685 -32.313 14.956 1.00 42.13 332 HIS B C 1
ATOM 5566 O O . HIS B 1 332 ? 105.837 -33.093 15.374 1.00 82.64 332 HIS B O 1
ATOM 5573 N N . SER B 1 333 ? 106.395 -31.283 14.168 1.00 54.50 333 SER B N 1
ATOM 5574 C CA . SER B 1 333 ? 105.031 -31.104 13.727 1.00 33.36 333 SER B CA 1
ATOM 5575 C C . SER B 1 333 ? 104.514 -32.291 12.922 1.00 56.42 333 SER B C 1
ATOM 5576 O O . SER B 1 333 ? 105.242 -32.948 12.162 1.00 52.26 333 SER B O 1
ATOM 5579 N N . LYS B 1 334 ? 103.225 -32.537 13.091 1.00 62.14 334 LYS B N 1
ATOM 5580 C CA . LYS B 1 334 ? 102.543 -33.546 12.318 1.00 66.57 334 LYS B CA 1
ATOM 5581 C C . LYS B 1 334 ? 102.354 -33.048 10.882 1.00 56.27 334 LYS B C 1
ATOM 5582 O O . LYS B 1 334 ? 101.933 -33.795 10.019 1.00 66.47 334 LYS B O 1
ATOM 5588 N N . LEU B 1 335 ? 102.685 -31.787 10.621 1.00 64.49 335 LEU B N 1
ATOM 5589 C CA . LEU B 1 335 ? 102.523 -31.230 9.275 1.00 50.96 335 LEU B CA 1
ATOM 5590 C C . LEU B 1 335 ? 103.827 -31.175 8.469 1.00 23.65 335 LEU B C 1
ATOM 5591 O O . LEU B 1 335 ? 103.830 -30.934 7.252 1.00 67.44 335 LEU B O 1
ATOM 5596 N N . ALA B 1 336 ? 104.941 -31.393 9.158 1.00 111.51 336 ALA B N 1
ATOM 5597 C CA . ALA B 1 336 ? 106.247 -31.352 8.523 1.00 63.60 336 ALA B CA 1
ATOM 5598 C C . ALA B 1 336 ? 106.316 -32.382 7.408 1.00 86.55 336 ALA B C 1
ATOM 5599 O O . ALA B 1 336 ? 105.818 -33.511 7.542 1.00 68.44 336 ALA B O 1
ATOM 5601 N N . THR B 1 337 ? 106.923 -31.975 6.302 1.00 61.79 337 THR B N 1
ATOM 5602 C CA . THR B 1 337 ? 107.208 -32.897 5.213 1.00 31.63 337 THR B CA 1
ATOM 5603 C C . THR B 1 337 ? 108.679 -33.335 5.345 1.00 88.87 337 THR B C 1
ATOM 5604 O O . THR B 1 337 ? 109.444 -32.668 6.054 1.00 68.84 337 THR B O 1
ATOM 5608 N N . GLU B 1 338 ? 109.094 -34.435 4.706 1.00 23.43 338 GLU B N 1
ATOM 5609 C CA . GLU B 1 338 ? 110.512 -34.819 4.849 1.00 97.52 338 GLU B CA 1
ATOM 5610 C C . GLU B 1 338 ? 111.459 -33.671 4.467 1.00 89.57 338 GLU B C 1
ATOM 5611 O O . GLU B 1 338 ? 112.421 -33.378 5.186 1.00 49.82 338 GLU B O 1
ATOM 5617 N N . GLU B 1 339 ? 111.157 -33.018 3.345 1.00 76.14 339 GLU B N 1
ATOM 5618 C CA . GLU B 1 339 ? 111.863 -31.819 2.885 1.00 39.95 339 GLU B CA 1
ATOM 5619 C C . GLU B 1 339 ? 112.033 -30.820 4.035 1.00 80.97 339 GLU B C 1
ATOM 5620 O O . GLU B 1 339 ? 113.168 -30.462 4.387 1.00 65.71 339 GLU B O 1
ATOM 5626 N N . VAL B 1 340 ? 110.896 -30.408 4.618 1.00 28.90 340 VAL B N 1
ATOM 5627 C CA . VAL B 1 340 ? 110.829 -29.479 5.768 1.00 68.34 340 VAL B CA 1
ATOM 5628 C C . VAL B 1 340 ? 111.639 -29.987 6.968 1.00 42.91 340 VAL B C 1
ATOM 5629 O O . VAL B 1 340 ? 112.409 -29.244 7.577 1.00 47.18 340 VAL B O 1
ATOM 5633 N N . ARG B 1 341 ? 111.465 -31.256 7.304 1.00 70.38 341 ARG B N 1
ATOM 5634 C CA . ARG B 1 341 ? 112.255 -31.868 8.361 1.00 86.40 341 ARG B CA 1
ATOM 5635 C C . ARG B 1 341 ? 113.777 -31.759 8.124 1.00 37.62 341 ARG B C 1
ATOM 5636 O O . ARG B 1 341 ? 114.522 -31.267 8.975 1.00 47.69 341 ARG B O 1
ATOM 5644 N N . GLN B 1 342 ? 114.227 -32.194 6.957 1.00 24.02 342 GLN B N 1
ATOM 5645 C CA . GLN B 1 342 ? 115.652 -32.216 6.672 1.00 59.08 342 GLN B CA 1
ATOM 5646 C C . GLN B 1 342 ? 116.264 -30.827 6.715 1.00 66.11 342 GLN B C 1
ATOM 5647 O O . GLN B 1 342 ? 117.355 -30.644 7.250 1.00 62.16 342 GLN B O 1
ATOM 5653 N N . SER B 1 343 ? 115.551 -29.852 6.159 1.00 40.29 343 SER B N 1
ATOM 5654 C CA . SER B 1 343 ? 116.083 -28.500 6.025 1.00 32.30 343 SER B CA 1
ATOM 5655 C C . SER B 1 343 ? 116.405 -27.945 7.412 1.00 66.65 343 SER B C 1
ATOM 5656 O O . SER B 1 343 ? 117.371 -27.204 7.602 1.00 66.73 343 SER B O 1
ATOM 5659 N N . VAL B 1 344 ? 115.588 -28.350 8.376 1.00 42.85 344 VAL B N 1
ATOM 5660 C CA . VAL B 1 344 ? 115.722 -27.945 9.763 1.00 74.52 344 VAL B CA 1
ATOM 5661 C C . VAL B 1 344 ? 116.988 -28.563 10.344 1.00 77.33 344 VAL B C 1
ATOM 5662 O O . VAL B 1 344 ? 117.934 -27.856 10.690 1.00 58.68 344 VAL B O 1
ATOM 5666 N N . LEU B 1 345 ? 116.987 -29.888 10.426 1.00 56.82 345 LEU B N 1
ATOM 5667 C CA . LEU B 1 345 ? 118.150 -30.692 10.765 1.00 33.84 345 LEU B CA 1
ATOM 5668 C C . LEU B 1 345 ? 119.506 -30.133 10.288 1.00 40.55 345 LEU B C 1
ATOM 5669 O O . LEU B 1 345 ? 120.511 -30.243 10.987 1.00 78.71 345 LEU B O 1
ATOM 5674 N N . GLU B 1 346 ? 119.521 -29.536 9.101 1.00 65.78 346 GLU B N 1
ATOM 5675 C CA . GLU B 1 346 ? 120.756 -29.045 8.495 1.00 70.52 346 GLU B CA 1
ATOM 5676 C C . GLU B 1 346 ? 121.286 -27.791 9.169 1.00 53.46 346 GLU B C 1
ATOM 5677 O O . GLU B 1 346 ? 122.461 -27.725 9.540 1.00 72.02 346 GLU B O 1
ATOM 5683 N N . GLU B 1 347 ? 120.404 -26.804 9.292 1.00 56.53 347 GLU B N 1
ATOM 5684 C CA . GLU B 1 347 ? 120.666 -25.527 9.959 1.00 53.39 347 GLU B CA 1
ATOM 5685 C C . GLU B 1 347 ? 121.018 -25.763 11.406 1.00 66.97 347 GLU B C 1
ATOM 5686 O O . GLU B 1 347 ? 121.830 -25.048 11.987 1.00 60.32 347 GLU B O 1
ATOM 5692 N N . LEU B 1 348 ? 120.371 -26.770 11.975 1.00 70.88 348 LEU B N 1
ATOM 5693 C CA . LEU B 1 348 ? 120.418 -27.041 13.391 1.00 46.52 348 LEU B CA 1
ATOM 5694 C C . LEU B 1 348 ? 121.742 -27.720 13.727 1.00 53.37 348 LEU B C 1
ATOM 5695 O O . LEU B 1 348 ? 122.311 -27.505 14.800 1.00 89.05 348 LEU B O 1
ATOM 5700 N N . GLN B 1 349 ? 122.229 -28.533 12.795 1.00 21.28 349 GLN B N 1
ATOM 5701 C CA . GLN B 1 349 ? 123.575 -29.076 12.891 1.00 63.58 349 GLN B CA 1
ATOM 5702 C C . GLN B 1 349 ? 124.576 -27.991 12.538 1.00 98.40 349 GLN B C 1
ATOM 5703 O O . GLN B 1 349 ? 125.542 -27.768 13.275 1.00 65.16 349 GLN B O 1
ATOM 5709 N N . ALA B 1 350 ? 124.312 -27.297 11.430 1.00 56.75 350 ALA B N 1
ATOM 5710 C CA . ALA B 1 350 ? 125.149 -26.194 10.969 1.00 72.79 350 ALA B CA 1
ATOM 5711 C C . ALA B 1 350 ? 125.554 -25.229 12.090 1.00 83.45 350 ALA B C 1
ATOM 5712 O O . ALA B 1 350 ? 126.707 -24.805 12.152 1.00 92.31 350 ALA B O 1
ATOM 5714 N N . ALA B 1 351 ? 124.615 -24.897 12.974 1.00 47.66 351 ALA B N 1
ATOM 5715 C CA . ALA B 1 351 ? 124.895 -23.990 14.088 1.00 69.38 351 ALA B CA 1
ATOM 5716 C C . ALA B 1 351 ? 125.496 -24.719 15.286 1.00 30.20 351 ALA B C 1
ATOM 5717 O O . ALA B 1 351 ? 126.684 -24.602 15.540 1.00 61.47 351 ALA B O 1
ATOM 5719 N N . GLY B 1 352 ? 124.677 -25.469 16.017 1.00 100.92 352 GLY B N 1
ATOM 5720 C CA . GLY B 1 352 ? 125.139 -26.171 17.212 1.00 77.40 352 GLY B CA 1
ATOM 5721 C C . GLY B 1 352 ? 124.225 -27.317 17.588 1.00 135.51 352 GLY B C 1
ATOM 5722 O O . GLY B 1 352 ? 123.105 -27.086 18.075 1.00 25.38 352 GLY B O 1
ATOM 5723 N N . ALA B 1 353 ? 124.708 -28.545 17.351 1.00 42.71 353 ALA B N 1
ATOM 5724 C CA . ALA B 1 353 ? 123.971 -29.792 17.627 1.00 71.41 353 ALA B CA 1
ATOM 5725 C C . ALA B 1 353 ? 124.662 -31.008 16.991 1.00 46.47 353 ALA B C 1
ATOM 5726 O O . ALA B 1 353 ? 124.918 -31.010 15.786 1.00 86.15 353 ALA B O 1
ATOM 5728 N N . LEU B 1 354 ? 124.934 -32.037 17.804 1.00 57.62 354 LEU B N 1
ATOM 5729 C CA . LEU B 1 354 ? 125.779 -33.189 17.427 1.00 99.25 354 LEU B CA 1
ATOM 5730 C C . LEU B 1 354 ? 125.586 -33.752 15.996 1.00 63.00 354 LEU B C 1
ATOM 5731 O O . LEU B 1 354 ? 124.460 -33.980 15.549 1.00 63.43 354 LEU B O 1
ATOM 5736 N N . ALA B 1 355 ? 126.711 -33.962 15.303 1.00 63.19 355 ALA B N 1
ATOM 5737 C CA . ALA B 1 355 ? 126.757 -34.487 13.923 1.00 87.34 355 ALA B CA 1
ATOM 5738 C C . ALA B 1 355 ? 125.896 -35.737 13.675 1.00 80.45 355 ALA B C 1
ATOM 5739 O O . ALA B 1 355 ? 124.868 -35.629 12.997 1.00 50.63 355 ALA B O 1
ATOM 5741 N N . PRO B 1 356 ? 126.302 -36.920 14.215 1.00 202.86 356 PRO B N 1
ATOM 5742 C CA . PRO B 1 356 ? 125.463 -38.108 14.003 1.00 164.78 356 PRO B CA 1
ATOM 5743 C C . PRO B 1 356 ? 124.084 -37.985 14.673 1.00 134.55 356 PRO B C 1
ATOM 5744 O O . PRO B 1 356 ? 123.208 -37.278 14.154 1.00 36.59 356 PRO B O 1
ATOM 5748 N N . GLY B 1 357 ? 123.906 -38.655 15.813 1.00 51.85 357 GLY B N 1
ATOM 5749 C CA . GLY B 1 357 ? 122.630 -38.673 16.548 1.00 149.24 357 GLY B CA 1
ATOM 5750 C C . GLY B 1 357 ? 121.957 -37.332 16.812 1.00 55.56 357 GLY B C 1
ATOM 5751 O O . GLY B 1 357 ? 121.979 -36.812 17.934 1.00 87.17 357 GLY B O 1
ATOM 5752 N N . GLU B 1 358 ? 121.346 -36.770 15.778 1.00 45.81 358 GLU B N 1
ATOM 5753 C CA . GLU B 1 358 ? 120.620 -35.520 15.939 1.00 52.11 358 GLU B CA 1
ATOM 5754 C C . GLU B 1 358 ? 119.144 -35.747 15.688 1.00 77.62 358 GLU B C 1
ATOM 5755 O O . GLU B 1 358 ? 118.730 -36.063 14.573 1.00 200.79 358 GLU B O 1
ATOM 5761 N N . GLU B 1 359 ? 118.365 -35.602 16.750 1.00 106.07 359 GLU B N 1
ATOM 5762 C CA . GLU B 1 359 ? 116.914 -35.648 16.700 1.00 39.29 359 GLU B CA 1
ATOM 5763 C C . GLU B 1 359 ? 116.449 -34.727 17.832 1.00 77.35 359 GLU B C 1
ATOM 5764 O O . GLU B 1 359 ? 116.104 -35.213 18.917 1.00 106.50 359 GLU B O 1
ATOM 5770 N N . PRO B 1 360 ? 116.449 -33.395 17.597 1.00 31.29 360 PRO B N 1
ATOM 5771 C CA . PRO B 1 360 ? 116.124 -32.396 18.638 1.00 87.23 360 PRO B CA 1
ATOM 5772 C C . PRO B 1 360 ? 114.924 -32.779 19.502 1.00 81.85 360 PRO B C 1
ATOM 5773 O O . PRO B 1 360 ? 113.944 -33.311 18.978 1.00 67.14 360 PRO B O 1
ATOM 5777 N N . PRO B 1 361 ? 114.987 -32.493 20.815 1.00 57.56 361 PRO B N 1
ATOM 5778 C CA . PRO B 1 361 ? 113.914 -32.932 21.712 1.00 50.98 361 PRO B CA 1
ATOM 5779 C C . PRO B 1 361 ? 112.508 -32.586 21.191 1.00 119.17 361 PRO B C 1
ATOM 5780 O O . PRO B 1 361 ? 112.251 -31.408 20.866 1.00 51.20 361 PRO B O 1
ATOM 5784 N N . PRO B 1 362 ? 111.616 -33.608 21.077 1.00 76.45 362 PRO B N 1
ATOM 5785 C CA . PRO B 1 362 ? 110.205 -33.315 20.826 1.00 45.24 362 PRO B CA 1
ATOM 5786 C C . PRO B 1 362 ? 109.748 -32.506 22.006 1.00 65.53 362 PRO B C 1
ATOM 5787 O O . PRO B 1 362 ? 109.864 -32.972 23.149 1.00 91.84 362 PRO B O 1
ATOM 5791 N N . PRO B 1 363 ? 109.272 -31.281 21.756 1.00 62.18 363 PRO B N 1
ATOM 5792 C CA . PRO B 1 363 ? 109.105 -30.493 22.948 1.00 109.36 363 PRO B CA 1
ATOM 5793 C C . PRO B 1 363 ? 107.932 -31.054 23.731 1.00 116.83 363 PRO B C 1
ATOM 5794 O O . PRO B 1 363 ? 107.192 -31.920 23.240 1.00 84.05 363 PRO B O 1
ATOM 5798 N N . VAL B 1 364 ? 107.800 -30.603 24.963 1.00 52.01 364 VAL B N 1
ATOM 5799 C CA . VAL B 1 364 ? 106.749 -31.102 25.805 1.00 71.94 364 VAL B CA 1
ATOM 5800 C C . VAL B 1 364 ? 105.624 -30.072 25.787 1.00 113.72 364 VAL B C 1
ATOM 5801 O O . VAL B 1 364 ? 105.854 -28.854 25.816 1.00 61.89 364 VAL B O 1
ATOM 5805 N N . LEU B 1 365 ? 104.408 -30.581 25.659 1.00 68.59 365 LEU B N 1
ATOM 5806 C CA . LEU B 1 365 ? 103.234 -29.743 25.487 1.00 87.03 365 LEU B CA 1
ATOM 5807 C C . LEU B 1 365 ? 102.148 -30.036 26.507 1.00 67.93 365 LEU B C 1
ATOM 5808 O O . LEU B 1 365 ? 101.757 -31.180 26.727 1.00 60.82 365 LEU B O 1
ATOM 5813 N N . TYR B 1 366 ? 101.626 -28.984 27.099 1.00 77.30 366 TYR B N 1
ATOM 5814 C CA . TYR B 1 366 ? 100.525 -29.143 27.999 1.00 68.99 366 TYR B CA 1
ATOM 5815 C C . TYR B 1 366 ? 99.255 -29.182 27.161 1.00 56.82 366 TYR B C 1
ATOM 5816 O O . TYR B 1 366 ? 99.152 -28.440 26.182 1.00 68.51 366 TYR B O 1
ATOM 5825 N N . PRO B 1 367 ? 98.292 -30.054 27.519 1.00 48.39 367 PRO B N 1
ATOM 5826 C CA . PRO B 1 367 ? 97.116 -30.094 26.665 1.00 59.75 367 PRO B CA 1
ATOM 5827 C C . PRO B 1 367 ? 96.330 -28.813 26.904 1.00 62.76 367 PRO B C 1
ATOM 5828 O O . PRO B 1 367 ? 96.584 -28.134 27.895 1.00 53.16 367 PRO B O 1
ATOM 5832 N N . PRO B 1 368 ? 95.399 -28.470 26.001 1.00 58.35 368 PRO B N 1
ATOM 5833 C CA . PRO B 1 368 ? 94.583 -27.264 26.121 1.00 65.72 368 PRO B CA 1
ATOM 5834 C C . PRO B 1 368 ? 93.934 -27.080 27.493 1.00 45.04 368 PRO B C 1
ATOM 5835 O O . PRO B 1 368 ? 93.521 -28.049 28.137 1.00 69.69 368 PRO B O 1
ATOM 5839 N N . LEU B 1 369 ? 93.875 -25.828 27.931 1.00 66.40 369 LEU B N 1
ATOM 5840 C CA . LEU B 1 369 ? 93.261 -25.473 29.196 1.00 78.52 369 LEU B CA 1
ATOM 5841 C C . LEU B 1 369 ? 91.766 -25.761 29.210 1.00 57.08 369 LEU B C 1
ATOM 5842 O O . LEU B 1 369 ? 91.177 -25.954 30.276 1.00 97.90 369 LEU B O 1
ATOM 5847 N N . SER B 1 370 ? 91.162 -25.804 28.025 1.00 50.30 370 SER B N 1
ATOM 5848 C CA . SER B 1 370 ? 89.766 -26.202 27.891 1.00 68.31 370 SER B CA 1
ATOM 5849 C C . SER B 1 370 ? 89.486 -27.438 28.754 1.00 42.59 370 SER B C 1
ATOM 5850 O O . SER B 1 370 ? 88.512 -27.465 29.504 1.00 102.66 370 SER B O 1
ATOM 5853 N N . SER B 1 371 ? 90.370 -28.435 28.659 1.00 74.41 371 SER B N 1
ATOM 5854 C CA . SER B 1 371 ? 90.281 -29.678 29.425 1.00 62.05 371 SER B CA 1
ATOM 5855 C C . SER B 1 371 ? 90.319 -29.490 30.958 1.00 82.29 371 SER B C 1
ATOM 5856 O O . SER B 1 371 ? 90.787 -30.365 31.694 1.00 77.86 371 SER B O 1
ATOM 5859 N N . LEU B 1 372 ? 89.806 -28.360 31.432 1.00 101.41 372 LEU B N 1
ATOM 5860 C CA . LEU B 1 372 ? 89.858 -28.019 32.843 1.00 49.97 372 LEU B CA 1
ATOM 5861 C C . LEU B 1 372 ? 88.501 -27.591 33.378 1.00 66.24 372 LEU B C 1
ATOM 5862 O O . LEU B 1 372 ? 87.749 -26.891 32.705 1.00 108.27 372 LEU B O 1
ATOM 5867 N N . ASP B 1 373 ? 88.204 -28.010 34.603 1.00 66.32 373 ASP B N 1
ATOM 5868 C CA . ASP B 1 373 ?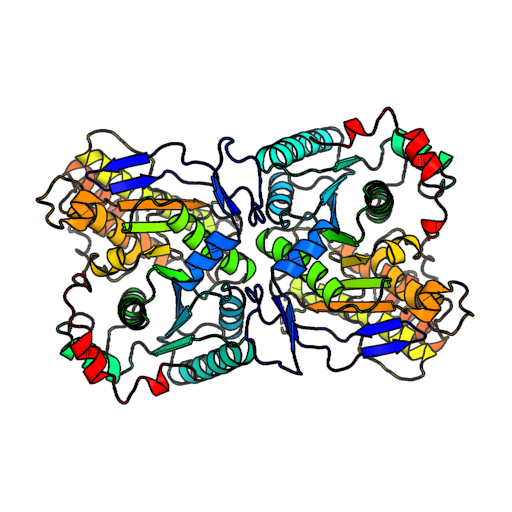 86.957 -27.648 35.259 1.00 106.39 373 ASP B CA 1
ATOM 5869 C C . ASP B 1 373 ? 87.166 -26.390 36.076 1.00 93.26 373 ASP B C 1
ATOM 5870 O O . ASP B 1 373 ? 87.850 -26.385 37.103 1.00 69.94 373 ASP B O 1
ATOM 5875 N N . LEU B 1 374 ? 86.561 -25.311 35.621 1.00 66.05 374 LEU B N 1
ATOM 5876 C CA . LEU B 1 374 ? 86.704 -24.074 36.337 1.00 75.32 374 LEU B CA 1
ATOM 5877 C C . LEU B 1 374 ? 85.978 -24.059 37.669 1.00 55.55 374 LEU B C 1
ATOM 5878 O O . LEU B 1 374 ? 86.459 -23.442 38.623 1.00 91.22 374 LEU B O 1
ATOM 5883 N N . GLN B 1 375 ? 84.829 -24.721 37.752 1.00 41.97 375 GLN B N 1
ATOM 5884 C CA . GLN B 1 375 ? 84.075 -24.647 39.004 1.00 83.80 375 GLN B CA 1
ATOM 5885 C C . GLN B 1 375 ? 84.812 -25.403 40.110 1.00 56.38 375 GLN B C 1
ATOM 5886 O O . GLN B 1 375 ? 84.809 -24.970 41.266 1.00 113.10 375 GLN B O 1
ATOM 5892 N N . ALA B 1 376 ? 85.474 -26.502 39.732 1.00 50.25 376 ALA B N 1
ATOM 5893 C CA . ALA B 1 376 ? 86.387 -27.235 40.620 1.00 96.91 376 ALA B CA 1
ATOM 5894 C C . ALA B 1 376 ? 87.458 -26.341 41.252 1.00 88.54 376 ALA B C 1
ATOM 5895 O O . ALA B 1 376 ? 87.582 -26.312 42.478 1.00 75.11 376 ALA B O 1
ATOM 5897 N N . VAL B 1 377 ? 88.224 -25.620 40.425 1.00 71.41 377 VAL B N 1
ATOM 5898 C CA . VAL B 1 377 ? 89.243 -24.691 40.941 1.00 58.17 377 VAL B CA 1
ATOM 5899 C C . VAL B 1 377 ? 88.620 -23.529 41.713 1.00 79.75 377 VAL B C 1
ATOM 5900 O O . VAL B 1 377 ? 89.168 -23.118 42.739 1.00 93.27 377 VAL B O 1
ATOM 5904 N N . ARG B 1 378 ? 87.486 -23.007 41.237 1.00 49.59 378 ARG B N 1
ATOM 5905 C CA . ARG B 1 378 ? 86.797 -21.951 41.978 1.00 66.99 378 ARG B CA 1
ATOM 5906 C C . ARG B 1 378 ? 86.395 -22.423 43.387 1.00 85.06 378 ARG B C 1
ATOM 5907 O O . ARG B 1 378 ? 86.528 -21.679 44.364 1.00 79.58 378 ARG B O 1
ATOM 5915 N N . LYS B 1 379 ? 85.931 -23.664 43.495 1.00 50.21 379 LYS B N 1
ATOM 5916 C CA . LYS B 1 379 ? 85.698 -24.271 44.812 1.00 73.13 379 LYS B CA 1
ATOM 5917 C C . LYS B 1 379 ? 86.983 -24.320 45.635 1.00 86.63 379 LYS B C 1
ATOM 5918 O O . LYS B 1 379 ? 86.990 -23.952 46.809 1.00 96.32 379 LYS B O 1
ATOM 5924 N N . ALA B 1 380 ? 88.065 -24.763 44.999 1.00 100.16 380 ALA B N 1
ATOM 5925 C CA . ALA B 1 380 ? 89.344 -24.996 45.672 1.00 38.79 380 ALA B CA 1
ATOM 5926 C C . ALA B 1 380 ? 90.066 -23.719 46.094 1.00 61.77 380 ALA B C 1
ATOM 5927 O O . ALA B 1 380 ? 90.875 -23.728 47.020 1.00 65.84 380 ALA B O 1
ATOM 5929 N N . LEU B 1 381 ? 89.783 -22.620 45.414 1.00 45.76 381 LEU B N 1
ATOM 5930 C CA . LEU B 1 381 ? 90.469 -21.374 45.722 1.00 86.36 381 LEU B CA 1
ATOM 5931 C C . LEU B 1 381 ? 89.617 -20.472 46.587 1.00 65.00 381 LEU B C 1
ATOM 5932 O O . LEU B 1 381 ? 89.929 -19.294 46.748 1.00 63.34 381 LEU B O 1
ATOM 5937 N N . ARG B 1 382 ? 88.556 -21.035 47.159 1.00 67.06 382 ARG B N 1
ATOM 5938 C CA . ARG B 1 382 ? 87.503 -20.228 47.762 1.00 88.35 382 ARG B CA 1
ATOM 5939 C C . ARG B 1 382 ? 87.995 -19.359 48.915 1.00 139.75 382 ARG B C 1
ATOM 5940 O O . ARG B 1 382 ? 87.801 -18.138 48.894 1.00 84.93 382 ARG B O 1
ATOM 5948 N N . GLY B 1 383 ? 88.652 -19.984 49.894 1.00 68.32 383 GLY B N 1
ATOM 5949 C CA . GLY B 1 383 ? 89.267 -19.255 51.008 1.00 102.49 383 GLY B CA 1
ATOM 5950 C C . GLY B 1 383 ? 90.460 -18.375 50.639 1.00 145.36 383 GLY B C 1
ATOM 5951 O O . GLY B 1 383 ? 91.034 -17.698 51.504 1.00 85.74 383 GLY B O 1
ATOM 5952 N N . HIS B 1 384 ? 90.819 -18.355 49.356 1.00 104.57 384 HIS B N 1
ATOM 5953 C CA . HIS B 1 384 ? 92.089 -17.762 48.940 1.00 103.00 384 HIS B CA 1
ATOM 5954 C C . HIS B 1 384 ? 92.009 -16.553 47.992 1.00 68.93 384 HIS B C 1
ATOM 5955 O O . HIS B 1 384 ? 92.991 -15.822 47.858 1.00 81.99 384 HIS B O 1
ATOM 5962 N N . PHE B 1 385 ? 90.859 -16.327 47.353 1.00 79.68 385 PHE B N 1
ATOM 5963 C CA . PHE B 1 385 ? 90.723 -15.197 46.408 1.00 101.34 385 PHE B CA 1
ATOM 5964 C C . PHE B 1 385 ? 91.212 -13.875 47.032 1.00 84.37 385 PHE B C 1
ATOM 5965 O O . PHE B 1 385 ? 91.831 -13.058 46.347 1.00 88.52 385 PHE B O 1
ATOM 5973 N N . SER B 1 386 ? 90.948 -13.699 48.330 1.00 68.95 386 SER B N 1
ATOM 5974 C CA . SER B 1 386 ? 91.432 -12.559 49.141 1.00 87.83 386 SER B CA 1
ATOM 5975 C C . SER B 1 386 ? 92.876 -12.173 48.850 1.00 64.39 386 SER B C 1
ATOM 5976 O O . SER B 1 386 ? 93.155 -11.022 48.495 1.00 114.50 386 SER B O 1
ATOM 5979 N N . ARG B 1 387 ? 93.784 -13.141 49.013 1.00 46.80 387 ARG B N 1
ATOM 5980 C CA . ARG B 1 387 ? 95.231 -12.899 48.913 1.00 73.17 387 ARG B CA 1
ATOM 5981 C C . ARG B 1 387 ? 95.766 -12.696 47.481 1.00 90.21 387 ARG B C 1
ATOM 5982 O O . ARG B 1 387 ? 96.821 -12.076 47.297 1.00 74.92 387 ARG B O 1
ATOM 5990 N N . PHE B 1 388 ? 95.040 -13.211 46.486 1.00 73.05 388 PHE B N 1
ATOM 5991 C CA . PHE B 1 388 ? 95.374 -12.986 45.075 1.00 82.12 388 PHE B CA 1
ATOM 5992 C C . PHE B 1 388 ? 94.992 -11.582 44.652 1.00 59.77 388 PHE B C 1
ATOM 5993 O O . PHE B 1 388 ? 95.757 -10.893 43.969 1.00 78.81 388 PHE B O 1
ATOM 6001 N N . ARG B 1 389 ? 93.776 -11.190 45.021 1.00 93.21 389 ARG B N 1
ATOM 6002 C CA . ARG B 1 389 ? 93.241 -9.903 44.636 1.00 52.77 389 ARG B CA 1
ATOM 6003 C C . ARG B 1 389 ? 93.929 -8.869 45.467 1.00 92.06 389 ARG B C 1
ATOM 6004 O O . ARG B 1 389 ? 93.996 -8.989 46.701 1.00 102.66 389 ARG B O 1
ATOM 6012 N N . VAL B 1 390 ? 94.489 -7.877 44.786 1.00 86.88 390 VAL B N 1
ATOM 6013 C CA . VAL B 1 390 ? 95.055 -6.766 45.498 1.00 144.09 390 VAL B CA 1
ATOM 6014 C C . VAL B 1 390 ? 93.909 -5.854 45.889 1.00 134.64 390 VAL B C 1
ATOM 6015 O O . VAL B 1 390 ? 93.472 -5.015 45.083 1.00 77.03 390 VAL B O 1
ATOM 6019 N N . PRO B 1 391 ? 93.416 -6.037 47.138 1.00 220.79 391 PRO B N 1
ATOM 6020 C CA . PRO B 1 391 ? 92.182 -5.416 47.561 1.00 134.35 391 PRO B CA 1
ATOM 6021 C C . PRO B 1 391 ? 92.448 -3.942 47.826 1.00 196.10 391 PRO B C 1
ATOM 6022 O O . PRO B 1 391 ? 93.384 -3.357 47.268 1.00 94.82 391 PRO B O 1
#

Organism: Thermus thermophilus (strain ATCC BAA-163 / DSM 7039 / HB27) (NCBI:txid262724)

B-factor: mean 71.3, std 25.73, range [6.03, 291.64]

Secondary structure (DSSP, 8-state):
-EEEPPS-EEEETTEEEEPPEEEEES-----SSPPP-SSEEE--HHHHHHHHTTEEEEEEESS--HHHHHHHHHTS-TTSEEEEEE---HHHHHHHHHHHHHHHHHTT--EEEEETT-HHHHHHHHHTT--TTB-TTSSBPPSHHHHHHHHHHHHHHTT-SEEEE--S-BS-HHHHHHHHHHHHHHHHH--SSEEEEEEE-------HHHHTHHHHHHHHHHHHHHHHHHHSS-------SS-SSEEEEHHHHTTS-EESSTTHHHHHHHHHHHHHSSSS----HHHHHH-EEEEEEE-SS---B----SHHHHHHHHHHHHHHHT-TT--HHHHHHHHHHHHTTSS-SS-----PPPEEPPGGGS-HHHHHHHTTTTHHHHEE-/-EEEPPS-EEEETTEEEEPPEEEEES-----TT----TTEEE--HHHHHHHHTTEEEEEEESS--HHHHHHHHHHS-TTSEEEEEE---HHHHHHHHHHHHHHHHHTT--EEEEETT-HHHHHHHHHHT--TTB-TTSSBPPSHHHHHHHHHHHHHHHT-SEEEE--S--S-HHHHHHHHHHHHHHHHH-SSSEEEEEEE-----HHHHHHHHHHHHHHHHHHHHHHHSS-------SS-SSEEEEHHHHHHS-EESSTTHHHHHHHHHHHHHSSSS----HHHHHH-EEEEEEE-SS----S---SHHHHHHHHHHHHHHHT-TT--HHHHHHHHHHHHHHSS-SSS---PPPPEEPPGGGS-HHHHHHHTGGGHHHHB--

Solvent-accessible surface area: 31601 Å² total; per-residue (Å²): 1,3,0,54,66,21,130,113,45,38,194,13,46,42,0,97,3,18,60,21,0,85,0,20,0,1,2,0,1,53,73,156,145,58,75,127,49,149,46,21,102,41,8,21,6,38,65,0,2,62,12,0,70,70,1,0,0,0,0,18,8,142,66,38,123,48,151,16,1,53,10,0,0,0,0,0,0,19,18,2,11,0,0,1,5,1,18,6,42,112,93,70,34,89,92,1,58,81,31,1,83,106,10,1,110,51,0,72,9,81,0,10,2,3,30,7,63,22,90,22,4,6,106,3,4,122,60,2,47,1,54,82,0,15,16,179,91,36,43,0,105,49,27,69,0,2,4,3,2,3,0,0,8,0,0,12,19,40,63,39,112,19,0,0,2,0,28,3,22,2,96,10,2,2,1,0,4,0,0,0,2,0,0,1,0,0,12,48,11,14,167,14,42,8,1,0,0,0,1,19,91,87,101,160,166,67,130,124,121,117,135,94,27,107,5,28,118,14,0,19,115,0,1,8,53,0,1,13,27,52,41,64,152,175,27,105,9,2,61,3,1,32,4,21,3,0,0,2,2,22,29,0,1,47,64,2,22,9,0,34,44,93,5,3,13,0,11,2,3,1,4,0,3,19,66,6,9,58,82,76,116,38,150,32,132,81,0,97,142,80,6,0,9,0,5,1,0,18,5,30,0,14,56,87,58,59,102,214,31,118,118,80,41,109,54,26,18,38,20,0,0,5,2,0,15,69,11,144,10,21,51,119,116,8,82,103,32,0,35,108,39,2,58,82,78,21,24,111,84,124,44,9,118,0,85,83,28,103,77,14,46,38,11,78,68,11,77,57,121,18,2,111,150,40,6,184,74,66,56,82,99,5,95,1,116,1,1,0,61,63,18,133,70,55,37,192,9,41,29,0,77,1,18,13,15,0,74,1,18,0,0,2,0,1,36,38,145,161,66,96,102,86,74,54,13,84,45,17,26,6,40,66,0,2,63,16,0,77,74,0,0,0,0,0,21,7,137,74,39,144,35,143,10,2,33,8,0,0,0,0,0,0,28,16,2,7,0,0,2,6,0,19,2,48,117,108,68,40,98,76,1,47,65,26,1,65,111,13,4,137,62,0,62,13,80,1,7,3,2,24,8,63,17,83,16,5,2,106,5,4,115,59,3,46,1,62,81,0,18,18,183,100,25,50,0,109,47,30,72,0,3,2,6,1,4,0,1,10,2,0,16,18,42,63,48,111,24,0,0,2,0,31,2,29,2,96,5,4,2,0,0,3,0,0,0,1,0,0,0,0,0,12,54,19,16,189,14,45,11,1,0,0,0,2,18,109,150,92,112,60,115,120,128,111,25,131,11,24,121,2,0,19,107,0,0,15,55,1,1,12,37,51,52,53,161,173,20,85,0,1,52,0,0,29,4,21,3,0,0,2,2,19,27,0,0,40,66,1,19,8,0,31,51,109,3,6,25,0,8,1,1,0,2,0,1,35,71,9,9,55,81,76,113,32,149,37,160,87,0,101,132,62,0,0,11,0,2,1,0,18,6,34,0,20,49,90,36,75,99,180,39,115,133,88,30,135,64,24,8,46,18,0,0,2,2,0,26,67,5,165,9,11,35,117,131,8,68,109,32,0,22,108,46,2,60,87,59,24,33,147,79,108,75,24,123,4,88,83,34,105,77,18,46,35,5,70,63,20,75,52,108,27,2,98,136,42,2,189,70,64,50,83,108,4,111,8,121

Radius of gyration: 28.88 Å; Cα contacts (8 Å, |Δi|>4): 1548; chains: 2; bounding box: 59×86×54 Å

Nearest PDB structures (foldseek):
  2wvl-assembly1_A  TM=1.003E+00  e=1.995E-82  Thermus thermophilus HB27
  2wvl-assembly1_B  TM=9.961E-01  e=4.335E-74  Thermus thermophilus HB27
  2wvm-assembly1_A  TM=9.986E-01  e=6.180E-72  Thermus thermophilus HB27
  2wvm-assembly1_B  TM=9.977E-01  e=2.658E-71  Thermus thermophilus HB27
  2wvk-assembly1_A  TM=9.885E-01  e=5.188E-72  Thermus thermophilus HB27

CATH classification: 3.90.550.10

InterPro domains:
  IPR012812 Mannosyl-3-phosphoglycerate synthase [PF09488] (5-380)
  IPR012812 Mannosyl-3-phosphoglycerate synthase [TIGR02460] (3-381)
  IPR029044 Nucleotide-diphospho-sugar transferases [G3DSA:3.90.550.10] (1-391)
  IPR029044 Nucleotide-diphospho-sugar transferases [SSF53448] (55-244)